Protein AF-0000000066057550 (afdb_homodimer)

Secondary structure (DSSP, 8-state):
----EEEEESSHHHHHHHHHHHHHTT--EEEEESPPPTT------SEEEEE---TTS-HHHHHHHHHHHHHHHHHTT-SEEEEE--TT---BTTBSHHHHHHHHHHHHT-S-EEEE--BGGGTEEEETTEEEETTEEGGGSGGGG-SSS-----BHHHHHHTT-SS-EEEE-HHHHHT-HHHHHHHHHHHHHTT-SEEEE-BSSHHHHHHHHHHHTTSSEEEE-HHHHHHHHHHHHHTT-S-TTHHHHHH-S---SEEEEEE----HHHHHHHHHHTTTS-EEE--HHHHHHT--HHHHHHHHHHTTTTTS-EEEE----HHHHHHHHHHH-HHHHHHHHHHHHHHHHHHHHHTTEEEEEEE-HHHHHHHHHHHT--EEEEEEEEETTEEEEEE-SSSS--EEEEE-TT-S-TTHHHHHHHHT-/----EEEEESSHHHHHHHHHHHHHTT--EEEEESPPPTT------SEEEEE---TTS-HHHHHHHHHHHHHHHHHTT-SEEEEE--TT---BTTBSHHHHHHHHHHHHT-S-EEEE--BGGGTEEEETTEEEETTEEGGGSGGGG-SSS-----BHHHHHHTT-SS-EEEE-HHHHHT-HHHHHHHHHHHHHTT-SEEEE-BSSHHHHHHHHHHHTTSSEEEE-HHHHHHHHHHHHHTT-S-TTHHHHHH-S---SEEEEEE----HHHHHHHHHHTTTS-EEE--HHHHHHT--HHHHHHHHHHTTTTTS-EEEE----HHHHHHHHHHH-HHHHHHHHHHHHHHHHHHHHHTTEEEEEEE-HHHHHHHHHHTT--EEEEEEEEETTEEEEEE-SSSS--EEEEE-TT-S-TTHHHHHHHHT-

Organism: Methylobacterium radiotolerans (strain ATCC 27329 / DSM 1819 / JCM 2831 / NBRC 15690 / NCIMB 10815 / 0-1) (NCBI:txid426355)

InterPro domains:
  IPR010737 Four-carbon acid sugar kinase, N-terminal domain [PF07005] (5-229)
  IPR031475 Four-carbon acid sugar kinase, nucleotide binding domain [PF17042] (260-416)
  IPR037051 Four-carbon acid sugar kinase, N-terminal domain superfamily [G3DSA:3.40.50.10840] (3-241)
  IPR042213 Four-carbon acid sugar kinase, nucleotide binding domain superfamily [G3DSA:3.40.980.20] (249-423)
  IPR050007 3-oxo-tetronate kinase [NF043035] (5-420)

Nearest PDB structures (foldseek):
  5dmh-assembly2_B  TM=9.565E-01  e=4.790E-46  Cupriavidus necator H16
  1yzy-assembly2_B  TM=9.586E-01  e=1.995E-43  Haemophilus influenzae
  3dqq-assembly2_B  TM=9.082E-01  e=6.643E-42  Salmonella enterica subsp. enterica serovar Typhimurium
  5dmh-assembly1_A  TM=7.499E-01  e=1.595E-44  Cupriavidus necator H16
  3dqq-assembly1_A-2  TM=9.057E-01  e=7.624E-40  Salmonella enterica subsp. enterica serovar Typhimurium

pLDDT: mean 92.04, std 8.26, range [53.25, 98.94]

Radius of gyration: 35.28 Å; Cα contacts (8 Å, |Δi|>4): 2030; chains: 2; bounding box: 56×117×67 Å

Structure (mmCIF, N/CA/C/O backbone):
data_AF-0000000066057550-model_v1
#
loop_
_entity.id
_entity.type
_entity.pdbx_description
1 polymer '3-oxo-tetronate kinase'
#
loop_
_atom_site.group_PDB
_atom_site.id
_atom_site.type_symbol
_atom_site.label_atom_id
_atom_site.label_alt_id
_atom_site.label_comp_id
_atom_site.label_asym_id
_atom_site.label_entity_id
_atom_site.label_seq_id
_atom_site.pdbx_PDB_ins_code
_atom_site.Cartn_x
_atom_site.Cartn_y
_atom_site.Cartn_z
_atom_site.occupancy
_atom_site.B_iso_or_equiv
_atom_site.auth_seq_id
_atom_site.auth_comp_id
_atom_site.auth_asym_id
_atom_site.auth_atom_id
_atom_site.pdbx_PDB_model_num
ATOM 1 N N . MET A 1 1 ? -13.422 21.844 31.516 1 53.25 1 MET A N 1
ATOM 2 C CA . MET A 1 1 ? -13.188 20.641 30.719 1 53.25 1 MET A CA 1
ATOM 3 C C . MET A 1 1 ? -11.703 20.438 30.469 1 53.25 1 MET A C 1
ATOM 5 O O . MET A 1 1 ? -10.938 21.391 30.375 1 53.25 1 MET A O 1
ATOM 9 N N . SER A 1 2 ? -11.172 19.203 30.812 1 73.44 2 SER A N 1
ATOM 10 C CA . SER A 1 2 ? -9.758 18.844 30.812 1 73.44 2 SER A CA 1
ATOM 11 C C . SER A 1 2 ? -9.219 18.719 29.391 1 73.44 2 SER A C 1
ATOM 13 O O . SER A 1 2 ? -9.977 18.438 28.453 1 73.44 2 SER A O 1
ATOM 15 N N . LEU A 1 3 ? -8.078 19.328 29.031 1 90.62 3 LEU A N 1
ATOM 16 C CA . LEU A 1 3 ? -7.332 19.219 27.781 1 90.62 3 LEU A CA 1
ATOM 17 C C . LEU A 1 3 ? -7.109 17.766 27.406 1 90.62 3 LEU A C 1
ATOM 19 O O . LEU A 1 3 ? -6.383 17.047 28.078 1 90.62 3 LEU A O 1
ATOM 23 N N . ALA A 1 4 ? -7.906 17.297 26.391 1 92.81 4 ALA A N 1
ATOM 24 C CA . ALA A 1 4 ? -7.859 15.898 26 1 92.81 4 ALA A CA 1
ATOM 25 C C . ALA A 1 4 ? -6.605 15.594 25.188 1 92.81 4 ALA A C 1
ATOM 27 O O . ALA A 1 4 ? -5.996 14.531 25.344 1 92.81 4 ALA A O 1
ATOM 28 N N . LEU A 1 5 ? -6.219 16.594 24.344 1 96.88 5 LEU A N 1
ATOM 29 C CA . LEU A 1 5 ? -5.133 16.359 23.391 1 96.88 5 LEU A CA 1
ATOM 30 C C . LEU A 1 5 ? -4.18 17.547 23.344 1 96.88 5 LEU A C 1
ATOM 32 O O . LEU A 1 5 ? -4.602 18.672 23.094 1 96.88 5 LEU A O 1
ATOM 36 N N . GLY A 1 6 ? -2.953 17.359 23.703 1 97.94 6 GLY A N 1
ATOM 37 C CA . GLY A 1 6 ? -1.883 18.312 23.469 1 97.94 6 GLY A CA 1
ATOM 38 C C . GLY A 1 6 ? -1 17.938 22.281 1 97.94 6 GLY A C 1
ATOM 39 O O . GLY A 1 6 ? -0.698 16.75 22.094 1 97.94 6 GLY A O 1
ATOM 40 N N . CYS A 1 7 ? -0.576 18.906 21.516 1 98.69 7 CYS A N 1
ATOM 41 C CA . CYS A 1 7 ? 0.288 18.641 20.375 1 98.69 7 CYS A CA 1
ATOM 42 C C . CYS A 1 7 ? 1.502 19.562 20.375 1 98.69 7 CYS A C 1
ATOM 44 O O . CYS A 1 7 ? 1.387 20.75 20.688 1 98.69 7 CYS A O 1
ATOM 46 N N . VAL A 1 8 ? 2.607 19.016 20.141 1 98.69 8 VAL A N 1
ATOM 47 C CA . VAL A 1 8 ? 3.854 19.734 19.922 1 98.69 8 VAL A CA 1
ATOM 48 C C . VAL A 1 8 ? 4.238 19.672 18.438 1 98.69 8 VAL A C 1
ATOM 50 O O . VAL A 1 8 ? 4.609 18.594 17.938 1 98.69 8 VAL A O 1
ATOM 53 N N . ALA A 1 9 ? 4.148 20.797 17.75 1 97.81 9 ALA A N 1
ATOM 54 C CA . ALA A 1 9 ? 4.434 20.812 16.312 1 97.81 9 ALA A CA 1
ATOM 55 C C . ALA A 1 9 ? 5.809 21.406 16.031 1 97.81 9 ALA A C 1
ATOM 57 O O . ALA A 1 9 ? 6.172 22.438 16.578 1 97.81 9 ALA A O 1
ATOM 58 N N . ASP A 1 10 ? 6.531 20.797 15.141 1 95.19 10 ASP A N 1
ATOM 59 C CA . ASP A 1 10 ? 7.918 21.203 14.945 1 95.19 10 ASP A CA 1
ATOM 60 C C . ASP A 1 10 ? 8.023 22.344 13.945 1 95.19 10 ASP A C 1
ATOM 62 O O . ASP A 1 10 ? 9.117 22.844 13.664 1 95.19 10 ASP A O 1
ATOM 66 N N . ASP A 1 11 ? 6.953 22.734 13.352 1 87.56 11 ASP A N 1
ATOM 67 C CA . ASP A 1 11 ? 6.941 23.906 12.484 1 87.56 11 ASP A CA 1
ATOM 68 C C . ASP A 1 11 ? 5.586 24.609 12.523 1 87.56 11 ASP A C 1
ATOM 70 O O . ASP A 1 11 ? 4.578 24 12.898 1 87.56 11 ASP A O 1
ATOM 74 N N . TYR A 1 12 ? 5.516 25.844 12.086 1 85.62 12 TYR A N 1
ATOM 75 C CA . TYR A 1 12 ? 4.324 26.672 12.203 1 85.62 12 TYR A CA 1
ATOM 76 C C . TYR A 1 12 ? 3.242 26.219 11.234 1 85.62 12 TYR A C 1
ATOM 78 O O . TYR A 1 12 ? 2.074 26.094 11.609 1 85.62 12 TYR A O 1
ATOM 86 N N . THR A 1 13 ? 3.635 25.984 9.992 1 82.25 13 THR A N 1
ATOM 87 C CA . THR A 1 13 ? 2.672 25.609 8.961 1 82.25 13 THR A CA 1
ATOM 88 C C . THR A 1 13 ? 1.995 24.281 9.312 1 82.25 13 THR A C 1
ATOM 90 O O . THR A 1 13 ? 0.776 24.156 9.18 1 82.25 13 THR A O 1
ATOM 93 N N . GLY A 1 14 ? 2.816 23.344 9.781 1 89.75 14 GLY A N 1
ATOM 94 C CA . GLY A 1 14 ? 2.264 22.078 10.227 1 89.75 14 GLY A CA 1
ATOM 95 C C . GLY A 1 14 ? 1.331 22.219 11.414 1 89.75 14 GLY A C 1
ATOM 96 O O . GLY A 1 14 ? 0.301 21.547 11.484 1 89.75 14 GLY A O 1
ATOM 97 N N . ALA A 1 15 ? 1.724 23.062 12.352 1 93.62 15 ALA A N 1
ATOM 98 C CA . ALA A 1 15 ? 0.875 23.312 13.508 1 93.62 15 ALA A CA 1
ATOM 99 C C . ALA A 1 15 ? -0.498 23.828 13.086 1 93.62 15 ALA A C 1
ATOM 101 O O . ALA A 1 15 ? -1.523 23.375 13.594 1 93.62 15 ALA A O 1
ATOM 102 N N . SER A 1 16 ? -0.507 24.75 12.172 1 90.06 16 SER A N 1
ATOM 103 C CA . SER A 1 16 ? -1.756 25.328 11.688 1 90.06 16 SER A CA 1
ATOM 104 C C . SER A 1 16 ? -2.604 24.281 10.961 1 90.06 16 SER A C 1
ATOM 106 O O . SER A 1 16 ? -3.826 24.25 11.133 1 90.06 16 SER A O 1
ATOM 108 N N . ASP A 1 17 ? -1.941 23.5 10.195 1 90.81 17 ASP A N 1
ATOM 109 C CA . ASP A 1 17 ? -2.635 22.422 9.5 1 90.81 17 ASP A CA 1
ATOM 110 C C . ASP A 1 17 ? -3.301 21.469 10.484 1 90.81 17 ASP A C 1
ATOM 112 O O . ASP A 1 17 ? -4.461 21.078 10.305 1 90.81 17 ASP A O 1
ATOM 116 N N . LEU A 1 18 ? -2.543 21.078 11.484 1 96.56 18 LEU A N 1
ATOM 117 C CA . LEU A 1 18 ? -3.078 20.172 12.5 1 96.56 18 LEU A CA 1
ATOM 118 C C . LEU A 1 18 ? -4.23 20.828 13.258 1 96.56 18 LEU A C 1
ATOM 120 O O . LEU A 1 18 ? -5.285 20.219 13.438 1 96.56 18 LEU A O 1
ATOM 124 N N . ALA A 1 19 ? -4.004 22.031 13.695 1 95.5 19 ALA A N 1
ATOM 125 C CA . ALA A 1 19 ? -5.043 22.734 14.445 1 95.5 19 ALA A CA 1
ATOM 126 C C . ALA A 1 19 ? -6.336 22.812 13.641 1 95.5 19 ALA A C 1
ATOM 128 O O . ALA A 1 19 ? -7.426 22.609 14.18 1 95.5 19 ALA A O 1
ATOM 129 N N . ASN A 1 20 ? -6.199 23.109 12.391 1 93.62 20 ASN A N 1
ATOM 130 C CA . ASN A 1 20 ? -7.352 23.172 11.5 1 93.62 20 ASN A CA 1
ATOM 131 C C . ASN A 1 20 ? -8.031 21.797 11.398 1 93.62 20 ASN A C 1
ATOM 133 O O . ASN A 1 20 ? -9.266 21.719 11.43 1 93.62 20 ASN A O 1
ATOM 137 N N . THR A 1 21 ? -7.277 20.781 11.273 1 94.5 21 THR A N 1
ATOM 138 C CA . THR A 1 21 ? -7.781 19.422 11.156 1 94.5 21 THR A CA 1
ATOM 139 C C . THR A 1 21 ? -8.555 19.031 12.414 1 94.5 21 THR A C 1
ATOM 141 O O . THR A 1 21 ? -9.648 18.453 12.32 1 94.5 21 THR A O 1
ATOM 144 N N . LEU A 1 22 ? -7.977 19.344 13.539 1 96.06 22 LEU A N 1
ATOM 145 C CA . LEU A 1 22 ? -8.617 19.016 14.812 1 96.06 22 LEU A CA 1
ATOM 146 C C . LEU A 1 22 ? -9.945 19.75 14.953 1 96.06 22 LEU A C 1
ATOM 148 O O . LEU A 1 22 ? -10.945 19.172 15.367 1 96.06 22 LEU A O 1
ATOM 152 N N . THR A 1 23 ? -9.945 20.969 14.578 1 93.06 23 THR A N 1
ATOM 153 C CA . THR A 1 23 ? -11.148 21.781 14.672 1 93.06 23 THR A CA 1
ATOM 154 C C . THR A 1 23 ? -12.242 21.25 13.75 1 93.06 23 THR A C 1
ATOM 156 O O . THR A 1 23 ? -13.391 21.109 14.164 1 93.06 23 THR A O 1
ATOM 159 N N . LYS A 1 24 ? -11.883 20.938 12.578 1 91 24 LYS A N 1
ATOM 160 C CA . LYS A 1 24 ? -12.836 20.391 11.617 1 91 24 LYS A CA 1
ATOM 161 C C . LYS A 1 24 ? -13.398 19.062 12.109 1 91 24 LYS A C 1
ATOM 163 O O . LYS A 1 24 ? -14.539 18.703 11.805 1 91 24 LYS A O 1
ATOM 168 N N . ALA A 1 25 ? -12.609 18.375 12.867 1 92.56 25 ALA A N 1
ATOM 169 C CA . ALA A 1 25 ? -13.023 17.078 13.367 1 92.56 25 ALA A CA 1
ATOM 170 C C . ALA A 1 25 ? -13.844 17.219 14.648 1 92.56 25 ALA A C 1
ATOM 172 O O . ALA A 1 25 ? -14.219 16.219 15.266 1 92.56 25 ALA A O 1
ATOM 173 N N . GLY A 1 26 ? -14.031 18.453 15.094 1 89.94 26 GLY A N 1
ATOM 174 C CA . GLY A 1 26 ? -14.992 18.672 16.156 1 89.94 26 GLY A CA 1
ATOM 175 C C . GLY A 1 26 ? -14.352 19 17.5 1 89.94 26 GLY A C 1
ATOM 176 O O . GLY A 1 26 ? -15 18.922 18.547 1 89.94 26 GLY A O 1
ATOM 177 N N . LEU A 1 27 ? -13.062 19.375 17.453 1 93.19 27 LEU A N 1
ATOM 178 C CA . LEU A 1 27 ? -12.398 19.75 18.703 1 93.19 27 LEU A CA 1
ATOM 179 C C . LEU A 1 27 ? -12.211 21.266 18.781 1 93.19 27 LEU A C 1
ATOM 181 O O . LEU A 1 27 ? -11.766 21.891 17.812 1 93.19 27 LEU A O 1
ATOM 185 N N . ARG A 1 28 ? -12.609 21.828 19.906 1 93.38 28 ARG A N 1
ATOM 186 C CA . ARG A 1 28 ? -12.195 23.203 20.188 1 93.38 28 ARG A CA 1
ATOM 187 C C . ARG A 1 28 ? -10.68 23.297 20.359 1 93.38 28 ARG A C 1
ATOM 189 O O . ARG A 1 28 ? -10.133 22.812 21.344 1 93.38 28 ARG A O 1
ATOM 196 N N . THR A 1 29 ? -10.023 23.969 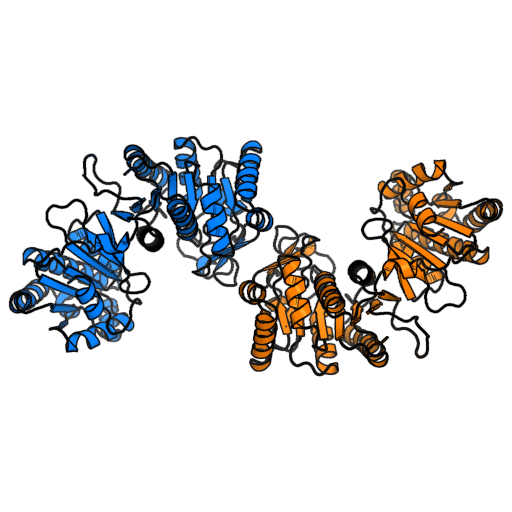19.359 1 94.25 29 THR A N 1
ATOM 197 C CA . THR A 1 29 ? -8.57 23.859 19.297 1 94.25 29 THR A CA 1
ATOM 198 C C . THR A 1 29 ? -7.922 25.234 19.391 1 94.25 29 THR A C 1
ATOM 200 O O . THR A 1 29 ? -8.352 26.172 18.719 1 94.25 29 THR A O 1
ATOM 203 N N . ILE A 1 30 ? -6.926 25.328 20.219 1 93.94 30 ILE A N 1
ATOM 204 C CA . ILE A 1 30 ? -6.094 26.516 20.328 1 93.94 30 ILE A CA 1
ATOM 205 C C . ILE A 1 30 ? -4.707 26.234 19.75 1 93.94 30 ILE A C 1
ATOM 207 O O . ILE A 1 30 ? -4.129 25.172 20.016 1 93.94 30 ILE A O 1
ATOM 211 N N . GLN A 1 31 ? -4.25 27.094 18.953 1 94.75 31 GLN A N 1
ATOM 212 C CA . GLN A 1 31 ? -2.861 27.062 18.5 1 94.75 31 GLN A CA 1
ATOM 213 C C . GLN A 1 31 ? -2.043 28.172 19.156 1 94.75 31 GLN A C 1
ATOM 215 O O . GLN A 1 31 ? -2.5 29.312 19.25 1 94.75 31 GLN A O 1
ATOM 220 N N . THR A 1 32 ? -0.901 27.828 19.672 1 95 32 THR A N 1
ATOM 221 C CA . THR A 1 32 ? -0.007 28.812 20.25 1 95 32 THR A CA 1
ATOM 222 C C . THR A 1 32 ? 1.276 28.938 19.438 1 95 32 THR A C 1
ATOM 224 O O . THR A 1 32 ? 1.68 27.969 18.766 1 95 32 THR A O 1
ATOM 227 N N . ILE A 1 33 ? 1.823 30.094 19.438 1 91.25 33 ILE A N 1
ATOM 228 C CA . ILE A 1 33 ? 3.154 30.328 18.891 1 91.25 33 ILE A CA 1
ATOM 229 C C . ILE A 1 33 ? 4.195 30.234 20 1 91.25 33 ILE A C 1
ATOM 231 O O . ILE A 1 33 ? 4.332 31.141 20.812 1 91.25 33 ILE A O 1
ATOM 235 N N . GLY A 1 34 ? 4.855 29.172 20.031 1 91.25 34 GLY A N 1
ATOM 236 C CA . GLY A 1 34 ? 5.75 28.891 21.141 1 91.25 34 GLY A CA 1
ATOM 237 C C . GLY A 1 34 ? 5.023 28.469 22.406 1 91.25 34 GLY A C 1
ATOM 238 O O . GLY A 1 34 ? 3.799 28.328 22.406 1 91.25 34 GLY A O 1
ATOM 239 N N . VAL A 1 35 ? 5.797 28.203 23.406 1 93.31 35 VAL A N 1
ATOM 240 C CA . VAL A 1 35 ? 5.246 27.828 24.703 1 93.31 35 VAL A CA 1
ATOM 241 C C . VAL A 1 35 ? 4.75 29.078 25.438 1 93.31 35 VAL A C 1
ATOM 243 O O . VAL A 1 35 ? 5.512 30.031 25.641 1 93.31 35 VAL A O 1
ATOM 246 N N . PRO A 1 36 ? 3.492 29.094 25.719 1 89.62 36 PRO A N 1
ATOM 247 C CA . PRO A 1 36 ? 2.99 30.266 26.453 1 89.62 36 PRO A CA 1
ATOM 248 C C . PRO A 1 36 ? 3.664 30.438 27.812 1 89.62 36 PRO A C 1
ATOM 250 O O . PRO A 1 36 ? 4.16 29.469 28.391 1 89.62 36 PRO A O 1
ATOM 253 N N . GLU A 1 37 ? 3.662 31.719 28.188 1 86.06 37 GLU A N 1
ATOM 254 C CA . GLU A 1 37 ? 4.164 32 29.531 1 86.06 37 GLU A CA 1
ATOM 255 C C . GLU A 1 37 ? 3.338 31.281 30.594 1 86.06 37 GLU A C 1
ATOM 257 O O . GLU A 1 37 ? 2.135 31.078 30.422 1 86.06 37 GLU A O 1
ATOM 262 N N . ALA A 1 38 ? 4.156 31.062 31.641 1 78.44 38 ALA A N 1
ATOM 263 C CA . ALA A 1 38 ? 3.482 30.406 32.75 1 78.44 38 ALA A CA 1
ATOM 264 C C . ALA A 1 38 ? 2.357 31.281 33.312 1 78.44 38 ALA A C 1
ATOM 266 O O . ALA A 1 38 ? 2.516 32.5 33.438 1 78.44 38 ALA A O 1
ATOM 267 N N . GLY A 1 39 ? 1.299 30.906 33.531 1 72.12 39 GLY A N 1
ATOM 268 C CA . GLY A 1 39 ? 0.215 31.656 34.156 1 72.12 39 GLY A CA 1
ATOM 269 C C . GLY A 1 39 ? -0.723 32.281 33.156 1 72.12 39 GLY A C 1
ATOM 270 O O . GLY A 1 39 ? -1.758 32.844 33.531 1 72.12 39 GLY A O 1
ATOM 271 N N . ARG A 1 40 ? -0.311 32.219 31.875 1 76.75 40 ARG A N 1
ATOM 272 C CA . ARG A 1 40 ? -1.199 32.781 30.875 1 76.75 40 ARG A CA 1
ATOM 273 C C . ARG A 1 40 ? -2.496 32 30.766 1 76.75 40 ARG A C 1
ATOM 275 O O . ARG A 1 40 ? -2.469 30.781 30.609 1 76.75 40 ARG A O 1
ATOM 282 N N . ALA A 1 41 ? -3.506 32.688 31 1 79.88 41 ALA A N 1
ATOM 283 C CA . ALA A 1 41 ? -4.812 32.062 30.922 1 79.88 41 ALA A CA 1
ATOM 284 C C . ALA A 1 41 ? -5.227 31.844 29.469 1 79.88 41 ALA A C 1
ATOM 286 O O . ALA A 1 41 ? -5.105 32.75 28.641 1 79.88 41 ALA A O 1
ATOM 287 N N . LEU A 1 42 ? -5.473 30.594 29.125 1 84 42 LEU A N 1
ATOM 288 C CA . LEU A 1 42 ? -6.082 30.266 27.844 1 84 42 LEU A CA 1
ATOM 289 C C . LEU A 1 42 ? -7.531 29.828 28.031 1 84 42 LEU A C 1
ATOM 291 O O . LEU A 1 42 ? -7.895 29.312 29.078 1 84 42 LEU A O 1
ATOM 295 N N . PRO A 1 43 ? -8.328 30.188 27.016 1 83.31 43 PRO A N 1
ATOM 296 C CA . PRO A 1 43 ? -9.688 29.656 27.109 1 83.31 43 PRO A CA 1
ATOM 297 C C . PRO A 1 43 ? -9.734 28.125 27.156 1 83.31 43 PRO A C 1
ATOM 299 O O . PRO A 1 43 ? -8.734 27.469 26.844 1 83.31 43 PRO A O 1
ATOM 302 N N . GLU A 1 44 ? -10.898 27.672 27.625 1 85.19 44 GLU A N 1
ATOM 303 C CA . GLU A 1 44 ? -11.094 26.234 27.625 1 85.19 44 GLU A CA 1
ATOM 304 C C . GLU A 1 44 ? -11.023 25.656 26.203 1 85.19 44 GLU A C 1
ATOM 306 O O . GLU A 1 44 ? -11.578 26.25 25.266 1 85.19 44 GLU A O 1
ATOM 311 N N . ALA A 1 45 ? -10.242 24.625 26.062 1 91.19 45 ALA A N 1
ATOM 312 C CA . ALA A 1 45 ? -10.094 23.969 24.766 1 91.19 45 ALA A CA 1
ATOM 313 C C . ALA A 1 45 ? -9.961 22.453 24.922 1 91.19 45 ALA A C 1
ATOM 315 O O . ALA A 1 45 ? -9.555 21.969 25.969 1 91.19 45 ALA A O 1
ATOM 316 N N . ASP A 1 46 ? -10.406 21.703 23.891 1 93.56 46 ASP A N 1
ATOM 317 C CA . ASP A 1 46 ? -10.25 20.25 23.844 1 93.56 46 ASP A CA 1
ATOM 318 C C . ASP A 1 46 ? -8.836 19.875 23.438 1 93.56 46 ASP A C 1
ATOM 320 O O . ASP A 1 46 ? -8.336 18.812 23.828 1 93.56 46 ASP A O 1
ATOM 324 N N . ALA A 1 47 ? -8.258 20.734 22.625 1 95.75 47 ALA A N 1
ATOM 325 C CA . ALA A 1 47 ? -6.918 20.484 22.109 1 95.75 47 ALA A CA 1
ATOM 326 C C . ALA A 1 47 ? -6.105 21.766 22.031 1 95.75 47 ALA A C 1
ATOM 328 O O . ALA A 1 47 ? -6.656 22.844 21.766 1 95.75 47 ALA A O 1
ATOM 329 N N . VAL A 1 48 ? -4.828 21.672 22.281 1 96.25 48 VAL A N 1
ATOM 330 C CA . VAL A 1 48 ? -3.891 22.781 22.109 1 96.25 48 VAL A CA 1
ATOM 331 C C . VAL A 1 48 ? -2.705 22.328 21.25 1 96.25 48 VAL A C 1
ATOM 333 O O . VAL A 1 48 ? -2.117 21.266 21.5 1 96.25 48 VAL A O 1
ATOM 336 N N . VAL A 1 49 ? -2.41 23.078 20.234 1 97.75 49 VAL A N 1
ATOM 337 C CA . VAL A 1 49 ? -1.257 22.828 19.375 1 97.75 49 VAL A CA 1
ATOM 338 C C . VAL A 1 49 ? -0.189 23.891 19.609 1 97.75 49 VAL A C 1
ATOM 340 O O . VAL A 1 49 ? -0.391 25.062 19.297 1 97.75 49 VAL A O 1
ATOM 343 N N . VAL A 1 50 ? 0.921 23.484 20.156 1 97.31 50 VAL A N 1
ATOM 344 C CA . VAL A 1 50 ? 2.049 24.391 20.375 1 97.31 50 VAL A CA 1
ATOM 345 C C . VAL A 1 50 ? 2.957 24.375 19.141 1 97.31 50 VAL A C 1
ATOM 347 O O . VAL A 1 50 ? 3.586 23.359 18.844 1 97.31 50 VAL A O 1
ATOM 350 N N . ALA A 1 51 ? 3.012 25.516 18.5 1 95.5 51 ALA A N 1
ATOM 351 C CA . ALA A 1 51 ? 3.834 25.625 17.297 1 95.5 51 ALA A CA 1
ATOM 352 C C . ALA A 1 51 ? 5.266 26.031 17.641 1 95.5 51 ALA A C 1
ATOM 354 O O . ALA A 1 51 ? 5.496 27.094 18.219 1 95.5 51 ALA A O 1
ATOM 355 N N . LEU A 1 52 ? 6.184 25.156 17.312 1 94.62 52 LEU A N 1
ATOM 356 C CA . LEU A 1 52 ? 7.602 25.438 17.5 1 94.62 52 LEU A CA 1
ATOM 357 C C . LEU A 1 52 ? 8.305 25.594 16.156 1 94.62 52 LEU A C 1
ATOM 359 O O . LEU A 1 52 ? 7.715 25.312 15.102 1 94.62 52 LEU A O 1
ATOM 363 N N . LYS A 1 53 ? 9.477 26.203 16.125 1 89.81 53 LYS A N 1
ATOM 364 C CA . LYS A 1 53 ? 10.398 26.188 14.992 1 89.81 53 LYS A CA 1
ATOM 365 C C . LYS A 1 53 ? 11.602 25.297 15.289 1 89.81 53 LYS A C 1
ATOM 367 O O . LYS A 1 53 ? 12.703 25.781 15.547 1 89.81 53 LYS A O 1
ATOM 372 N N . SER A 1 54 ? 11.312 24.016 15.258 1 94 54 SER A N 1
ATOM 373 C CA . SER A 1 54 ? 12.344 23.109 15.758 1 94 54 SER A CA 1
ATOM 374 C C . SER A 1 54 ? 12.688 22.031 14.734 1 94 54 SER A C 1
ATOM 376 O O . SER A 1 54 ? 13.531 21.172 14.992 1 94 54 SER A O 1
ATOM 378 N N . ARG A 1 55 ? 12.188 22.078 13.508 1 89.25 55 ARG A N 1
ATOM 379 C CA . ARG A 1 55 ? 12.344 21.016 12.508 1 89.25 55 ARG A CA 1
ATOM 380 C C . ARG A 1 55 ? 13.805 20.891 12.078 1 89.25 55 ARG A C 1
ATOM 382 O O . ARG A 1 55 ? 14.312 19.781 11.906 1 89.25 55 ARG A O 1
ATOM 389 N N . SER A 1 56 ? 14.5 21.969 11.906 1 86.12 56 SER A N 1
ATOM 390 C CA . SER A 1 56 ? 15.805 21.953 11.25 1 86.12 56 SER A CA 1
ATOM 391 C C . SER A 1 56 ? 16.875 22.562 12.141 1 86.12 56 SER A C 1
ATOM 393 O O . SER A 1 56 ? 17.859 23.125 11.656 1 86.12 56 SER A O 1
ATOM 395 N N . ILE A 1 57 ? 16.703 22.562 13.461 1 91.19 57 ILE A N 1
ATOM 396 C CA . ILE A 1 57 ? 17.703 23.031 14.398 1 91.19 57 ILE A CA 1
ATOM 397 C C . ILE A 1 57 ? 18.453 21.828 14.984 1 91.19 57 ILE A C 1
ATOM 399 O O . ILE A 1 57 ? 18.078 20.688 14.734 1 91.19 57 ILE A O 1
ATOM 403 N N . PRO A 1 58 ? 19.531 22.078 15.719 1 94.81 58 PRO A N 1
ATOM 404 C CA . PRO A 1 58 ? 20.234 20.938 16.312 1 94.81 58 PRO A CA 1
ATOM 405 C C . PRO A 1 58 ? 19.328 20.094 17.203 1 94.81 58 PRO A C 1
ATOM 407 O O . PRO A 1 58 ? 18.469 20.625 17.906 1 94.81 58 PRO A O 1
ATOM 410 N N . ALA A 1 59 ? 19.562 18.828 17.219 1 96.94 59 ALA A N 1
ATOM 411 C CA . ALA A 1 59 ? 18.688 17.844 17.844 1 96.94 59 ALA A CA 1
ATOM 412 C C . ALA A 1 59 ? 18.531 18.125 19.328 1 96.94 59 ALA A C 1
ATOM 414 O O . ALA A 1 59 ? 17.422 18 19.875 1 96.94 59 ALA A O 1
ATOM 415 N N . ASP A 1 60 ? 19.578 18.5 20 1 97.5 60 ASP A N 1
ATOM 416 C CA . ASP A 1 60 ? 19.516 18.75 21.438 1 97.5 60 ASP A CA 1
ATOM 417 C C . ASP A 1 60 ? 18.609 19.953 21.734 1 97.5 60 ASP A C 1
ATOM 419 O O . ASP A 1 60 ? 17.875 19.938 22.734 1 97.5 60 ASP A O 1
ATOM 423 N N . GLN A 1 61 ? 18.656 20.922 20.891 1 97.56 61 GLN A N 1
ATOM 424 C CA . GLN A 1 61 ? 17.797 22.094 21.047 1 97.56 61 GLN A CA 1
ATOM 425 C C . GLN A 1 61 ? 16.328 21.75 20.766 1 97.56 61 GLN A C 1
ATOM 427 O O . GLN A 1 61 ? 15.43 22.203 21.453 1 97.56 61 GLN A O 1
ATOM 432 N N . ALA A 1 62 ? 16.141 20.984 19.703 1 97.44 62 ALA A N 1
ATOM 433 C CA . ALA A 1 62 ? 14.797 20.531 19.359 1 97.44 62 ALA A CA 1
ATOM 434 C C . ALA A 1 62 ? 14.172 19.75 20.516 1 97.44 62 ALA A C 1
ATOM 436 O O . ALA A 1 62 ? 13 19.938 20.828 1 97.44 62 ALA A O 1
ATOM 437 N N . VAL A 1 63 ? 14.953 18.875 21.172 1 98.56 63 VAL A N 1
ATOM 438 C CA . VAL A 1 63 ? 14.5 18.078 22.312 1 98.56 63 VAL A CA 1
ATOM 439 C C . VAL A 1 63 ? 14.125 18.984 23.469 1 98.56 63 VAL A C 1
ATOM 441 O O . VAL A 1 63 ? 13.055 18.844 24.062 1 98.56 63 VAL A O 1
ATOM 444 N N . ALA A 1 64 ? 14.961 19.938 23.734 1 98.44 64 ALA A N 1
ATOM 445 C CA . ALA A 1 64 ? 14.727 20.844 24.859 1 98.44 64 ALA A CA 1
ATOM 446 C C . ALA A 1 64 ? 13.43 21.641 24.672 1 98.44 64 ALA A C 1
ATOM 448 O O . ALA A 1 64 ? 12.625 21.75 25.594 1 98.44 64 ALA A O 1
ATOM 449 N N . ARG A 1 65 ? 13.258 22.172 23.516 1 97.44 65 ARG A N 1
ATOM 450 C CA . ARG A 1 65 ? 12.062 22.953 23.219 1 97.44 65 ARG A CA 1
ATOM 451 C C . ARG A 1 65 ? 10.805 22.094 23.281 1 97.44 65 ARG A C 1
ATOM 453 O O . ARG A 1 65 ? 9.773 22.516 23.797 1 97.44 65 ARG A O 1
ATOM 460 N N . SER A 1 66 ? 10.891 20.922 22.75 1 98.62 66 SER A N 1
ATOM 461 C CA . SER A 1 66 ? 9.742 20.016 22.734 1 98.62 66 SER A CA 1
ATOM 462 C C . SER A 1 66 ? 9.375 19.562 24.141 1 98.62 66 SER A C 1
ATOM 464 O O . SER A 1 66 ? 8.188 19.438 24.469 1 98.62 66 SER A O 1
ATOM 466 N N . ARG A 1 67 ? 10.383 19.344 24.984 1 98.62 67 ARG A N 1
ATOM 467 C CA . ARG A 1 67 ? 10.133 18.953 26.375 1 98.62 67 ARG A CA 1
ATOM 468 C C . ARG A 1 67 ? 9.422 20.078 27.125 1 98.62 67 ARG A C 1
ATOM 470 O O . ARG A 1 67 ? 8.531 19.812 27.938 1 98.62 67 ARG A O 1
ATOM 477 N N . GLU A 1 68 ? 9.906 21.234 26.859 1 97.81 68 GLU A N 1
ATOM 478 C CA . GLU A 1 68 ? 9.258 22.375 27.5 1 97.81 68 GLU A CA 1
ATOM 479 C C . GLU A 1 68 ? 7.781 22.453 27.125 1 97.81 68 GLU A C 1
ATOM 481 O O . GLU A 1 68 ? 6.93 22.656 27.984 1 97.81 68 GLU A O 1
ATOM 486 N N . ALA A 1 69 ? 7.5 22.281 25.875 1 97.69 69 ALA A N 1
ATOM 487 C CA . ALA A 1 69 ? 6.121 22.312 25.391 1 97.69 69 ALA A CA 1
ATOM 488 C C . ALA A 1 69 ? 5.301 21.188 25.984 1 97.69 69 ALA A C 1
ATOM 490 O O . ALA A 1 69 ? 4.16 21.391 26.406 1 97.69 69 ALA A O 1
ATOM 491 N N . GLU A 1 70 ? 5.887 20 26.016 1 98 70 GLU A N 1
ATOM 492 C CA . GLU A 1 70 ? 5.18 18.859 26.578 1 98 70 GLU A CA 1
ATOM 493 C C . GLU A 1 70 ? 4.84 19.094 28.047 1 98 70 GLU A C 1
ATOM 495 O O . GLU A 1 70 ? 3.725 18.812 28.484 1 98 70 GLU A O 1
ATOM 500 N N . ARG A 1 71 ? 5.832 19.531 28.828 1 96.56 71 ARG A N 1
ATOM 501 C CA . ARG A 1 71 ? 5.598 19.812 30.234 1 96.56 71 ARG A CA 1
ATOM 502 C C . ARG A 1 71 ? 4.457 20.812 30.422 1 96.56 71 ARG A C 1
ATOM 504 O O . ARG A 1 71 ? 3.605 20.625 31.297 1 96.56 71 ARG A O 1
ATOM 511 N N . TRP A 1 72 ? 4.496 21.812 29.625 1 95.62 72 TRP A N 1
ATOM 512 C CA . TRP A 1 72 ? 3.451 22.828 29.672 1 95.62 72 TRP A CA 1
ATOM 513 C C . TRP A 1 72 ? 2.082 22.219 29.375 1 95.62 72 TRP A C 1
ATOM 515 O O . TRP A 1 72 ? 1.11 22.5 30.094 1 95.62 72 TRP A O 1
ATOM 525 N N . LEU A 1 73 ? 1.957 21.422 28.406 1 96.38 73 LEU A N 1
ATOM 526 C CA . LEU A 1 73 ? 0.71 20.766 28 1 96.38 73 LEU A CA 1
ATOM 527 C C . LEU A 1 73 ? 0.217 19.828 29.094 1 96.38 73 LEU A C 1
ATOM 529 O O . LEU A 1 73 ? -0.968 19.828 29.438 1 96.38 73 LEU A O 1
ATOM 533 N N . ARG A 1 74 ? 1.145 19.078 29.641 1 95.62 74 ARG A N 1
ATOM 534 C CA . ARG A 1 74 ? 0.78 18.141 30.688 1 95.62 74 ARG A CA 1
ATOM 535 C C . ARG A 1 74 ? 0.324 18.859 31.938 1 95.62 74 ARG A C 1
ATOM 537 O O . ARG A 1 74 ? -0.59 18.391 32.625 1 95.62 74 ARG A O 1
ATOM 544 N N . ALA A 1 75 ? 0.973 19.906 32.25 1 93.25 75 ALA A N 1
ATOM 545 C CA . ALA A 1 75 ? 0.578 20.719 33.406 1 93.25 75 ALA A CA 1
ATOM 546 C C . ALA A 1 75 ? -0.85 21.234 33.25 1 93.25 75 ALA A C 1
ATOM 548 O O . ALA A 1 75 ? -1.534 21.484 34.219 1 93.25 75 ALA A O 1
ATOM 549 N N . ARG A 1 76 ? -1.333 21.266 32.094 1 92 76 ARG A N 1
ATOM 550 C CA . ARG A 1 76 ? -2.678 21.75 31.812 1 92 76 ARG A CA 1
ATOM 551 C C . ARG A 1 76 ? -3.666 20.594 31.672 1 92 76 ARG A C 1
ATOM 553 O O . ARG A 1 76 ? -4.844 20.812 31.375 1 92 76 ARG A O 1
ATOM 560 N N . GLY A 1 77 ? -3.156 19.406 31.797 1 92.56 77 GLY A N 1
ATOM 561 C CA . GLY A 1 77 ? -4.047 18.266 31.906 1 92.56 77 GLY A CA 1
ATOM 562 C C . GLY A 1 77 ? -4.125 17.438 30.641 1 92.56 77 GLY A C 1
ATOM 563 O O . GLY A 1 77 ? -5 16.578 30.516 1 92.56 77 GLY A O 1
ATOM 564 N N . ALA A 1 78 ? -3.252 17.625 29.688 1 95.06 78 ALA A N 1
ATOM 565 C CA . ALA A 1 78 ? -3.279 16.828 28.453 1 95.06 78 ALA A CA 1
ATOM 566 C C . ALA A 1 78 ? -3.064 15.352 28.766 1 95.06 78 ALA A C 1
ATOM 568 O O . ALA A 1 78 ? -1.996 14.953 29.234 1 95.06 78 ALA A O 1
ATOM 569 N N . ALA A 1 79 ? -4.074 14.586 28.453 1 94.19 79 ALA A N 1
ATOM 570 C CA . ALA A 1 79 ? -3.99 13.148 28.688 1 94.19 79 ALA A CA 1
ATOM 571 C C . ALA A 1 79 ? -3.121 12.461 27.641 1 94.19 79 ALA A C 1
ATOM 573 O O . ALA A 1 79 ? -2.428 11.484 27.938 1 94.19 79 ALA A O 1
ATOM 574 N N . HIS A 1 80 ? -3.188 12.922 26.422 1 97.62 80 HIS A N 1
ATOM 575 C CA . HIS A 1 80 ? -2.391 12.461 25.281 1 97.62 80 HIS A CA 1
ATOM 576 C C . HIS A 1 80 ? -1.623 13.609 24.641 1 97.62 80 HIS A C 1
ATOM 578 O O . HIS A 1 80 ? -2.172 14.695 24.453 1 97.62 80 HIS A O 1
ATOM 584 N N . VAL A 1 81 ? -0.339 13.414 24.406 1 98.62 81 VAL A N 1
ATOM 585 C CA . VAL A 1 81 ? 0.461 14.414 23.703 1 98.62 81 VAL A CA 1
ATOM 586 C C . VAL A 1 81 ? 0.977 13.82 22.391 1 98.62 81 VAL A C 1
ATOM 588 O O . VAL A 1 81 ? 1.575 12.742 22.391 1 98.62 81 VAL A O 1
ATOM 591 N N . MET A 1 82 ? 0.689 14.492 21.328 1 98.81 82 MET A N 1
ATOM 592 C CA . MET A 1 82 ? 1.166 14.094 20.016 1 98.81 82 MET A CA 1
ATOM 593 C C . MET A 1 82 ? 2.295 15.008 19.547 1 98.81 82 MET A C 1
ATOM 595 O O . MET A 1 82 ? 2.18 16.234 19.609 1 98.81 82 MET A O 1
ATOM 599 N N . PHE A 1 83 ? 3.359 14.43 19.156 1 98.81 83 PHE A N 1
ATOM 600 C CA . PHE A 1 83 ? 4.402 15.164 18.438 1 98.81 83 PHE A CA 1
ATOM 601 C C . PHE A 1 83 ? 4.094 15.227 16.953 1 98.81 83 PHE A C 1
ATOM 603 O O . PHE A 1 83 ? 4.16 14.211 16.25 1 98.81 83 PHE A O 1
ATOM 610 N N . LYS A 1 84 ? 3.764 16.406 16.5 1 98.62 84 LYS A N 1
ATOM 611 C CA . LYS A 1 84 ? 3.348 16.641 15.117 1 98.62 84 LYS A CA 1
ATOM 612 C C . LYS A 1 84 ? 4.551 16.891 14.211 1 98.62 84 LYS A C 1
ATOM 614 O O . LYS A 1 84 ? 5.312 17.828 14.43 1 98.62 84 LYS A O 1
ATOM 619 N N . VAL A 1 85 ? 4.676 16.031 13.195 1 97.5 85 VAL A N 1
ATOM 620 C CA . VAL A 1 85 ? 5.738 16.156 12.211 1 97.5 85 VAL A CA 1
ATOM 621 C C . VAL A 1 85 ? 5.137 16.297 10.812 1 97.5 85 VAL A C 1
ATOM 623 O O . VAL A 1 85 ? 3.926 16.125 10.633 1 97.5 85 VAL A O 1
ATOM 626 N N . CYS A 1 86 ? 5.977 16.672 9.859 1 94.31 86 CYS A N 1
ATOM 627 C CA . CYS A 1 86 ? 5.531 16.828 8.484 1 94.31 86 CYS A CA 1
ATOM 628 C C . CYS A 1 86 ? 5.098 15.492 7.895 1 94.31 86 CYS A C 1
ATOM 630 O O . CYS A 1 86 ? 5.684 14.453 8.203 1 94.31 86 CYS A O 1
ATOM 632 N N . SER A 1 87 ? 4.102 15.523 7 1 96.31 87 SER A N 1
ATOM 633 C CA . SER A 1 87 ? 3.561 14.312 6.395 1 96.31 87 SER A CA 1
ATOM 634 C C . SER A 1 87 ? 4.566 13.68 5.434 1 96.31 87 SER A C 1
ATOM 636 O O . SER A 1 87 ? 4.395 12.531 5.016 1 96.31 87 SER A O 1
ATOM 638 N N . THR A 1 88 ? 5.641 14.359 5.059 1 94 88 THR A N 1
ATOM 639 C CA . THR A 1 88 ? 6.676 13.797 4.203 1 94 88 THR A CA 1
ATOM 640 C C . THR A 1 88 ? 7.91 13.414 5.023 1 94 88 THR A C 1
ATOM 642 O O . THR A 1 88 ? 8.977 13.156 4.465 1 94 88 THR A O 1
ATOM 645 N N . PHE A 1 89 ? 7.715 13.539 6.398 1 95.88 89 PHE A N 1
ATOM 646 C CA . PHE A 1 89 ? 8.727 13.055 7.328 1 95.88 89 PHE A CA 1
ATOM 647 C C . PHE A 1 89 ? 10.055 13.781 7.105 1 95.88 89 PHE A C 1
ATOM 649 O O . PHE A 1 89 ? 11.117 13.156 7.148 1 95.88 89 PHE A O 1
ATOM 656 N N . ASP A 1 90 ? 10.086 15.039 6.766 1 89.75 90 ASP A N 1
ATOM 657 C CA . ASP A 1 90 ? 11.227 15.906 6.488 1 89.75 90 ASP A CA 1
ATOM 658 C C . ASP A 1 90 ? 12.242 15.844 7.625 1 89.75 90 ASP A C 1
ATOM 660 O O . ASP A 1 90 ? 12.039 16.453 8.68 1 89.75 90 ASP A O 1
ATOM 664 N N . SER A 1 91 ? 13.258 15.203 7.422 1 92.06 91 SER A N 1
ATOM 665 C CA . SER A 1 91 ? 14.297 15.062 8.43 1 92.06 91 SER A CA 1
ATOM 666 C C . SER A 1 91 ? 15.594 14.531 7.824 1 92.06 91 SER A C 1
ATOM 668 O O . SER A 1 91 ? 15.633 14.195 6.641 1 92.06 91 SER A O 1
ATOM 670 N N . THR A 1 92 ? 16.656 14.602 8.539 1 92.5 92 THR A N 1
ATOM 671 C CA . THR A 1 92 ? 17.938 14.008 8.18 1 92.5 92 THR A CA 1
ATOM 672 C C . THR A 1 92 ? 18.297 12.867 9.125 1 92.5 92 THR A C 1
ATOM 674 O O . THR A 1 92 ? 17.594 12.633 10.117 1 92.5 92 THR A O 1
ATOM 677 N N . ASP A 1 93 ? 19.375 12.203 8.812 1 93.62 93 ASP A N 1
ATOM 678 C CA . ASP A 1 93 ? 19.828 11.094 9.664 1 93.62 93 ASP A CA 1
ATOM 679 C C . ASP A 1 93 ? 20.234 11.594 11.047 1 93.62 93 ASP A C 1
ATOM 681 O O . ASP A 1 93 ? 20.219 10.836 12.016 1 93.62 93 ASP A O 1
ATOM 685 N N . ALA A 1 94 ? 20.562 12.812 11.172 1 92.56 94 ALA A N 1
ATOM 686 C CA . ALA A 1 94 ? 20.938 13.398 12.453 1 92.56 94 ALA A CA 1
ATOM 687 C C . ALA A 1 94 ? 19.703 13.75 13.281 1 92.56 94 ALA A C 1
ATOM 689 O O . ALA A 1 94 ? 19.812 14 14.492 1 92.56 94 ALA A O 1
ATOM 690 N N . GLY A 1 95 ? 18.453 13.695 12.742 1 90.12 95 GLY A N 1
ATOM 691 C CA . GLY A 1 95 ? 17.188 14.055 13.383 1 90.12 95 GLY A CA 1
ATOM 692 C C . GLY A 1 95 ? 16.422 15.109 12.609 1 90.12 95 GLY A C 1
ATOM 693 O O . GLY A 1 95 ? 16.719 15.383 11.445 1 90.12 95 GLY A O 1
ATOM 694 N N . ASN A 1 96 ? 15.328 15.508 13.391 1 95.62 96 ASN A N 1
ATOM 695 C CA . ASN A 1 96 ? 15.094 15.641 14.828 1 95.62 96 ASN A CA 1
ATOM 696 C C . ASN A 1 96 ? 13.938 14.766 15.289 1 95.62 96 ASN A C 1
ATOM 698 O O . ASN A 1 96 ? 13.609 14.734 16.469 1 95.62 96 ASN A O 1
ATOM 702 N N . ILE A 1 97 ? 13.266 14.008 14.336 1 98.38 97 ILE A N 1
ATOM 703 C CA . ILE A 1 97 ? 12.062 13.266 14.688 1 98.38 97 ILE A CA 1
ATOM 704 C C . ILE A 1 97 ? 12.398 12.188 15.719 1 98.38 97 ILE A C 1
ATOM 706 O O . ILE A 1 97 ? 11.742 12.086 16.75 1 98.38 97 ILE A O 1
ATOM 710 N N . GLY A 1 98 ? 13.469 11.438 15.508 1 98.5 98 GLY A N 1
ATOM 711 C CA . GLY A 1 98 ? 13.891 10.367 16.406 1 98.5 98 GLY A CA 1
ATOM 712 C C . GLY A 1 98 ? 14.242 10.859 17.797 1 98.5 98 GLY A C 1
ATOM 713 O O . GLY A 1 98 ? 13.641 10.43 18.781 1 98.5 98 GLY A O 1
ATOM 714 N N . PRO A 1 99 ? 15.188 11.82 17.906 1 98.5 99 PRO A N 1
ATOM 715 C CA . PRO A 1 99 ? 15.594 12.32 19.219 1 98.5 99 PRO A CA 1
ATOM 716 C C . PRO A 1 99 ? 14.43 12.906 20.016 1 98.5 99 PRO A C 1
ATOM 718 O O . PRO A 1 99 ? 14.305 12.656 21.219 1 98.5 99 PRO A O 1
ATOM 721 N N . VAL A 1 100 ? 13.562 13.68 19.406 1 98.81 100 VAL A N 1
ATOM 722 C CA . VAL A 1 100 ? 12.43 14.289 20.094 1 98.81 100 VAL A CA 1
ATOM 723 C C . VAL A 1 100 ? 11.453 13.195 20.531 1 98.81 100 VAL A C 1
ATOM 725 O O . VAL A 1 100 ? 10.977 13.203 21.672 1 98.81 100 VAL A O 1
ATOM 728 N N . MET A 1 101 ? 11.156 12.25 19.625 1 98.75 101 MET A N 1
ATOM 729 C CA . MET A 1 101 ? 10.273 11.133 19.953 1 98.75 101 MET A CA 1
ATOM 730 C C . MET A 1 101 ? 10.797 10.367 21.156 1 98.75 101 MET A C 1
ATOM 732 O O . MET A 1 101 ? 10.039 10.078 22.094 1 98.75 101 MET A O 1
ATOM 736 N N . ASP A 1 102 ? 12.102 10.023 21.141 1 98.69 102 ASP A N 1
ATOM 737 C CA . ASP A 1 102 ? 12.695 9.273 22.25 1 98.69 102 ASP A CA 1
ATOM 738 C C . ASP A 1 102 ? 12.531 10.016 23.578 1 98.69 102 ASP A C 1
ATO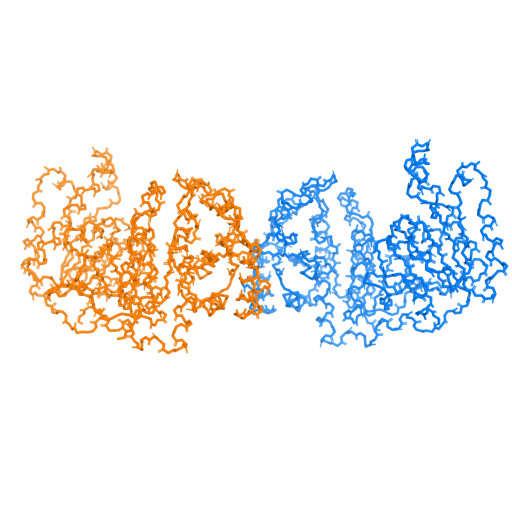M 740 O O . ASP A 1 102 ? 12.156 9.422 24.578 1 98.69 102 ASP A O 1
ATOM 744 N N . ALA A 1 103 ? 12.781 11.273 23.547 1 98.75 103 ALA A N 1
ATOM 745 C CA . ALA A 1 103 ? 12.742 12.086 24.766 1 98.75 103 ALA A CA 1
ATOM 746 C C . ALA A 1 103 ? 11.312 12.195 25.297 1 98.75 103 ALA A C 1
ATOM 748 O O . ALA A 1 103 ? 11.062 11.953 26.484 1 98.75 103 ALA A O 1
ATOM 749 N N . LEU A 1 104 ? 10.391 12.57 24.406 1 98.81 104 LEU A N 1
ATOM 750 C CA . LEU A 1 104 ? 9.016 12.781 24.844 1 98.81 104 LEU A CA 1
ATOM 751 C C . LEU A 1 104 ? 8.375 11.461 25.266 1 98.81 104 LEU A C 1
ATOM 753 O O . LEU A 1 104 ? 7.578 11.422 26.203 1 98.81 104 LEU A O 1
ATOM 757 N N . ARG A 1 105 ? 8.688 10.406 24.547 1 98.56 105 ARG A N 1
ATOM 758 C CA . ARG A 1 105 ? 8.188 9.086 24.922 1 98.56 105 ARG A CA 1
ATOM 759 C C . ARG A 1 105 ? 8.633 8.719 26.328 1 98.56 105 ARG A C 1
ATOM 761 O O . ARG A 1 105 ? 7.82 8.273 27.156 1 98.56 105 ARG A O 1
ATOM 768 N N . ALA A 1 106 ? 9.906 8.875 26.578 1 98.12 106 ALA A N 1
ATOM 769 C CA . ALA A 1 106 ? 10.461 8.57 27.906 1 98.12 106 ALA A CA 1
ATOM 770 C C . ALA A 1 106 ? 9.805 9.43 28.984 1 98.12 106 ALA A C 1
ATOM 772 O O . ALA A 1 106 ? 9.445 8.938 30.047 1 98.12 106 ALA A O 1
ATOM 773 N N . ASP A 1 107 ? 9.695 10.703 28.734 1 98.19 107 ASP A N 1
ATOM 774 C CA . ASP A 1 107 ? 9.102 11.633 29.688 1 98.19 107 ASP A CA 1
ATOM 775 C C . ASP A 1 107 ? 7.656 11.242 30 1 98.19 107 ASP A C 1
ATOM 777 O O . ASP A 1 107 ? 7.188 11.422 31.125 1 98.19 107 ASP A O 1
ATOM 781 N N . ALA A 1 108 ? 6.965 10.711 29.016 1 97.94 108 ALA A N 1
ATOM 782 C CA . ALA A 1 108 ? 5.566 10.32 29.172 1 97.94 108 ALA A CA 1
ATOM 783 C C . ALA A 1 108 ? 5.449 8.977 29.891 1 97.94 108 ALA A C 1
ATOM 785 O O . ALA A 1 108 ? 4.355 8.578 30.297 1 97.94 108 ALA A O 1
ATOM 786 N N . GLY A 1 109 ? 6.52 8.281 29.984 1 97.38 109 GLY A N 1
ATOM 787 C CA . GLY A 1 109 ? 6.512 6.969 30.609 1 97.38 109 GLY A CA 1
ATOM 788 C C . GLY A 1 109 ? 6.023 5.867 29.688 1 97.38 109 GLY A C 1
ATOM 789 O O . GLY A 1 109 ? 5.551 4.828 30.156 1 97.38 109 GLY A O 1
ATOM 790 N N . GLU A 1 110 ? 6.098 6.07 28.391 1 97.81 110 GLU A N 1
ATOM 791 C CA . GLU A 1 110 ? 5.691 5.059 27.422 1 97.81 110 GLU A CA 1
ATOM 792 C C . GLU A 1 110 ? 6.883 4.227 26.953 1 97.81 110 GLU A C 1
ATOM 794 O O . GLU A 1 110 ? 7.988 4.746 26.812 1 97.81 110 GLU A O 1
ATOM 799 N N . THR A 1 111 ? 6.617 2.969 26.703 1 97.62 111 THR A N 1
ATOM 800 C CA . THR A 1 111 ? 7.668 2.07 26.234 1 97.62 111 THR A CA 1
ATOM 801 C C . THR A 1 111 ? 7.789 2.115 24.719 1 97.62 111 THR A C 1
ATOM 803 O O . THR A 1 111 ? 8.875 1.897 24.172 1 97.62 111 THR A O 1
ATOM 806 N N . VAL A 1 112 ? 6.672 2.352 24.078 1 98.69 112 VAL A N 1
ATOM 807 C CA . VAL A 1 112 ? 6.648 2.357 22.625 1 98.69 112 VAL A CA 1
ATOM 808 C C . VAL A 1 112 ? 5.715 3.457 22.125 1 98.69 112 VAL A C 1
ATOM 810 O O . VAL A 1 112 ? 4.68 3.727 22.75 1 98.69 112 VAL A O 1
ATOM 813 N N . ALA A 1 113 ? 6.094 4.156 21.109 1 98.75 113 ALA A N 1
ATOM 814 C CA . ALA A 1 113 ? 5.27 5.195 20.5 1 98.75 113 ALA A CA 1
ATOM 815 C C . ALA A 1 113 ? 4.758 4.758 19.125 1 98.75 113 ALA A C 1
ATOM 817 O O . ALA A 1 113 ? 5.504 4.168 18.344 1 98.75 113 ALA A O 1
ATOM 818 N N . LEU A 1 114 ? 3.473 4.926 18.891 1 98.94 114 LEU A N 1
ATOM 819 C CA . LEU A 1 114 ? 2.969 4.777 17.531 1 98.94 114 LEU A CA 1
ATOM 820 C C . LEU A 1 114 ? 3.346 5.984 16.672 1 98.94 114 LEU A C 1
ATOM 822 O O . LEU A 1 114 ? 3.205 7.129 17.109 1 98.94 114 LEU A O 1
ATOM 826 N N . VAL A 1 115 ? 3.871 5.75 15.453 1 98.94 115 VAL A N 1
ATOM 827 C CA . VAL A 1 115 ? 4.34 6.801 14.555 1 98.94 115 VAL A CA 1
ATOM 828 C C . VAL A 1 115 ? 3.707 6.621 13.18 1 98.94 115 VAL A C 1
ATOM 830 O O . VAL A 1 115 ? 3.805 5.547 12.578 1 98.94 115 VAL A O 1
ATOM 833 N N . THR A 1 116 ? 3.041 7.652 12.68 1 98.88 116 THR A N 1
ATOM 834 C CA . THR A 1 116 ? 2.619 7.598 11.281 1 98.88 116 THR A CA 1
ATOM 835 C C . THR A 1 116 ? 2.496 9 10.703 1 98.88 116 THR A C 1
ATOM 837 O O . THR A 1 116 ? 1.751 9.836 11.219 1 98.88 116 THR A O 1
ATOM 840 N N . PRO A 1 117 ? 3.16 9.297 9.688 1 98.56 117 PRO A N 1
ATOM 841 C CA . PRO A 1 117 ? 2.994 10.578 8.992 1 98.56 117 PRO A CA 1
ATOM 842 C C . PRO A 1 117 ? 1.85 10.562 7.984 1 98.56 117 PRO A C 1
ATOM 844 O O . PRO A 1 117 ? 1.62 11.555 7.289 1 98.56 117 PRO A O 1
ATOM 847 N N . ALA A 1 118 ? 1.147 9.469 7.859 1 98.69 118 ALA A N 1
ATOM 848 C CA . ALA A 1 118 ? 0.152 9.289 6.809 1 98.69 118 ALA A CA 1
ATOM 849 C C . ALA A 1 118 ? -0.973 10.312 6.934 1 98.69 118 ALA A C 1
ATOM 851 O O . ALA A 1 118 ? -1.422 10.617 8.039 1 98.69 118 ALA A O 1
ATOM 852 N N . PHE A 1 119 ? -1.377 10.836 5.863 1 97.81 119 PHE A N 1
ATOM 853 C CA . PHE A 1 119 ? -2.551 11.68 5.668 1 97.81 119 PHE A CA 1
ATOM 854 C C . PHE A 1 119 ? -3.145 11.469 4.281 1 97.81 119 PHE A C 1
ATOM 856 O O . PHE A 1 119 ? -3.084 12.367 3.432 1 97.81 119 PHE A O 1
ATOM 863 N N . PRO A 1 120 ? -3.85 10.336 4.105 1 97.5 120 PRO A N 1
ATOM 864 C CA . PRO A 1 120 ? -4.293 9.883 2.783 1 97.5 120 PRO A CA 1
ATOM 865 C C . PRO A 1 120 ? -5.102 10.945 2.039 1 97.5 120 PRO A C 1
ATOM 867 O O . PRO A 1 120 ? -4.969 11.086 0.82 1 97.5 120 PRO A O 1
ATOM 870 N N . GLU A 1 121 ? -5.859 11.758 2.678 1 93.31 121 GLU A N 1
ATOM 871 C CA . GLU A 1 121 ? -6.676 12.797 2.049 1 93.31 121 GLU A CA 1
ATOM 872 C C . GLU A 1 121 ? -5.809 13.789 1.286 1 93.31 121 GLU A C 1
ATOM 874 O O . GLU A 1 121 ? -6.262 14.406 0.317 1 93.31 121 GLU A O 1
ATOM 879 N N . THR A 1 122 ? -4.609 13.922 1.727 1 92.88 122 THR A N 1
ATOM 880 C CA . THR A 1 122 ? -3.707 14.875 1.083 1 92.88 122 THR A CA 1
ATOM 881 C C . THR A 1 122 ? -2.684 14.141 0.215 1 92.88 122 THR A C 1
ATOM 883 O O . THR A 1 122 ? -1.677 14.727 -0.19 1 92.88 122 THR A O 1
ATOM 886 N N . GLY A 1 123 ? -2.865 12.875 0.027 1 96.06 123 GLY A N 1
ATOM 887 C CA . GLY A 1 123 ? -2.043 12.109 -0.897 1 96.06 123 GLY A CA 1
ATOM 888 C C . GLY A 1 123 ? -0.79 11.547 -0.254 1 96.06 123 GLY A C 1
ATOM 889 O O . GLY A 1 123 ? 0.189 11.25 -0.943 1 96.06 123 GLY A O 1
ATOM 890 N N . ARG A 1 124 ? -0.722 11.5 1.061 1 97.94 124 ARG A N 1
ATOM 891 C CA . ARG A 1 124 ? 0.381 10.867 1.776 1 97.94 124 ARG A CA 1
ATOM 892 C C . ARG A 1 124 ? -0.063 9.562 2.418 1 97.94 124 ARG A C 1
ATOM 894 O O . ARG A 1 124 ? -0.933 9.555 3.291 1 97.94 124 ARG A O 1
ATOM 901 N N . SER A 1 125 ? 0.468 8.461 1.964 1 98.69 125 SER A N 1
ATOM 902 C CA . SER A 1 125 ? 0.097 7.156 2.5 1 98.69 125 SER A CA 1
ATOM 903 C C . SER A 1 125 ? 1.329 6.355 2.902 1 98.69 125 SER A C 1
ATOM 905 O O . SER A 1 125 ? 2.434 6.621 2.424 1 98.69 125 SER A O 1
ATOM 907 N N . VAL A 1 126 ? 1.185 5.52 3.916 1 98.81 126 VAL A N 1
ATOM 908 C CA . VAL A 1 126 ? 2.232 4.594 4.336 1 98.81 126 VAL A CA 1
ATOM 909 C C . VAL A 1 126 ? 1.771 3.156 4.105 1 98.81 126 VAL A C 1
ATOM 911 O O . VAL A 1 126 ? 0.728 2.742 4.617 1 98.81 126 VAL A O 1
ATOM 914 N N . TYR A 1 127 ? 2.516 2.416 3.258 1 98.75 127 TYR A N 1
ATOM 915 C CA . TYR A 1 127 ? 2.254 1.009 2.979 1 98.75 127 TYR A CA 1
ATOM 916 C C . TYR A 1 127 ? 3.51 0.17 3.184 1 98.75 127 TYR A C 1
ATOM 918 O O . TYR A 1 127 ? 4.555 0.448 2.59 1 98.75 127 TYR A O 1
ATOM 926 N N . GLN A 1 128 ? 3.391 -0.915 4.062 1 98.56 128 GLN A N 1
ATOM 927 C CA . GLN A 1 128 ? 4.516 -1.764 4.441 1 98.56 128 GLN A CA 1
ATOM 928 C C . GLN A 1 128 ? 5.703 -0.928 4.91 1 98.56 128 GLN A C 1
ATOM 930 O O . GLN A 1 128 ? 6.848 -1.204 4.543 1 98.56 128 GLN A O 1
ATOM 935 N N . GLY A 1 129 ? 5.391 0.169 5.645 1 98.56 129 GLY A N 1
ATOM 936 C CA . GLY A 1 129 ? 6.41 1.013 6.246 1 98.56 129 GLY A CA 1
ATOM 937 C C . GLY A 1 129 ? 6.98 2.037 5.285 1 98.56 129 GLY A C 1
ATOM 938 O O . GLY A 1 129 ? 7.824 2.852 5.664 1 98.56 129 GLY A O 1
ATOM 939 N N . ASN A 1 130 ? 6.57 2.012 3.971 1 98.62 130 ASN A N 1
ATOM 940 C CA . ASN A 1 130 ? 7.086 2.939 2.969 1 98.62 130 ASN A CA 1
ATOM 941 C C . ASN A 1 130 ? 6.137 4.117 2.756 1 98.62 130 ASN A C 1
ATOM 943 O O . ASN A 1 130 ? 4.945 3.924 2.518 1 98.62 130 ASN A O 1
ATOM 947 N N . LEU A 1 131 ? 6.637 5.305 2.838 1 98.75 131 LEU A N 1
ATOM 948 C CA . LEU A 1 131 ? 5.852 6.52 2.641 1 98.75 131 LEU A CA 1
ATOM 949 C C . LEU A 1 131 ? 5.719 6.848 1.157 1 98.75 131 LEU A C 1
ATOM 951 O O . LEU A 1 131 ? 6.711 6.836 0.424 1 98.75 131 LEU A O 1
ATOM 955 N N . PHE A 1 132 ? 4.516 7.055 0.755 1 98.56 132 PHE A N 1
ATOM 956 C CA . PHE A 1 132 ? 4.203 7.449 -0.614 1 98.56 132 PHE A CA 1
ATOM 957 C C . PHE A 1 132 ? 3.703 8.891 -0.662 1 98.56 132 PHE A C 1
ATOM 959 O O . PHE A 1 132 ? 2.926 9.312 0.198 1 98.56 132 PHE A O 1
ATOM 966 N N . VAL A 1 133 ? 4.141 9.664 -1.579 1 96.5 133 VAL A N 1
ATOM 967 C CA . VAL A 1 133 ? 3.617 10.969 -1.957 1 96.5 133 VAL A CA 1
ATOM 968 C C . VAL A 1 133 ? 2.865 10.867 -3.281 1 96.5 133 VAL A C 1
ATOM 970 O O . VAL A 1 133 ? 3.479 10.742 -4.344 1 96.5 133 VAL A O 1
ATOM 973 N N . GLY A 1 134 ? 1.539 10.961 -3.145 1 94.38 134 GLY A N 1
ATOM 974 C CA . GLY A 1 134 ? 0.763 10.562 -4.309 1 94.38 134 GLY A CA 1
ATOM 975 C C . GLY A 1 134 ? 0.973 9.117 -4.703 1 94.38 134 GLY A C 1
ATOM 976 O O . GLY A 1 134 ? 0.813 8.211 -3.875 1 94.38 134 GLY A O 1
ATOM 977 N N . SER A 1 135 ? 1.447 8.93 -5.945 1 94.38 135 SER A N 1
ATOM 978 C CA . SER A 1 135 ? 1.579 7.566 -6.461 1 94.38 135 SER A CA 1
ATOM 979 C C . SER A 1 135 ? 3.033 7.109 -6.441 1 94.38 135 SER A C 1
ATOM 981 O O . SER A 1 135 ? 3.35 6.008 -6.902 1 94.38 135 SER A O 1
ATOM 983 N N . VAL A 1 136 ? 3.932 7.922 -5.871 1 95.69 136 VAL A N 1
ATOM 984 C CA . VAL A 1 136 ? 5.34 7.547 -5.945 1 95.69 136 VAL A CA 1
ATOM 985 C C . VAL A 1 136 ? 5.914 7.418 -4.539 1 95.69 136 VAL A C 1
ATOM 987 O O . VAL A 1 136 ? 5.523 8.156 -3.631 1 95.69 136 VAL A O 1
ATOM 990 N N . PRO A 1 137 ? 6.875 6.496 -4.367 1 97.56 137 PRO A N 1
ATOM 991 C CA . PRO A 1 137 ? 7.555 6.43 -3.072 1 97.56 137 PRO A CA 1
ATOM 992 C C . PRO A 1 137 ? 8.312 7.711 -2.738 1 97.56 137 PRO A C 1
ATOM 994 O O . PRO A 1 137 ? 8.734 8.438 -3.643 1 97.56 137 PRO A O 1
ATOM 997 N N . LEU A 1 138 ? 8.516 7.969 -1.436 1 97.06 138 LEU A N 1
ATOM 998 C CA . LEU A 1 138 ? 9.125 9.188 -0.911 1 97.06 138 LEU A CA 1
ATOM 999 C C . LEU A 1 138 ? 10.453 9.477 -1.609 1 97.06 138 LEU A C 1
ATOM 1001 O O . LEU A 1 138 ? 10.719 10.609 -1.999 1 97.06 138 LEU A O 1
ATOM 1005 N N . ASN A 1 139 ? 11.281 8.461 -1.821 1 96.25 139 ASN A N 1
ATOM 1006 C CA . ASN A 1 139 ? 12.617 8.633 -2.381 1 96.25 139 ASN A CA 1
ATOM 1007 C C . ASN A 1 139 ? 12.57 8.867 -3.889 1 96.25 139 ASN A C 1
ATOM 1009 O O . ASN A 1 139 ? 13.609 9.047 -4.527 1 96.25 139 ASN A O 1
ATOM 1013 N N . GLU A 1 140 ? 11.391 8.844 -4.496 1 95.88 140 GLU A N 1
ATOM 1014 C CA . GLU A 1 140 ? 11.195 9.203 -5.898 1 95.88 140 GLU A CA 1
ATOM 1015 C C . GLU A 1 140 ? 10.367 10.477 -6.027 1 95.88 140 GLU A C 1
ATOM 1017 O O . GLU A 1 140 ? 10.133 10.961 -7.137 1 95.88 140 GLU A O 1
ATOM 1022 N N . SER A 1 141 ? 9.906 10.992 -4.887 1 93.25 141 SER A N 1
ATOM 1023 C CA . SER A 1 141 ? 9.141 12.234 -4.859 1 93.25 141 SER A CA 1
ATOM 1024 C C . SER A 1 141 ? 10.055 13.453 -4.984 1 93.25 141 SER A C 1
ATOM 1026 O O . SER A 1 141 ? 11.281 13.32 -4.922 1 93.25 141 SER A O 1
ATOM 1028 N N . PRO A 1 142 ? 9.539 14.633 -5.164 1 87 142 PRO A N 1
ATOM 1029 C CA . PRO A 1 142 ? 10.359 15.852 -5.227 1 87 142 PRO A CA 1
ATOM 1030 C C . PRO A 1 142 ? 11.18 16.078 -3.957 1 87 142 PRO A C 1
ATOM 1032 O O . PRO A 1 142 ? 12.133 16.859 -3.963 1 87 142 PRO A O 1
ATOM 1035 N N . LEU A 1 143 ? 10.875 15.328 -2.885 1 87.69 143 LEU A N 1
ATOM 1036 C CA . LEU A 1 143 ? 11.57 15.508 -1.614 1 87.69 143 LEU A CA 1
ATOM 1037 C C . LEU A 1 143 ? 12.914 14.789 -1.624 1 87.69 143 LEU A C 1
ATOM 1039 O O . LEU A 1 143 ? 13.75 15.016 -0.748 1 87.69 143 LEU A O 1
ATOM 1043 N N . LYS A 1 144 ? 13.148 14.016 -2.615 1 91.69 144 LYS A N 1
ATOM 1044 C CA . LYS A 1 144 ? 14.383 13.242 -2.713 1 91.69 144 LYS A CA 1
ATOM 1045 C C . LYS A 1 144 ? 15.609 14.148 -2.629 1 91.69 144 LYS A C 1
ATOM 1047 O O . LYS A 1 144 ? 16.594 13.805 -1.983 1 91.69 144 LYS A O 1
ATOM 1052 N N . ASP A 1 145 ? 15.484 15.312 -3.258 1 88.25 145 ASP A N 1
ATOM 1053 C CA . ASP A 1 145 ? 16.609 16.234 -3.328 1 88.25 145 ASP A CA 1
ATOM 1054 C C . ASP A 1 145 ? 16.297 17.547 -2.604 1 88.25 145 ASP A C 1
ATOM 1056 O O . ASP A 1 145 ? 16.75 18.609 -3.006 1 88.25 145 ASP A O 1
ATOM 1060 N N . HIS A 1 146 ? 15.359 17.406 -1.623 1 81.44 146 HIS A N 1
ATOM 1061 C CA . HIS A 1 146 ? 15.078 18.594 -0.816 1 81.44 146 HIS A CA 1
ATOM 1062 C C . HIS A 1 146 ? 16.359 19.203 -0.279 1 81.44 146 HIS A C 1
ATOM 1064 O O . HIS A 1 146 ? 17.25 18.484 0.211 1 81.44 146 HIS A O 1
ATOM 1070 N N . PRO A 1 147 ? 16.562 20.453 -0.359 1 78.5 147 PRO A N 1
ATOM 1071 C CA . PRO A 1 147 ? 17.844 21.094 -0.043 1 78.5 147 PRO A CA 1
ATOM 1072 C C . PRO A 1 147 ? 18.234 20.922 1.421 1 78.5 147 PRO A C 1
ATOM 1074 O O . PRO A 1 147 ? 19.422 20.734 1.724 1 78.5 147 PRO A O 1
ATOM 1077 N N . LEU A 1 148 ? 17.312 20.938 2.33 1 76.56 148 LEU A N 1
ATOM 1078 C CA . LEU A 1 148 ? 17.609 20.875 3.756 1 76.56 148 LEU A CA 1
ATOM 1079 C C . LEU A 1 148 ? 17.484 19.453 4.277 1 76.56 148 LEU A C 1
ATOM 1081 O O . LEU A 1 148 ? 18.297 19 5.09 1 76.56 148 LEU A O 1
ATOM 1085 N N . ASN A 1 149 ? 16.391 18.75 3.816 1 86.69 149 ASN A N 1
ATOM 1086 C CA . ASN A 1 149 ? 16.078 17.406 4.305 1 86.69 149 ASN A CA 1
ATOM 1087 C C . ASN A 1 149 ? 15.852 16.438 3.156 1 86.69 149 ASN A C 1
ATOM 1089 O O . ASN A 1 149 ? 14.742 15.93 2.975 1 86.69 149 ASN A O 1
ATOM 1093 N N . PRO A 1 150 ? 16.938 16.188 2.412 1 90.75 150 PRO A N 1
ATOM 1094 C CA . PRO A 1 150 ? 16.734 15.219 1.323 1 90.75 150 PRO A CA 1
ATOM 1095 C C . PRO A 1 150 ? 16.234 13.867 1.813 1 90.75 150 PRO A C 1
ATOM 1097 O O . PRO A 1 150 ? 16.797 13.305 2.76 1 90.75 150 PRO A O 1
ATOM 1100 N N . MET A 1 151 ? 15.188 13.383 1.246 1 94.94 151 MET A N 1
ATOM 1101 C CA . MET A 1 151 ? 14.57 12.117 1.641 1 94.94 151 MET A CA 1
ATOM 1102 C C . MET A 1 151 ? 14.859 11.023 0.615 1 94.94 151 MET A C 1
ATOM 1104 O O . MET A 1 151 ? 14.141 10.891 -0.372 1 94.94 151 MET A O 1
ATOM 1108 N N . ARG A 1 152 ? 15.797 10.148 0.867 1 95.19 152 ARG A N 1
ATOM 1109 C CA . ARG A 1 152 ? 16.297 9.203 -0.125 1 95.19 152 ARG A CA 1
ATOM 1110 C C . ARG A 1 152 ? 15.898 7.773 0.228 1 95.19 152 ARG A C 1
ATOM 1112 O O . ARG A 1 152 ? 16.344 6.82 -0.421 1 95.19 152 ARG A O 1
ATOM 1119 N N . ASP A 1 153 ? 15.195 7.617 1.262 1 97 153 ASP A N 1
ATOM 1120 C CA . ASP A 1 153 ? 14.711 6.316 1.712 1 97 153 ASP A CA 1
ATOM 1121 C C . ASP A 1 153 ? 13.227 6.371 2.059 1 97 153 ASP A C 1
ATOM 1123 O O . ASP A 1 153 ? 12.828 7.098 2.971 1 97 153 ASP A O 1
ATOM 1127 N N . ALA A 1 154 ? 12.367 5.625 1.368 1 97.94 154 ALA A N 1
ATOM 1128 C CA . ALA A 1 154 ? 10.93 5.664 1.598 1 97.94 154 ALA A CA 1
ATOM 1129 C C . ALA A 1 154 ? 10.539 4.809 2.799 1 97.94 154 ALA A C 1
ATOM 1131 O O . ALA A 1 154 ? 9.422 4.918 3.312 1 97.94 154 ALA A O 1
ATOM 1132 N N . ASN A 1 155 ? 11.398 3.812 3.199 1 98.25 155 ASN A N 1
ATOM 1133 C CA . ASN A 1 155 ? 11.133 2.945 4.344 1 98.25 155 ASN A CA 1
ATOM 1134 C C . ASN A 1 155 ? 11.344 3.682 5.664 1 98.25 155 ASN A C 1
ATOM 1136 O O . ASN A 1 155 ? 12.477 3.863 6.105 1 98.25 155 ASN A O 1
ATOM 1140 N N . LEU A 1 156 ? 10.25 4.004 6.363 1 98.56 156 LEU A N 1
ATOM 1141 C CA . LEU A 1 156 ? 10.297 4.863 7.543 1 98.56 156 LEU A CA 1
ATOM 1142 C C . LEU A 1 156 ? 10.82 4.098 8.75 1 98.56 156 LEU A C 1
ATOM 1144 O O . LEU A 1 156 ? 11.266 4.703 9.734 1 98.56 156 LEU A O 1
ATOM 1148 N N . VAL A 1 157 ? 10.727 2.734 8.734 1 98.56 157 VAL A N 1
ATOM 1149 C CA . VAL A 1 157 ? 11.336 1.946 9.797 1 98.56 157 VAL A CA 1
ATOM 1150 C C . VAL A 1 157 ? 12.844 2.178 9.812 1 98.56 157 VAL A C 1
ATOM 1152 O O . VAL A 1 157 ? 13.438 2.395 10.875 1 98.56 157 VAL A O 1
ATOM 1155 N N . ARG A 1 158 ? 13.43 2.234 8.641 1 97.88 158 ARG A N 1
ATOM 1156 C CA . ARG A 1 158 ? 14.867 2.475 8.516 1 97.88 158 ARG A CA 1
ATOM 1157 C C . ARG A 1 158 ? 15.203 3.93 8.82 1 97.88 158 ARG A C 1
ATOM 1159 O O . ARG A 1 158 ? 16.172 4.211 9.539 1 97.88 158 ARG A O 1
ATOM 1166 N N . VAL A 1 159 ? 14.414 4.848 8.273 1 97.81 159 VAL A N 1
ATOM 1167 C CA . VAL A 1 159 ? 14.672 6.273 8.43 1 97.81 159 VAL A CA 1
ATOM 1168 C C . VAL A 1 159 ? 14.656 6.648 9.906 1 97.81 159 VAL A C 1
ATOM 1170 O O . VAL A 1 159 ? 15.617 7.238 10.414 1 97.81 159 VAL A O 1
ATOM 1173 N N . LEU A 1 160 ? 13.562 6.285 10.609 1 98.56 160 LEU A N 1
ATOM 1174 C CA . LEU A 1 160 ? 13.438 6.602 12.023 1 98.56 160 LEU A CA 1
ATOM 1175 C C . LEU A 1 160 ? 14.461 5.824 12.852 1 98.56 160 LEU A C 1
ATOM 1177 O O . LEU A 1 160 ? 14.969 6.332 13.852 1 98.56 160 LEU A O 1
ATOM 1181 N N . GLY A 1 161 ? 14.789 4.613 12.438 1 98.19 161 GLY A N 1
ATOM 1182 C CA . GLY A 1 161 ? 15.766 3.785 13.125 1 98.19 161 GLY A CA 1
ATOM 1183 C C . GLY A 1 161 ? 17.156 4.41 13.156 1 98.19 161 GLY A C 1
ATOM 1184 O O . GLY A 1 161 ? 17.906 4.188 14.102 1 98.19 161 GLY A O 1
ATOM 1185 N N . ARG A 1 162 ? 17.5 5.199 12.148 1 97.44 162 ARG A N 1
ATOM 1186 C CA . ARG A 1 162 ? 18.797 5.855 12.086 1 97.44 162 ARG A CA 1
ATOM 1187 C C . ARG A 1 162 ? 18.859 7.043 13.039 1 97.44 162 ARG A C 1
ATOM 1189 O O . ARG A 1 162 ? 19.953 7.523 13.367 1 97.44 162 ARG A O 1
ATOM 1196 N N . GLN A 1 163 ? 17.656 7.551 13.461 1 97 163 GLN A N 1
ATOM 1197 C CA . GLN A 1 163 ? 17.594 8.727 14.32 1 97 163 GLN A CA 1
ATOM 1198 C C . GLN A 1 163 ? 17.406 8.336 15.781 1 97 163 GLN A C 1
ATOM 1200 O O . GLN A 1 163 ? 17.844 9.047 16.688 1 97 163 GLN A O 1
ATOM 1205 N N . SER A 1 164 ? 16.703 7.219 16 1 97.5 164 SER A N 1
ATOM 1206 C CA . SER A 1 164 ? 16.25 6.832 17.328 1 97.5 164 SER A CA 1
ATOM 1207 C C . SER A 1 164 ? 17.297 6.02 18.062 1 97.5 164 SER A C 1
ATOM 1209 O O . SER A 1 164 ? 18.125 5.348 17.438 1 97.5 164 SER A O 1
ATOM 1211 N N . ARG A 1 165 ? 17.25 6.055 19.359 1 96.62 165 ARG A N 1
ATOM 1212 C CA . ARG A 1 165 ? 18.109 5.234 20.203 1 96.62 165 ARG A CA 1
ATOM 1213 C C . ARG A 1 165 ? 17.547 3.824 20.359 1 96.62 165 ARG A C 1
ATOM 1215 O O . ARG A 1 165 ? 18.25 2.914 20.797 1 96.62 165 ARG A O 1
ATOM 1222 N N . SER A 1 166 ? 16.375 3.631 20 1 97 166 SER A N 1
ATOM 1223 C CA . SER A 1 166 ? 15.703 2.336 20.109 1 97 166 SER A CA 1
ATOM 1224 C C . SER A 1 166 ? 15.328 1.786 18.734 1 97 166 SER A C 1
ATOM 1226 O O . SER A 1 166 ? 15.102 2.553 17.797 1 97 166 SER A O 1
ATOM 1228 N N . PRO A 1 167 ? 15.273 0.386 18.656 1 98.31 167 PRO A N 1
ATOM 1229 C CA . PRO A 1 167 ? 14.797 -0.183 17.391 1 98.31 167 PRO A CA 1
ATOM 1230 C C . PRO A 1 167 ? 13.352 0.2 17.078 1 98.31 167 PRO A C 1
ATOM 1232 O O . PRO A 1 167 ? 12.586 0.526 18 1 98.31 167 PRO A O 1
ATOM 1235 N N . VAL A 1 168 ? 13.055 0.206 15.82 1 98.81 168 VAL A N 1
ATOM 1236 C CA . VAL A 1 168 ? 11.742 0.618 15.344 1 98.81 168 VAL A CA 1
ATOM 1237 C C . VAL A 1 168 ? 11.031 -0.573 14.703 1 98.81 168 VAL A C 1
ATOM 1239 O O . VAL A 1 168 ? 11.641 -1.352 13.969 1 98.81 168 VAL A O 1
ATOM 1242 N N . GLY A 1 169 ? 9.781 -0.843 15.062 1 98.69 169 GLY A N 1
ATOM 1243 C CA . GLY A 1 169 ? 8.977 -1.91 14.477 1 98.69 169 GLY A CA 1
ATOM 1244 C C . GLY A 1 169 ? 7.949 -1.409 13.477 1 98.69 169 GLY A C 1
ATOM 1245 O O . GLY A 1 169 ? 7.961 -0.234 13.109 1 98.69 169 GLY A O 1
ATOM 1246 N N . LEU A 1 170 ? 7.113 -2.361 12.977 1 98.69 170 LEU A N 1
ATOM 1247 C CA . LEU A 1 170 ? 6.105 -2.064 11.961 1 98.69 170 LEU A CA 1
ATOM 1248 C C . LEU A 1 170 ? 4.746 -2.617 12.375 1 98.69 170 LEU A C 1
ATOM 1250 O O . LEU A 1 170 ? 4.652 -3.74 12.875 1 98.69 170 LEU A O 1
ATOM 1254 N N . ILE A 1 171 ? 3.76 -1.812 12.336 1 98.81 171 ILE A N 1
ATOM 1255 C CA . ILE A 1 171 ? 2.363 -2.234 12.312 1 98.81 171 ILE A CA 1
ATOM 1256 C C . ILE A 1 171 ? 1.824 -2.15 10.883 1 98.81 171 ILE A C 1
ATOM 1258 O O . ILE A 1 171 ? 1.479 -1.065 10.406 1 98.81 171 ILE A O 1
ATOM 1262 N N . ASP A 1 172 ? 1.749 -3.238 10.227 1 98.5 172 ASP A N 1
ATOM 1263 C CA . ASP A 1 172 ? 1.51 -3.27 8.781 1 98.5 172 ASP A CA 1
ATOM 1264 C C . ASP A 1 172 ? 0.022 -3.121 8.469 1 98.5 172 ASP A C 1
ATOM 1266 O O . ASP A 1 172 ? -0.812 -3.137 9.375 1 98.5 172 ASP A O 1
ATOM 1270 N N . THR A 1 173 ? -0.278 -2.936 7.207 1 98.5 173 THR A N 1
ATOM 1271 C CA . THR A 1 173 ? -1.623 -2.68 6.703 1 98.5 173 THR A CA 1
ATOM 1272 C C . THR A 1 173 ? -2.57 -3.811 7.098 1 98.5 173 THR A C 1
ATOM 1274 O O . THR A 1 173 ? -3.727 -3.562 7.449 1 98.5 173 THR A O 1
ATOM 1277 N N . ALA A 1 174 ? -2.148 -5.086 7.043 1 97.69 174 ALA A N 1
ATOM 1278 C CA . ALA A 1 174 ? -2.994 -6.219 7.414 1 97.69 174 ALA A CA 1
ATOM 1279 C C . ALA A 1 174 ? -3.428 -6.125 8.875 1 97.69 174 ALA A C 1
ATOM 1281 O O . ALA A 1 174 ? -4.578 -6.418 9.203 1 97.69 174 ALA A O 1
ATOM 1282 N N . THR A 1 175 ? -2.51 -5.742 9.789 1 98.5 175 THR A N 1
ATOM 1283 C CA . THR A 1 175 ? -2.814 -5.566 11.203 1 98.5 175 THR A CA 1
ATOM 1284 C C . THR A 1 175 ? -3.822 -4.438 11.406 1 98.5 175 THR A C 1
ATOM 1286 O O . THR A 1 175 ? -4.793 -4.59 12.148 1 98.5 175 THR A O 1
ATOM 1289 N N . VAL A 1 176 ? -3.639 -3.281 10.742 1 98.81 176 VAL A N 1
ATOM 1290 C CA . VAL A 1 176 ? -4.535 -2.135 10.859 1 98.81 176 VAL A CA 1
ATOM 1291 C C . VAL A 1 176 ? -5.934 -2.521 10.391 1 98.81 176 VAL A C 1
ATOM 1293 O O . VAL A 1 176 ? -6.93 -2.154 11.016 1 98.81 176 VAL A O 1
ATOM 1296 N N . ALA A 1 177 ? -5.969 -3.338 9.328 1 97.94 177 ALA A N 1
ATOM 1297 C CA . ALA A 1 177 ? -7.246 -3.758 8.758 1 97.94 177 ALA A CA 1
ATOM 1298 C C . ALA A 1 177 ? -8.039 -4.609 9.75 1 97.94 177 ALA A C 1
ATOM 1300 O O . ALA A 1 177 ? -9.266 -4.691 9.664 1 97.94 177 ALA A O 1
ATOM 1301 N N . ARG A 1 178 ? -7.371 -5.215 10.711 1 98.19 178 ARG A N 1
ATOM 1302 C CA . ARG A 1 178 ? -8.023 -6.066 11.703 1 98.19 178 ARG A CA 1
ATOM 1303 C C . ARG A 1 178 ? -8.617 -5.238 12.836 1 98.19 178 ARG A C 1
ATOM 1305 O O . ARG A 1 178 ? -9.312 -5.773 13.703 1 98.19 178 ARG A O 1
ATOM 1312 N N . GLY A 1 179 ? -8.305 -3.941 12.922 1 98.38 179 GLY A N 1
ATOM 1313 C CA . GLY A 1 179 ? -9 -3.061 13.852 1 98.38 179 GLY A CA 1
ATOM 1314 C C . GLY A 1 179 ? -8.117 -2.572 14.984 1 98.38 179 GLY A C 1
ATOM 1315 O O . GLY A 1 179 ? -6.945 -2.957 15.078 1 98.38 179 GLY A O 1
ATOM 1316 N N . ALA A 1 180 ? -8.711 -1.721 15.82 1 98.69 180 ALA A N 1
ATOM 1317 C CA . ALA A 1 180 ? -7.996 -1.002 16.875 1 98.69 180 ALA A CA 1
ATOM 1318 C C . ALA A 1 180 ? -7.398 -1.971 17.891 1 98.69 180 ALA A C 1
ATOM 1320 O O . ALA A 1 180 ? -6.277 -1.771 18.359 1 98.69 180 ALA A O 1
ATOM 1321 N N . GLU A 1 181 ? -8.094 -3.018 18.219 1 98.62 181 GLU A N 1
ATOM 1322 C CA . GLU A 1 181 ? -7.602 -3.982 19.188 1 98.62 181 GLU A CA 1
ATOM 1323 C C . GLU A 1 181 ? -6.359 -4.707 18.672 1 98.62 181 GLU A C 1
ATOM 1325 O O . GLU A 1 181 ? -5.41 -4.938 19.422 1 98.62 181 GLU A O 1
ATOM 1330 N N . ALA A 1 182 ? -6.402 -5.066 17.391 1 98.81 182 ALA A N 1
ATOM 1331 C CA . ALA A 1 182 ? -5.25 -5.723 16.781 1 98.81 182 ALA A CA 1
ATOM 1332 C C . ALA A 1 182 ? -4.035 -4.797 16.781 1 98.81 182 ALA A C 1
ATOM 1334 O O . ALA A 1 182 ? -2.91 -5.238 17.016 1 98.81 182 ALA A O 1
ATOM 1335 N N . VAL A 1 183 ? -4.262 -3.529 16.484 1 98.88 183 VAL A N 1
ATOM 1336 C CA . VAL A 1 183 ? -3.191 -2.539 16.469 1 98.88 183 VAL A CA 1
ATOM 1337 C C . VAL A 1 183 ? -2.6 -2.395 17.859 1 98.88 183 VAL A C 1
ATOM 1339 O O . VAL A 1 183 ? -1.378 -2.42 18.031 1 98.88 183 VAL A O 1
ATOM 1342 N N . ALA A 1 184 ? -3.475 -2.258 18.875 1 98.75 184 ALA A N 1
ATOM 1343 C CA . ALA A 1 184 ? -3.02 -2.123 20.25 1 98.75 184 ALA A CA 1
ATOM 1344 C C . ALA A 1 184 ? -2.207 -3.34 20.688 1 98.75 184 ALA A C 1
ATOM 1346 O O . ALA A 1 184 ? -1.155 -3.201 21.312 1 98.75 184 ALA A O 1
ATOM 1347 N N . ALA A 1 185 ? -2.67 -4.516 20.328 1 98.75 185 ALA A N 1
ATOM 1348 C CA . ALA A 1 185 ? -1.972 -5.75 20.672 1 98.75 185 ALA A CA 1
ATOM 1349 C C . ALA A 1 185 ? -0.601 -5.812 20 1 98.75 185 ALA A C 1
ATOM 1351 O O . ALA A 1 185 ? 0.378 -6.238 20.609 1 98.75 185 ALA A O 1
ATOM 1352 N N . ARG A 1 186 ? -0.577 -5.445 18.766 1 98.75 186 ARG A N 1
ATOM 1353 C CA . ARG A 1 186 ? 0.692 -5.449 18.047 1 98.75 186 ARG A CA 1
ATOM 1354 C C . ARG A 1 186 ? 1.667 -4.445 18.641 1 98.75 186 ARG A C 1
ATOM 1356 O O . ARG A 1 186 ? 2.865 -4.715 18.734 1 98.75 186 ARG A O 1
ATOM 1363 N N . LEU A 1 187 ? 1.163 -3.26 18.969 1 98.62 187 LEU A N 1
ATOM 1364 C CA . LEU A 1 187 ? 1.98 -2.242 19.625 1 98.62 187 LEU A CA 1
ATOM 1365 C C . LEU A 1 187 ? 2.578 -2.775 20.922 1 98.62 187 LEU A C 1
ATOM 1367 O O . LEU A 1 187 ? 3.77 -2.6 21.172 1 98.62 187 LEU A O 1
ATOM 1371 N N . ASP A 1 188 ? 1.821 -3.449 21.734 1 98.5 188 ASP A N 1
ATOM 1372 C CA . ASP A 1 188 ? 2.289 -4.047 22.984 1 98.5 188 ASP A CA 1
ATOM 1373 C C . ASP A 1 188 ? 3.34 -5.125 22.719 1 98.5 188 ASP A C 1
ATOM 1375 O O . ASP A 1 188 ? 4.34 -5.215 23.422 1 98.5 188 ASP A O 1
ATOM 1379 N N . ALA A 1 189 ? 3.086 -5.938 21.734 1 98.75 189 ALA A N 1
ATOM 1380 C CA . ALA A 1 189 ? 4.035 -6.988 21.391 1 98.75 189 ALA A CA 1
ATOM 1381 C C . ALA A 1 189 ? 5.383 -6.398 20.984 1 98.75 189 ALA A C 1
ATOM 1383 O O . ALA A 1 189 ? 6.434 -6.926 21.359 1 98.75 189 ALA A O 1
ATOM 1384 N N . LEU A 1 190 ? 5.332 -5.359 20.234 1 98.69 190 LEU A N 1
ATOM 1385 C CA . LEU A 1 190 ? 6.559 -4.699 19.797 1 98.69 190 LEU A CA 1
ATOM 1386 C C . LEU A 1 190 ? 7.312 -4.117 20.984 1 98.69 190 LEU A C 1
ATOM 1388 O O . LEU A 1 190 ? 8.547 -4.172 21.031 1 98.69 190 LEU A O 1
ATOM 1392 N N . ALA A 1 191 ? 6.57 -3.553 21.906 1 98.19 191 ALA A N 1
ATOM 1393 C CA . ALA A 1 191 ? 7.195 -3.062 23.141 1 98.19 191 ALA A CA 1
ATOM 1394 C C . ALA A 1 191 ? 7.93 -4.184 23.859 1 98.19 191 ALA A C 1
ATOM 1396 O O . ALA A 1 191 ? 9.055 -3.994 24.344 1 98.19 191 ALA A O 1
ATOM 1397 N N . GLN A 1 192 ? 7.316 -5.285 23.938 1 98.19 192 GLN A N 1
ATOM 1398 C CA . GLN A 1 192 ? 7.914 -6.441 24.609 1 98.19 192 GLN A CA 1
ATOM 1399 C C . GLN A 1 192 ? 9.164 -6.914 23.859 1 98.19 192 GLN A C 1
ATOM 1401 O O . GLN A 1 192 ? 10.094 -7.438 24.484 1 98.19 192 GLN A O 1
ATOM 1406 N N . GLU A 1 193 ? 9.188 -6.73 22.578 1 97.88 193 GLU A N 1
ATOM 1407 C CA . GLU A 1 193 ? 10.336 -7.105 21.75 1 97.88 193 GLU A CA 1
ATOM 1408 C C . GLU A 1 193 ? 11.461 -6.078 21.875 1 97.88 193 GLU A C 1
ATOM 1410 O O . GLU A 1 193 ? 12.5 -6.219 21.234 1 97.88 193 GLU A O 1
ATOM 1415 N N . GLY A 1 194 ? 11.242 -4.996 22.594 1 97.94 194 GLY A N 1
ATOM 1416 C CA . GLY A 1 194 ? 12.273 -4.004 22.859 1 97.94 194 GLY A CA 1
ATOM 1417 C C . GLY A 1 194 ? 12.227 -2.83 21.891 1 97.94 194 GLY A C 1
ATOM 1418 O O . GLY A 1 194 ? 13.164 -2.027 21.844 1 97.94 194 GLY A O 1
ATOM 1419 N N . LYS A 1 195 ? 11.117 -2.738 21.125 1 98.69 195 LYS A N 1
ATOM 1420 C CA . LYS A 1 195 ? 10.977 -1.606 20.203 1 98.69 195 LYS A CA 1
ATOM 1421 C C . LYS A 1 195 ? 10.578 -0.341 20.953 1 98.69 195 LYS A C 1
ATOM 1423 O O . LYS A 1 195 ? 9.781 -0.398 21.906 1 98.69 195 LYS A O 1
ATOM 1428 N N . GLY A 1 196 ? 11.141 0.811 20.547 1 98.69 196 GLY A N 1
ATOM 1429 C CA . GLY A 1 196 ? 10.773 2.086 21.156 1 98.69 196 GLY A CA 1
ATOM 1430 C C . GLY A 1 196 ? 9.727 2.84 20.359 1 98.69 196 GLY A C 1
ATOM 1431 O O . GLY A 1 196 ? 9.133 3.793 20.859 1 98.69 196 GLY A O 1
ATOM 1432 N N . ALA A 1 197 ? 9.547 2.443 19.078 1 98.81 197 ALA A N 1
ATOM 1433 C CA . ALA A 1 197 ? 8.555 3.045 18.203 1 98.81 197 ALA A CA 1
ATOM 1434 C C . ALA A 1 197 ? 8.031 2.023 17.188 1 98.81 197 ALA A C 1
ATOM 1436 O O . ALA A 1 197 ? 8.648 0.982 16.969 1 98.81 197 ALA A O 1
ATOM 1437 N N . ALA A 1 198 ? 6.895 2.252 16.703 1 98.88 198 ALA A N 1
ATOM 1438 C CA . ALA A 1 198 ? 6.305 1.434 15.641 1 98.88 198 ALA A CA 1
ATOM 1439 C C . ALA A 1 198 ? 5.73 2.305 14.531 1 98.88 198 ALA A C 1
ATOM 1441 O O . ALA A 1 198 ? 4.805 3.088 14.758 1 98.88 198 ALA A O 1
ATOM 1442 N N . ILE A 1 199 ? 6.324 2.232 13.336 1 98.88 199 ILE A N 1
ATOM 1443 C CA . ILE A 1 199 ? 5.711 2.846 12.164 1 98.88 199 ILE A CA 1
ATOM 1444 C C . ILE A 1 199 ? 4.402 2.131 11.836 1 98.88 199 ILE A C 1
ATOM 1446 O O . ILE A 1 199 ? 4.367 0.903 11.711 1 98.88 199 ILE A O 1
ATOM 1450 N N . ALA A 1 200 ? 3.311 2.855 11.766 1 98.94 200 ALA A N 1
ATOM 1451 C CA . ALA A 1 200 ? 2.014 2.262 11.445 1 98.94 200 ALA A CA 1
ATOM 1452 C C . ALA A 1 200 ? 1.573 2.623 10.031 1 98.94 200 ALA A C 1
ATOM 1454 O O . ALA A 1 200 ? 1.61 3.793 9.641 1 98.94 200 ALA A O 1
ATOM 1455 N N . ASP A 1 201 ? 1.146 1.619 9.297 1 98.88 201 ASP A N 1
ATOM 1456 C CA . ASP A 1 201 ? 0.586 1.819 7.969 1 98.88 201 ASP A CA 1
ATOM 1457 C C . ASP A 1 201 ? -0.762 2.533 8.039 1 98.88 201 ASP A C 1
ATOM 1459 O O . ASP A 1 201 ? -1.547 2.297 8.961 1 98.88 201 ASP A O 1
ATOM 1463 N N . ALA A 1 202 ? -1.036 3.414 7.078 1 98.81 202 ALA A N 1
ATOM 1464 C CA . ALA A 1 202 ? -2.342 4.02 6.832 1 98.81 202 ALA A CA 1
ATOM 1465 C C . ALA A 1 202 ? -2.488 4.43 5.367 1 98.81 202 ALA A C 1
ATOM 1467 O O . ALA A 1 202 ? -1.732 5.27 4.875 1 98.81 202 ALA A O 1
ATOM 1468 N N . ILE A 1 203 ? -3.451 3.844 4.672 1 98.12 203 ILE A N 1
ATOM 1469 C CA . ILE A 1 203 ? -3.59 4.102 3.244 1 98.12 203 ILE A CA 1
ATOM 1470 C C . ILE A 1 203 ? -4.977 4.672 2.957 1 98.12 203 ILE A C 1
ATOM 1472 O O . ILE A 1 203 ? -5.227 5.191 1.866 1 98.12 203 ILE A O 1
ATOM 1476 N N . PHE A 1 204 ? -5.914 4.613 3.889 1 97.38 204 PHE A N 1
ATOM 1477 C CA . PHE A 1 204 ? -7.234 5.23 3.852 1 97.38 204 PHE A CA 1
ATOM 1478 C C . PHE A 1 204 ? -7.492 6.039 5.117 1 97.38 204 PHE A C 1
ATOM 1480 O O . PHE A 1 204 ? -6.855 5.805 6.148 1 97.38 204 PHE A O 1
ATOM 1487 N N . ASP A 1 205 ? -8.43 6.945 5.059 1 96.06 205 ASP A N 1
ATOM 1488 C CA . ASP A 1 205 ? -8.797 7.738 6.23 1 96.06 205 ASP A CA 1
ATOM 1489 C C . ASP A 1 205 ? -9.32 6.848 7.352 1 96.06 205 ASP A C 1
ATOM 1491 O O . ASP A 1 205 ? -9.102 7.137 8.531 1 96.06 205 ASP A O 1
ATOM 1495 N N . SER A 1 206 ? -9.984 5.82 6.973 1 97.38 206 SER A N 1
ATOM 1496 C CA . SER A 1 206 ? -10.531 4.906 7.969 1 97.38 206 SER A CA 1
ATOM 1497 C C . SER A 1 206 ? -9.422 4.25 8.781 1 97.38 206 SER A C 1
ATOM 1499 O O . SER A 1 206 ? -9.625 3.902 9.953 1 97.38 206 SER A O 1
ATOM 1501 N N . ASP A 1 207 ? -8.258 4.031 8.156 1 98.62 207 ASP A N 1
ATOM 1502 C CA . ASP A 1 207 ? -7.121 3.479 8.883 1 98.62 207 ASP A CA 1
ATOM 1503 C C . ASP A 1 207 ? -6.707 4.395 10.031 1 98.62 207 ASP A C 1
ATOM 1505 O O . ASP A 1 207 ? -6.309 3.92 11.094 1 98.62 207 ASP A O 1
ATOM 1509 N N . LEU A 1 208 ? -6.777 5.715 9.789 1 98.69 208 LEU A N 1
ATOM 1510 C CA . LEU A 1 208 ? -6.395 6.691 10.805 1 98.69 208 LEU A CA 1
ATOM 1511 C C . LEU A 1 208 ? -7.344 6.633 12 1 98.69 208 LEU A C 1
ATOM 1513 O O . LEU A 1 208 ? -6.918 6.812 13.141 1 98.69 208 LEU A O 1
ATOM 1517 N N . GLU A 1 209 ? -8.617 6.402 11.727 1 98.06 209 GLU A N 1
ATOM 1518 C CA . GLU A 1 209 ? -9.578 6.234 12.812 1 98.06 209 GLU A CA 1
ATOM 1519 C C . GLU A 1 209 ? -9.234 5.02 13.672 1 98.06 209 GLU A C 1
ATOM 1521 O O . GLU A 1 209 ? -9.312 5.078 14.898 1 98.06 209 GLU A O 1
ATOM 1526 N N . VAL A 1 210 ? -8.852 3.939 13.008 1 98.75 210 VAL A N 1
ATOM 1527 C CA . VAL A 1 210 ? -8.438 2.727 13.711 1 98.75 210 VAL A CA 1
ATOM 1528 C C . VAL A 1 210 ? -7.23 3.025 14.586 1 98.75 210 VAL A C 1
ATOM 1530 O O . VAL A 1 210 ? -7.199 2.643 15.758 1 98.75 210 VAL A O 1
ATOM 1533 N N . LEU A 1 211 ? -6.262 3.736 14.039 1 98.88 211 LEU A N 1
ATOM 1534 C CA . LEU A 1 211 ? -5.043 4.055 14.781 1 98.88 211 LEU A CA 1
ATOM 1535 C C . LEU A 1 211 ? -5.344 4.973 15.961 1 98.88 211 LEU A C 1
ATOM 1537 O O . LEU A 1 211 ? -4.832 4.762 17.062 1 98.88 211 LEU A O 1
ATOM 1541 N N . GLY A 1 212 ? -6.145 6.031 15.68 1 98.62 212 GLY A N 1
ATOM 1542 C CA . GLY A 1 212 ? -6.535 6.93 16.75 1 98.62 212 GLY A CA 1
ATOM 1543 C C . GLY A 1 212 ? -7.184 6.215 17.922 1 98.62 212 GLY A C 1
ATOM 1544 O O . GLY A 1 212 ? -6.82 6.445 19.078 1 98.62 212 GLY A O 1
ATOM 1545 N N . ARG A 1 213 ? -8.117 5.309 17.641 1 98.31 213 ARG A N 1
ATOM 1546 C CA . ARG A 1 213 ? -8.812 4.547 18.672 1 98.31 213 ARG A CA 1
ATOM 1547 C C . ARG A 1 213 ? -7.84 3.645 19.422 1 98.31 213 ARG A C 1
ATOM 1549 O O . ARG A 1 213 ? -7.969 3.469 20.641 1 98.31 213 ARG A O 1
ATOM 1556 N N . ALA A 1 214 ? -6.883 3.094 18.719 1 98.75 214 ALA A N 1
ATOM 1557 C CA . ALA A 1 214 ? -5.938 2.146 19.312 1 98.75 214 ALA A CA 1
ATOM 1558 C C . ALA A 1 214 ? -5.059 2.824 20.359 1 98.75 214 ALA A C 1
ATOM 1560 O O . ALA A 1 214 ? -4.582 2.176 21.281 1 98.75 214 ALA A O 1
ATOM 1561 N N . ILE A 1 215 ? -4.871 4.172 20.203 1 98.38 215 ILE A N 1
ATOM 1562 C CA . ILE A 1 215 ? -3.855 4.785 21.047 1 98.38 215 ILE A CA 1
ATOM 1563 C C . ILE A 1 215 ? -4.484 5.895 21.891 1 98.38 215 ILE A C 1
ATOM 1565 O O . ILE A 1 215 ? -3.773 6.684 22.516 1 98.38 215 ILE A O 1
ATOM 1569 N N . LEU A 1 216 ? -5.73 5.992 21.859 1 94.5 216 LEU A N 1
ATOM 1570 C CA . LEU A 1 216 ? -6.441 7.07 22.531 1 94.5 216 LEU A CA 1
ATOM 1571 C C . LEU A 1 216 ? -6.062 7.129 24.016 1 94.5 216 LEU A C 1
ATOM 1573 O O . LEU A 1 216 ? -5.93 8.219 24.578 1 94.5 216 LEU A O 1
ATOM 1577 N N . ASP A 1 217 ? -5.855 5.988 24.594 1 94.94 217 ASP A N 1
ATOM 1578 C CA . ASP A 1 217 ? -5.586 5.926 26.031 1 94.94 217 ASP A CA 1
ATOM 1579 C C . ASP A 1 217 ? -4.082 5.891 26.297 1 94.94 217 ASP A C 1
ATOM 1581 O O . ASP A 1 217 ? -3.66 5.781 27.453 1 94.94 217 ASP A O 1
ATOM 1585 N N . ARG A 1 218 ? -3.281 5.961 25.297 1 97.75 218 ARG A N 1
ATOM 1586 C CA . ARG A 1 218 ? -1.838 6.098 25.469 1 97.75 218 ARG A CA 1
ATOM 1587 C C . ARG A 1 218 ? -1.453 7.547 25.734 1 97.75 218 ARG A C 1
ATOM 1589 O O . ARG A 1 218 ? -2.271 8.453 25.578 1 97.75 218 ARG A O 1
ATOM 1596 N N . LYS A 1 219 ? -0.245 7.738 26.141 1 98.38 219 LYS A N 1
ATOM 1597 C CA . LYS A 1 219 ? 0.133 9.07 26.609 1 98.38 219 LYS A CA 1
ATOM 1598 C C . LYS A 1 219 ? 0.881 9.836 25.516 1 98.38 219 LYS A C 1
ATOM 1600 O O . LYS A 1 219 ? 1.035 11.055 25.609 1 98.38 219 LYS A O 1
ATOM 1605 N N . PHE A 1 220 ? 1.346 9.07 24.484 1 98.69 220 PHE A N 1
ATOM 1606 C CA . PHE A 1 220 ? 2.238 9.75 23.547 1 98.69 220 PHE A CA 1
ATOM 1607 C C . PHE A 1 220 ? 2.17 9.109 22.172 1 98.69 220 PHE A C 1
ATOM 1609 O O . PHE A 1 220 ? 2.02 7.887 22.047 1 98.69 220 PHE A O 1
ATOM 1616 N N . SER A 1 221 ? 2.244 9.883 21.141 1 98.88 221 SER A N 1
ATOM 1617 C CA . SER A 1 221 ? 2.328 9.422 19.766 1 98.88 221 SER A CA 1
ATOM 1618 C C . SER A 1 221 ? 3.051 10.43 18.891 1 98.88 221 SER A C 1
ATOM 1620 O O . SER A 1 221 ? 3.314 11.555 19.312 1 98.88 221 SER A O 1
ATOM 1622 N N . VAL A 1 222 ? 3.471 10.031 17.688 1 98.88 222 VAL A N 1
ATOM 1623 C CA . VAL A 1 222 ? 4.082 10.883 16.672 1 98.88 222 VAL A CA 1
ATOM 1624 C C . VAL A 1 222 ? 3.322 10.758 15.359 1 98.88 222 VAL A C 1
ATOM 1626 O O . VAL A 1 222 ? 3.029 9.641 14.906 1 98.88 222 VAL A O 1
ATOM 1629 N N . GLY A 1 223 ? 3.008 11.82 14.797 1 98.75 223 GLY A N 1
ATOM 1630 C CA . GLY A 1 223 ? 2.342 11.695 13.508 1 98.75 223 GLY A CA 1
ATOM 1631 C C . GLY A 1 223 ? 2.102 13.023 12.828 1 98.75 223 GLY A C 1
ATOM 1632 O O . GLY A 1 223 ? 2.496 14.078 13.344 1 98.75 223 GLY A O 1
ATOM 1633 N N . ALA A 1 224 ? 1.616 12.992 11.609 1 98.06 224 ALA A N 1
ATOM 1634 C CA . ALA A 1 224 ? 1.147 14.172 10.891 1 98.06 224 ALA A CA 1
ATOM 1635 C C . ALA A 1 224 ? -0.316 14.461 11.211 1 98.06 224 ALA A C 1
ATOM 1637 O O . ALA A 1 224 ? -0.871 13.914 12.164 1 98.06 224 ALA A O 1
ATOM 1638 N N . SER A 1 225 ? -0.907 15.414 10.484 1 97.56 225 SER A N 1
ATOM 1639 C CA . SER A 1 225 ? -2.285 15.828 10.727 1 97.56 225 SER A CA 1
ATOM 1640 C C . SER A 1 225 ? -3.252 14.664 10.562 1 97.56 225 SER A C 1
ATOM 1642 O O . SER A 1 225 ? -4.301 14.625 11.203 1 97.56 225 SER A O 1
ATOM 1644 N N . GLY A 1 226 ? -2.822 13.672 9.766 1 98.12 226 GLY A N 1
ATOM 1645 C CA . GLY A 1 226 ? -3.66 12.5 9.617 1 98.12 226 GLY A CA 1
ATOM 1646 C C . GLY A 1 226 ? -3.904 11.766 10.93 1 98.12 226 GLY A C 1
ATOM 1647 O O . GLY A 1 226 ? -5.043 11.422 11.25 1 98.12 226 GLY A O 1
ATOM 1648 N N . LEU A 1 227 ? -2.861 11.508 11.664 1 98.69 227 LEU A N 1
ATOM 1649 C CA . LEU A 1 227 ? -3.033 10.867 12.961 1 98.69 227 LEU A CA 1
ATOM 1650 C C . LEU A 1 227 ? -3.869 11.734 13.891 1 98.69 227 LEU A C 1
ATOM 1652 O O . LEU A 1 227 ? -4.684 11.227 14.664 1 98.69 227 LEU A O 1
ATOM 1656 N N . GLY A 1 228 ? -3.627 13.07 13.812 1 98.25 228 GLY A N 1
ATOM 1657 C CA . GLY A 1 228 ? -4.465 13.992 14.562 1 98.25 228 GLY A CA 1
ATOM 1658 C C . GLY A 1 228 ? -5.945 13.82 14.266 1 98.25 228 GLY A C 1
ATOM 1659 O O . GLY A 1 228 ? -6.77 13.812 15.188 1 98.25 228 GLY A O 1
ATOM 1660 N N . LEU A 1 229 ? -6.273 13.719 13.016 1 97.19 229 LEU A N 1
ATOM 1661 C CA . LEU A 1 229 ? -7.652 13.477 12.602 1 97.19 229 LEU A CA 1
ATOM 1662 C C . LEU A 1 229 ? -8.211 12.227 13.273 1 97.19 229 LEU A C 1
ATOM 1664 O O . LEU A 1 229 ? -9.32 12.25 13.805 1 97.19 229 LEU A O 1
ATOM 1668 N N . GLY A 1 230 ? -7.41 11.125 13.219 1 98.12 230 GLY A N 1
ATOM 1669 C CA . GLY A 1 230 ? -7.824 9.891 13.867 1 98.12 230 GLY A CA 1
ATOM 1670 C C . GLY A 1 230 ? -8.094 10.055 15.344 1 98.12 230 GLY A C 1
ATOM 1671 O O . GLY A 1 230 ? -9.117 9.594 15.852 1 98.12 230 GLY A O 1
ATOM 1672 N N . LEU A 1 231 ? -7.188 10.727 16.047 1 98.06 231 LEU A N 1
ATOM 1673 C CA . LEU A 1 231 ? -7.34 10.977 17.484 1 98.06 231 LEU A CA 1
ATOM 1674 C C . LEU A 1 231 ? -8.562 11.836 17.75 1 98.06 231 LEU A C 1
ATOM 1676 O O . LEU A 1 231 ? -9.336 11.555 18.672 1 98.06 231 LEU A O 1
ATOM 1680 N N . ALA A 1 232 ? -8.742 12.875 16.938 1 96.56 232 ALA A N 1
ATOM 1681 C CA . ALA A 1 232 ? -9.867 13.789 17.125 1 96.56 232 ALA A CA 1
ATOM 1682 C C . ALA A 1 232 ? -11.195 13.055 16.953 1 96.56 232 ALA A C 1
ATOM 1684 O O . ALA A 1 232 ? -12.117 13.234 17.766 1 96.56 232 ALA A O 1
ATOM 1685 N N . ARG A 1 233 ? -11.281 12.234 15.984 1 95.81 233 ARG A N 1
ATOM 1686 C CA . ARG A 1 233 ? -12.516 11.492 15.734 1 95.81 233 ARG A CA 1
ATOM 1687 C C . ARG A 1 233 ? -12.773 10.484 16.844 1 95.81 233 ARG A C 1
ATOM 1689 O O . ARG A 1 233 ? -13.922 10.266 17.234 1 95.81 233 ARG A O 1
ATOM 1696 N N . ALA A 1 234 ? -11.719 9.867 17.281 1 95.5 234 ALA A N 1
ATOM 1697 C CA . ALA A 1 234 ? -11.859 8.938 18.406 1 95.5 234 ALA A CA 1
ATOM 1698 C C . ALA A 1 234 ? -12.359 9.664 19.656 1 95.5 234 ALA A C 1
ATOM 1700 O O . ALA A 1 234 ? -13.234 9.164 20.359 1 95.5 234 ALA A O 1
ATOM 1701 N N . LEU A 1 235 ? -11.812 10.852 19.922 1 94.25 235 LEU A N 1
ATOM 1702 C CA . LEU A 1 235 ? -12.227 11.656 21.062 1 94.25 235 LEU A CA 1
ATOM 1703 C C . LEU A 1 235 ? -13.68 12.094 20.938 1 94.25 235 LEU A C 1
ATOM 1705 O O . LEU A 1 235 ? -14.445 12.016 21.891 1 94.25 235 LEU A O 1
ATOM 1709 N N . ALA A 1 236 ? -13.992 12.508 19.734 1 90.19 236 ALA A N 1
ATOM 1710 C CA . ALA A 1 236 ? -15.375 12.922 19.484 1 90.19 236 ALA A CA 1
ATOM 1711 C C . ALA A 1 236 ? -16.344 11.758 19.688 1 90.19 236 ALA A C 1
ATOM 1713 O O . ALA A 1 236 ? -17.406 11.93 20.281 1 90.19 236 ALA A O 1
ATOM 1714 N N . ALA A 1 237 ? -15.969 10.609 19.25 1 89.62 237 ALA A N 1
ATOM 1715 C CA . ALA A 1 237 ? -16.812 9.422 19.375 1 89.62 237 ALA A CA 1
ATOM 1716 C C . ALA A 1 237 ? -16.984 9.023 20.844 1 89.62 237 ALA A C 1
ATOM 1718 O O . ALA A 1 237 ? -18.031 8.477 21.219 1 89.62 237 ALA A O 1
ATOM 1719 N N . ASP A 1 238 ? -16.016 9.367 21.578 1 88.81 238 ASP A N 1
ATOM 1720 C CA . ASP A 1 238 ? -16.062 9.039 23 1 88.81 238 ASP A CA 1
ATOM 1721 C C . ASP A 1 238 ? -16.719 10.156 23.812 1 88.81 238 ASP A C 1
ATOM 1723 O O . ASP A 1 238 ? -16.719 10.133 25.047 1 88.81 238 ASP A O 1
ATOM 1727 N N . GLY A 1 239 ? -17.109 11.188 23.156 1 85.06 239 GLY A N 1
ATOM 1728 C CA . GLY A 1 239 ? -17.844 12.266 23.797 1 85.06 239 GLY A CA 1
ATOM 1729 C C . GLY A 1 239 ? -16.953 13.352 24.359 1 85.06 239 GLY A C 1
ATOM 1730 O O . GLY A 1 239 ? -17.406 14.188 25.141 1 85.06 239 GLY A O 1
ATOM 1731 N N . ARG A 1 240 ? -15.719 13.367 24.062 1 77.88 240 ARG A N 1
ATOM 1732 C CA . ARG A 1 240 ? -14.781 14.352 24.594 1 77.88 240 ARG A CA 1
ATOM 1733 C C . ARG A 1 240 ? -14.578 15.5 23.609 1 77.88 240 ARG A C 1
ATOM 1735 O O . ARG A 1 240 ? -13.711 16.359 23.812 1 77.88 240 ARG A O 1
ATOM 1742 N N . GLY A 1 241 ? -15.336 15.492 22.672 1 79.88 241 GLY A N 1
ATOM 1743 C CA . GLY A 1 241 ? -15.352 16.609 21.75 1 79.88 241 GLY A CA 1
ATOM 1744 C C . GLY A 1 241 ? -16.422 17.641 22.062 1 79.88 241 GLY A C 1
ATOM 1745 O O . GLY A 1 241 ? -17.234 17.438 22.969 1 79.88 241 GLY A O 1
ATOM 1746 N N . THR A 1 242 ? -16.234 18.844 21.406 1 77.69 242 THR A N 1
ATOM 1747 C CA . THR A 1 242 ? -17.203 19.906 21.609 1 77.69 242 THR A CA 1
ATOM 1748 C C . THR A 1 242 ? -18.078 20.078 20.359 1 77.69 242 THR A C 1
ATOM 1750 O O . THR A 1 242 ? -17.578 20.141 19.25 1 77.69 242 THR A O 1
ATOM 1753 N N . ARG A 1 243 ? -19.406 19.953 20.703 1 68.81 243 ARG A N 1
ATOM 1754 C CA . ARG A 1 243 ? -20.375 20.188 19.641 1 68.81 243 ARG A CA 1
ATOM 1755 C C . ARG A 1 243 ? -20.234 21.609 19.094 1 68.81 243 ARG A C 1
ATOM 1757 O O . ARG A 1 243 ? -20.156 22.578 19.844 1 68.81 243 ARG A O 1
ATOM 1764 N N . ASP A 1 244 ? -19.906 21.891 17.828 1 69.06 244 ASP A N 1
ATOM 1765 C CA . ASP A 1 244 ? -19.75 23.125 17.078 1 69.06 244 ASP A CA 1
ATOM 1766 C C . ASP A 1 244 ? -18.484 23.875 17.531 1 69.06 244 ASP A C 1
ATOM 1768 O O . ASP A 1 244 ? -18.547 25.062 17.844 1 69.06 244 ASP A O 1
ATOM 1772 N N . ALA A 1 245 ? -17.453 23.266 17.641 1 70.88 245 ALA A N 1
ATOM 1773 C CA . ALA A 1 245 ? -16.172 23.797 18.094 1 70.88 245 ALA A CA 1
ATOM 1774 C C . ALA A 1 245 ? -15.727 24.969 17.234 1 70.88 245 ALA A C 1
ATOM 1776 O O . ALA A 1 245 ? -15.305 26.016 17.766 1 70.88 245 ALA A O 1
ATOM 1777 N N . ALA A 1 246 ? -15.898 24.875 15.977 1 73.5 246 ALA A N 1
ATOM 1778 C CA . ALA A 1 246 ? -15.477 25.922 15.055 1 73.5 246 ALA A CA 1
ATOM 1779 C C . ALA A 1 246 ? -16.344 27.172 15.203 1 73.5 246 ALA A C 1
ATOM 1781 O O . ALA A 1 246 ? -15.836 28.297 15.125 1 73.5 246 ALA A O 1
ATOM 1782 N N . GLY A 1 247 ? -17.516 26.922 15.367 1 72.81 247 GLY A N 1
ATOM 1783 C CA . GLY A 1 247 ? -18.438 28.031 15.484 1 72.81 247 GLY A CA 1
ATOM 1784 C C . GLY A 1 247 ? -18.188 28.875 16.719 1 72.81 247 GLY A C 1
ATOM 1785 O O . GLY A 1 247 ? -18.375 30.109 16.688 1 72.81 247 GLY A O 1
ATOM 1786 N N . ALA A 1 248 ? -17.703 28.25 17.672 1 66.06 248 ALA A N 1
ATOM 1787 C CA . ALA A 1 248 ? -17.469 28.953 18.938 1 66.06 248 ALA A CA 1
ATOM 1788 C C . ALA A 1 248 ? -16.344 29.984 18.797 1 66.06 248 ALA A C 1
ATOM 1790 O O . ALA A 1 248 ? -16.328 30.984 19.516 1 66.06 248 ALA A O 1
ATOM 1791 N N . ALA A 1 249 ? -15.523 29.672 17.891 1 69.31 249 ALA A N 1
ATOM 1792 C CA . ALA A 1 249 ? -14.391 30.578 17.703 1 69.31 249 ALA A CA 1
ATOM 1793 C C . ALA A 1 249 ? -14.852 31.922 17.141 1 69.31 249 ALA A C 1
ATOM 1795 O O . ALA A 1 249 ? -14.242 32.969 17.422 1 69.31 249 ALA A O 1
ATOM 1796 N N . VAL A 1 250 ? -15.789 31.781 16.219 1 68.12 250 VAL A N 1
ATOM 1797 C CA . VAL A 1 250 ? -16.297 33.031 15.633 1 68.12 250 VAL A CA 1
ATOM 1798 C C . VAL A 1 250 ? -17.203 33.719 16.641 1 68.12 250 VAL A C 1
ATOM 1800 O O . VAL A 1 250 ? -17.219 34.969 16.719 1 68.12 250 VAL A O 1
ATOM 1803 N N . GLY A 1 251 ? -17.766 32.938 17.578 1 64.56 251 GLY A N 1
ATOM 1804 C CA . GLY A 1 251 ? -18.469 33.312 18.797 1 64.56 251 GLY A CA 1
ATOM 1805 C C . GLY A 1 251 ? -19.109 34.688 18.719 1 64.56 251 GLY A C 1
ATOM 1806 O O . GLY A 1 251 ? -19.734 35.031 17.703 1 64.56 251 GLY A O 1
ATOM 1807 N N . GLU A 1 252 ? -18.828 35.5 19.734 1 70.62 252 GLU A N 1
ATOM 1808 C CA . GLU A 1 252 ? -19.281 36.844 20.016 1 70.62 252 GLU A CA 1
ATOM 1809 C C . GLU A 1 252 ? -18.547 37.875 19.141 1 70.62 252 GLU A C 1
ATOM 1811 O O . GLU A 1 252 ? -17.328 37.781 18.969 1 70.62 252 GLU A O 1
ATOM 1816 N N . PRO A 1 253 ? -19.266 38.719 18.5 1 81.88 253 PRO A N 1
ATOM 1817 C CA . PRO A 1 253 ? -18.625 39.781 17.719 1 81.88 253 PRO A CA 1
ATOM 1818 C C . PRO A 1 253 ? -17.547 40.5 18.484 1 81.88 253 PRO A C 1
ATOM 1820 O O . PRO A 1 253 ? -17.688 40.75 19.688 1 81.88 253 PRO A O 1
ATOM 1823 N N . VAL A 1 254 ? -16.375 40.688 17.859 1 89 254 VAL A N 1
ATOM 1824 C CA . VAL A 1 254 ? -15.289 41.406 18.516 1 89 254 VAL A CA 1
ATOM 1825 C C . VAL A 1 254 ? -15.461 42.906 18.297 1 89 254 VAL A C 1
ATOM 1827 O O . VAL A 1 254 ? -14.797 43.719 18.953 1 89 254 VAL A O 1
ATOM 1830 N N . GLY A 1 255 ? -16.359 43.25 17.438 1 86 255 GLY A N 1
ATOM 1831 C CA . GLY A 1 255 ? -16.547 44.656 17.094 1 86 255 GLY A CA 1
ATOM 1832 C C . GLY A 1 255 ? -15.359 45.25 16.375 1 86 255 GLY A C 1
ATOM 1833 O O . GLY A 1 255 ? -14.641 44.531 15.664 1 86 255 GLY A O 1
ATOM 1834 N N . GLY A 1 256 ? -15.312 46.562 16.344 1 91.06 256 GLY A N 1
ATOM 1835 C CA . GLY A 1 256 ? -14.203 47.281 15.742 1 91.06 256 GLY A CA 1
ATOM 1836 C C . GLY A 1 256 ? -14.266 47.312 14.227 1 91.06 256 GLY A C 1
ATOM 1837 O O . GLY A 1 256 ? -15.219 46.812 13.625 1 91.06 256 GLY A O 1
ATOM 1838 N N . ALA A 1 257 ? -13.266 47.938 13.641 1 95.94 257 ALA A N 1
ATOM 1839 C CA . ALA A 1 257 ? -13.18 48.062 12.188 1 95.94 257 ALA A CA 1
ATOM 1840 C C . ALA A 1 257 ? -12.539 46.844 11.555 1 95.94 257 ALA A C 1
ATOM 1842 O O . ALA A 1 257 ? -12.062 45.938 12.266 1 95.94 257 ALA A O 1
ATOM 1843 N N . SER A 1 258 ? -12.688 46.75 10.234 1 97.19 258 SER A N 1
ATOM 1844 C CA . SER A 1 258 ? -12.109 45.656 9.492 1 97.19 258 SER A CA 1
ATOM 1845 C C . SER A 1 258 ? -11.18 46.125 8.391 1 97.19 258 SER A C 1
ATOM 1847 O O . SER A 1 258 ? -11.414 47.188 7.805 1 97.19 258 SER A O 1
ATOM 1849 N N . ALA A 1 259 ? -10.141 45.375 8.156 1 98 259 ALA A N 1
ATOM 1850 C CA . ALA A 1 259 ? -9.188 45.719 7.105 1 98 259 ALA A CA 1
ATOM 1851 C C . ALA A 1 259 ? -8.555 44.469 6.516 1 98 259 ALA A C 1
ATOM 1853 O O . ALA A 1 259 ? -8.609 43.375 7.125 1 98 259 ALA A O 1
ATOM 1854 N N . CYS A 1 260 ? -8.07 44.594 5.293 1 97.81 260 CYS A N 1
ATOM 1855 C CA . CYS A 1 260 ? -7.336 43.531 4.613 1 97.81 260 CYS A CA 1
ATOM 1856 C C . CYS A 1 260 ? -5.953 44 4.184 1 97.81 260 CYS A C 1
ATOM 1858 O O . CYS A 1 260 ? -5.793 45.156 3.787 1 97.81 260 CYS A O 1
ATOM 1860 N N . LEU A 1 261 ? -5.012 43.125 4.367 1 96.56 261 LEU A N 1
ATOM 1861 C CA . LEU A 1 261 ? -3.65 43.344 3.902 1 96.56 261 LEU A CA 1
ATOM 1862 C C . LEU A 1 261 ? -3.219 42.281 2.922 1 96.56 261 LEU A C 1
ATOM 1864 O O . LEU A 1 261 ? -3.43 41.094 3.172 1 96.56 261 LEU A O 1
ATOM 1868 N N . ALA A 1 262 ? -2.686 42.656 1.74 1 94.19 262 ALA A N 1
ATOM 1869 C CA . ALA A 1 262 ? -2.217 41.688 0.752 1 94.19 262 ALA A CA 1
ATOM 1870 C C . ALA A 1 262 ? -0.764 41.969 0.367 1 94.19 262 ALA A C 1
ATOM 1872 O O . ALA A 1 262 ? -0.469 42.938 -0.319 1 94.19 262 ALA A O 1
ATOM 1873 N N . GLY A 1 263 ? 0.094 41.062 0.848 1 88.56 263 GLY A N 1
ATOM 1874 C CA . GLY A 1 263 ? 1.503 41.188 0.508 1 88.56 263 GLY A CA 1
ATOM 1875 C C . GLY A 1 263 ? 1.935 40.219 -0.585 1 88.56 263 GLY A C 1
ATOM 1876 O O . GLY A 1 263 ? 3.021 40.375 -1.149 1 88.56 263 GLY A O 1
ATOM 1877 N N . SER A 1 264 ? 1.126 39.219 -0.952 1 81.31 264 SER A N 1
ATOM 1878 C CA . SER A 1 264 ? 1.431 38.188 -1.939 1 81.31 264 SER A CA 1
ATOM 1879 C C . SER A 1 264 ? 1.176 38.688 -3.357 1 81.31 264 SER A C 1
ATOM 1881 O O . SER A 1 264 ? 0.208 39.438 -3.602 1 81.31 264 SER A O 1
ATOM 1883 N N . CYS A 1 265 ? 2.076 38.312 -4.258 1 77.12 265 CYS A N 1
ATOM 1884 C CA . CYS A 1 265 ? 1.909 38.688 -5.66 1 77.12 265 CYS A CA 1
ATOM 1885 C C . CYS A 1 265 ? 1.497 37.469 -6.496 1 77.12 265 CYS A C 1
ATOM 1887 O O . CYS A 1 265 ? 1.737 37.438 -7.703 1 77.12 265 CYS A O 1
ATOM 1889 N N . SER A 1 266 ? 1.003 36.469 -5.734 1 81.25 266 SER A N 1
ATOM 1890 C CA . SER A 1 266 ? 0.509 35.312 -6.473 1 81.25 266 SER A CA 1
ATOM 1891 C C . SER A 1 266 ? -0.646 35.688 -7.391 1 81.25 266 SER A C 1
ATOM 1893 O O . SER A 1 266 ? -1.339 36.688 -7.148 1 81.25 266 SER A O 1
ATOM 1895 N N . GLN A 1 267 ? -0.826 34.906 -8.484 1 84.19 267 GLN A N 1
ATOM 1896 C CA . GLN A 1 267 ? -1.931 35.156 -9.398 1 84.19 267 GLN A CA 1
ATOM 1897 C C . GLN A 1 267 ? -3.27 35.125 -8.672 1 84.19 267 GLN A C 1
ATOM 1899 O O . GLN A 1 267 ? -4.137 35.969 -8.93 1 84.19 267 GLN A O 1
ATOM 1904 N N . ALA A 1 268 ? -3.445 34.219 -7.793 1 88.88 268 ALA A N 1
ATOM 1905 C CA . ALA A 1 268 ? -4.688 34.125 -7.035 1 88.88 268 ALA A CA 1
ATOM 1906 C C . ALA A 1 268 ? -4.934 35.375 -6.199 1 88.88 268 ALA A C 1
ATOM 1908 O O . ALA A 1 268 ? -6.043 35.906 -6.191 1 88.88 268 ALA A O 1
ATOM 1909 N N . THR A 1 269 ? -3.928 35.844 -5.527 1 89.56 269 THR A N 1
ATOM 1910 C CA . THR A 1 269 ? -4.07 37 -4.672 1 89.56 269 THR A CA 1
ATOM 1911 C C . THR A 1 269 ? -4.367 38.25 -5.504 1 89.56 269 THR A C 1
ATOM 1913 O O . THR A 1 269 ? -5.199 39.062 -5.117 1 89.56 269 THR A O 1
ATOM 1916 N N . LEU A 1 270 ? -3.723 38.312 -6.621 1 88.75 270 LEU A N 1
ATOM 1917 C CA . LEU A 1 270 ? -3.955 39.438 -7.5 1 88.75 270 LEU A CA 1
ATOM 1918 C C . LEU A 1 270 ? -5.398 39.469 -7.992 1 88.75 270 LEU A C 1
ATOM 1920 O O . LEU A 1 270 ? -6.031 40.531 -8.031 1 88.75 270 LEU A O 1
ATOM 1924 N N . GLN A 1 271 ? -5.852 38.344 -8.336 1 92.69 271 GLN A N 1
ATOM 1925 C CA . GLN A 1 271 ? -7.242 38.25 -8.75 1 92.69 271 GLN A CA 1
ATOM 1926 C C . GLN A 1 271 ? -8.195 38.594 -7.609 1 92.69 271 GLN A C 1
ATOM 1928 O O . GLN A 1 271 ? -9.219 39.25 -7.828 1 92.69 271 GLN A O 1
ATOM 1933 N N . GLN A 1 272 ? -7.855 38.188 -6.484 1 95.12 272 GLN A N 1
ATOM 1934 C CA . GLN A 1 272 ? -8.68 38.438 -5.305 1 95.12 272 GLN A CA 1
ATOM 1935 C C . GLN A 1 272 ? -8.695 39.938 -4.961 1 95.12 272 GLN A C 1
ATOM 1937 O O . GLN A 1 272 ? -9.734 40.469 -4.59 1 95.12 272 GLN A O 1
ATOM 1942 N N . VAL A 1 273 ? -7.57 40.594 -5.078 1 94.12 273 VAL A N 1
ATOM 1943 C CA . VAL A 1 273 ? -7.477 42.031 -4.836 1 94.12 273 VAL A CA 1
ATOM 1944 C C . VAL A 1 273 ? -8.32 42.781 -5.859 1 94.12 273 VAL A C 1
ATOM 1946 O O . VAL A 1 273 ? -9.031 43.719 -5.516 1 94.12 273 VAL A O 1
ATOM 1949 N N . ALA A 1 274 ? -8.227 42.312 -7.066 1 93.69 274 ALA A N 1
ATOM 1950 C CA . ALA A 1 274 ? -9.023 42.906 -8.117 1 93.69 274 ALA A CA 1
ATOM 1951 C C . ALA A 1 274 ? -10.516 42.781 -7.832 1 93.69 274 ALA A C 1
ATOM 1953 O O . ALA A 1 274 ? -11.273 43.75 -8.008 1 93.69 274 ALA A O 1
ATOM 1954 N N . ALA A 1 275 ? -10.875 41.688 -7.422 1 95.88 275 ALA A N 1
ATOM 1955 C CA . ALA A 1 275 ? -12.273 41.438 -7.102 1 95.88 275 ALA A CA 1
ATOM 1956 C C . ALA A 1 275 ? -12.727 42.312 -5.918 1 95.88 275 ALA A C 1
ATOM 1958 O O . ALA A 1 275 ? -13.875 42.75 -5.863 1 95.88 275 ALA A O 1
ATOM 1959 N N . ALA A 1 276 ? -11.852 42.531 -4.961 1 96.12 276 ALA A N 1
ATOM 1960 C CA . ALA A 1 276 ? -12.172 43.281 -3.746 1 96.12 276 ALA A CA 1
ATOM 1961 C C . ALA A 1 276 ? -12.461 44.75 -4.062 1 96.12 276 ALA A C 1
ATOM 1963 O O . ALA A 1 276 ? -13.18 45.406 -3.318 1 96.12 276 ALA A O 1
ATOM 1964 N N . GLU A 1 277 ? -11.961 45.188 -5.172 1 95.44 277 GLU A N 1
ATOM 1965 C CA . GLU A 1 277 ? -12.164 46.594 -5.57 1 95.44 277 GLU A CA 1
ATOM 1966 C C . GLU A 1 277 ? -13.648 46.875 -5.762 1 95.44 277 GLU A C 1
ATOM 1968 O O . GLU A 1 277 ? -14.078 48.031 -5.633 1 95.44 277 GLU A O 1
ATOM 1973 N N . ALA A 1 278 ? -14.328 45.906 -6.035 1 95.69 278 ALA A N 1
ATOM 1974 C CA . ALA A 1 278 ? -15.75 46.062 -6.285 1 95.69 278 ALA A CA 1
ATOM 1975 C C . ALA A 1 278 ? -16.516 46.25 -4.977 1 95.69 278 ALA A C 1
ATOM 1977 O O . ALA A 1 278 ? -17.656 46.719 -4.977 1 95.69 278 ALA A O 1
ATOM 1978 N N . ILE A 1 279 ? -15.891 45.969 -3.883 1 95.44 279 ILE A N 1
ATOM 1979 C CA . ILE A 1 279 ? -16.719 45.906 -2.688 1 95.44 279 ILE A CA 1
ATOM 1980 C C . ILE A 1 279 ? -16.094 46.75 -1.574 1 95.44 279 ILE A C 1
ATOM 1982 O O . ILE A 1 279 ? -16.703 46.969 -0.525 1 95.44 279 ILE A O 1
ATOM 1986 N N . MET A 1 280 ? -14.859 47.188 -1.757 1 96.88 280 MET A N 1
ATOM 1987 C CA . MET A 1 280 ? -14.219 48.031 -0.747 1 96.88 280 MET A CA 1
ATOM 1988 C C . MET A 1 280 ? -13.102 48.875 -1.36 1 96.88 280 MET A C 1
ATOM 1990 O O . MET A 1 280 ? -12.562 48.531 -2.414 1 96.88 280 MET A O 1
ATOM 1994 N N . PRO A 1 281 ? -12.766 50.031 -0.681 1 97.38 281 PRO A N 1
ATOM 1995 C CA . PRO A 1 281 ? -11.609 50.781 -1.151 1 97.38 281 PRO A CA 1
ATOM 1996 C C . PRO A 1 281 ? -10.305 50 -1.067 1 97.38 281 PRO A C 1
ATOM 1998 O O . PRO A 1 281 ? -10.062 49.281 -0.083 1 97.38 281 PRO A O 1
ATOM 2001 N N . VAL A 1 282 ? -9.5 50.094 -2.174 1 96.81 282 VAL A N 1
ATOM 2002 C CA . VAL A 1 282 ? -8.234 49.375 -2.24 1 96.81 282 VAL A CA 1
ATOM 2003 C C . VAL A 1 282 ? -7.094 50.375 -2.486 1 96.81 282 VAL A C 1
ATOM 2005 O O . VAL A 1 282 ? -7.184 51.219 -3.373 1 96.81 282 VAL A O 1
ATOM 2008 N N . LEU A 1 283 ? -6.09 50.312 -1.608 1 95.88 283 LEU A N 1
ATOM 2009 C CA . LEU A 1 283 ? -4.859 51.062 -1.821 1 95.88 283 LEU A CA 1
ATOM 2010 C C . LEU A 1 283 ? -3.727 50.125 -2.258 1 95.88 283 LEU A C 1
ATOM 2012 O O . LEU A 1 283 ? -3.426 49.156 -1.577 1 95.88 283 LEU A O 1
ATOM 2016 N N . ARG A 1 284 ? -3.119 50.406 -3.367 1 92.81 284 ARG A N 1
ATOM 2017 C CA . ARG A 1 284 ? -1.96 49.656 -3.834 1 92.81 284 ARG A CA 1
ATOM 2018 C C . ARG A 1 284 ? -0.666 50.406 -3.557 1 92.81 284 ARG A C 1
ATOM 2020 O O . ARG A 1 284 ? -0.461 51.531 -4.074 1 92.81 284 ARG A O 1
ATOM 2027 N N . LEU A 1 285 ? 0.088 49.75 -2.783 1 90.62 285 LEU A N 1
ATOM 2028 C CA . LEU A 1 285 ? 1.373 50.344 -2.439 1 90.62 285 LEU A CA 1
ATOM 2029 C C . LEU A 1 285 ? 2.42 50.031 -3.504 1 90.62 285 LEU A C 1
ATOM 2031 O O . LEU A 1 285 ? 2.453 48.906 -4.043 1 90.62 285 LEU A O 1
ATOM 2035 N N . ASP A 1 286 ? 3.201 51 -3.811 1 84.81 286 ASP A N 1
ATOM 2036 C CA . ASP A 1 286 ? 4.301 50.844 -4.758 1 84.81 286 ASP A CA 1
ATOM 2037 C C . ASP A 1 286 ? 5.57 50.375 -4.047 1 84.81 286 ASP A C 1
ATOM 2039 O O . ASP A 1 286 ? 6.195 51.125 -3.314 1 84.81 286 ASP A O 1
ATOM 2043 N N . PRO A 1 287 ? 5.941 49.219 -4.316 1 83.69 287 PRO A N 1
ATOM 2044 C CA . PRO A 1 287 ? 7.129 48.719 -3.633 1 83.69 287 PRO A CA 1
ATOM 2045 C C . PRO A 1 287 ? 8.383 49.531 -3.914 1 83.69 287 PRO A C 1
ATOM 2047 O O . PRO A 1 287 ? 9.273 49.625 -3.068 1 83.69 287 PRO A O 1
ATOM 2050 N N . ALA A 1 288 ? 8.414 50.156 -5.074 1 83.12 288 ALA A N 1
ATOM 2051 C CA . ALA A 1 288 ? 9.57 51 -5.41 1 83.12 288 ALA A CA 1
ATOM 2052 C C . ALA A 1 288 ? 9.672 52.188 -4.477 1 83.12 288 ALA A C 1
ATOM 2054 O O . ALA A 1 288 ? 10.773 52.562 -4.078 1 83.12 288 ALA A O 1
ATOM 2055 N N . ARG A 1 289 ? 8.539 52.719 -4.207 1 87.44 289 ARG A N 1
ATOM 2056 C CA . ARG A 1 289 ? 8.516 53.844 -3.283 1 87.44 289 ARG A CA 1
ATOM 2057 C C . ARG A 1 289 ? 8.906 53.406 -1.874 1 87.44 289 ARG A C 1
ATOM 2059 O O . ARG A 1 289 ? 9.586 54.156 -1.156 1 87.44 289 ARG A O 1
ATOM 2066 N N . LEU A 1 290 ? 8.43 52.312 -1.502 1 84.56 290 LEU A N 1
ATOM 2067 C CA . LEU A 1 290 ? 8.781 51.719 -0.209 1 84.56 290 LEU A CA 1
ATOM 2068 C C . LEU A 1 290 ? 10.289 51.562 -0.08 1 84.56 290 LEU A C 1
ATOM 2070 O O . LEU A 1 290 ? 10.875 51.906 0.95 1 84.56 290 LEU A O 1
ATOM 2074 N N . LEU A 1 291 ? 10.93 51.125 -1.085 1 84 291 LEU A N 1
ATOM 2075 C CA . LEU A 1 291 ? 12.359 50.844 -1.069 1 84 291 LEU A CA 1
ATOM 2076 C C . LEU A 1 291 ? 13.164 52.156 -1.166 1 84 291 LEU A C 1
ATOM 2078 O O . LEU A 1 291 ? 14.312 52.188 -0.728 1 84 291 LEU A O 1
ATOM 2082 N N . ALA A 1 292 ? 12.516 53.125 -1.811 1 84.44 292 ALA A N 1
ATOM 2083 C CA . ALA A 1 292 ? 13.172 54.406 -1.95 1 84.44 292 ALA A CA 1
ATOM 2084 C C . ALA A 1 292 ? 13.141 55.188 -0.635 1 84.44 292 ALA A C 1
ATOM 2086 O O . ALA A 1 292 ? 13.773 56.219 -0.511 1 84.44 292 ALA A O 1
ATOM 2087 N N . GLY A 1 293 ? 12.453 54.719 0.344 1 83.88 293 GLY A N 1
ATOM 2088 C CA . GLY A 1 293 ? 12.461 55.344 1.657 1 83.88 293 GLY A CA 1
ATOM 2089 C C . GLY A 1 293 ? 11.258 56.25 1.901 1 83.88 293 GLY A C 1
ATOM 2090 O O . GLY A 1 293 ? 11.172 56.906 2.928 1 83.88 293 GLY A O 1
ATOM 2091 N N . ASP A 1 294 ? 10.32 56.25 0.97 1 88.31 294 ASP A N 1
ATOM 2092 C CA . ASP A 1 294 ? 9.086 57 1.176 1 88.31 294 ASP A CA 1
ATOM 2093 C C . ASP A 1 294 ? 8.281 56.438 2.342 1 88.31 294 ASP A C 1
ATOM 2095 O O . ASP A 1 294 ? 8.398 55.25 2.66 1 88.31 294 ASP A O 1
ATOM 2099 N N . ASP A 1 295 ? 7.582 57.344 3.049 1 92.31 295 ASP A N 1
ATOM 2100 C CA . ASP A 1 295 ? 6.766 56.906 4.172 1 92.31 295 ASP A CA 1
ATOM 2101 C C . ASP A 1 295 ? 5.434 56.312 3.691 1 92.31 295 ASP A C 1
ATOM 2103 O O . ASP A 1 295 ? 4.375 56.875 3.988 1 92.31 295 ASP A O 1
ATOM 2107 N N . VAL A 1 296 ? 5.539 55.219 3.053 1 91.69 296 VAL A N 1
ATOM 2108 C CA . VAL A 1 296 ? 4.359 54.594 2.488 1 91.69 296 VAL A CA 1
ATOM 2109 C C . VAL A 1 296 ? 3.443 54.094 3.613 1 91.69 296 VAL A C 1
ATOM 2111 O O . VAL A 1 296 ? 2.232 53.969 3.422 1 91.69 296 VAL A O 1
ATOM 2114 N N . VAL A 1 297 ? 3.957 53.844 4.785 1 95.5 297 VAL A N 1
ATOM 2115 C CA . VAL A 1 297 ? 3.176 53.406 5.934 1 95.5 297 VAL A CA 1
ATOM 2116 C C . VAL A 1 297 ? 2.217 54.5 6.371 1 95.5 297 VAL A C 1
ATOM 2118 O O . VAL A 1 297 ? 1.024 54.25 6.57 1 95.5 297 VAL A O 1
ATOM 2121 N N . ALA A 1 298 ? 2.752 55.656 6.492 1 95.69 298 ALA A N 1
ATOM 2122 C CA . ALA A 1 298 ? 1.922 56.781 6.883 1 95.69 298 ALA A CA 1
ATOM 2123 C C . ALA A 1 298 ? 0.819 57.031 5.859 1 95.69 298 ALA A C 1
ATOM 2125 O O . ALA A 1 298 ? -0.31 57.375 6.223 1 95.69 298 ALA A O 1
ATOM 2126 N N . GLU A 1 299 ? 1.193 56.906 4.66 1 95.19 299 GLU A N 1
ATOM 2127 C CA . GLU A 1 299 ? 0.219 57.062 3.588 1 95.19 299 GLU A CA 1
ATOM 2128 C C . GLU A 1 299 ? -0.908 56.062 3.693 1 95.19 299 GLU A C 1
ATOM 2130 O O . GLU A 1 299 ? -2.084 56.406 3.57 1 95.19 299 GLU A O 1
ATOM 2135 N N . ALA A 1 300 ? -0.552 54.875 3.869 1 96.69 300 ALA A N 1
ATOM 2136 C CA . ALA A 1 300 ? -1.525 53.781 3.982 1 96.69 300 ALA A CA 1
ATOM 2137 C C . ALA A 1 300 ? -2.447 54 5.18 1 96.69 300 ALA A C 1
ATOM 2139 O O . ALA A 1 300 ? -3.658 53.781 5.082 1 96.69 300 ALA A O 1
ATOM 2140 N N . LEU A 1 301 ? -1.877 54.406 6.301 1 97.44 301 LEU A N 1
ATOM 2141 C CA . LEU A 1 301 ? -2.662 54.594 7.516 1 97.44 301 LEU A CA 1
ATOM 2142 C C . LEU A 1 301 ? -3.598 55.812 7.363 1 97.44 301 LEU A C 1
ATOM 2144 O O . LEU A 1 301 ? -4.719 55.781 7.879 1 97.44 301 LEU A O 1
ATOM 2148 N N . ALA A 1 302 ? -3.156 56.781 6.68 1 96.88 302 ALA A N 1
ATOM 2149 C CA . ALA A 1 302 ? -4.027 57.938 6.391 1 96.88 302 ALA A CA 1
ATOM 2150 C C . ALA A 1 302 ? -5.211 57.5 5.523 1 96.88 302 ALA A C 1
ATOM 2152 O O . ALA A 1 302 ? -6.348 57.906 5.773 1 96.88 302 ALA A O 1
ATOM 2153 N N . PHE A 1 303 ? -4.922 56.812 4.57 1 96.31 303 PHE A N 1
ATOM 2154 C CA . PHE A 1 303 ? -5.945 56.25 3.699 1 96.31 303 PHE A CA 1
ATOM 2155 C C . PHE A 1 303 ? -6.992 55.5 4.512 1 96.31 303 PHE A C 1
ATOM 2157 O O . PHE A 1 303 ? -8.195 55.688 4.32 1 96.31 303 PHE A O 1
ATOM 2164 N N . ALA A 1 304 ? -6.527 54.625 5.391 1 97.06 304 ALA A N 1
ATOM 2165 C CA . ALA A 1 304 ? -7.414 53.812 6.211 1 97.06 304 ALA A CA 1
ATOM 2166 C C . ALA A 1 304 ? -8.219 54.656 7.18 1 97.06 304 ALA A C 1
ATOM 2168 O O . ALA A 1 304 ? -9.422 54.438 7.355 1 97.06 304 ALA A O 1
ATOM 2169 N N . GLU A 1 305 ? -7.555 55.594 7.797 1 95.12 305 GLU A N 1
ATOM 2170 C CA . GLU A 1 305 ? -8.188 56.438 8.805 1 95.12 305 GLU A CA 1
ATOM 2171 C C . GLU A 1 305 ? -9.414 57.156 8.25 1 95.12 305 GLU A C 1
ATOM 2173 O O . GLU A 1 305 ? -10.43 57.281 8.938 1 95.12 305 GLU A O 1
ATOM 2178 N N . GLU A 1 306 ? -9.344 57.5 7.074 1 95.81 306 GLU A N 1
ATOM 2179 C CA . GLU A 1 306 ? -10.422 58.219 6.418 1 95.81 306 GLU A CA 1
ATOM 2180 C C . GLU A 1 306 ? -11.594 57.312 6.09 1 95.81 306 GLU A C 1
ATOM 2182 O O . GLU A 1 306 ? -12.719 57.781 5.879 1 95.81 306 GLU A O 1
ATOM 2187 N N . ARG A 1 307 ? -11.32 56.062 6.152 1 96.94 307 ARG A N 1
ATOM 2188 C CA . ARG A 1 307 ? -12.297 55.219 5.492 1 96.94 307 ARG A CA 1
ATOM 2189 C C . ARG A 1 307 ? -12.805 54.125 6.441 1 96.94 307 ARG A C 1
ATOM 2191 O O . ARG A 1 307 ? -13.859 53.531 6.203 1 96.94 307 ARG A O 1
ATOM 2198 N N . LEU A 1 308 ? -12.172 53.844 7.547 1 95.81 308 LEU A N 1
ATOM 2199 C CA . LEU A 1 308 ? -12.453 52.719 8.422 1 95.81 308 LEU A CA 1
ATOM 2200 C C . LEU A 1 308 ? -13.859 52.812 9.008 1 95.81 308 LEU A C 1
ATOM 2202 O O . LEU A 1 308 ? -14.492 51.781 9.281 1 95.81 308 LEU A O 1
ATOM 2206 N N . ALA A 1 309 ? -14.281 54.031 9.203 1 93.31 309 ALA A N 1
ATOM 2207 C CA . ALA A 1 309 ? -15.602 54.25 9.789 1 93.31 309 ALA A CA 1
ATOM 2208 C C . ALA A 1 309 ? -16.703 53.812 8.836 1 93.31 309 ALA A C 1
ATOM 2210 O O . ALA A 1 309 ? -17.797 53.406 9.266 1 93.31 309 ALA A O 1
ATOM 2211 N N . SER A 1 310 ? -16.422 53.844 7.613 1 94.44 310 SER A N 1
ATOM 2212 C CA . SER A 1 310 ? -17.438 53.562 6.598 1 94.44 310 SER A CA 1
ATOM 2213 C C . SER A 1 310 ? -17.422 52.094 6.199 1 94.44 310 SER A C 1
ATOM 2215 O O . SER A 1 310 ? -18.375 51.594 5.605 1 94.44 310 SER A O 1
ATOM 2217 N N . GLY A 1 311 ? -16.391 51.469 6.496 1 94.75 311 GLY A N 1
ATOM 2218 C CA . GLY A 1 311 ? -16.297 50.062 6.125 1 94.75 311 GLY A CA 1
ATOM 2219 C C . GLY A 1 311 ? -14.859 49.562 6.008 1 94.75 311 GLY A C 1
ATOM 2220 O O . GLY A 1 311 ? -13.922 50.281 6.355 1 94.75 311 GLY A O 1
ATOM 2221 N N . PRO A 1 312 ? -14.75 48.344 5.449 1 96.81 312 PRO A N 1
ATOM 2222 C CA . PRO A 1 312 ? -13.414 47.75 5.355 1 96.81 312 PRO A CA 1
ATOM 2223 C C . PRO A 1 312 ? -12.562 48.375 4.258 1 96.81 312 PRO A C 1
ATOM 2225 O O . PRO A 1 312 ? -13.102 48.969 3.305 1 96.81 312 PRO A O 1
ATOM 2228 N N . VAL A 1 313 ? -11.281 48.281 4.406 1 97.75 313 VAL A N 1
ATOM 2229 C CA . VAL A 1 313 ? -10.336 48.719 3.391 1 97.75 313 VAL A CA 1
ATOM 2230 C C . VAL A 1 313 ? -9.336 47.594 3.1 1 97.75 313 VAL A C 1
ATOM 2232 O O . VAL A 1 313 ? -9.141 46.688 3.926 1 97.75 313 VAL A O 1
ATOM 2235 N N . LEU A 1 314 ? -8.781 47.594 1.871 1 97.81 314 LEU A N 1
ATOM 2236 C CA . LEU A 1 314 ? -7.727 46.656 1.492 1 97.81 314 LEU A CA 1
ATOM 2237 C C . LEU A 1 314 ? -6.469 47.406 1.058 1 97.81 314 LEU A C 1
ATOM 2239 O O . LEU A 1 314 ? -6.539 48.344 0.244 1 97.81 314 LEU A O 1
ATOM 2243 N N . ILE A 1 315 ? -5.391 47.094 1.72 1 96.75 315 ILE A N 1
ATOM 2244 C CA . ILE A 1 315 ? -4.09 47.656 1.36 1 96.75 315 ILE A CA 1
ATOM 2245 C C . ILE A 1 315 ? -3.199 46.562 0.791 1 96.75 315 ILE A C 1
ATOM 2247 O O . ILE A 1 315 ? -2.955 45.531 1.45 1 96.75 315 ILE A O 1
ATOM 2251 N N . ALA A 1 316 ? -2.738 46.75 -0.436 1 94.31 316 ALA A N 1
ATOM 2252 C CA . ALA A 1 316 ? -1.999 45.688 -1.145 1 94.31 316 ALA A CA 1
ATOM 2253 C C . ALA A 1 316 ? -0.665 46.219 -1.662 1 94.31 316 AL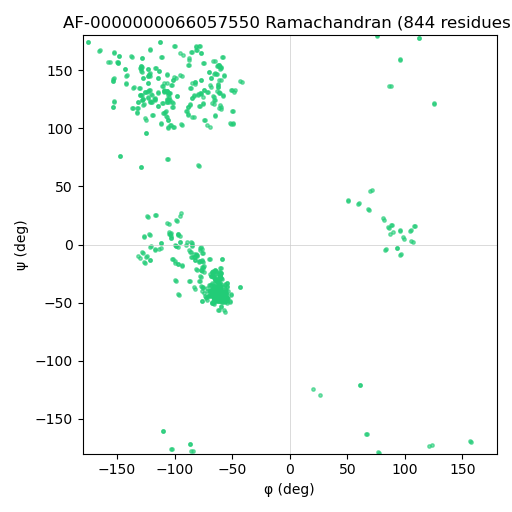A A C 1
ATOM 2255 O O . ALA A 1 316 ? -0.521 47.438 -1.916 1 94.31 316 ALA A O 1
ATOM 2256 N N . THR A 1 317 ? 0.385 45.344 -1.619 1 84.5 317 THR A N 1
ATOM 2257 C CA . THR A 1 317 ? 1.625 45.656 -2.314 1 84.5 317 THR A CA 1
ATOM 2258 C C . THR A 1 317 ? 1.652 45.031 -3.699 1 84.5 317 THR A C 1
ATOM 2260 O O . THR A 1 317 ? 2.705 44.969 -4.34 1 84.5 317 THR A O 1
ATOM 2263 N N . SER A 1 318 ? 0.572 44.781 -4.344 1 66.81 318 SER A N 1
ATOM 2264 C CA . SER A 1 318 ? 0.467 44 -5.57 1 66.81 318 SER A CA 1
ATOM 2265 C C . SER A 1 318 ? 1.051 44.781 -6.758 1 66.81 318 SER A C 1
ATOM 2267 O O . SER A 1 318 ? 0.78 45.969 -6.938 1 66.81 318 SER A O 1
ATOM 2269 N N . ALA A 1 319 ? 2.234 44.375 -7.102 1 66.25 319 ALA A N 1
ATOM 2270 C CA . ALA A 1 319 ? 2.809 44.812 -8.375 1 66.25 319 ALA A CA 1
ATOM 2271 C C . ALA A 1 319 ? 2.867 43.688 -9.375 1 66.25 319 ALA A C 1
ATOM 2273 O O . ALA A 1 319 ? 2.955 42.5 -8.984 1 66.25 319 ALA A O 1
ATOM 2274 N N . PRO A 1 320 ? 2.545 44 -10.609 1 66.19 320 PRO A N 1
ATOM 2275 C CA . PRO A 1 320 ? 2.734 42.938 -11.578 1 66.19 320 PRO A CA 1
ATOM 2276 C C . PRO A 1 320 ? 4.043 42.156 -11.367 1 66.19 320 PRO A C 1
ATOM 2278 O O . PRO A 1 320 ? 5.023 42.75 -10.891 1 66.19 320 PRO A O 1
ATOM 2281 N N . PRO A 1 321 ? 3.916 40.906 -11.539 1 66.12 321 PRO A N 1
ATOM 2282 C CA . PRO A 1 321 ? 5.098 40.062 -11.336 1 66.12 321 PRO A CA 1
ATOM 2283 C C . PRO A 1 321 ? 6.359 40.656 -11.953 1 66.12 321 PRO A C 1
ATOM 2285 O O . PRO A 1 321 ? 7.441 40.562 -11.359 1 66.12 321 PRO A O 1
ATOM 2288 N N . GLU A 1 322 ? 6.18 41.281 -13.094 1 69.5 322 GLU A N 1
ATOM 2289 C CA . GLU A 1 322 ? 7.332 41.844 -13.781 1 69.5 322 GLU A CA 1
ATOM 2290 C C . GLU A 1 322 ? 7.953 43 -12.977 1 69.5 322 GLU A C 1
ATOM 2292 O O . GLU A 1 322 ? 9.18 43.125 -12.938 1 69.5 322 GLU A O 1
ATOM 2297 N N . ALA A 1 323 ? 7.117 43.719 -12.352 1 69.94 323 ALA A N 1
ATOM 2298 C CA . ALA A 1 323 ? 7.605 44.844 -11.547 1 69.94 323 ALA A CA 1
ATOM 2299 C C . ALA A 1 323 ? 8.312 44.344 -10.289 1 69.94 323 ALA A C 1
ATOM 2301 O O . ALA A 1 323 ? 9.344 44.875 -9.891 1 69.94 323 ALA A O 1
ATOM 2302 N N . VAL A 1 324 ? 7.797 43.312 -9.734 1 68.81 324 VAL A N 1
ATOM 2303 C CA . VAL A 1 324 ? 8.406 42.719 -8.547 1 68.81 324 VAL A CA 1
ATOM 2304 C C . VAL A 1 324 ? 9.773 42.156 -8.891 1 68.81 324 VAL A C 1
ATOM 2306 O O . VAL A 1 324 ? 10.734 42.344 -8.148 1 68.81 324 VAL A O 1
ATOM 2309 N N . ARG A 1 325 ? 9.859 41.5 -10.023 1 67.12 325 ARG A N 1
ATOM 2310 C CA . ARG A 1 325 ? 11.117 40.938 -10.477 1 67.12 325 ARG A CA 1
ATOM 2311 C C . ARG A 1 325 ? 12.18 42 -10.695 1 67.12 325 ARG A C 1
ATOM 2313 O O . ARG A 1 325 ? 13.344 41.812 -10.344 1 67.12 325 ARG A O 1
ATOM 2320 N N . ALA A 1 326 ? 11.695 43.062 -11.211 1 73.06 326 ALA A N 1
ATOM 2321 C CA . ALA A 1 326 ? 12.617 44.156 -11.453 1 73.06 326 ALA A CA 1
ATOM 2322 C C . ALA A 1 326 ? 13.148 44.719 -10.148 1 73.06 326 ALA A C 1
ATOM 2324 O O . ALA A 1 326 ? 14.336 45.062 -10.039 1 73.06 326 ALA A O 1
ATOM 2325 N N . LEU A 1 327 ? 12.297 44.812 -9.234 1 74.31 327 LEU A N 1
ATOM 2326 C CA . LEU A 1 327 ? 12.688 45.344 -7.922 1 74.31 327 LEU A CA 1
ATOM 2327 C C . LEU A 1 327 ? 13.625 44.375 -7.219 1 74.31 327 LEU A C 1
ATOM 2329 O O . LEU A 1 327 ? 14.609 44.781 -6.598 1 74.31 327 LEU A O 1
ATOM 2333 N N . GLN A 1 328 ? 13.266 43.156 -7.312 1 72.94 328 GLN A N 1
ATOM 2334 C CA . GLN A 1 328 ? 14.102 42.094 -6.719 1 72.94 328 GLN A CA 1
ATOM 2335 C C . GLN A 1 328 ? 15.477 42.062 -7.367 1 72.94 328 GLN A C 1
ATOM 2337 O O . GLN A 1 328 ? 16.484 41.844 -6.691 1 72.94 328 GLN A O 1
ATOM 2342 N N . ALA A 1 329 ? 15.5 42.188 -8.68 1 69.31 329 ALA A N 1
ATOM 2343 C CA . ALA A 1 329 ? 16.781 42.25 -9.398 1 69.31 329 ALA A CA 1
ATOM 2344 C C . ALA A 1 329 ? 17.609 43.438 -8.914 1 69.31 329 ALA A C 1
ATOM 2346 O O . ALA A 1 329 ? 18.844 43.344 -8.805 1 69.31 329 ALA A O 1
ATOM 2347 N N . ALA A 1 330 ? 17.016 44.5 -8.594 1 72.69 330 ALA A N 1
ATOM 2348 C CA . ALA A 1 330 ? 17.719 45.719 -8.211 1 72.69 330 ALA A CA 1
ATOM 2349 C C . ALA A 1 330 ? 18.125 45.688 -6.742 1 72.69 330 ALA A C 1
ATOM 2351 O O . ALA A 1 330 ? 19.188 46.188 -6.375 1 72.69 330 ALA A O 1
ATOM 2352 N N . HIS A 1 331 ? 17.359 45.156 -5.902 1 73.88 331 HIS A N 1
ATOM 2353 C CA . HIS A 1 331 ? 17.562 45.281 -4.465 1 73.88 331 HIS A CA 1
ATOM 2354 C C . HIS A 1 331 ? 17.828 43.938 -3.822 1 73.88 331 HIS A C 1
ATOM 2356 O O . HIS A 1 331 ? 18.219 43.844 -2.656 1 73.88 331 HIS A O 1
ATOM 2362 N N . GLY A 1 332 ? 17.75 42.906 -4.578 1 72.5 332 GLY A N 1
ATOM 2363 C CA . GLY A 1 332 ? 17.828 41.562 -4.051 1 72.5 332 GLY A CA 1
ATOM 2364 C C . GLY A 1 332 ? 16.469 41 -3.619 1 72.5 332 GLY A C 1
ATOM 2365 O O . GLY A 1 332 ? 15.633 41.75 -3.102 1 72.5 332 GLY A O 1
ATOM 2366 N N . VAL A 1 333 ? 16.219 39.75 -3.963 1 64.81 333 VAL A N 1
ATOM 2367 C CA . VAL A 1 333 ? 14.938 39.094 -3.689 1 64.81 333 VAL A CA 1
ATOM 2368 C C . VAL A 1 333 ? 14.633 39.188 -2.197 1 64.81 333 VAL A C 1
ATOM 2370 O O . VAL A 1 333 ? 13.523 39.562 -1.804 1 64.81 333 VAL A O 1
ATOM 2373 N N . ASP A 1 334 ? 15.648 39 -1.372 1 74.06 334 ASP A N 1
ATOM 2374 C CA . ASP A 1 334 ? 15.453 38.906 0.07 1 74.06 334 ASP A CA 1
ATOM 2375 C C . ASP A 1 334 ? 15.172 40.281 0.679 1 74.06 334 ASP A C 1
ATOM 2377 O O . ASP A 1 334 ? 14.273 40.438 1.509 1 74.06 334 ASP A O 1
ATOM 2381 N N . ALA A 1 335 ? 15.859 41.25 0.25 1 76.06 335 ALA A N 1
ATOM 2382 C CA . ALA A 1 335 ? 15.734 42.594 0.831 1 76.06 335 ALA A CA 1
ATOM 2383 C C . ALA A 1 335 ? 14.391 43.219 0.481 1 76.06 335 ALA A C 1
ATOM 2385 O O . ALA A 1 335 ? 13.758 43.844 1.329 1 76.06 335 ALA A O 1
ATOM 2386 N N . ALA A 1 336 ? 14.016 43.094 -0.71 1 77.56 336 ALA A N 1
ATOM 2387 C CA . ALA A 1 336 ? 12.727 43.656 -1.144 1 77.56 336 ALA A CA 1
ATOM 2388 C C . ALA A 1 336 ? 11.57 42.969 -0.404 1 77.56 336 ALA A C 1
ATOM 2390 O O . ALA A 1 336 ? 10.641 43.656 0.05 1 77.56 336 ALA A O 1
ATOM 2391 N N . GLY A 1 337 ? 11.617 41.688 -0.29 1 79.69 337 GLY A N 1
ATOM 2392 C CA . GLY A 1 337 ? 10.602 40.938 0.438 1 79.69 337 GLY A CA 1
ATOM 2393 C C . GLY A 1 337 ? 10.484 41.375 1.893 1 79.69 337 GLY A C 1
ATOM 2394 O O . GLY A 1 337 ? 9.383 41.594 2.395 1 79.69 337 GLY A O 1
ATOM 2395 N N . HIS A 1 338 ? 11.609 41.562 2.518 1 84.38 338 HIS A N 1
ATOM 2396 C CA . HIS A 1 338 ? 11.641 41.938 3.924 1 84.38 338 HIS A CA 1
ATOM 2397 C C . HIS A 1 338 ? 11.07 43.344 4.125 1 84.38 338 HIS A C 1
ATOM 2399 O O . HIS A 1 338 ? 10.375 43.594 5.113 1 84.38 338 HIS A O 1
ATOM 2405 N N . ALA A 1 339 ? 11.43 44.156 3.246 1 85 339 ALA A N 1
ATOM 2406 C CA . ALA A 1 339 ? 10.945 45.531 3.35 1 85 339 ALA A CA 1
ATOM 2407 C C . ALA A 1 339 ? 9.43 45.594 3.223 1 85 339 ALA A C 1
ATOM 2409 O O . ALA A 1 339 ? 8.766 46.312 3.959 1 85 339 ALA A O 1
ATOM 2410 N N . ILE A 1 340 ? 8.945 44.875 2.322 1 86.62 340 ILE A N 1
ATOM 2411 C CA . ILE A 1 340 ? 7.504 44.844 2.096 1 86.62 340 ILE A CA 1
ATOM 2412 C C . ILE A 1 340 ? 6.812 44.25 3.326 1 86.62 340 ILE A C 1
ATOM 2414 O O . ILE A 1 340 ? 5.816 44.781 3.805 1 86.62 340 ILE A O 1
ATOM 2418 N N . GLU A 1 341 ? 7.332 43.188 3.852 1 89.62 341 GLU A N 1
ATOM 2419 C CA . GLU A 1 341 ? 6.77 42.531 5.035 1 89.62 341 GLU A CA 1
ATOM 2420 C C . GLU A 1 341 ? 6.789 43.469 6.238 1 89.62 341 GLU A C 1
ATOM 2422 O O . GLU A 1 341 ? 5.809 43.531 6.98 1 89.62 341 GLU A O 1
ATOM 2427 N N . ALA A 1 342 ? 7.859 44.156 6.363 1 91.5 342 ALA A N 1
ATOM 2428 C CA . ALA A 1 342 ? 7.988 45.094 7.477 1 91.5 342 ALA A CA 1
ATOM 2429 C C . ALA A 1 342 ? 6.984 46.219 7.359 1 91.5 342 ALA A C 1
ATOM 2431 O O . ALA A 1 342 ? 6.406 46.656 8.359 1 91.5 342 ALA A O 1
ATOM 2432 N N . ALA A 1 343 ? 6.867 46.688 6.195 1 93.12 343 ALA A N 1
ATOM 2433 C CA . ALA A 1 343 ? 5.922 47.781 5.957 1 93.12 343 ALA A CA 1
ATOM 2434 C C . ALA A 1 343 ? 4.492 47.344 6.258 1 93.12 343 ALA A C 1
ATOM 2436 O O . ALA A 1 343 ? 3.752 48.031 6.941 1 93.12 343 ALA A O 1
ATOM 2437 N N . LEU A 1 344 ? 4.141 46.219 5.773 1 94.62 344 LEU A N 1
ATOM 2438 C CA . LEU A 1 344 ? 2.783 45.75 5.984 1 94.62 344 LEU A CA 1
ATOM 2439 C C . LEU A 1 344 ? 2.547 45.406 7.457 1 94.62 344 LEU A C 1
ATOM 2441 O O . LEU A 1 344 ? 1.439 45.594 7.969 1 94.62 344 LEU A O 1
ATOM 2445 N N . ALA A 1 345 ? 3.529 44.906 8.133 1 96.12 345 ALA A N 1
ATOM 2446 C CA . ALA A 1 345 ? 3.422 44.656 9.57 1 96.12 345 ALA A CA 1
ATOM 2447 C C . ALA A 1 345 ? 3.207 45.969 10.328 1 96.12 345 ALA A C 1
ATOM 2449 O O . ALA A 1 345 ? 2.406 46.031 11.266 1 96.12 345 ALA A O 1
ATOM 2450 N N . ALA A 1 346 ? 3.93 46.938 9.922 1 96.75 346 ALA A N 1
ATOM 2451 C CA . ALA A 1 346 ? 3.762 48.25 10.531 1 96.75 346 ALA A CA 1
ATOM 2452 C C . ALA A 1 346 ? 2.365 48.812 10.258 1 96.75 346 ALA A C 1
ATOM 2454 O O . ALA A 1 346 ? 1.758 49.438 11.133 1 96.75 346 ALA A O 1
ATOM 2455 N N . ILE A 1 347 ? 1.91 48.625 9.094 1 97.12 347 ILE A N 1
ATOM 2456 C CA . ILE A 1 347 ? 0.565 49.062 8.734 1 97.12 347 ILE A CA 1
ATOM 2457 C C . ILE A 1 347 ? -0.462 48.344 9.594 1 97.12 347 ILE A C 1
ATOM 2459 O O . ILE A 1 347 ? -1.401 48.938 10.109 1 97.12 347 ILE A O 1
ATOM 2463 N N . ALA A 1 348 ? -0.302 47.062 9.75 1 97.69 348 ALA A N 1
ATOM 2464 C CA . ALA A 1 348 ? -1.198 46.25 10.594 1 97.69 348 ALA A CA 1
ATOM 2465 C C . ALA A 1 348 ? -1.26 46.844 12.008 1 97.69 348 ALA A C 1
ATOM 2467 O O . ALA A 1 348 ? -2.344 46.969 12.578 1 97.69 348 ALA A O 1
ATOM 2468 N N . GLU A 1 349 ? -0.13 47.094 12.562 1 97.81 349 GLU A N 1
ATOM 2469 C CA . GLU A 1 349 ? -0.065 47.688 13.898 1 97.81 349 GLU A CA 1
ATOM 2470 C C . GLU A 1 349 ? -0.828 49 13.953 1 97.81 349 GLU A C 1
ATOM 2472 O O . GLU A 1 349 ? -1.571 49.25 14.906 1 97.81 349 GLU A O 1
ATOM 2477 N N . GLY A 1 350 ? -0.571 49.844 12.992 1 97.69 350 GLY A N 1
ATOM 2478 C CA . GLY A 1 350 ? -1.274 51.125 12.914 1 97.69 350 GLY A CA 1
ATOM 2479 C C . GLY A 1 350 ? -2.777 50.969 12.773 1 97.69 350 GLY A C 1
ATOM 2480 O O . GLY A 1 350 ? -3.545 51.719 13.352 1 97.69 350 GLY A O 1
ATOM 2481 N N . LEU A 1 351 ? -3.195 50 11.953 1 97.69 351 LEU A N 1
ATOM 2482 C CA . LEU A 1 351 ? -4.617 49.719 11.773 1 97.69 351 LEU A CA 1
ATOM 2483 C C . LEU A 1 351 ? -5.262 49.281 13.086 1 97.69 351 LEU A C 1
ATOM 2485 O O . LEU A 1 351 ? -6.34 49.75 13.438 1 97.69 351 LEU A O 1
ATOM 2489 N N . VAL A 1 352 ? -4.617 48.406 13.828 1 96.75 352 VAL A N 1
ATOM 2490 C CA . VAL A 1 352 ? -5.133 47.906 15.102 1 96.75 352 VAL A CA 1
ATOM 2491 C C . VAL A 1 352 ? -5.223 49.062 16.094 1 96.75 352 VAL A C 1
ATOM 2493 O O . VAL A 1 352 ? -6.195 49.156 16.844 1 96.75 352 VAL A O 1
ATOM 2496 N N . ALA A 1 353 ? -4.211 49.906 16.062 1 96.12 353 ALA A N 1
ATOM 2497 C CA . ALA A 1 353 ? -4.219 51.094 16.938 1 96.12 353 ALA A CA 1
ATOM 2498 C C . ALA A 1 353 ? -5.406 52 16.625 1 96.12 353 ALA A C 1
ATOM 2500 O O . ALA A 1 353 ? -5.867 52.75 17.484 1 96.12 353 ALA A O 1
ATOM 2501 N N . ARG A 1 354 ? -5.91 51.906 15.438 1 96.25 354 ARG A N 1
ATOM 2502 C CA . ARG A 1 354 ? -7.02 52.719 14.992 1 96.25 354 ARG A CA 1
ATOM 2503 C C . ARG A 1 354 ? -8.352 52 15.125 1 96.25 354 ARG A C 1
ATOM 2505 O O . ARG A 1 354 ? -9.359 52.438 14.57 1 96.25 354 ARG A O 1
ATOM 2512 N N . GLY A 1 355 ? -8.297 50.875 15.766 1 95.38 355 GLY A N 1
ATOM 2513 C CA . GLY A 1 355 ? -9.539 50.219 16.156 1 95.38 355 GLY A CA 1
ATOM 2514 C C . GLY A 1 355 ? -9.875 49 15.305 1 95.38 355 GLY A C 1
ATOM 2515 O O . GLY A 1 355 ? -10.922 48.375 15.484 1 95.38 355 GLY A O 1
ATOM 2516 N N . VAL A 1 356 ? -9.023 48.656 14.406 1 96.75 356 VAL A N 1
ATOM 2517 C CA . VAL A 1 356 ? -9.266 47.438 13.625 1 96.75 356 VAL A CA 1
ATOM 2518 C C . VAL A 1 356 ? -9.18 46.219 14.531 1 96.75 356 VAL A C 1
ATOM 2520 O O . VAL A 1 356 ? -8.211 46.062 15.281 1 96.75 356 VAL A O 1
ATOM 2523 N N . ARG A 1 357 ? -10.234 45.375 14.477 1 96.12 357 ARG A N 1
ATOM 2524 C CA . ARG A 1 357 ? -10.273 44.156 15.266 1 96.12 357 ARG A CA 1
ATOM 2525 C C . ARG A 1 357 ? -10.508 42.938 14.375 1 96.12 357 ARG A C 1
ATOM 2527 O O . ARG A 1 357 ? -10.406 41.812 14.828 1 96.12 357 ARG A O 1
ATOM 2534 N N . ARG A 1 358 ? -10.844 43.125 13.125 1 96.38 358 ARG A N 1
ATOM 2535 C CA . ARG A 1 358 ? -10.977 42.094 12.102 1 96.38 358 ARG A CA 1
ATOM 2536 C C . ARG A 1 358 ? -10 42.344 10.953 1 96.38 358 ARG A C 1
ATOM 2538 O O . ARG A 1 358 ? -10.125 43.312 10.219 1 96.38 358 ARG A O 1
ATOM 2545 N N . LEU A 1 359 ? -9.008 41.438 10.867 1 97.12 359 LEU A N 1
ATOM 2546 C CA . LEU A 1 359 ? -7.895 41.688 9.961 1 97.12 359 LEU A CA 1
ATOM 2547 C C . LEU A 1 359 ? -7.617 40.438 9.094 1 97.12 359 LEU A C 1
ATOM 2549 O O . LEU A 1 359 ? -7.41 39.344 9.609 1 97.12 359 LEU A O 1
ATOM 2553 N N . VAL A 1 360 ? -7.68 40.625 7.734 1 97.06 360 VAL A N 1
ATOM 2554 C CA . VAL A 1 360 ? -7.336 39.562 6.777 1 97.06 360 VAL A CA 1
ATOM 2555 C C . VAL A 1 360 ? -5.965 39.844 6.168 1 97.06 360 VAL A C 1
ATOM 2557 O O . VAL A 1 360 ? -5.723 40.938 5.652 1 97.06 360 VAL A O 1
ATOM 2560 N N . VAL A 1 361 ? -5.07 38.875 6.273 1 95.25 361 VAL A N 1
ATOM 2561 C CA . VAL A 1 361 ? -3.721 39.062 5.75 1 95.25 361 VAL A CA 1
ATOM 2562 C C . VAL A 1 361 ? -3.434 38 4.691 1 95.25 361 VAL A C 1
ATOM 2564 O O . VAL A 1 361 ? -3.539 36.781 4.957 1 95.25 361 VAL A O 1
ATOM 2567 N N . ALA A 1 362 ? -3.094 38.406 3.494 1 93 362 ALA A N 1
ATOM 2568 C CA . ALA A 1 362 ? -2.744 37.5 2.41 1 93 362 ALA A CA 1
ATOM 2569 C C . ALA A 1 362 ? -1.242 37.531 2.143 1 93 362 ALA A C 1
ATOM 2571 O O . ALA A 1 362 ? -0.672 38.562 1.829 1 93 362 ALA A O 1
ATOM 2572 N N . GLY A 1 363 ? -0.646 36.375 2.236 1 85.81 363 GLY A N 1
ATOM 2573 C CA . GLY A 1 363 ? 0.792 36.188 2.117 1 85.81 363 GLY A CA 1
ATOM 2574 C C . GLY A 1 363 ? 1.402 35.469 3.311 1 85.81 363 GLY A C 1
ATOM 2575 O O . GLY A 1 363 ? 1.255 35.938 4.449 1 85.81 363 GLY A O 1
ATOM 2576 N N . GLY A 1 364 ? 2.014 34.406 3.055 1 82.25 364 GLY A N 1
ATOM 2577 C CA . GLY A 1 364 ? 2.604 33.625 4.129 1 82.25 364 GLY A CA 1
ATOM 2578 C C . GLY A 1 364 ? 3.592 34.406 4.969 1 82.25 364 GLY A C 1
ATOM 2579 O O . GLY A 1 364 ? 3.434 34.531 6.184 1 82.25 364 GLY A O 1
ATOM 2580 N N . GLU A 1 365 ? 4.668 35 4.32 1 80.19 365 GLU A N 1
ATOM 2581 C CA . GLU A 1 365 ? 5.68 35.781 5.004 1 80.19 365 GLU A CA 1
ATOM 2582 C C . GLU A 1 365 ? 5.059 37.031 5.641 1 80.19 365 GLU A C 1
ATOM 2584 O O . GLU A 1 365 ? 5.422 37.406 6.758 1 80.19 365 GLU A O 1
ATOM 2589 N N . THR A 1 366 ? 4.137 37.531 4.961 1 88.31 366 THR A N 1
ATOM 2590 C CA . THR A 1 366 ? 3.443 38.719 5.484 1 88.31 366 THR A CA 1
ATOM 2591 C C . THR A 1 366 ? 2.658 38.344 6.742 1 88.31 366 THR A C 1
ATOM 2593 O O . THR A 1 366 ? 2.676 39.094 7.723 1 88.31 366 THR A O 1
ATOM 2596 N N . SER A 1 367 ? 1.958 37.25 6.695 1 91.5 367 SER A N 1
ATOM 2597 C CA . SER A 1 367 ? 1.204 36.781 7.855 1 91.5 367 SER A CA 1
ATOM 2598 C C . SER A 1 367 ? 2.107 36.625 9.07 1 91.5 367 SER A C 1
ATOM 2600 O O . SER A 1 367 ? 1.764 37.062 10.172 1 91.5 367 SER A O 1
ATOM 2602 N N . GLY A 1 368 ? 3.225 36.031 8.852 1 88.12 368 GLY A N 1
ATOM 2603 C CA . GLY A 1 368 ? 4.176 35.875 9.938 1 88.12 368 GLY A CA 1
ATOM 2604 C C . GLY A 1 368 ? 4.633 37.188 10.531 1 88.12 368 GLY A C 1
ATOM 2605 O O . GLY A 1 368 ? 4.656 37.375 11.75 1 88.12 368 GLY A O 1
ATOM 2606 N N . ALA A 1 369 ? 5.023 38.156 9.672 1 89.94 369 ALA A N 1
ATOM 2607 C CA . ALA A 1 369 ? 5.496 39.469 10.109 1 89.94 369 ALA A CA 1
ATOM 2608 C C . ALA A 1 369 ? 4.418 40.188 10.898 1 89.94 369 ALA A C 1
ATOM 2610 O O . ALA A 1 369 ? 4.715 40.844 11.898 1 89.94 369 ALA A O 1
ATOM 2611 N N . VAL A 1 370 ? 3.197 40.094 10.453 1 94.06 370 VAL A N 1
ATOM 2612 C CA . VAL A 1 370 ? 2.076 40.75 11.109 1 94.06 370 VAL A CA 1
ATOM 2613 C C . VAL A 1 370 ? 1.846 40.156 12.492 1 94.06 370 VAL A C 1
ATOM 2615 O O . VAL A 1 370 ? 1.695 40.875 13.477 1 94.06 370 VAL A O 1
ATOM 2618 N N . VAL A 1 371 ? 1.782 38.875 12.562 1 92.69 371 VAL A N 1
ATOM 2619 C CA . VAL A 1 371 ? 1.573 38.156 13.82 1 92.69 371 VAL A CA 1
ATOM 2620 C C . VAL A 1 371 ? 2.66 38.531 14.82 1 92.69 371 VAL A C 1
ATOM 2622 O O . VAL A 1 371 ? 2.369 38.812 15.984 1 92.69 371 VAL A O 1
ATOM 2625 N N . ASP A 1 372 ? 3.883 38.625 14.352 1 91.25 372 ASP A N 1
ATOM 2626 C CA . ASP A 1 372 ? 5.008 39 15.203 1 91.25 372 ASP A CA 1
ATOM 2627 C C . ASP A 1 372 ? 4.863 40.438 15.695 1 91.25 372 ASP A C 1
ATOM 2629 O O . ASP A 1 372 ? 5.02 40.719 16.891 1 91.25 372 ASP A O 1
ATOM 2633 N N . ARG A 1 373 ? 4.629 41.312 14.773 1 94.25 373 ARG A N 1
ATOM 2634 C CA . ARG A 1 373 ? 4.543 42.719 15.07 1 94.25 373 ARG A CA 1
ATOM 2635 C C . ARG A 1 373 ? 3.436 43 16.078 1 94.25 373 ARG A C 1
ATOM 2637 O O . ARG A 1 373 ? 3.592 43.844 16.953 1 94.25 373 ARG A O 1
ATOM 2644 N N . LEU A 1 374 ? 2.348 42.281 15.953 1 95 374 LEU A N 1
ATOM 2645 C CA . LEU A 1 374 ? 1.192 42.5 16.828 1 95 374 LEU A CA 1
ATOM 2646 C C . LEU A 1 374 ? 1.334 41.719 18.125 1 95 374 LEU A C 1
ATOM 2648 O O . LEU A 1 374 ? 0.496 41.844 19.016 1 95 374 LEU A O 1
ATOM 2652 N N . GLY A 1 375 ? 2.322 40.906 18.234 1 92 375 GLY A N 1
ATOM 2653 C CA . GLY A 1 375 ? 2.566 40.125 19.438 1 92 375 GLY A CA 1
ATOM 2654 C C . GLY A 1 375 ? 1.506 39.062 19.688 1 92 375 GLY A C 1
ATOM 2655 O O . GLY A 1 375 ? 1.124 38.812 20.828 1 92 375 GLY A O 1
ATOM 2656 N N . LEU A 1 376 ? 0.939 38.562 18.656 1 91.25 376 LEU A N 1
ATOM 2657 C CA . LEU A 1 376 ? -0.075 37.531 18.797 1 91.25 376 LEU A CA 1
ATOM 2658 C C . LEU A 1 376 ? 0.57 36.156 19.031 1 91.25 376 LEU A C 1
ATOM 2660 O O . LEU A 1 376 ? 1.457 35.75 18.281 1 91.25 376 LEU A O 1
ATOM 2664 N N . THR A 1 377 ? 0.08 35.438 20.109 1 90.88 377 THR A N 1
ATOM 2665 C CA . THR A 1 377 ? 0.801 34.25 20.484 1 90.88 377 THR A CA 1
ATOM 2666 C C . THR A 1 377 ? -0.152 33.062 20.594 1 90.88 377 THR A C 1
ATOM 2668 O O . THR A 1 377 ? 0.285 31.906 20.75 1 90.88 377 THR A O 1
ATOM 2671 N N . ALA A 1 378 ? -1.44 33.281 20.484 1 92.81 378 ALA A N 1
ATOM 2672 C CA . ALA A 1 378 ? -2.398 32.188 20.594 1 92.81 378 ALA A CA 1
ATOM 2673 C C . ALA A 1 378 ? -3.682 32.5 19.828 1 92.81 378 ALA A C 1
ATOM 2675 O O . ALA A 1 378 ? -4.164 33.625 19.844 1 92.81 378 ALA A O 1
ATOM 2676 N N . PHE A 1 379 ? -4.199 31.438 19.172 1 92.38 379 PHE A N 1
ATOM 2677 C CA . PHE A 1 379 ? -5.414 31.594 18.391 1 92.38 379 PHE A CA 1
ATOM 2678 C C . PHE A 1 379 ? -6.375 30.438 18.641 1 92.38 379 PHE A C 1
ATOM 2680 O O . PHE A 1 379 ? -5.953 29.281 18.719 1 92.38 379 PHE A O 1
ATOM 2687 N N . LEU A 1 380 ? -7.625 30.734 18.828 1 92.5 380 LEU A N 1
ATOM 2688 C CA . LEU A 1 380 ? -8.703 29.766 18.688 1 92.5 380 LEU A CA 1
ATOM 2689 C C . LEU A 1 380 ? -9.148 29.641 17.234 1 92.5 380 LEU A C 1
ATOM 2691 O O . LEU A 1 380 ? -9.453 30.656 16.594 1 92.5 380 LEU A O 1
ATOM 2695 N N . LEU A 1 381 ? -9.148 28.438 16.75 1 92.81 381 LEU A N 1
ATOM 2696 C CA . LEU A 1 381 ? -9.477 28.234 15.344 1 92.81 381 LEU A CA 1
ATOM 2697 C C . LEU A 1 381 ? -10.984 28.125 15.148 1 92.81 381 LEU A C 1
ATOM 2699 O O . LEU A 1 381 ? -11.664 27.453 15.93 1 92.81 381 LEU A O 1
ATOM 2703 N N . GLY A 1 382 ? -11.438 28.844 14.125 1 92.44 382 GLY A N 1
ATOM 2704 C CA . GLY A 1 382 ? -12.836 28.812 13.742 1 92.44 382 GLY A CA 1
ATOM 2705 C C . GLY A 1 382 ? -13.07 28.109 12.414 1 92.44 382 GLY A C 1
ATOM 2706 O O . GLY A 1 382 ? -12.273 27.266 12 1 92.44 382 GLY A O 1
ATOM 2707 N N . PRO A 1 383 ? -14.211 28.375 11.82 1 91.5 383 PRO A N 1
ATOM 2708 C CA . PRO A 1 383 ? -14.531 27.719 10.555 1 91.5 383 PRO A CA 1
ATOM 2709 C C . PRO A 1 383 ? -13.609 28.141 9.414 1 91.5 383 PRO A C 1
ATOM 2711 O O . PRO A 1 383 ? -13.055 29.25 9.445 1 91.5 383 PRO A O 1
ATOM 2714 N N . GLU A 1 384 ? -13.539 27.297 8.406 1 91.69 384 GLU A N 1
ATOM 2715 C CA . GLU A 1 384 ? -12.711 27.609 7.242 1 91.69 384 GLU A CA 1
ATOM 2716 C C . GLU A 1 384 ? -13.398 28.625 6.332 1 91.69 384 GLU A C 1
ATOM 2718 O O . GLU A 1 384 ? -14.578 28.484 6.004 1 91.69 384 GLU A O 1
ATOM 2723 N N . ILE A 1 385 ? -12.609 29.625 6.012 1 92.75 385 ILE A N 1
ATOM 2724 C CA . ILE A 1 385 ? -13.023 30.562 4.977 1 92.75 385 ILE A CA 1
ATOM 2725 C C . ILE A 1 385 ? -12.844 29.922 3.598 1 92.75 385 ILE A C 1
ATOM 2727 O O . ILE A 1 385 ? -13.719 30.031 2.736 1 92.75 385 ILE A O 1
ATOM 2731 N N . ALA A 1 386 ? -11.758 29.375 3.385 1 91.06 386 ALA A N 1
ATOM 2732 C CA . ALA A 1 386 ? -11.344 28.531 2.266 1 91.06 386 ALA A CA 1
ATOM 2733 C C . ALA A 1 386 ? -10.531 27.344 2.75 1 91.06 386 ALA A C 1
ATOM 2735 O O . ALA A 1 386 ? -10.102 27.297 3.906 1 91.06 386 ALA A O 1
ATOM 2736 N N . ALA A 1 387 ? -10.469 26.406 1.857 1 85.44 387 ALA A N 1
ATOM 2737 C CA . ALA A 1 387 ? -9.719 25.219 2.244 1 85.44 387 ALA A CA 1
ATOM 2738 C C . ALA A 1 387 ? -8.344 25.594 2.795 1 85.44 387 ALA A C 1
ATOM 2740 O O . ALA A 1 387 ? -7.555 26.25 2.115 1 85.44 387 ALA A O 1
ATOM 2741 N N . GLY A 1 388 ? -8.148 25.297 4.105 1 86.12 388 GLY A N 1
ATOM 2742 C CA . GLY A 1 388 ? -6.844 25.531 4.715 1 86.12 388 GLY A CA 1
ATOM 2743 C C . GLY A 1 388 ? -6.727 26.891 5.383 1 86.12 388 GLY A C 1
ATOM 2744 O O . GLY A 1 388 ? -5.695 27.203 5.98 1 86.12 388 GLY A O 1
ATOM 2745 N N . VAL A 1 389 ? -7.77 27.703 5.285 1 92 389 VAL A N 1
ATOM 2746 C CA . VAL A 1 389 ? -7.691 29.047 5.863 1 92 389 VAL A CA 1
ATOM 2747 C C . VAL A 1 389 ? -8.852 29.266 6.836 1 92 389 VAL A C 1
ATOM 2749 O O . VAL A 1 389 ? -9.914 29.75 6.449 1 92 389 VAL A O 1
ATOM 2752 N N . PRO A 1 390 ? -8.57 29.047 8.086 1 93.06 390 PRO A N 1
ATOM 2753 C CA . PRO A 1 390 ? -9.625 29.25 9.078 1 93.06 390 PRO A CA 1
ATOM 2754 C C . PRO A 1 390 ? -9.695 30.703 9.578 1 93.06 390 PRO A C 1
ATOM 2756 O O . PRO A 1 390 ? -8.742 31.453 9.406 1 93.06 390 PRO A O 1
ATOM 2759 N N . VAL A 1 391 ? -10.891 31 10.117 1 93.44 391 VAL A N 1
ATOM 2760 C CA . VAL A 1 391 ? -10.977 32.156 10.977 1 93.44 391 VAL A CA 1
ATOM 2761 C C . VAL A 1 391 ? -10.211 31.922 12.266 1 93.44 391 VAL A C 1
ATOM 2763 O O . VAL A 1 391 ? -10.297 30.844 12.852 1 93.44 391 VAL A O 1
ATOM 2766 N N . LEU A 1 392 ? -9.445 32.906 12.68 1 93.19 392 LEU A N 1
ATOM 2767 C CA . LEU A 1 392 ? -8.68 32.812 13.914 1 93.19 392 LEU A CA 1
ATOM 2768 C C . LEU A 1 392 ? -9.141 33.875 14.93 1 93.19 392 LEU A C 1
ATOM 2770 O O . LEU A 1 392 ? -9.258 35.062 14.594 1 93.19 392 LEU A O 1
ATOM 2774 N N . ARG A 1 393 ? -9.469 33.469 16.062 1 93.06 393 ARG A N 1
ATOM 2775 C CA . ARG A 1 393 ? -9.734 34.375 17.172 1 93.06 393 ARG A CA 1
ATOM 2776 C C . ARG A 1 393 ? -8.547 34.406 18.125 1 93.06 393 ARG A C 1
ATOM 2778 O O . ARG A 1 393 ? -8.109 33.375 18.625 1 93.06 393 ARG A O 1
ATOM 2785 N N . THR A 1 394 ? -8.055 35.594 18.297 1 91.69 394 THR A N 1
ATOM 2786 C CA . THR A 1 394 ? -6.926 35.719 19.219 1 91.69 394 THR A CA 1
ATOM 2787 C C . THR A 1 394 ? -7.332 35.25 20.609 1 91.69 394 THR A C 1
ATOM 2789 O O . THR A 1 394 ? -8.461 35.5 21.047 1 91.69 394 THR A O 1
ATOM 2792 N N . ALA A 1 395 ? -6.465 34.594 21.266 1 88.44 395 ALA A N 1
ATOM 2793 C CA . ALA A 1 395 ? -6.688 34.125 22.625 1 88.44 395 ALA A CA 1
ATOM 2794 C C . ALA A 1 395 ? -5.637 34.688 23.578 1 88.44 395 ALA A C 1
ATOM 2796 O O . ALA A 1 395 ? -4.484 34.875 23.203 1 88.44 395 ALA A O 1
ATOM 2797 N N . GLY A 1 396 ? -6.074 34.969 24.828 1 79.44 396 GLY A N 1
ATOM 2798 C CA . GLY A 1 396 ? -5.137 35.344 25.875 1 79.44 396 GLY A CA 1
ATOM 2799 C C . GLY A 1 396 ? -4.824 36.812 25.891 1 79.44 396 GLY A C 1
ATOM 2800 O O . GLY A 1 396 ? -3.764 37.219 26.359 1 79.44 396 GLY A O 1
ATOM 2801 N N . ARG A 1 397 ? -5.578 37.562 25.219 1 81.25 397 ARG A N 1
ATOM 2802 C CA . ARG A 1 397 ? -5.379 39 25.266 1 81.25 397 ARG A CA 1
ATOM 2803 C C . ARG A 1 397 ? -6.684 39.719 25.578 1 81.25 397 ARG A C 1
ATOM 2805 O O . ARG A 1 397 ? -7.77 39.188 25.359 1 81.25 397 ARG A O 1
ATOM 2812 N N . PRO A 1 398 ? -6.551 40.875 26.188 1 81 398 PRO A N 1
ATOM 2813 C CA . PRO A 1 398 ? -7.742 41.594 26.641 1 81 398 PRO A CA 1
ATOM 2814 C C . PRO A 1 398 ? -8.695 41.938 25.5 1 81 398 PRO A C 1
ATOM 2816 O O . PRO A 1 398 ? -9.914 41.781 25.656 1 81 398 PRO A O 1
ATOM 2819 N N . GLU A 1 399 ? -8.227 42.469 24.406 1 86.38 399 GLU A N 1
ATOM 2820 C CA . GLU A 1 399 ? -9.062 42.812 23.266 1 86.38 399 GLU A CA 1
ATOM 2821 C C . GLU A 1 399 ? -8.914 41.781 22.156 1 86.38 399 GLU A C 1
ATOM 2823 O O . GLU A 1 399 ? -7.977 41.844 21.344 1 86.38 399 GLU A O 1
ATOM 2828 N N . PRO A 1 400 ? -9.969 40.906 22.078 1 90.62 400 PRO A N 1
ATOM 2829 C CA . PRO A 1 400 ? -9.852 39.844 21.078 1 90.62 400 PRO A CA 1
ATOM 2830 C C . PRO A 1 400 ? -9.953 40.406 19.656 1 90.62 400 PRO A C 1
ATOM 2832 O O . PRO A 1 400 ? -10.586 41.438 19.422 1 90.62 400 PRO A O 1
ATOM 2835 N N . MET A 1 401 ? -9.25 39.719 18.781 1 94.25 401 MET A N 1
ATOM 2836 C CA . MET A 1 401 ? -9.289 40 17.344 1 94.25 401 MET A CA 1
ATOM 2837 C C . MET A 1 401 ? -9.695 38.75 16.562 1 94.25 401 MET A C 1
ATOM 2839 O O . MET A 1 401 ? -9.555 37.625 17.047 1 94.25 401 MET A O 1
ATOM 2843 N N . LEU A 1 402 ? -10.328 39 15.422 1 94.94 402 LEU A N 1
ATOM 2844 C CA . LEU A 1 402 ? -10.5 37.969 14.422 1 94.94 402 LEU A CA 1
ATOM 2845 C C . LEU A 1 402 ? -9.547 38.156 13.25 1 94.94 402 LEU A C 1
ATOM 2847 O O . LEU A 1 402 ? -9.398 39.25 12.742 1 94.94 402 LEU A O 1
ATOM 2851 N N . LEU A 1 403 ? -8.867 37.062 12.906 1 94.94 403 LEU A N 1
ATOM 2852 C CA . LEU A 1 403 ? -7.875 37.125 11.836 1 94.94 403 LEU A CA 1
ATOM 2853 C C . LEU A 1 403 ? -8.109 36.031 10.805 1 94.94 403 LEU A C 1
ATOM 2855 O O . LEU A 1 403 ? -8.727 35.031 11.102 1 94.94 403 LEU A O 1
ATOM 2859 N N . ALA A 1 404 ? -7.723 36.312 9.594 1 94.75 404 ALA A N 1
ATOM 2860 C CA . ALA A 1 404 ? -7.492 35.281 8.555 1 94.75 404 ALA A CA 1
ATOM 2861 C C . ALA A 1 404 ? -6.098 35.438 7.953 1 94.75 404 ALA A C 1
ATOM 2863 O O . ALA A 1 404 ? -5.719 36.531 7.508 1 94.75 404 ALA A O 1
ATOM 2864 N N . LEU A 1 405 ? -5.309 34.375 8.078 1 93 405 LEU A N 1
ATOM 2865 C CA . LEU A 1 405 ? -3.949 34.344 7.555 1 93 405 LEU A CA 1
ATOM 2866 C C . LEU A 1 405 ? -3.83 33.375 6.391 1 93 405 LEU A C 1
ATOM 2868 O O . LEU A 1 405 ? -3.877 32.156 6.59 1 93 405 LEU A O 1
ATOM 2872 N N . LYS A 1 406 ? -3.764 33.875 5.145 1 89.38 406 LYS A N 1
ATOM 2873 C CA . LYS A 1 406 ? -3.762 32.969 4 1 89.38 406 LYS A CA 1
ATOM 2874 C C . LYS A 1 406 ? -2.43 33.031 3.26 1 89.38 406 LYS A C 1
ATOM 2876 O O . LYS A 1 406 ? -1.807 34.062 3.166 1 89.38 406 LYS A O 1
ATOM 2881 N N . SER A 1 407 ? -2.047 31.828 2.789 1 81.44 407 SER A N 1
ATOM 2882 C CA . SER A 1 407 ? -0.945 31.766 1.835 1 81.44 407 SER A CA 1
ATOM 2883 C C . SER A 1 407 ? -1.401 32.188 0.438 1 81.44 407 SER A C 1
ATOM 2885 O O . SER A 1 407 ? -2.598 32.344 0.197 1 81.44 407 SER A O 1
ATOM 2887 N N . GLY A 1 408 ? -0.533 32.469 -0.425 1 73.38 408 GLY A N 1
ATOM 2888 C CA . GLY A 1 408 ? -0.79 33.125 -1.69 1 73.38 408 GLY A CA 1
ATOM 2889 C C . GLY A 1 408 ? -1.764 32.375 -2.578 1 73.38 408 GLY A C 1
ATOM 2890 O O . GLY A 1 408 ? -2.555 33 -3.297 1 73.38 408 GLY A O 1
ATOM 2891 N N . ASN A 1 409 ? -1.879 31.062 -2.551 1 78.19 409 ASN A N 1
ATOM 2892 C CA . ASN A 1 409 ? -2.619 30.312 -3.562 1 78.19 409 ASN A CA 1
ATOM 2893 C C . ASN A 1 409 ? -3.977 29.859 -3.037 1 78.19 409 ASN A C 1
ATOM 2895 O O . ASN A 1 409 ? -4.75 29.234 -3.768 1 78.19 409 ASN A O 1
ATOM 2899 N N . PHE A 1 410 ? -4.359 30.328 -1.928 1 85.5 410 PHE A N 1
ATOM 2900 C CA . PHE A 1 410 ? -5.57 29.797 -1.318 1 85.5 410 PHE A CA 1
ATOM 2901 C C . PHE A 1 410 ? -6.758 30.703 -1.585 1 85.5 410 PHE A C 1
ATOM 2903 O O . PHE A 1 410 ? -6.617 31.938 -1.579 1 85.5 410 PHE A O 1
ATOM 2910 N N . GLY A 1 411 ? -7.965 30.062 -1.796 1 88.81 411 GLY A N 1
ATOM 2911 C CA . GLY A 1 411 ? -9.227 30.781 -1.839 1 88.81 411 GLY A CA 1
ATOM 2912 C C . GLY A 1 411 ? -9.664 31.141 -3.246 1 88.81 411 GLY A C 1
ATOM 2913 O O . GLY A 1 411 ? -8.836 31.203 -4.16 1 88.81 411 GLY A O 1
ATOM 2914 N N . GLY A 1 412 ? -10.914 31.391 -3.336 1 91.44 412 GLY A N 1
ATOM 2915 C CA . GLY A 1 412 ? -11.492 31.844 -4.59 1 91.44 412 GLY A CA 1
ATOM 2916 C C . GLY A 1 412 ? -11.406 33.344 -4.777 1 91.44 412 GLY A C 1
ATOM 2917 O O . GLY A 1 412 ? -10.867 34.062 -3.924 1 91.44 412 GLY A O 1
ATOM 2918 N N . ALA A 1 413 ? -11.945 33.844 -5.848 1 93.06 413 ALA A N 1
ATOM 2919 C CA . ALA A 1 413 ? -11.875 35.25 -6.227 1 93.06 413 ALA A CA 1
ATOM 2920 C C . ALA A 1 413 ? -12.523 36.125 -5.164 1 93.06 413 ALA A C 1
ATOM 2922 O O . ALA A 1 413 ? -12.109 37.281 -4.961 1 93.06 413 ALA A O 1
ATOM 2923 N N . ASP A 1 414 ? -13.414 35.625 -4.461 1 95.69 414 ASP A N 1
ATOM 2924 C CA . ASP A 1 414 ? -14.18 36.438 -3.506 1 95.69 414 ASP A CA 1
ATOM 2925 C C . ASP A 1 414 ? -13.617 36.281 -2.094 1 95.69 414 ASP A C 1
ATOM 2927 O O . ASP A 1 414 ? -14.297 36.562 -1.112 1 95.69 414 ASP A O 1
ATOM 2931 N N . PHE A 1 415 ? -12.438 35.875 -1.921 1 95.88 415 PHE A N 1
ATOM 2932 C CA . PHE A 1 415 ? -11.867 35.469 -0.642 1 95.88 415 PHE A CA 1
ATOM 2933 C C . PHE A 1 415 ? -11.984 36.594 0.387 1 95.88 415 PHE A C 1
ATOM 2935 O O . PHE A 1 415 ? -12.453 36.375 1.506 1 95.88 415 PHE A O 1
ATOM 2942 N N . PHE A 1 416 ? -11.594 37.812 0.049 1 96.88 416 PHE A N 1
ATOM 2943 C CA . PHE A 1 416 ? -11.562 38.906 1.015 1 96.88 416 PHE A CA 1
ATOM 2944 C C . PHE A 1 416 ? -12.969 39.25 1.502 1 96.88 416 PHE A C 1
ATOM 2946 O O . PHE A 1 416 ? -13.195 39.406 2.703 1 96.88 416 PHE A O 1
ATOM 2953 N N . GLY A 1 417 ? -13.875 39.312 0.58 1 96.12 417 GLY A N 1
ATOM 2954 C CA . GLY A 1 417 ? -15.258 39.562 0.964 1 96.12 417 GLY A CA 1
ATOM 2955 C C . GLY A 1 417 ? -15.836 38.469 1.846 1 96.12 417 GLY A C 1
ATOM 2956 O O . GLY A 1 417 ? -16.484 38.75 2.857 1 96.12 417 GLY A O 1
ATOM 2957 N N . ARG A 1 418 ? -15.586 37.25 1.485 1 95 418 ARG A N 1
ATOM 2958 C CA . ARG A 1 418 ? -16.078 36.125 2.238 1 95 418 ARG A CA 1
ATOM 2959 C C . ARG A 1 418 ? -15.5 36.094 3.648 1 95 418 ARG A C 1
ATOM 2961 O O . ARG A 1 418 ? -16.203 35.812 4.613 1 95 418 ARG A O 1
ATOM 2968 N N . ALA A 1 419 ? -14.203 36.375 3.734 1 95.56 419 ALA A N 1
ATOM 2969 C CA . ALA A 1 419 ? -13.523 36.375 5.031 1 95.56 419 ALA A CA 1
ATOM 2970 C C . ALA A 1 419 ? -14.148 37.438 5.949 1 95.56 419 ALA A C 1
ATOM 2972 O O . ALA A 1 419 ? -14.461 37.156 7.105 1 95.56 419 ALA A O 1
ATOM 2973 N N . LEU A 1 420 ? -14.359 38.594 5.457 1 95.19 420 LEU A N 1
ATOM 2974 C CA . LEU A 1 420 ? -14.922 39.688 6.246 1 95.19 420 LEU A CA 1
ATOM 2975 C C . LEU A 1 420 ? -16.359 39.375 6.652 1 95.19 420 LEU A C 1
ATOM 2977 O O . LEU A 1 420 ? -16.781 39.719 7.766 1 95.19 420 LEU A O 1
ATOM 2981 N N . ASP A 1 421 ? -17.078 38.75 5.781 1 93.94 421 ASP A N 1
ATOM 2982 C CA . ASP A 1 421 ? -18.453 38.344 6.086 1 93.94 421 ASP A CA 1
ATOM 2983 C C . ASP A 1 421 ? -18.5 37.344 7.25 1 93.94 421 ASP A C 1
ATOM 2985 O O . ASP A 1 421 ? -19.375 37.438 8.117 1 93.94 421 ASP A O 1
ATOM 2989 N N . MET A 1 422 ? -17.578 36.5 7.277 1 92.88 422 MET A N 1
ATOM 2990 C CA . MET A 1 422 ? -17.547 35.438 8.297 1 92.88 422 MET A CA 1
ATOM 2991 C C . MET A 1 422 ? -17.109 36.031 9.641 1 92.88 422 MET A C 1
ATOM 2993 O O . MET A 1 422 ? -17.312 35.406 10.688 1 92.88 422 MET A O 1
ATOM 2997 N N . MET A 1 423 ? -16.484 37.156 9.586 1 92.62 423 MET A N 1
ATOM 2998 C CA . MET A 1 423 ? -15.969 37.781 10.805 1 92.62 423 MET A CA 1
ATOM 2999 C C . MET A 1 423 ? -16.938 38.844 11.336 1 92.62 423 MET A C 1
ATOM 3001 O O . MET A 1 423 ? -16.656 39.5 12.344 1 92.62 423 MET A O 1
ATOM 3005 N N . ALA A 1 424 ? -18.062 39.094 10.633 1 86.25 424 ALA A N 1
ATOM 3006 C CA . ALA A 1 424 ? -18.969 40.188 10.977 1 86.25 424 ALA A CA 1
ATOM 3007 C C . ALA A 1 424 ? -19.781 39.844 12.227 1 86.25 424 ALA A C 1
ATOM 3009 O O . ALA A 1 424 ? -20.062 38.656 12.492 1 86.25 424 ALA A O 1
ATOM 3010 N N . MET B 1 1 ? -20.422 -28.438 -21.266 1 53.53 1 MET B N 1
ATOM 3011 C CA . MET B 1 1 ? -20.219 -27.125 -20.641 1 53.53 1 MET B CA 1
ATOM 3012 C C . MET B 1 1 ? -19 -26.422 -21.234 1 53.53 1 MET B C 1
ATOM 3014 O O . MET B 1 1 ? -18.047 -27.078 -21.672 1 53.53 1 MET B O 1
ATOM 3018 N N . SER B 1 2 ? -19.172 -25.141 -21.703 1 73.12 2 SER B N 1
ATOM 3019 C CA . SER B 1 2 ? -18.203 -24.344 -22.453 1 73.12 2 SER B CA 1
ATOM 3020 C C . SER B 1 2 ? -17.047 -23.906 -21.562 1 73.12 2 SER B C 1
ATOM 3022 O O . SER B 1 2 ? -17.203 -23.781 -20.344 1 73.12 2 SER B O 1
ATOM 3024 N N . LEU B 1 3 ? -15.789 -24.062 -21.938 1 90.69 3 LEU B N 1
ATOM 3025 C CA . LEU B 1 3 ? -14.555 -23.594 -21.312 1 90.69 3 LEU B CA 1
ATOM 3026 C C . LEU B 1 3 ? -14.656 -22.109 -20.969 1 90.69 3 LEU B C 1
ATOM 3028 O O . LEU B 1 3 ? -14.711 -21.266 -21.875 1 90.69 3 LEU B O 1
ATOM 3032 N N . ALA B 1 4 ? -14.867 -21.812 -19.656 1 92.81 4 ALA B N 1
ATOM 3033 C CA . ALA B 1 4 ? -15.086 -20.438 -19.234 1 92.81 4 ALA B CA 1
ATOM 3034 C C . ALA B 1 4 ? -13.773 -19.656 -19.203 1 92.81 4 ALA B C 1
ATOM 3036 O O . ALA B 1 4 ? -13.734 -18.484 -19.562 1 92.81 4 ALA B O 1
ATOM 3037 N N . LEU B 1 5 ? -12.695 -20.391 -18.812 1 96.88 5 LEU B N 1
ATOM 3038 C CA . LEU B 1 5 ? -11.422 -19.703 -18.594 1 96.88 5 LEU B CA 1
ATOM 3039 C C . LEU B 1 5 ? -10.273 -20.5 -19.203 1 96.88 5 LEU B C 1
ATOM 3041 O O . LEU B 1 5 ? -10.078 -21.672 -18.859 1 96.88 5 LEU B O 1
ATOM 3045 N N . GLY B 1 6 ? -9.578 -19.969 -20.156 1 97.94 6 GLY B N 1
ATOM 3046 C CA . GLY B 1 6 ? -8.312 -20.484 -20.625 1 97.94 6 GLY B CA 1
ATOM 3047 C C . GLY B 1 6 ? -7.113 -19.719 -20.109 1 97.94 6 GLY B C 1
ATOM 3048 O O . GLY B 1 6 ? -7.16 -18.484 -19.984 1 97.94 6 GLY B O 1
ATOM 3049 N N . CYS B 1 7 ? -6.043 -20.422 -19.797 1 98.69 7 CYS B N 1
ATOM 3050 C CA . CYS B 1 7 ? -4.84 -19.766 -19.281 1 98.69 7 CYS B CA 1
ATOM 3051 C C . CYS B 1 7 ? -3.605 -20.234 -20.047 1 98.69 7 CYS B C 1
ATOM 3053 O O . CYS B 1 7 ? -3.477 -21.422 -20.375 1 98.69 7 CYS B O 1
ATOM 3055 N N . VAL B 1 8 ? -2.811 -19.328 -20.406 1 98.62 8 VAL B N 1
ATOM 3056 C CA . VAL B 1 8 ? -1.491 -19.578 -20.984 1 98.62 8 VAL B CA 1
ATOM 3057 C C . VAL B 1 8 ? -0.41 -19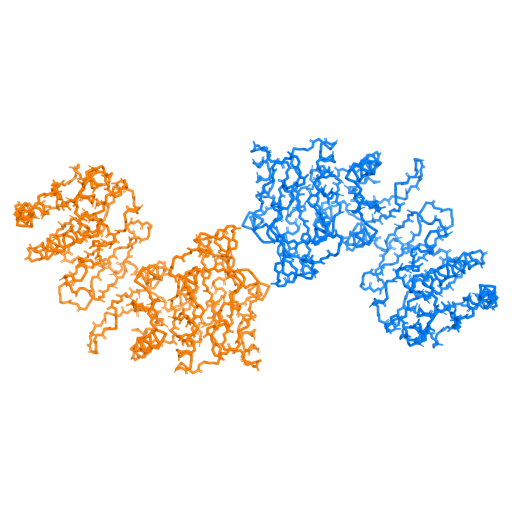.219 -19.969 1 98.62 8 VAL B C 1
ATOM 3059 O O . VAL B 1 8 ? -0.199 -18.047 -19.641 1 98.62 8 VAL B O 1
ATOM 3062 N N . ALA B 1 9 ? 0.281 -20.25 -19.453 1 97.75 9 ALA B N 1
ATOM 3063 C CA . ALA B 1 9 ? 1.284 -20.031 -18.422 1 97.75 9 ALA B CA 1
ATOM 3064 C C . ALA B 1 9 ? 2.695 -20.094 -19 1 97.75 9 ALA B C 1
ATOM 3066 O O . ALA B 1 9 ? 3.018 -21.016 -19.766 1 97.75 9 ALA B O 1
ATOM 3067 N N . ASP B 1 10 ? 3.535 -19.203 -18.594 1 95.19 10 ASP B N 1
ATOM 3068 C CA . ASP B 1 10 ? 4.844 -19.094 -19.219 1 95.19 10 ASP B CA 1
ATOM 3069 C C . ASP B 1 10 ? 5.848 -20.047 -18.562 1 95.19 10 ASP B C 1
ATOM 3071 O O . ASP B 1 10 ? 7.008 -20.109 -18.984 1 95.19 10 ASP B O 1
ATOM 3075 N N . ASP B 1 11 ? 5.477 -20.688 -17.531 1 87.75 11 ASP B N 1
ATOM 3076 C CA . ASP B 1 11 ? 6.328 -21.703 -16.922 1 87.75 11 ASP B CA 1
ATOM 3077 C C . ASP B 1 11 ? 5.492 -22.812 -16.281 1 87.75 11 ASP B C 1
ATOM 3079 O O . ASP B 1 11 ? 4.316 -22.609 -15.984 1 87.75 11 ASP B O 1
ATOM 3083 N N . TYR B 1 12 ? 6.09 -23.969 -16 1 85.75 12 TYR B N 1
ATOM 3084 C CA . TYR B 1 12 ? 5.387 -25.156 -15.523 1 85.75 12 TYR B CA 1
ATOM 3085 C C . TYR B 1 12 ? 4.934 -24.969 -14.078 1 85.75 12 TYR B C 1
ATOM 3087 O O . TYR B 1 12 ? 3.787 -25.281 -13.734 1 85.75 12 TYR B O 1
ATOM 3095 N N . THR B 1 13 ? 5.836 -24.5 -13.242 1 82.31 13 THR B N 1
ATOM 3096 C CA . THR B 1 13 ? 5.539 -24.359 -11.82 1 82.31 13 THR B CA 1
ATOM 3097 C C . THR B 1 13 ? 4.391 -23.375 -11.602 1 82.31 13 THR B C 1
ATOM 3099 O O . THR B 1 13 ? 3.484 -23.641 -10.812 1 82.31 13 THR B O 1
ATOM 3102 N N . GLY B 1 14 ? 4.461 -22.266 -12.344 1 89.75 14 GLY B N 1
ATOM 3103 C CA . GLY B 1 14 ? 3.375 -21.312 -12.281 1 89.75 14 GLY B CA 1
ATOM 3104 C C . GLY B 1 14 ? 2.053 -21.859 -12.773 1 89.75 14 GLY B C 1
ATOM 3105 O O . GLY B 1 14 ? 1 -21.578 -12.195 1 89.75 14 GLY B O 1
ATOM 3106 N N . ALA B 1 15 ? 2.115 -22.625 -13.852 1 93.62 15 ALA B N 1
ATOM 3107 C CA . ALA B 1 15 ? 0.911 -23.266 -14.375 1 93.62 15 ALA B CA 1
ATOM 3108 C C . ALA B 1 15 ? 0.258 -24.156 -13.32 1 93.62 15 ALA B C 1
ATOM 3110 O O . ALA B 1 15 ? -0.96 -24.109 -13.133 1 93.62 15 ALA B O 1
ATOM 3111 N N . SER B 1 16 ? 1.053 -24.922 -12.664 1 90.06 16 SER B N 1
ATOM 3112 C CA . SER B 1 16 ? 0.546 -25.828 -11.633 1 90.06 16 SER B CA 1
ATOM 3113 C C . SER B 1 16 ? -0.054 -25.062 -10.461 1 90.06 16 SER B C 1
ATOM 3115 O O . SER B 1 16 ? -1.1 -25.438 -9.93 1 90.06 16 SER B O 1
ATOM 3117 N N . ASP B 1 17 ? 0.619 -24.016 -10.102 1 90.94 17 ASP B N 1
ATOM 3118 C CA . ASP B 1 17 ? 0.113 -23.172 -9.031 1 90.94 17 ASP B CA 1
ATOM 3119 C C . ASP B 1 17 ? -1.254 -22.594 -9.391 1 90.94 17 ASP B C 1
ATOM 3121 O O . ASP B 1 17 ? -2.174 -22.594 -8.562 1 90.94 17 ASP B O 1
ATOM 3125 N N . LEU B 1 18 ? -1.345 -22.078 -10.594 1 96.56 18 LEU B N 1
ATOM 3126 C CA . LEU B 1 18 ? -2.607 -21.5 -11.055 1 96.56 18 LEU B CA 1
ATOM 3127 C C . LEU B 1 18 ? -3.691 -22.578 -11.125 1 96.56 18 LEU B C 1
ATOM 3129 O O . LEU B 1 18 ? -4.805 -22.375 -10.633 1 96.56 18 LEU B O 1
ATOM 3133 N N . ALA B 1 19 ? -3.367 -23.672 -11.727 1 95.44 19 ALA B N 1
ATOM 3134 C CA . ALA B 1 19 ? -4.348 -24.75 -11.859 1 95.44 19 ALA B CA 1
ATOM 3135 C C . ALA B 1 19 ? -4.875 -25.172 -10.492 1 95.44 19 ALA B C 1
ATOM 3137 O O . ALA B 1 19 ? -6.074 -25.391 -10.32 1 95.44 19 ALA B O 1
ATOM 3138 N N . ASN B 1 20 ? -3.982 -25.281 -9.562 1 93.62 20 ASN B N 1
ATOM 3139 C CA . ASN B 1 20 ? -4.367 -25.625 -8.195 1 93.62 20 ASN B CA 1
ATOM 3140 C C . ASN B 1 20 ? -5.281 -24.562 -7.598 1 93.62 20 ASN B C 1
ATOM 3142 O O . ASN B 1 20 ? -6.277 -24.891 -6.949 1 93.62 20 ASN B O 1
ATOM 3146 N N . THR B 1 21 ? -4.965 -23.344 -7.801 1 94.44 21 THR B N 1
ATOM 3147 C CA . THR B 1 21 ? -5.738 -22.219 -7.293 1 94.44 21 THR B CA 1
ATOM 3148 C C . THR B 1 21 ? -7.152 -22.219 -7.875 1 94.44 21 THR B C 1
ATOM 3150 O O . THR B 1 21 ? -8.125 -22.047 -7.145 1 94.44 21 THR B O 1
ATOM 3153 N N . LEU B 1 22 ? -7.219 -22.438 -9.164 1 96.06 22 LEU B N 1
ATOM 3154 C CA . LEU B 1 22 ? -8.516 -22.484 -9.828 1 96.06 22 LEU B CA 1
ATOM 3155 C C . LEU B 1 22 ? -9.367 -23.625 -9.297 1 96.06 22 LEU B C 1
ATOM 3157 O O . LEU B 1 22 ? -10.562 -23.438 -9.039 1 96.06 22 LEU B O 1
ATOM 3161 N N . THR B 1 23 ? -8.766 -24.719 -9.109 1 93.06 23 THR B N 1
ATOM 3162 C CA . THR B 1 23 ? -9.477 -25.891 -8.609 1 93.06 23 THR B CA 1
ATOM 3163 C C . THR B 1 23 ? -9.992 -25.656 -7.191 1 93.06 23 THR B C 1
ATOM 3165 O O . THR B 1 23 ? -11.148 -25.953 -6.891 1 93.06 23 THR B O 1
ATOM 3168 N N . LYS B 1 24 ? -9.172 -25.125 -6.383 1 91 24 LYS B N 1
ATOM 3169 C CA . LYS B 1 24 ? -9.562 -24.828 -5.008 1 91 24 LYS B CA 1
ATOM 3170 C C . LYS B 1 24 ? -10.703 -23.812 -4.973 1 91 24 LYS B C 1
ATOM 3172 O O . LYS B 1 24 ? -11.523 -23.828 -4.055 1 91 24 LYS B O 1
ATOM 3177 N N . ALA B 1 25 ? -10.734 -22.984 -5.949 1 92.44 25 ALA B N 1
ATOM 3178 C CA . ALA B 1 25 ? -11.75 -21.953 -6.008 1 92.44 25 ALA B CA 1
ATOM 3179 C C . ALA B 1 25 ? -13.039 -22.484 -6.637 1 92.44 25 ALA B C 1
ATOM 3181 O O . ALA B 1 25 ? -14 -21.719 -6.832 1 92.44 25 ALA B O 1
ATOM 3182 N N . GLY B 1 26 ? -13.023 -23.75 -7.039 1 89.94 26 GLY B N 1
ATOM 3183 C CA . GLY B 1 26 ? -14.281 -24.375 -7.414 1 89.94 26 GLY B CA 1
ATOM 3184 C C . GLY B 1 26 ? -14.406 -24.609 -8.906 1 89.94 26 GLY B C 1
ATOM 3185 O O . GLY B 1 26 ? -15.508 -24.859 -9.414 1 89.94 26 GLY B O 1
ATOM 3186 N N . LEU B 1 27 ? -13.273 -24.531 -9.625 1 93.12 27 LEU B N 1
ATOM 3187 C CA . LEU B 1 27 ? -13.32 -24.797 -11.055 1 93.12 27 LEU B CA 1
ATOM 3188 C C . LEU B 1 27 ? -12.727 -26.172 -11.375 1 93.12 27 LEU B C 1
ATOM 3190 O O . LEU B 1 27 ? -11.656 -26.516 -10.875 1 93.12 27 LEU B O 1
ATOM 3194 N N . ARG B 1 28 ? -13.461 -26.953 -12.156 1 93.44 28 ARG B N 1
ATOM 3195 C CA . ARG B 1 28 ? -12.844 -28.125 -12.75 1 93.44 28 ARG B CA 1
ATOM 3196 C C . ARG B 1 28 ? -11.742 -27.734 -13.727 1 93.44 28 ARG B C 1
ATOM 3198 O O . ARG B 1 28 ? -12.023 -27.188 -14.797 1 93.44 28 ARG B O 1
ATOM 3205 N N . THR B 1 29 ? -10.484 -28.047 -13.344 1 94.25 29 THR B N 1
ATOM 3206 C CA . THR B 1 29 ? -9.367 -27.453 -14.062 1 94.25 29 THR B CA 1
ATOM 3207 C C . THR B 1 29 ? -8.461 -28.547 -14.641 1 94.25 29 THR B C 1
ATOM 3209 O O . THR B 1 29 ? -8.117 -29.516 -13.945 1 94.25 29 THR B O 1
ATOM 3212 N N . ILE B 1 30 ? -8.117 -28.391 -15.891 1 93.81 30 ILE B N 1
ATOM 3213 C CA . ILE B 1 30 ? -7.141 -29.25 -16.547 1 93.81 30 ILE B CA 1
ATOM 3214 C C . ILE B 1 30 ? -5.855 -28.469 -16.812 1 93.81 30 ILE B C 1
ATOM 3216 O O . ILE B 1 30 ? -5.898 -27.312 -17.234 1 93.81 30 ILE B O 1
ATOM 3220 N N . GLN B 1 31 ? -4.777 -29.047 -16.484 1 94.75 31 GLN B N 1
ATOM 3221 C CA . GLN B 1 31 ? -3.475 -28.516 -16.859 1 94.75 31 GLN B CA 1
ATOM 3222 C C . GLN B 1 31 ? -2.84 -29.359 -17.969 1 94.75 31 GLN B C 1
ATOM 3224 O O . GLN B 1 31 ? -2.861 -30.594 -17.906 1 94.75 31 GLN B O 1
ATOM 3229 N N . THR B 1 32 ? -2.361 -28.703 -19 1 94.94 32 THR B N 1
ATOM 3230 C CA . THR B 1 32 ? -1.66 -29.406 -20.062 1 94.94 32 THR B CA 1
ATOM 3231 C C . THR B 1 32 ? -0.189 -29 -20.109 1 94.94 32 THR B C 1
ATOM 3233 O O . THR B 1 32 ? 0.171 -27.906 -19.672 1 94.94 32 THR B O 1
ATOM 3236 N N . ILE B 1 33 ? 0.618 -29.922 -20.531 1 91.25 33 ILE B N 1
ATOM 3237 C CA . ILE B 1 33 ? 2.018 -29.641 -20.828 1 91.25 33 ILE B CA 1
ATOM 3238 C C . ILE B 1 33 ? 2.178 -29.328 -22.312 1 91.25 33 ILE B C 1
ATOM 3240 O O . ILE B 1 33 ? 2.129 -30.219 -23.156 1 91.25 33 ILE B O 1
ATOM 3244 N N . GLY B 1 34 ? 2.324 -28.109 -22.594 1 91.31 34 GLY B N 1
ATOM 3245 C CA . GLY B 1 34 ? 2.311 -27.672 -23.969 1 91.31 34 GLY B CA 1
ATOM 3246 C C . GLY B 1 34 ? 0.918 -27.641 -24.578 1 91.31 34 GLY B C 1
ATOM 3247 O O . GLY B 1 34 ? -0.069 -27.906 -23.891 1 91.31 34 GLY B O 1
ATOM 3248 N N . VAL B 1 35 ? 0.877 -27.25 -25.812 1 93.25 35 VAL B N 1
ATOM 3249 C CA . VAL B 1 35 ? -0.381 -27.219 -26.547 1 93.25 35 VAL B CA 1
ATOM 3250 C C . VAL B 1 35 ? -0.749 -28.625 -27 1 93.25 35 VAL B C 1
ATOM 3252 O O . VAL B 1 35 ? 0.032 -29.281 -27.688 1 93.25 35 VAL B O 1
ATOM 3255 N N . PRO B 1 36 ? -1.864 -29.094 -26.547 1 89.5 36 PRO B N 1
ATOM 3256 C CA . PRO B 1 36 ? -2.27 -30.422 -27 1 89.5 36 PRO B CA 1
ATOM 3257 C C . PRO B 1 36 ? -2.438 -30.516 -28.516 1 89.5 36 PRO B C 1
ATOM 3259 O O . PRO B 1 36 ? -2.691 -29.5 -29.172 1 89.5 36 PRO B O 1
ATOM 3262 N N . GLU B 1 37 ? -2.227 -31.734 -28.953 1 86 37 GLU B N 1
ATOM 3263 C CA . GLU B 1 37 ? -2.48 -31.969 -30.375 1 86 37 GLU B CA 1
ATOM 3264 C C . GLU B 1 37 ? -3.936 -31.688 -30.734 1 86 37 GLU B C 1
ATOM 3266 O O . GLU B 1 37 ? -4.832 -31.875 -29.906 1 86 37 GLU B O 1
ATOM 3271 N N . ALA B 1 38 ? -3.975 -31.281 -32.062 1 78.38 38 ALA B N 1
ATOM 3272 C CA . ALA B 1 38 ? -5.32 -31 -32.562 1 78.38 38 ALA B CA 1
ATOM 3273 C C . ALA B 1 38 ? -6.195 -32.25 -32.5 1 78.38 38 ALA B C 1
ATOM 3275 O O . ALA B 1 38 ? -5.746 -33.344 -32.812 1 78.38 38 ALA B O 1
ATOM 3276 N N . GLY B 1 39 ? -7.254 -32.25 -32.031 1 71.88 39 GLY B N 1
ATOM 3277 C CA . GLY B 1 39 ? -8.18 -33.375 -32.031 1 71.88 39 GLY B CA 1
ATOM 3278 C C . GLY B 1 39 ? -8.133 -34.188 -30.734 1 71.88 39 GLY B C 1
ATOM 3279 O O . GLY B 1 39 ? -8.953 -35.094 -30.531 1 71.88 39 GLY B O 1
ATOM 3280 N N . ARG B 1 40 ? -7.152 -33.875 -29.875 1 76.88 40 ARG B N 1
ATOM 3281 C CA . ARG B 1 40 ? -7.094 -34.625 -28.609 1 76.88 40 ARG B CA 1
ATOM 3282 C C . ARG B 1 40 ? -8.297 -34.281 -27.734 1 76.88 40 ARG B C 1
ATOM 3284 O O . ARG B 1 40 ? -8.594 -33.125 -27.484 1 76.88 40 ARG B O 1
ATOM 3291 N N . ALA B 1 41 ? -8.961 -35.312 -27.453 1 79.88 41 ALA B N 1
ATOM 3292 C CA . ALA B 1 41 ? -10.133 -35.125 -26.594 1 79.88 41 ALA B CA 1
ATOM 3293 C C . ALA B 1 41 ? -9.719 -34.906 -25.141 1 79.88 41 ALA B C 1
ATOM 3295 O O . ALA B 1 41 ? -8.875 -35.656 -24.625 1 79.88 41 ALA B O 1
ATOM 3296 N N . LEU B 1 42 ? -10.133 -33.781 -24.609 1 84 42 LEU B N 1
ATOM 3297 C CA . LEU B 1 42 ? -10.008 -33.531 -23.172 1 84 42 LEU B CA 1
ATOM 3298 C C . LEU B 1 42 ? -11.367 -33.625 -22.484 1 84 42 LEU B C 1
ATOM 3300 O O . LEU B 1 42 ? -12.398 -33.375 -23.109 1 84 42 LEU B O 1
ATOM 3304 N N . PRO B 1 43 ? -11.312 -34.125 -21.25 1 83.25 43 PRO B N 1
ATOM 3305 C CA . PRO B 1 43 ? -12.578 -34.094 -20.516 1 83.25 43 PRO B CA 1
ATOM 3306 C C . PRO B 1 43 ? -13.141 -32.656 -20.391 1 83.25 43 PRO B C 1
ATOM 3308 O O . PRO B 1 43 ? -12.422 -31.688 -20.609 1 83.25 43 PRO B O 1
ATOM 3311 N N . GLU B 1 44 ? -14.438 -32.688 -20.094 1 85.06 44 GLU B N 1
ATOM 3312 C CA . GLU B 1 44 ? -15.07 -31.391 -19.844 1 85.06 44 GLU B CA 1
ATOM 3313 C C . GLU B 1 44 ? -14.43 -30.688 -18.656 1 85.06 44 GLU B C 1
ATOM 3315 O O . GLU B 1 44 ? -14.156 -31.312 -17.625 1 85.06 44 GLU B O 1
ATOM 3320 N N . ALA B 1 45 ? -14.086 -29.438 -18.844 1 91.12 45 ALA B N 1
ATOM 3321 C CA . ALA B 1 45 ? -13.477 -28.641 -17.781 1 91.12 45 ALA B CA 1
ATOM 3322 C C . ALA B 1 45 ? -13.953 -27.188 -17.828 1 91.12 45 ALA B C 1
ATOM 3324 O O . ALA B 1 45 ? -14.375 -26.703 -18.891 1 91.12 45 ALA B O 1
ATOM 3325 N N . ASP B 1 46 ? -13.984 -26.516 -16.656 1 93.56 46 ASP B N 1
ATOM 3326 C CA . ASP B 1 46 ? -14.32 -25.109 -16.562 1 93.56 46 ASP B CA 1
ATOM 3327 C C . ASP B 1 46 ? -13.133 -24.234 -16.969 1 93.56 46 ASP B C 1
ATOM 3329 O O . ASP B 1 46 ? -13.312 -23.109 -17.453 1 93.56 46 ASP B O 1
ATOM 3333 N N . ALA B 1 47 ? -11.969 -24.766 -16.688 1 95.75 47 ALA B N 1
ATOM 3334 C CA . ALA B 1 47 ? -10.734 -24.031 -16.969 1 95.75 47 ALA B CA 1
ATOM 3335 C C . ALA B 1 47 ? -9.648 -24.969 -17.484 1 95.75 47 ALA B C 1
ATOM 3337 O O . ALA B 1 47 ? -9.57 -26.125 -17.062 1 95.75 47 ALA B O 1
ATOM 3338 N N . VAL B 1 48 ? -8.82 -24.484 -18.375 1 96.25 48 VAL B N 1
ATOM 3339 C CA . VAL B 1 48 ? -7.641 -25.203 -18.859 1 96.25 48 VAL B CA 1
ATOM 3340 C C . VAL B 1 48 ? -6.41 -24.297 -18.75 1 96.25 48 VAL B C 1
ATOM 3342 O O . VAL B 1 48 ? -6.441 -23.141 -19.188 1 96.25 48 VAL B O 1
ATOM 3345 N N . VAL B 1 49 ? -5.375 -24.812 -18.141 1 97.75 49 VAL B N 1
ATOM 3346 C CA . VAL B 1 49 ? -4.102 -24.094 -18.031 1 97.75 49 VAL B CA 1
ATOM 3347 C C . VAL B 1 49 ? -3.064 -24.781 -18.922 1 97.75 49 VAL B C 1
ATOM 3349 O O . VAL B 1 49 ? -2.658 -25.906 -18.672 1 97.75 49 VAL B O 1
ATOM 3352 N N . VAL B 1 50 ? -2.648 -24.078 -19.953 1 97.25 50 VAL B N 1
ATOM 3353 C CA . VAL B 1 50 ? -1.6 -24.578 -20.844 1 97.25 50 VAL B CA 1
ATOM 3354 C C . VAL B 1 50 ? -0.232 -24.141 -20.312 1 97.25 50 VAL B C 1
ATOM 3356 O O . VAL B 1 50 ? 0.086 -22.953 -20.297 1 97.25 50 VAL B O 1
ATOM 3359 N N . ALA B 1 51 ? 0.547 -25.141 -19.922 1 95.44 51 ALA B N 1
ATOM 3360 C CA . ALA B 1 51 ? 1.875 -24.844 -19.391 1 95.44 51 ALA B CA 1
ATOM 3361 C C . ALA B 1 51 ? 2.916 -24.781 -20.5 1 95.44 51 ALA B C 1
ATOM 3363 O O . ALA B 1 51 ? 3.127 -25.766 -21.219 1 95.44 51 ALA B O 1
ATOM 3364 N N . LEU B 1 52 ? 3.52 -23.625 -20.641 1 94.62 52 LEU B N 1
ATOM 3365 C CA . LEU B 1 52 ? 4.602 -23.438 -21.594 1 94.62 52 LEU B CA 1
ATOM 3366 C C . LEU B 1 52 ? 5.93 -23.219 -20.891 1 94.62 52 LEU B C 1
ATOM 3368 O O . LEU B 1 52 ? 5.961 -23.047 -19.672 1 94.62 52 LEU B O 1
ATOM 3372 N N . LYS B 1 53 ? 7.059 -23.406 -21.562 1 89.88 53 LYS B N 1
ATOM 3373 C CA . LYS B 1 53 ? 8.383 -22.969 -21.141 1 89.88 53 LYS B CA 1
ATOM 3374 C C . LYS B 1 53 ? 8.844 -21.766 -21.953 1 89.88 53 LYS B C 1
ATOM 3376 O O . LYS B 1 53 ? 9.703 -21.891 -22.828 1 89.88 53 LYS B O 1
ATOM 3381 N N . SER B 1 54 ? 8.219 -20.641 -21.625 1 94.06 54 SER B N 1
ATOM 3382 C CA . SER B 1 54 ? 8.43 -19.516 -22.516 1 94.06 54 SER B CA 1
ATOM 3383 C C . SER B 1 54 ? 8.906 -18.281 -21.75 1 94.06 54 SER B C 1
ATOM 3385 O O . SER B 1 54 ? 9.133 -17.219 -22.344 1 94.06 54 SER B O 1
ATOM 3387 N N . ARG B 1 55 ? 9.203 -18.359 -20.453 1 89.38 55 ARG B N 1
ATOM 3388 C CA . ARG B 1 55 ? 9.523 -17.219 -19.609 1 89.38 55 ARG B CA 1
ATOM 3389 C C . ARG B 1 55 ? 10.844 -16.578 -20.031 1 89.38 55 ARG B C 1
ATOM 3391 O O . ARG B 1 55 ? 10.961 -15.352 -20.062 1 89.38 55 ARG B O 1
ATOM 3398 N N . SER B 1 56 ? 11.828 -17.359 -20.375 1 86.12 56 SER B N 1
ATOM 3399 C CA . SER B 1 56 ? 13.188 -16.859 -20.547 1 86.12 56 SER B CA 1
ATOM 3400 C C . SER B 1 56 ? 13.727 -17.156 -21.938 1 86.12 56 SER B C 1
ATOM 3402 O O . SER B 1 56 ? 14.93 -17.297 -22.125 1 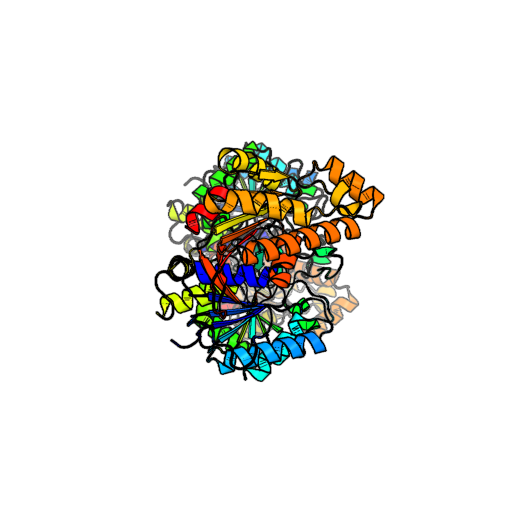86.12 56 SER B O 1
ATOM 3404 N N . ILE B 1 57 ? 12.859 -17.344 -22.938 1 91.06 57 ILE B N 1
ATOM 3405 C CA . ILE B 1 57 ? 13.273 -17.547 -24.312 1 91.06 57 ILE B CA 1
ATOM 3406 C C . ILE B 1 57 ? 13.125 -16.234 -25.094 1 91.06 57 ILE B C 1
ATOM 3408 O O . ILE B 1 57 ? 12.609 -15.242 -24.562 1 91.06 57 ILE B O 1
ATOM 3412 N N . PRO B 1 58 ? 13.633 -16.188 -26.312 1 94.75 58 PRO B N 1
ATOM 3413 C CA . PRO B 1 58 ? 13.477 -14.953 -27.078 1 94.75 58 PRO B CA 1
ATOM 3414 C C . PRO B 1 58 ? 12.016 -14.539 -27.234 1 94.75 58 PRO B C 1
ATOM 3416 O O . PRO B 1 58 ? 11.141 -15.391 -27.406 1 94.75 58 PRO B O 1
ATOM 3419 N N . ALA B 1 59 ? 11.766 -13.273 -27.234 1 96.88 59 ALA B N 1
ATOM 3420 C CA . ALA B 1 59 ? 10.422 -12.703 -27.188 1 96.88 59 ALA B CA 1
ATOM 3421 C C . ALA B 1 59 ? 9.578 -13.18 -28.359 1 96.88 59 ALA B C 1
ATOM 3423 O O . ALA B 1 59 ? 8.391 -13.484 -28.203 1 96.88 59 ALA B O 1
ATOM 3424 N N . ASP B 1 60 ? 10.148 -13.25 -29.516 1 97.5 60 ASP B N 1
ATOM 3425 C CA . ASP B 1 60 ? 9.391 -13.656 -30.703 1 97.5 60 ASP B CA 1
ATOM 3426 C C . ASP B 1 60 ? 8.922 -15.109 -30.578 1 97.5 60 ASP B C 1
ATOM 3428 O O . ASP B 1 60 ? 7.812 -15.445 -31 1 97.5 60 ASP B O 1
ATOM 3432 N N . GLN B 1 61 ? 9.734 -15.922 -30.016 1 97.5 61 GLN B N 1
ATOM 3433 C CA . GLN B 1 61 ? 9.367 -17.312 -29.781 1 97.5 61 GLN B CA 1
ATOM 3434 C C . GLN B 1 61 ? 8.297 -17.438 -28.719 1 97.5 61 GLN B C 1
ATOM 3436 O O . GLN B 1 61 ? 7.367 -18.234 -28.844 1 97.5 61 GLN B O 1
ATOM 3441 N N . ALA B 1 62 ? 8.484 -16.688 -27.656 1 97.44 62 ALA B N 1
ATOM 3442 C CA . ALA B 1 62 ? 7.488 -16.672 -26.578 1 97.44 62 ALA B CA 1
ATOM 3443 C C . ALA B 1 62 ? 6.121 -16.25 -27.109 1 97.44 62 ALA B C 1
ATOM 3445 O O . ALA B 1 62 ? 5.098 -16.844 -26.766 1 97.44 62 ALA B O 1
ATOM 3446 N N . VAL B 1 63 ? 6.074 -15.25 -28 1 98.56 63 VAL B N 1
ATOM 3447 C CA . VAL B 1 63 ? 4.844 -14.758 -28.625 1 98.56 63 VAL B CA 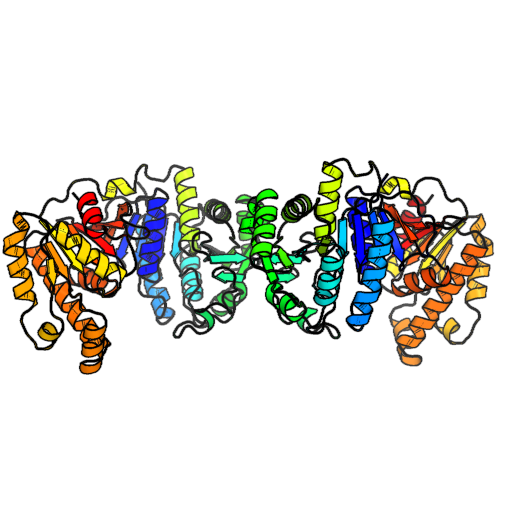1
ATOM 3448 C C . VAL B 1 63 ? 4.215 -15.852 -29.469 1 98.56 63 VAL B C 1
ATOM 3450 O O . VAL B 1 63 ? 3.016 -16.125 -29.359 1 98.56 63 VAL B O 1
ATOM 3453 N N . ALA B 1 64 ? 5.02 -16.5 -30.234 1 98.44 64 ALA B N 1
ATOM 3454 C CA . ALA B 1 64 ? 4.516 -17.531 -31.141 1 98.44 64 ALA B CA 1
ATOM 3455 C C . ALA B 1 64 ? 3.887 -18.688 -30.359 1 98.44 64 ALA B C 1
ATOM 3457 O O . ALA B 1 64 ? 2.791 -19.141 -30.688 1 98.44 64 ALA B O 1
ATOM 3458 N N . ARG B 1 65 ? 4.562 -19.125 -29.359 1 97.44 65 ARG B N 1
ATOM 3459 C CA . ARG B 1 65 ? 4.062 -20.234 -28.547 1 97.44 65 ARG B CA 1
ATOM 3460 C C . ARG B 1 65 ? 2.779 -19.844 -27.812 1 97.44 65 ARG B C 1
ATOM 3462 O O . ARG B 1 65 ? 1.843 -20.625 -27.719 1 97.44 65 ARG B O 1
ATOM 3469 N N . SER B 1 66 ? 2.758 -18.656 -27.297 1 98.62 66 SER B N 1
ATOM 3470 C CA . SER B 1 66 ? 1.591 -18.172 -26.562 1 98.62 66 SER B CA 1
ATOM 3471 C C . SER B 1 66 ? 0.385 -18.016 -27.484 1 98.62 66 SER B C 1
ATOM 3473 O O . SER B 1 66 ? -0.744 -18.328 -27.094 1 98.62 66 SER B O 1
ATOM 3475 N N . ARG B 1 67 ? 0.625 -17.562 -28.703 1 98.62 67 ARG B N 1
ATOM 3476 C CA . ARG B 1 67 ? -0.452 -17.422 -29.688 1 98.62 67 ARG B CA 1
ATOM 3477 C C . ARG B 1 67 ? -1.046 -18.781 -30.031 1 98.62 67 ARG B C 1
ATOM 3479 O O . ARG B 1 67 ? -2.262 -18.906 -30.203 1 98.62 67 ARG B O 1
ATOM 3486 N N . GLU B 1 68 ? -0.154 -19.688 -30.203 1 97.88 68 GLU B N 1
ATOM 3487 C CA . GLU B 1 68 ? -0.617 -21.031 -30.484 1 97.88 68 GLU B CA 1
ATOM 3488 C C . GLU B 1 68 ? -1.521 -21.562 -29.375 1 97.88 68 GLU B C 1
ATOM 3490 O O . GLU B 1 68 ? -2.588 -22.109 -29.656 1 97.88 68 GLU B O 1
ATOM 3495 N N . ALA B 1 69 ? -1.107 -21.359 -28.172 1 97.62 69 ALA B N 1
ATOM 3496 C CA . ALA B 1 69 ? -1.892 -21.797 -27.016 1 97.62 69 ALA B CA 1
ATOM 3497 C C . ALA B 1 69 ? -3.227 -21.062 -26.953 1 97.62 69 ALA B C 1
ATOM 3499 O O . ALA B 1 69 ? -4.27 -21.672 -26.703 1 97.62 69 ALA B O 1
ATOM 3500 N N . GLU B 1 70 ? -3.18 -19.766 -27.172 1 98 70 GLU B N 1
ATOM 3501 C CA . GLU B 1 70 ? -4.41 -18.984 -27.141 1 98 70 GLU B CA 1
ATOM 3502 C C . GLU B 1 70 ? -5.402 -19.469 -28.203 1 98 70 GLU B C 1
ATOM 3504 O O . GLU B 1 70 ? -6.594 -19.609 -27.922 1 98 70 GLU B O 1
ATOM 3509 N N . ARG B 1 71 ? -4.922 -19.641 -29.422 1 96.56 71 ARG B N 1
ATOM 3510 C CA . ARG B 1 71 ? -5.785 -20.109 -30.5 1 96.56 71 ARG B CA 1
ATOM 3511 C C . ARG B 1 71 ? -6.434 -21.438 -30.125 1 96.56 71 ARG B C 1
ATOM 3513 O O . ARG B 1 71 ? -7.625 -21.641 -30.375 1 96.56 71 ARG B O 1
ATOM 3520 N N . TRP B 1 72 ? -5.629 -22.281 -29.578 1 95.62 72 TRP B N 1
ATOM 3521 C CA . TRP B 1 72 ? -6.125 -23.594 -29.156 1 95.62 72 TRP B CA 1
ATOM 3522 C C . TRP B 1 72 ? -7.219 -23.438 -28.109 1 95.62 72 TRP B C 1
ATOM 3524 O O . TRP B 1 72 ? -8.258 -24.094 -28.188 1 95.62 72 TRP B O 1
ATOM 3534 N N . LEU B 1 73 ? -7.039 -22.641 -27.141 1 96.38 73 LEU B N 1
ATOM 3535 C CA . LEU B 1 73 ? -7.992 -22.406 -26.062 1 96.38 73 LEU B CA 1
ATOM 3536 C C . LEU B 1 73 ? -9.281 -21.781 -26.609 1 96.38 73 LEU B C 1
ATOM 3538 O O . LEU B 1 73 ? -10.375 -22.219 -26.234 1 96.38 73 LEU B O 1
ATOM 3542 N N . ARG B 1 74 ? -9.117 -20.828 -27.484 1 95.56 74 ARG B N 1
ATOM 3543 C CA . ARG B 1 74 ? -10.281 -20.172 -28.062 1 95.56 74 ARG B CA 1
ATOM 3544 C C . ARG B 1 74 ? -11.086 -21.125 -28.938 1 95.56 74 ARG B C 1
ATOM 3546 O O . ARG B 1 74 ? -12.312 -21.062 -28.953 1 95.56 74 ARG B O 1
ATOM 3553 N N . ALA B 1 75 ? -10.398 -21.938 -29.641 1 93.19 75 ALA B N 1
ATOM 3554 C CA . ALA B 1 75 ? -11.07 -22.938 -30.453 1 93.19 75 ALA B CA 1
ATOM 3555 C C . ALA B 1 75 ? -11.914 -23.875 -29.609 1 93.19 75 ALA B C 1
ATOM 3557 O O . ALA B 1 75 ? -12.891 -24.453 -30.078 1 93.19 75 ALA B O 1
ATOM 3558 N N . ARG B 1 76 ? -11.633 -23.938 -28.391 1 91.88 76 ARG B N 1
ATOM 3559 C CA . ARG B 1 76 ? -12.359 -24.812 -27.484 1 91.88 76 ARG B CA 1
ATOM 3560 C C . ARG B 1 76 ? -13.414 -24.047 -26.703 1 91.88 76 ARG B C 1
ATOM 3562 O O . ARG B 1 76 ? -14.086 -24.609 -25.828 1 91.88 76 ARG B O 1
ATOM 3569 N N . GLY B 1 77 ? -13.492 -22.766 -26.969 1 9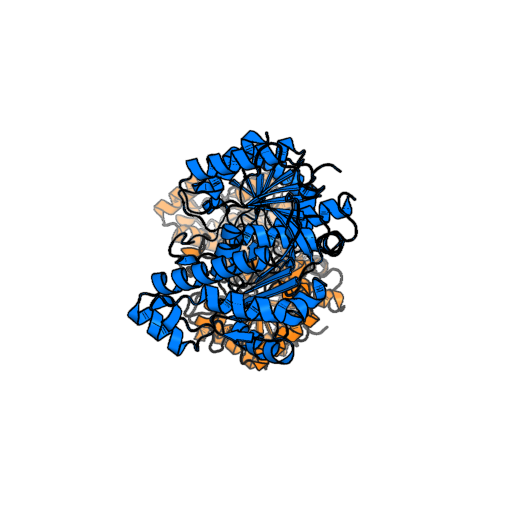2.5 77 GLY B N 1
ATOM 3570 C CA . GLY B 1 77 ? -14.617 -22 -26.453 1 92.5 77 GLY B CA 1
ATOM 3571 C C . GLY B 1 77 ? -14.258 -21.125 -25.281 1 92.5 77 GLY B C 1
ATOM 3572 O O . GLY B 1 77 ? -15.141 -20.594 -24.594 1 92.5 77 GLY B O 1
ATOM 3573 N N . ALA B 1 78 ? -13 -20.938 -24.969 1 95 78 ALA B N 1
ATOM 3574 C CA . ALA B 1 78 ? -12.609 -20.062 -23.859 1 95 78 ALA B CA 1
ATOM 3575 C C . ALA B 1 78 ? -13.102 -18.641 -24.078 1 95 78 ALA B C 1
ATOM 3577 O O . ALA B 1 78 ? -12.672 -17.969 -25.031 1 95 78 ALA B O 1
ATOM 3578 N N . ALA B 1 79 ? -13.961 -18.219 -23.188 1 94.19 79 ALA B N 1
ATOM 3579 C CA . ALA B 1 79 ? -14.5 -16.859 -23.281 1 94.19 79 ALA B CA 1
ATOM 3580 C C . ALA B 1 79 ? -13.484 -15.828 -22.828 1 94.19 79 ALA B C 1
ATOM 3582 O O . ALA B 1 79 ? -13.438 -14.719 -23.359 1 94.19 79 ALA B O 1
ATOM 3583 N N . HIS B 1 80 ? -12.711 -16.156 -21.812 1 97.62 80 HIS B N 1
ATOM 3584 C CA . HIS B 1 80 ? -11.625 -15.336 -21.266 1 97.62 80 HIS B CA 1
ATOM 3585 C C . HIS B 1 80 ? -10.305 -16.109 -21.281 1 97.62 80 HIS B C 1
ATOM 3587 O O . HIS B 1 80 ? -10.266 -17.281 -20.922 1 97.62 80 HIS B O 1
ATOM 3593 N N . VAL B 1 81 ? -9.25 -15.484 -21.766 1 98.69 81 VAL B N 1
ATOM 3594 C CA . VAL B 1 81 ? -7.922 -16.078 -21.719 1 98.69 81 VAL B CA 1
ATOM 3595 C C . VAL B 1 81 ? -7.004 -15.219 -20.859 1 98.69 81 VAL B C 1
ATOM 3597 O O . VAL B 1 81 ? -6.895 -14.008 -21.062 1 98.69 81 VAL B O 1
ATOM 3600 N N . MET B 1 82 ? -6.418 -15.836 -19.875 1 98.81 82 MET B N 1
ATOM 3601 C CA . MET B 1 82 ? -5.457 -15.172 -19 1 98.81 82 MET B CA 1
ATOM 3602 C C . MET B 1 82 ? -4.031 -15.609 -19.328 1 98.81 82 MET B C 1
ATOM 3604 O O . MET B 1 82 ? -3.758 -16.812 -19.438 1 98.81 82 MET B O 1
ATOM 3608 N N . PHE B 1 83 ? -3.193 -14.68 -19.547 1 98.88 83 PHE B N 1
ATOM 3609 C CA . PHE B 1 83 ? -1.761 -14.945 -19.594 1 98.88 83 PHE B CA 1
ATOM 3610 C C . PHE B 1 83 ? -1.161 -14.961 -18.188 1 98.88 83 PHE B C 1
ATOM 3612 O O . PHE B 1 83 ? -1.069 -13.914 -17.547 1 98.88 83 PHE B O 1
ATOM 3619 N N . LYS B 1 84 ? -0.775 -16.125 -17.75 1 98.62 84 LYS B N 1
ATOM 3620 C CA . LYS B 1 84 ? -0.262 -16.359 -16.406 1 98.62 84 LYS B CA 1
ATOM 3621 C C . LYS B 1 84 ? 1.24 -16.094 -16.344 1 98.62 84 LYS B C 1
ATOM 3623 O O . LYS B 1 84 ? 2.02 -16.75 -17.031 1 98.62 84 LYS B O 1
ATOM 3628 N N . VAL B 1 85 ? 1.612 -15.133 -15.469 1 97.5 85 VAL B N 1
ATOM 3629 C CA . VAL B 1 85 ? 3.018 -14.805 -15.25 1 97.5 85 VAL B CA 1
ATOM 3630 C C . VAL B 1 85 ? 3.361 -15 -13.773 1 97.5 85 VAL B C 1
ATOM 3632 O O . VAL B 1 85 ? 2.475 -15.211 -12.945 1 97.5 85 VAL B O 1
ATOM 3635 N N . CYS B 1 86 ? 4.645 -14.969 -13.477 1 94.25 86 CYS B N 1
ATOM 3636 C CA . CYS B 1 86 ? 5.113 -15.125 -12.102 1 94.25 86 CYS B CA 1
ATOM 3637 C C . CYS B 1 86 ? 4.664 -13.953 -11.234 1 94.25 86 CYS B C 1
ATOM 3639 O O . CYS B 1 86 ? 4.609 -12.812 -11.711 1 94.25 86 CYS B O 1
ATOM 3641 N N . SER B 1 87 ? 4.391 -14.227 -9.953 1 96.38 87 SER B N 1
ATOM 3642 C CA . SER B 1 87 ? 3.912 -13.203 -9.023 1 96.38 87 SER B CA 1
ATOM 3643 C C . SER B 1 87 ? 5.004 -12.188 -8.711 1 96.38 87 SER B C 1
ATOM 3645 O O . SER B 1 87 ? 4.723 -11.125 -8.148 1 96.38 87 SER B O 1
ATOM 3647 N N . THR B 1 88 ? 6.266 -12.438 -9.062 1 94.06 88 THR B N 1
ATOM 3648 C CA . THR B 1 88 ? 7.344 -11.477 -8.859 1 94.06 88 THR B CA 1
ATOM 3649 C C . THR B 1 88 ? 7.723 -10.805 -10.18 1 94.06 88 THR B C 1
ATOM 3651 O O . THR B 1 88 ? 8.773 -10.164 -10.273 1 94.06 88 THR B O 1
ATOM 3654 N N . PHE B 1 89 ? 6.848 -11.094 -11.227 1 95.88 89 PHE B N 1
ATOM 3655 C CA . PHE B 1 89 ? 6.961 -10.406 -12.5 1 95.88 89 PHE B CA 1
ATOM 3656 C C . PHE B 1 89 ? 8.336 -10.633 -13.125 1 95.88 89 PHE B C 1
ATOM 3658 O O . PHE B 1 89 ? 8.938 -9.703 -13.672 1 95.88 89 PHE B O 1
ATOM 3665 N N . ASP B 1 90 ? 8.969 -11.773 -12.984 1 89.62 90 ASP B N 1
ATOM 3666 C CA . ASP B 1 90 ? 10.281 -12.188 -13.469 1 89.62 90 ASP B CA 1
ATOM 3667 C C . ASP B 1 90 ? 10.43 -11.914 -14.961 1 89.62 90 ASP B C 1
ATOM 3669 O O . ASP B 1 90 ? 9.891 -12.656 -15.789 1 89.62 90 ASP B O 1
ATOM 3673 N N . SER B 1 91 ? 11.102 -10.945 -15.281 1 92.06 91 SER B N 1
ATOM 3674 C CA . SER B 1 91 ? 11.305 -10.57 -16.672 1 92.06 91 SER B CA 1
ATOM 3675 C C . SER B 1 91 ? 12.453 -9.586 -16.828 1 92.06 91 SER B C 1
ATOM 3677 O O . SER B 1 91 ? 13.031 -9.141 -15.836 1 92.06 91 SER B O 1
ATOM 3679 N N . THR B 1 92 ? 12.906 -9.359 -18.016 1 92.31 92 THR B N 1
ATOM 3680 C CA . THR B 1 92 ? 13.898 -8.352 -18.359 1 92.31 92 THR B CA 1
ATOM 3681 C C . THR B 1 92 ? 13.273 -7.258 -19.219 1 92.31 92 THR B C 1
ATOM 3683 O O . THR B 1 92 ? 12.125 -7.375 -19.641 1 92.31 92 THR B O 1
ATOM 3686 N N . ASP B 1 93 ? 14.062 -6.246 -19.484 1 93.38 93 ASP B N 1
ATOM 3687 C CA . ASP B 1 93 ? 13.57 -5.152 -20.328 1 93.38 93 ASP B CA 1
ATOM 3688 C C . ASP B 1 93 ? 13.297 -5.629 -21.75 1 93.38 93 ASP B C 1
ATOM 3690 O O . ASP B 1 93 ? 12.508 -5.023 -22.469 1 93.38 93 ASP B O 1
ATOM 3694 N N . ALA B 1 94 ? 13.883 -6.684 -22.141 1 92.25 94 ALA B N 1
ATOM 3695 C CA . ALA B 1 94 ? 13.672 -7.246 -23.484 1 92.25 94 ALA B CA 1
ATOM 3696 C C . ALA B 1 94 ? 12.391 -8.07 -23.516 1 92.25 94 ALA B C 1
ATOM 3698 O O . ALA B 1 94 ? 11.891 -8.398 -24.609 1 92.25 94 ALA B O 1
ATOM 3699 N N . GLY B 1 95 ? 11.695 -8.352 -22.406 1 90.12 95 GLY B N 1
ATOM 3700 C CA . GLY B 1 95 ? 10.5 -9.172 -22.281 1 90.12 95 GLY B CA 1
ATOM 3701 C C . GLY B 1 95 ? 10.68 -10.344 -21.344 1 90.12 95 GLY B C 1
ATOM 3702 O O . GLY B 1 95 ? 11.641 -10.391 -20.578 1 90.12 95 GLY B O 1
ATOM 3703 N N . ASN B 1 96 ? 9.539 -11.156 -21.406 1 95.69 96 ASN B N 1
ATOM 3704 C CA . ASN B 1 96 ? 8.609 -11.516 -22.484 1 95.69 96 ASN B CA 1
ATOM 3705 C C . ASN B 1 96 ? 7.18 -11.117 -22.141 1 95.69 96 ASN B C 1
ATOM 3707 O O . ASN B 1 96 ? 6.266 -11.312 -22.938 1 95.69 96 ASN B O 1
ATOM 3711 N N . ILE B 1 97 ? 6.93 -10.531 -20.906 1 98.31 97 ILE B N 1
ATOM 3712 C CA . ILE B 1 97 ? 5.566 -10.266 -20.469 1 98.31 97 ILE B CA 1
ATOM 3713 C C . ILE B 1 97 ? 4.91 -9.25 -21.406 1 98.31 97 ILE B C 1
ATOM 3715 O O . ILE B 1 97 ? 3.799 -9.477 -21.891 1 98.31 97 ILE B O 1
ATOM 3719 N N . GLY B 1 98 ? 5.594 -8.172 -21.734 1 98.5 98 GLY B N 1
ATOM 3720 C CA . GLY B 1 98 ? 5.078 -7.121 -22.594 1 98.5 98 GLY B CA 1
ATOM 3721 C C . GLY B 1 98 ? 4.746 -7.609 -24 1 98.5 98 GLY B C 1
ATOM 3722 O O . GLY B 1 98 ? 3.6 -7.504 -24.438 1 98.5 98 GLY B O 1
ATOM 3723 N N . PRO B 1 99 ? 5.719 -8.211 -24.703 1 98.5 99 PRO B N 1
ATOM 3724 C CA . PRO B 1 99 ? 5.477 -8.68 -26.078 1 98.5 99 PRO B CA 1
ATOM 3725 C C . PRO B 1 99 ? 4.34 -9.695 -26.156 1 98.5 99 PRO B C 1
ATOM 3727 O O . PRO B 1 99 ? 3.504 -9.625 -27.062 1 98.5 99 PRO B O 1
ATOM 3730 N N . VAL B 1 100 ? 4.277 -10.641 -25.25 1 98.75 100 VAL B N 1
ATOM 3731 C CA . VAL B 1 100 ? 3.227 -11.656 -25.25 1 98.75 100 VAL B CA 1
ATOM 3732 C C . VAL B 1 100 ? 1.875 -11 -24.969 1 98.75 100 VAL B C 1
ATOM 3734 O O . VAL B 1 100 ? 0.888 -11.281 -25.656 1 98.75 100 VAL B O 1
ATOM 3737 N N . MET B 1 101 ? 1.83 -10.109 -23.969 1 98.75 101 MET B N 1
ATOM 3738 C CA . MET B 1 101 ? 0.604 -9.383 -23.641 1 98.75 101 MET B CA 1
ATOM 3739 C C . MET B 1 101 ? 0.088 -8.617 -24.859 1 98.75 101 MET B C 1
ATOM 3741 O O . MET B 1 101 ? -1.096 -8.695 -25.188 1 98.75 101 MET B O 1
ATOM 3745 N N . ASP B 1 102 ? 0.985 -7.867 -25.516 1 98.69 102 ASP B N 1
ATOM 3746 C CA . ASP B 1 102 ? 0.597 -7.078 -26.672 1 98.69 102 ASP B CA 1
ATOM 3747 C C . ASP B 1 102 ? -0.012 -7.965 -27.766 1 98.69 102 ASP B C 1
ATOM 3749 O O . ASP B 1 102 ? -1.053 -7.629 -28.328 1 98.69 102 ASP B O 1
ATOM 3753 N N . ALA B 1 103 ? 0.607 -9.062 -28.016 1 98.75 103 ALA B N 1
ATOM 3754 C CA . ALA B 1 103 ? 0.175 -9.961 -29.078 1 98.75 103 ALA B CA 1
ATOM 3755 C C . ALA B 1 103 ? -1.175 -10.594 -28.75 1 98.75 103 ALA B C 1
ATOM 3757 O O . ALA B 1 103 ? -2.096 -10.57 -29.578 1 98.75 103 ALA B O 1
ATOM 3758 N N . LEU B 1 104 ? -1.275 -11.148 -27.547 1 98.81 104 LEU B N 1
ATOM 3759 C CA . LEU B 1 104 ? -2.502 -11.844 -27.188 1 98.81 104 LEU B CA 1
ATOM 3760 C C . LEU B 1 104 ? -3.662 -10.867 -27.047 1 98.81 104 LEU B C 1
ATOM 3762 O O . LEU B 1 104 ? -4.801 -11.188 -27.391 1 98.81 104 LEU B O 1
ATOM 3766 N N . ARG B 1 105 ? -3.375 -9.695 -26.5 1 98.56 105 ARG B N 1
ATOM 3767 C CA . ARG B 1 105 ? -4.402 -8.664 -26.406 1 98.56 105 ARG B CA 1
ATOM 3768 C C . ARG B 1 105 ? -4.949 -8.312 -27.781 1 98.56 105 ARG B C 1
ATOM 3770 O O . ARG B 1 105 ? -6.168 -8.25 -27.969 1 98.56 105 ARG B O 1
ATOM 3777 N N . ALA B 1 106 ? -4.059 -8.062 -28.703 1 98.12 106 ALA B N 1
ATOM 3778 C CA . ALA B 1 106 ? -4.453 -7.727 -30.062 1 98.12 106 ALA B CA 1
ATOM 3779 C C . ALA B 1 106 ? -5.262 -8.859 -30.703 1 98.12 106 ALA B C 1
ATOM 3781 O O . ALA B 1 106 ? -6.285 -8.617 -31.344 1 98.12 106 ALA B O 1
ATOM 3782 N N . ASP B 1 107 ? -4.797 -10.078 -30.562 1 98.19 107 ASP B N 1
ATOM 3783 C CA . ASP B 1 107 ? -5.48 -11.234 -31.125 1 98.19 107 ASP B CA 1
ATOM 3784 C C . ASP B 1 107 ? -6.887 -11.383 -30.562 1 98.19 107 ASP B C 1
ATOM 3786 O O . ASP B 1 107 ? -7.805 -11.828 -31.25 1 98.19 107 ASP B O 1
ATOM 3790 N N . ALA B 1 108 ? -7.051 -11.008 -29.312 1 97.94 108 ALA B N 1
ATOM 3791 C CA . ALA B 1 108 ? -8.336 -11.117 -28.625 1 97.94 108 ALA B CA 1
ATOM 3792 C C . ALA B 1 108 ? -9.266 -9.961 -29.031 1 97.94 108 ALA B C 1
ATOM 3794 O O . ALA B 1 108 ? -10.461 -9.984 -28.719 1 97.94 108 ALA B O 1
ATOM 3795 N N . GLY B 1 109 ? -8.719 -8.969 -29.625 1 97.44 109 GLY B N 1
ATOM 3796 C CA . GLY B 1 109 ? -9.508 -7.809 -30.016 1 97.44 109 GLY B CA 1
ATOM 3797 C C . GLY B 1 109 ? -9.734 -6.836 -28.875 1 97.44 109 GLY B C 1
ATOM 3798 O O . GLY B 1 109 ? -10.695 -6.062 -28.891 1 97.44 109 GLY B O 1
ATOM 3799 N N . GLU B 1 110 ? -8.906 -6.879 -27.844 1 97.81 110 GLU B N 1
ATOM 3800 C CA . GLU B 1 110 ? -9.016 -5.965 -26.703 1 97.81 110 GLU B CA 1
ATOM 3801 C C . GLU B 1 110 ? -8.117 -4.742 -26.891 1 97.81 110 GLU B C 1
ATOM 3803 O O . GLU B 1 110 ? -7.016 -4.852 -27.422 1 97.81 110 GLU B O 1
ATOM 3808 N N . THR B 1 111 ? -8.594 -3.615 -26.422 1 97.69 111 THR B N 1
ATOM 3809 C CA . THR B 1 111 ? -7.832 -2.379 -26.516 1 97.69 111 THR B CA 1
ATOM 3810 C C . THR B 1 111 ? -6.891 -2.223 -25.328 1 97.69 111 THR B C 1
ATOM 3812 O O . THR B 1 111 ? -5.828 -1.605 -25.453 1 97.69 111 THR B O 1
ATOM 3815 N N . VAL B 1 112 ? -7.312 -2.748 -24.219 1 98.69 112 VAL B N 1
ATOM 3816 C CA . VAL B 1 112 ? -6.531 -2.611 -22.984 1 98.69 112 VAL B CA 1
ATOM 3817 C C . VAL B 1 112 ? -6.613 -3.9 -22.172 1 98.69 112 VAL B C 1
ATOM 3819 O O . VAL B 1 112 ? -7.66 -4.555 -22.141 1 98.69 112 VAL B O 1
ATOM 3822 N N . ALA B 1 113 ? -5.539 -4.332 -21.609 1 98.75 113 ALA B N 1
ATOM 3823 C CA . ALA B 1 113 ? -5.496 -5.52 -20.766 1 98.75 113 ALA B CA 1
ATOM 3824 C C . ALA B 1 113 ? -5.285 -5.137 -19.297 1 98.75 113 ALA B C 1
ATOM 3826 O O . ALA B 1 113 ? -4.48 -4.254 -18.984 1 98.75 113 ALA B O 1
ATOM 3827 N N . LEU B 1 114 ? -6.082 -5.691 -18.406 1 98.94 114 LEU B N 1
ATOM 3828 C CA . LEU B 1 114 ? -5.777 -5.582 -16.984 1 98.94 114 LEU B CA 1
ATOM 3829 C C . LEU B 1 114 ? -4.625 -6.504 -16.609 1 98.94 114 LEU B C 1
ATOM 3831 O O . LEU B 1 114 ? -4.598 -7.668 -17.016 1 98.94 114 LEU B O 1
ATOM 3835 N N . VAL B 1 115 ? -3.631 -5.984 -15.859 1 98.94 115 VAL B N 1
ATOM 3836 C CA . VAL B 1 115 ? -2.432 -6.723 -15.477 1 98.94 115 VAL B CA 1
ATOM 3837 C C . VAL B 1 115 ? -2.225 -6.621 -13.969 1 98.94 115 VAL B C 1
ATOM 3839 O O . VAL B 1 115 ? -2.168 -5.52 -13.414 1 98.94 115 VAL B O 1
ATOM 3842 N N . THR B 1 116 ? -2.123 -7.754 -13.289 1 98.88 116 THR B N 1
ATOM 3843 C CA . THR B 1 116 ? -1.699 -7.699 -11.891 1 98.88 116 THR B CA 1
ATOM 3844 C C . THR B 1 116 ? -1.013 -9 -11.484 1 98.88 116 THR B C 1
ATOM 3846 O O . THR B 1 116 ? -1.598 -10.078 -11.594 1 98.88 116 THR B O 1
ATOM 3849 N N . PRO B 1 117 ? 0.151 -8.953 -11.031 1 98.5 117 PRO B N 1
ATOM 3850 C CA . PRO B 1 117 ? 0.821 -10.148 -10.5 1 98.5 117 PRO B CA 1
ATOM 3851 C C . PRO B 1 117 ? 0.489 -10.398 -9.031 1 98.5 117 PRO B C 1
ATOM 3853 O O . PRO B 1 117 ? 1.021 -11.336 -8.43 1 98.5 117 PRO B O 1
ATOM 3856 N N . ALA B 1 118 ? -0.339 -9.602 -8.438 1 98.69 118 ALA B N 1
ATOM 3857 C CA . ALA B 1 118 ? -0.586 -9.648 -6.996 1 98.69 118 ALA B CA 1
ATOM 3858 C C . ALA B 1 118 ? -1.188 -10.992 -6.586 1 98.69 118 ALA B C 1
ATOM 3860 O O . ALA B 1 118 ? -2.041 -11.539 -7.293 1 98.69 118 ALA B O 1
ATOM 3861 N N . PHE B 1 119 ? -0.733 -11.516 -5.531 1 97.81 119 PHE B N 1
ATOM 3862 C CA . PHE B 1 119 ? -1.255 -12.672 -4.812 1 97.81 119 PHE B CA 1
ATOM 3863 C C . PHE B 1 119 ? -1.02 -12.531 -3.314 1 97.81 119 PHE B C 1
ATOM 3865 O O . PHE B 1 119 ? -0.21 -13.258 -2.736 1 97.81 119 PHE B O 1
ATOM 3872 N N . PRO B 1 120 ? -1.839 -11.68 -2.668 1 97.5 120 PRO B N 1
ATOM 3873 C CA . PRO B 1 120 ? -1.604 -11.266 -1.283 1 97.5 120 PRO B CA 1
ATOM 3874 C C . PRO B 1 120 ? -1.47 -12.453 -0.329 1 97.5 120 PRO B C 1
ATOM 3876 O O . PRO B 1 120 ? -0.652 -12.414 0.595 1 97.5 120 PRO B O 1
ATOM 3879 N N . GLU B 1 121 ? -2.131 -13.531 -0.532 1 93.25 121 GLU B N 1
ATOM 3880 C CA . GLU B 1 121 ? -2.07 -14.711 0.329 1 93.25 121 GLU B CA 1
ATOM 3881 C C . GLU B 1 121 ? -0.655 -15.281 0.386 1 93.25 121 GLU B C 1
ATOM 3883 O O . GLU B 1 121 ? -0.271 -15.906 1.378 1 93.25 121 GLU B O 1
ATOM 3888 N N . THR B 1 122 ? 0.067 -15.055 -0.646 1 92.88 122 THR B N 1
ATOM 3889 C CA . THR B 1 122 ? 1.427 -15.578 -0.702 1 92.88 122 THR B CA 1
ATOM 3890 C C . THR B 1 122 ? 2.445 -14.469 -0.462 1 92.88 122 THR B C 1
ATOM 3892 O O . THR B 1 122 ? 3.635 -14.641 -0.736 1 92.88 122 THR B O 1
ATOM 3895 N N . GLY B 1 123 ? 1.989 -13.32 -0.071 1 96.06 123 GLY B N 1
ATOM 3896 C CA . GLY B 1 123 ? 2.873 -12.234 0.325 1 96.06 123 GLY B CA 1
ATOM 3897 C C . GLY B 1 123 ? 3.299 -11.359 -0.837 1 96.06 123 GLY B C 1
ATOM 3898 O O . GLY B 1 123 ? 4.336 -10.695 -0.773 1 96.06 123 GLY B O 1
ATOM 3899 N N . ARG B 1 124 ? 2.613 -11.43 -1.967 1 97.94 124 ARG B N 1
ATOM 3900 C CA . ARG B 1 124 ? 2.861 -10.539 -3.1 1 97.94 124 ARG B CA 1
ATOM 3901 C C . ARG B 1 124 ? 1.737 -9.523 -3.256 1 97.94 124 ARG B C 1
ATOM 3903 O O . ARG B 1 124 ? 0.586 -9.891 -3.498 1 97.94 124 ARG B O 1
ATOM 3910 N N . SER B 1 125 ? 2.037 -8.273 -3.068 1 98.69 125 SER B N 1
ATOM 3911 C CA . SER B 1 125 ? 1.026 -7.223 -3.176 1 98.69 125 SER B CA 1
ATOM 3912 C C . SER B 1 125 ? 1.488 -6.102 -4.102 1 98.69 125 SER B C 1
ATOM 3914 O O . SER B 1 125 ? 2.688 -5.938 -4.336 1 98.69 125 SER B O 1
ATOM 3916 N N . VAL B 1 126 ? 0.547 -5.465 -4.777 1 98.81 126 VAL B N 1
ATOM 3917 C CA . VAL B 1 126 ? 0.817 -4.293 -5.602 1 98.81 126 VAL B CA 1
ATOM 3918 C C . VAL B 1 126 ? 0.114 -3.074 -5.012 1 98.81 126 VAL B C 1
ATOM 3920 O O . VAL B 1 126 ? -1.104 -3.084 -4.824 1 98.81 126 VAL B O 1
ATOM 3923 N N . TYR B 1 127 ? 0.905 -2.051 -4.633 1 98.75 127 TYR B N 1
ATOM 3924 C CA . TYR B 1 127 ? 0.391 -0.787 -4.117 1 98.75 127 TYR B CA 1
ATOM 3925 C C . TYR B 1 127 ? 0.967 0.392 -4.891 1 98.75 127 TYR B C 1
ATOM 3927 O O . TYR B 1 127 ? 2.188 0.538 -4.996 1 98.75 127 TYR B O 1
ATOM 3935 N N . GLN B 1 128 ? 0.034 1.28 -5.449 1 98.56 128 GLN B N 1
ATOM 3936 C CA . GLN B 1 128 ? 0.412 2.412 -6.289 1 98.56 128 GLN B CA 1
ATOM 3937 C C . GLN B 1 128 ? 1.346 1.973 -7.414 1 98.56 128 GLN B C 1
ATOM 3939 O O . GLN B 1 128 ? 2.332 2.652 -7.707 1 98.56 128 GLN B O 1
ATOM 3944 N N . GLY B 1 129 ? 1.07 0.765 -7.965 1 98.56 129 GLY B N 1
ATOM 3945 C CA . GLY B 1 129 ? 1.804 0.248 -9.109 1 98.56 129 GLY B CA 1
ATOM 3946 C C . GLY B 1 129 ? 3.107 -0.427 -8.727 1 98.56 129 GLY B C 1
ATOM 3947 O O . GLY B 1 129 ? 3.818 -0.947 -9.586 1 98.56 129 GLY B O 1
ATOM 3948 N N . ASN B 1 130 ? 3.502 -0.409 -7.41 1 98.62 130 ASN B N 1
ATOM 3949 C CA . ASN B 1 130 ? 4.75 -1.008 -6.953 1 98.62 130 ASN B CA 1
ATOM 3950 C C . ASN B 1 130 ? 4.527 -2.402 -6.379 1 98.62 130 ASN B C 1
ATOM 3952 O O . ASN B 1 130 ? 3.678 -2.59 -5.504 1 98.62 130 ASN B O 1
ATOM 3956 N N . LEU B 1 131 ? 5.254 -3.369 -6.84 1 98.75 131 LEU B N 1
ATOM 3957 C CA . LEU B 1 131 ? 5.16 -4.746 -6.371 1 98.75 131 LEU B CA 1
ATOM 3958 C C . LEU B 1 131 ? 5.977 -4.949 -5.098 1 98.75 131 LEU B C 1
ATOM 3960 O O . LEU B 1 131 ? 7.137 -4.535 -5.031 1 98.75 131 LEU B O 1
ATOM 3964 N N . PHE B 1 132 ? 5.332 -5.488 -4.125 1 98.56 132 PHE B N 1
ATOM 3965 C CA . PHE B 1 132 ? 5.977 -5.824 -2.861 1 98.56 132 PHE B CA 1
ATOM 3966 C C . PHE B 1 132 ? 6.09 -7.336 -2.695 1 98.56 132 PHE B C 1
ATOM 3968 O O . PHE B 1 132 ? 5.164 -8.078 -3.027 1 98.56 132 PHE B O 1
ATOM 3975 N N . VAL B 1 133 ? 7.191 -7.832 -2.258 1 96.56 133 VAL B N 1
ATOM 3976 C CA . VAL B 1 133 ? 7.43 -9.195 -1.793 1 96.56 133 VAL B CA 1
ATOM 3977 C C . VAL B 1 133 ? 7.539 -9.211 -0.27 1 96.56 133 VAL B C 1
ATOM 3979 O O . VAL B 1 133 ? 8.555 -8.789 0.291 1 96.56 133 VAL B O 1
ATOM 3982 N N . GLY B 1 134 ? 6.469 -9.75 0.327 1 94.56 134 GLY B N 1
ATOM 3983 C CA . GLY B 1 134 ? 6.379 -9.523 1.76 1 94.56 134 GLY B CA 1
ATOM 3984 C C . GLY B 1 134 ? 6.281 -8.055 2.123 1 94.56 134 GLY B C 1
ATOM 3985 O O . GLY B 1 134 ? 5.41 -7.34 1.618 1 94.56 134 GLY B O 1
ATOM 3986 N N . SER B 1 135 ? 7.266 -7.598 2.93 1 94.5 135 SER B N 1
ATOM 3987 C CA . SER B 1 135 ? 7.207 -6.227 3.43 1 94.5 135 SER B CA 1
ATOM 3988 C C . SER B 1 135 ? 8.164 -5.32 2.666 1 94.5 135 SER B C 1
ATOM 3990 O O . SER B 1 135 ? 8.297 -4.137 2.992 1 94.5 135 SER B O 1
ATOM 3992 N N . VAL B 1 136 ? 8.805 -5.84 1.608 1 95.88 136 VAL B N 1
ATOM 3993 C CA . VAL B 1 136 ? 9.812 -5.02 0.941 1 95.88 136 VAL B CA 1
ATOM 3994 C C . VAL B 1 136 ? 9.445 -4.844 -0.53 1 95.88 136 VAL B C 1
ATOM 3996 O O . VAL B 1 136 ? 8.891 -5.758 -1.151 1 95.88 136 VAL B O 1
ATOM 3999 N N . PRO B 1 137 ? 9.773 -3.682 -1.1 1 97.56 137 PRO B N 1
ATOM 4000 C CA . PRO B 1 137 ? 9.57 -3.523 -2.541 1 97.56 137 PRO B CA 1
ATOM 4001 C C . PRO B 1 137 ? 10.391 -4.512 -3.365 1 97.56 137 PRO B C 1
ATOM 4003 O O . PRO B 1 137 ? 11.453 -4.961 -2.92 1 97.56 137 PRO B O 1
ATOM 4006 N N . LEU B 1 138 ? 9.922 -4.82 -4.586 1 97 138 LEU B N 1
ATOM 4007 C CA . LEU B 1 138 ? 10.508 -5.812 -5.48 1 97 138 LEU B CA 1
ATOM 4008 C C . LEU B 1 138 ? 12.008 -5.57 -5.656 1 97 138 LEU B C 1
ATOM 4010 O O . LEU B 1 138 ? 12.797 -6.512 -5.594 1 97 138 LEU B O 1
ATOM 4014 N N . ASN B 1 139 ? 12.414 -4.32 -5.836 1 96.19 139 ASN B N 1
ATOM 4015 C CA . ASN B 1 139 ? 13.805 -3.982 -6.121 1 96.19 139 ASN B CA 1
ATOM 4016 C C . ASN B 1 139 ? 14.672 -4.07 -4.867 1 96.19 139 ASN B C 1
ATOM 4018 O O . ASN B 1 139 ? 15.883 -3.842 -4.93 1 96.19 139 ASN B O 1
ATOM 4022 N N . GLU B 1 140 ? 14.086 -4.355 -3.709 1 95.88 140 GLU B N 1
ATOM 4023 C CA . GLU B 1 140 ? 14.828 -4.613 -2.477 1 95.88 140 GLU B CA 1
ATOM 4024 C C . GLU B 1 140 ? 14.688 -6.07 -2.043 1 95.88 140 GLU B C 1
ATOM 4026 O O . GLU B 1 140 ? 15.281 -6.484 -1.044 1 95.88 140 GLU B O 1
ATOM 4031 N N . SER B 1 141 ? 13.883 -6.832 -2.799 1 93.31 141 SER B N 1
ATOM 4032 C CA . SER B 1 141 ? 13.688 -8.25 -2.527 1 93.31 141 SER B CA 1
ATOM 4033 C C . SER B 1 141 ? 14.859 -9.078 -3.051 1 93.31 141 SER B C 1
ATOM 4035 O O . SER B 1 141 ? 15.727 -8.562 -3.76 1 93.31 141 SER B O 1
ATOM 4037 N N . PRO B 1 142 ? 14.953 -10.344 -2.738 1 87.19 142 PRO B N 1
ATOM 4038 C CA . PRO B 1 142 ? 16.016 -11.211 -3.262 1 87.19 142 PRO B CA 1
ATOM 4039 C C . PRO B 1 142 ? 16.031 -11.281 -4.785 1 87.19 142 PRO B C 1
ATOM 4041 O O . PRO B 1 142 ? 17.016 -11.703 -5.383 1 87.19 142 PRO B O 1
ATOM 4044 N N . LEU B 1 143 ? 14.961 -10.789 -5.43 1 87.81 143 LEU B N 1
ATOM 4045 C CA . LEU B 1 143 ? 14.859 -10.859 -6.883 1 87.81 143 LEU B CA 1
ATOM 4046 C C . LEU B 1 143 ? 15.656 -9.734 -7.543 1 87.81 143 LEU B C 1
ATOM 4048 O O . LEU B 1 143 ? 15.898 -9.766 -8.75 1 87.81 143 LEU B O 1
ATOM 4052 N N . LYS B 1 144 ? 16.125 -8.828 -6.766 1 91.56 144 LYS B N 1
ATOM 4053 C CA . LYS B 1 144 ? 16.875 -7.684 -7.285 1 91.56 144 LYS B CA 1
ATOM 4054 C C . LYS B 1 144 ? 18.062 -8.141 -8.117 1 91.56 144 LYS B C 1
ATOM 4056 O O . LYS B 1 144 ? 18.359 -7.559 -9.164 1 91.56 144 LYS B O 1
ATOM 4061 N N . ASP B 1 145 ? 18.703 -9.203 -7.641 1 88.31 145 ASP B N 1
ATOM 4062 C CA . ASP B 1 145 ? 19.922 -9.695 -8.289 1 88.31 145 ASP B CA 1
ATOM 4063 C C . ASP B 1 145 ? 19.703 -11.102 -8.852 1 88.31 145 ASP B C 1
ATOM 4065 O O . ASP B 1 145 ? 20.641 -11.914 -8.875 1 88.31 145 ASP B O 1
ATOM 4069 N N . HIS B 1 146 ? 18.406 -11.391 -9.141 1 81.19 146 HIS B N 1
ATOM 4070 C CA . HIS B 1 146 ? 18.141 -12.672 -9.781 1 81.19 146 HIS B CA 1
ATOM 4071 C C . HIS B 1 146 ? 19.031 -12.891 -10.992 1 81.19 146 HIS B C 1
ATOM 4073 O O . HIS B 1 146 ? 19.203 -11.984 -11.805 1 81.19 146 HIS B O 1
ATOM 4079 N N . PRO B 1 147 ? 19.625 -13.984 -11.148 1 78.12 147 PRO B N 1
ATOM 4080 C CA . PRO B 1 147 ? 20.656 -14.203 -12.172 1 78.12 147 PRO B CA 1
ATOM 4081 C C . PRO B 1 147 ? 20.094 -14.07 -13.594 1 78.12 147 PRO B C 1
ATOM 4083 O O . PRO B 1 147 ? 20.781 -13.539 -14.469 1 78.12 147 PRO B O 1
ATOM 4086 N N . LEU B 1 148 ? 18.891 -14.492 -13.836 1 76.25 148 LEU B N 1
ATOM 4087 C CA . LEU B 1 148 ? 18.312 -14.477 -15.18 1 76.25 148 LEU B CA 1
ATOM 4088 C C . LEU B 1 148 ? 17.469 -13.234 -15.398 1 76.25 148 LEU B C 1
ATOM 4090 O O . LEU B 1 148 ? 17.5 -12.633 -16.469 1 76.25 148 LEU B O 1
ATOM 4094 N N . ASN B 1 149 ? 16.641 -12.883 -14.359 1 86.62 149 ASN B N 1
ATOM 4095 C CA . ASN B 1 149 ? 15.703 -11.773 -14.461 1 86.62 149 ASN B CA 1
ATOM 4096 C C . ASN B 1 149 ? 15.836 -10.82 -13.281 1 86.62 149 ASN B C 1
ATOM 4098 O O . ASN B 1 149 ? 14.922 -10.688 -12.469 1 86.62 149 ASN B O 1
ATOM 4102 N N . PRO B 1 150 ? 17 -10.141 -13.227 1 90.62 150 PRO B N 1
ATOM 4103 C CA . PRO B 1 150 ? 17.125 -9.195 -12.117 1 90.62 150 PRO B CA 1
ATOM 4104 C C . PRO B 1 150 ? 16.031 -8.133 -12.109 1 90.62 150 PRO B C 1
ATOM 4106 O O . PRO B 1 150 ? 15.75 -7.52 -13.141 1 90.62 150 PRO B O 1
ATOM 4109 N N . MET B 1 151 ? 15.367 -7.969 -11.023 1 94.88 151 MET B N 1
ATOM 4110 C CA . MET B 1 151 ? 14.258 -7.027 -10.883 1 94.88 151 MET B CA 1
ATOM 4111 C C . MET B 1 151 ? 14.68 -5.805 -10.078 1 94.88 151 MET B C 1
ATOM 4113 O O . MET B 1 151 ? 14.602 -5.801 -8.844 1 94.88 151 MET B O 1
ATOM 4117 N N . ARG B 1 152 ? 14.984 -4.695 -10.703 1 95.12 152 ARG B N 1
ATOM 4118 C CA . ARG B 1 152 ? 15.602 -3.539 -10.055 1 95.12 152 ARG B CA 1
ATOM 4119 C C . ARG B 1 152 ? 14.633 -2.365 -9.992 1 95.12 152 ARG B C 1
ATOM 4121 O O . ARG B 1 152 ? 15.016 -1.26 -9.602 1 95.12 152 ARG B O 1
ATOM 4128 N N . ASP B 1 153 ? 13.477 -2.547 -10.453 1 96.94 153 ASP B N 1
ATOM 4129 C CA . ASP B 1 153 ? 12.43 -1.531 -10.438 1 96.94 153 ASP B CA 1
ATOM 4130 C C . ASP B 1 153 ? 11.117 -2.109 -9.914 1 96.94 153 ASP B C 1
ATOM 4132 O O . ASP B 1 153 ? 10.539 -3.012 -10.531 1 96.94 153 ASP B O 1
ATOM 4136 N N . ALA B 1 154 ? 10.578 -1.625 -8.797 1 97.88 154 ALA B N 1
ATOM 4137 C CA . ALA B 1 154 ? 9.359 -2.164 -8.203 1 97.88 154 ALA B CA 1
ATOM 4138 C C . ALA B 1 154 ? 8.117 -1.609 -8.898 1 97.88 154 ALA B C 1
ATOM 4140 O O . ALA B 1 154 ? 7.016 -2.131 -8.727 1 97.88 154 ALA B O 1
ATOM 4141 N N . ASN B 1 155 ? 8.234 -0.428 -9.602 1 98.25 155 ASN B N 1
ATOM 4142 C CA . ASN B 1 155 ? 7.121 0.181 -10.32 1 98.25 155 ASN B CA 1
ATOM 4143 C C . ASN B 1 155 ? 6.801 -0.579 -11.602 1 98.25 155 ASN B C 1
ATOM 4145 O O . ASN B 1 155 ? 7.492 -0.425 -12.609 1 98.25 155 ASN B O 1
ATOM 4149 N N . LEU B 1 156 ? 5.684 -1.316 -11.617 1 98.5 156 LEU B N 1
ATOM 4150 C CA . LEU B 1 156 ? 5.355 -2.229 -12.711 1 98.5 156 LEU B CA 1
ATOM 4151 C C . LEU B 1 156 ? 4.844 -1.462 -13.922 1 98.5 156 LEU B C 1
ATOM 4153 O O . LEU B 1 156 ? 4.84 -1.987 -15.039 1 98.5 156 LEU B O 1
ATOM 4157 N N . VAL B 1 157 ? 4.324 -0.204 -13.719 1 98.56 157 VAL B N 1
ATOM 4158 C CA . VAL B 1 157 ? 3.953 0.625 -14.859 1 98.56 157 VAL B CA 1
ATOM 4159 C C . VAL B 1 157 ? 5.18 0.899 -15.727 1 98.56 157 VAL B C 1
ATOM 4161 O O . VAL B 1 157 ? 5.125 0.774 -16.953 1 98.56 157 VAL B O 1
ATOM 4164 N N . ARG B 1 158 ? 6.293 1.159 -15.078 1 97.88 158 ARG B N 1
ATOM 4165 C CA . ARG B 1 158 ? 7.547 1.418 -15.781 1 97.88 158 ARG B CA 1
ATOM 4166 C C . ARG B 1 158 ? 8.117 0.133 -16.375 1 97.88 158 ARG B C 1
ATOM 4168 O O . ARG B 1 158 ? 8.555 0.111 -17.516 1 97.88 158 ARG B O 1
ATOM 4175 N N . VAL B 1 159 ? 8.117 -0.937 -15.578 1 97.81 159 VAL B N 1
ATOM 4176 C CA . VAL B 1 159 ? 8.703 -2.205 -15.992 1 97.81 159 VAL B CA 1
ATOM 4177 C C . VAL B 1 159 ? 8 -2.715 -17.25 1 97.81 159 VAL B C 1
ATOM 4179 O O . VAL B 1 159 ? 8.648 -3.004 -18.25 1 97.81 159 VAL B O 1
ATOM 4182 N N . LEU B 1 160 ? 6.656 -2.814 -17.188 1 98.56 160 LEU B N 1
ATOM 4183 C CA . LEU B 1 160 ? 5.887 -3.299 -18.328 1 98.56 160 LEU B CA 1
ATOM 4184 C C . LEU B 1 160 ? 5.965 -2.318 -19.5 1 98.56 160 LEU B C 1
ATOM 4186 O O . LEU B 1 160 ? 5.977 -2.73 -20.656 1 98.56 160 LEU B O 1
ATOM 4190 N N . GLY B 1 161 ? 6.043 -1.017 -19.203 1 98.19 161 GLY B N 1
ATOM 4191 C CA . GLY B 1 161 ? 6.156 0.011 -20.234 1 98.19 161 GLY B CA 1
ATOM 4192 C C . GLY B 1 161 ? 7.402 -0.128 -21.078 1 98.19 161 GLY B C 1
ATOM 4193 O O . GLY B 1 161 ? 7.398 0.227 -22.266 1 98.19 161 GLY B O 1
ATOM 4194 N N . ARG B 1 162 ? 8.484 -0.644 -20.516 1 97.44 162 ARG B N 1
ATOM 4195 C CA . ARG B 1 162 ? 9.734 -0.824 -21.234 1 97.44 162 ARG B CA 1
ATOM 4196 C C . ARG B 1 162 ? 9.656 -2.016 -22.188 1 97.44 162 ARG B C 1
ATOM 4198 O O . ARG B 1 162 ? 10.477 -2.146 -23.109 1 97.44 162 ARG B O 1
ATOM 4205 N N . GLN B 1 163 ? 8.656 -2.941 -21.938 1 97 163 GLN B N 1
ATOM 4206 C CA . GLN B 1 163 ? 8.531 -4.156 -22.734 1 97 163 GLN B CA 1
ATOM 4207 C C . GLN B 1 163 ? 7.453 -4.004 -23.797 1 97 163 GLN B C 1
ATOM 4209 O O . GLN B 1 163 ? 7.527 -4.629 -24.859 1 97 163 GLN B O 1
ATOM 4214 N N . SER B 1 164 ? 6.43 -3.197 -23.5 1 97.44 164 SER B N 1
ATOM 4215 C CA . SER B 1 164 ? 5.219 -3.121 -24.297 1 97.44 164 SER B CA 1
ATOM 4216 C C . SER B 1 164 ? 5.359 -2.09 -25.406 1 97.44 164 SER B C 1
ATOM 4218 O O . SER B 1 164 ? 6.117 -1.127 -25.281 1 97.44 164 SER B O 1
ATOM 4220 N N . ARG B 1 165 ? 4.617 -2.27 -26.453 1 96.56 165 ARG B N 1
ATOM 4221 C CA . ARG B 1 165 ? 4.551 -1.305 -27.547 1 96.56 165 ARG B CA 1
ATOM 4222 C C . ARG B 1 165 ? 3.58 -0.176 -27.219 1 96.56 165 ARG B C 1
ATOM 4224 O O . ARG B 1 165 ? 3.584 0.864 -27.891 1 96.56 165 ARG B O 1
ATOM 4231 N N . SER B 1 166 ? 2.803 -0.335 -26.25 1 96.88 166 SER B N 1
ATOM 4232 C CA . SER B 1 166 ? 1.807 0.652 -25.844 1 96.88 166 SER B CA 1
ATOM 4233 C C . SER B 1 166 ? 2.088 1.183 -24.453 1 96.88 166 SER B C 1
ATOM 4235 O O . SER B 1 166 ? 2.682 0.484 -23.625 1 96.88 166 SER B O 1
ATOM 4237 N N . PRO B 1 167 ? 1.635 2.492 -24.203 1 98.31 167 PRO B N 1
ATOM 4238 C CA . PRO B 1 167 ? 1.77 2.996 -22.844 1 98.31 167 PRO B CA 1
ATOM 4239 C C . PRO B 1 167 ? 0.953 2.189 -21.828 1 98.31 167 PRO B C 1
ATOM 4241 O O . PRO B 1 167 ? -0.026 1.538 -22.203 1 98.31 167 PRO B O 1
ATOM 4244 N N . VAL B 1 168 ? 1.416 2.209 -20.625 1 98.81 168 VAL B N 1
ATOM 4245 C CA . VAL B 1 168 ? 0.804 1.438 -19.547 1 98.81 168 VAL B CA 1
ATOM 4246 C C . VAL B 1 168 ? 0.214 2.383 -18.5 1 98.81 168 VAL B C 1
ATOM 4248 O O . VAL B 1 168 ? 0.833 3.389 -18.141 1 98.81 168 VAL B O 1
ATOM 4251 N N . GLY B 1 169 ? -1.036 2.197 -18.094 1 98.69 169 GLY B N 1
ATOM 4252 C CA . GLY B 1 169 ? -1.685 2.994 -17.062 1 98.69 169 GLY B CA 1
ATOM 4253 C C . GLY B 1 169 ? -1.763 2.287 -15.719 1 98.69 169 GLY B C 1
ATOM 4254 O O . GLY B 1 169 ? -1.165 1.224 -15.539 1 98.69 169 GLY B O 1
ATOM 4255 N N . LEU B 1 170 ? -2.439 2.951 -14.742 1 98.69 170 LEU B N 1
ATOM 4256 C CA . LEU B 1 170 ? -2.566 2.443 -13.383 1 98.69 170 LEU B CA 1
ATOM 4257 C C . LEU B 1 170 ? -4.02 2.475 -12.922 1 98.69 170 LEU B C 1
ATOM 4259 O O . LEU B 1 170 ? -4.734 3.447 -13.172 1 98.69 170 LEU B O 1
ATOM 4263 N N . ILE B 1 171 ? -4.496 1.394 -12.43 1 98.81 171 ILE B N 1
ATOM 4264 C CA . ILE B 1 171 ? -5.695 1.333 -11.609 1 98.81 171 ILE B CA 1
ATOM 4265 C C . ILE B 1 171 ? -5.305 1.221 -10.133 1 98.81 171 ILE B C 1
ATOM 4267 O O . ILE B 1 171 ? -4.953 0.138 -9.656 1 98.81 171 ILE B O 1
ATOM 4271 N N . ASP B 1 172 ? -5.359 2.289 -9.43 1 98.5 172 ASP B N 1
ATOM 4272 C CA . ASP B 1 172 ? -4.766 2.387 -8.102 1 98.5 172 ASP B CA 1
ATOM 4273 C C . ASP B 1 172 ? -5.691 1.792 -7.043 1 98.5 172 ASP B C 1
ATOM 4275 O O . ASP B 1 172 ? -6.836 1.439 -7.336 1 98.5 172 ASP B O 1
ATOM 4279 N N . THR B 1 173 ? -5.172 1.652 -5.844 1 98.5 173 THR B N 1
ATOM 4280 C CA . THR B 1 173 ? -5.848 1.025 -4.715 1 98.5 173 THR B CA 1
ATOM 4281 C C . THR B 1 173 ? -7.168 1.732 -4.414 1 98.5 173 THR B C 1
ATOM 4283 O O . THR B 1 173 ? -8.164 1.085 -4.094 1 98.5 173 THR B O 1
ATOM 4286 N N . ALA B 1 174 ? -7.23 3.076 -4.465 1 97.69 174 ALA B N 1
ATOM 4287 C CA . ALA B 1 174 ? -8.453 3.824 -4.195 1 97.69 174 ALA B CA 1
ATOM 4288 C C . ALA B 1 174 ? -9.555 3.441 -5.18 1 97.69 174 ALA B C 1
ATOM 4290 O O . ALA B 1 174 ? -10.719 3.303 -4.797 1 97.69 174 ALA B O 1
ATOM 4291 N N . THR B 1 175 ? -9.234 3.285 -6.488 1 98.5 175 THR B N 1
ATOM 4292 C CA . THR B 1 175 ? -10.18 2.873 -7.516 1 98.5 175 THR B CA 1
ATOM 4293 C C . THR B 1 175 ? -10.695 1.461 -7.242 1 98.5 175 THR B C 1
ATOM 4295 O O . THR B 1 175 ? -11.898 1.206 -7.312 1 98.5 175 THR B O 1
ATOM 4298 N N . VAL B 1 176 ? -9.805 0.505 -6.91 1 98.81 176 VAL B N 1
ATOM 4299 C CA . VAL B 1 176 ? -10.18 -0.878 -6.633 1 98.81 176 VAL B CA 1
ATOM 4300 C C . VAL B 1 176 ? -11.133 -0.927 -5.434 1 98.81 176 VAL B C 1
ATOM 4302 O O . VAL B 1 176 ? -12.117 -1.665 -5.449 1 98.81 176 VAL B O 1
ATOM 4305 N N . ALA B 1 177 ? -10.844 -0.068 -4.445 1 97.94 177 ALA B N 1
ATOM 4306 C CA . ALA B 1 177 ? -11.656 -0.036 -3.232 1 97.94 177 ALA B CA 1
ATOM 4307 C C . ALA B 1 177 ? -13.086 0.4 -3.537 1 97.94 177 ALA B C 1
ATOM 4309 O O . ALA B 1 177 ? -14.008 0.08 -2.789 1 97.94 177 ALA B O 1
ATOM 4310 N N . ARG B 1 178 ? -13.289 1.097 -4.645 1 98.19 178 ARG B N 1
ATOM 4311 C CA . ARG B 1 178 ? -14.609 1.58 -5.016 1 98.19 178 ARG B CA 1
ATOM 4312 C C . ARG B 1 178 ? -15.414 0.491 -5.723 1 98.19 178 ARG B C 1
ATOM 4314 O O . ARG B 1 178 ? -16.594 0.672 -6.008 1 98.19 178 ARG B O 1
ATOM 4321 N N . GLY B 1 179 ? -14.805 -0.625 -6.102 1 98.38 179 GLY B N 1
ATOM 4322 C CA . GLY B 1 179 ? -15.555 -1.775 -6.582 1 98.38 179 GLY B CA 1
ATOM 4323 C C . GLY B 1 179 ? -15.336 -2.057 -8.055 1 98.38 179 GLY B C 1
ATOM 4324 O O . GLY B 1 179 ? -14.617 -1.317 -8.734 1 98.38 179 GLY B O 1
ATOM 4325 N N . ALA B 1 180 ? -15.969 -3.146 -8.516 1 98.69 180 ALA B N 1
ATOM 4326 C CA . ALA B 1 180 ? -15.758 -3.689 -9.859 1 98.69 180 ALA B CA 1
ATOM 4327 C C . ALA B 1 180 ? -16.172 -2.688 -10.93 1 98.69 180 ALA B C 1
ATOM 4329 O O . ALA B 1 180 ? -15.508 -2.555 -11.961 1 98.69 180 ALA B O 1
ATOM 4330 N N . GLU B 1 181 ? -17.234 -1.97 -10.711 1 98.62 181 GLU B N 1
ATOM 4331 C CA . GLU B 1 181 ? -17.703 -1 -11.695 1 98.62 181 GLU B CA 1
ATOM 4332 C C . GLU B 1 181 ? -16.703 0.141 -11.867 1 98.62 181 GLU B C 1
ATOM 4334 O O . GLU B 1 181 ? -16.453 0.59 -12.992 1 98.62 181 GLU B O 1
ATOM 4339 N N . ALA B 1 182 ? -16.156 0.598 -10.742 1 98.81 182 ALA B N 1
ATOM 4340 C CA . ALA B 1 182 ? -15.148 1.654 -10.797 1 98.81 182 ALA B CA 1
ATOM 4341 C C . ALA B 1 182 ? -13.906 1.188 -11.547 1 98.81 182 ALA B C 1
ATOM 4343 O O . ALA B 1 182 ? -13.32 1.947 -12.32 1 98.81 182 ALA B O 1
ATOM 4344 N N . VAL B 1 183 ? -13.508 -0.046 -11.312 1 98.88 183 VAL B N 1
ATOM 4345 C CA . VAL B 1 183 ? -12.344 -0.623 -11.984 1 98.88 183 VAL B CA 1
ATOM 4346 C C . VAL B 1 183 ? -12.609 -0.707 -13.484 1 98.88 183 VAL B C 1
ATOM 4348 O O . VAL B 1 183 ? -11.766 -0.299 -14.297 1 98.88 183 VAL B O 1
ATOM 4351 N N . ALA B 1 184 ? -13.781 -1.229 -13.859 1 98.75 184 ALA B N 1
ATOM 4352 C CA . ALA B 1 184 ? -14.148 -1.349 -15.273 1 98.75 184 ALA B CA 1
ATOM 4353 C C . ALA B 1 184 ? -14.156 0.017 -15.953 1 98.75 184 ALA B C 1
ATOM 4355 O O . ALA B 1 184 ? -13.641 0.167 -17.062 1 98.75 184 ALA B O 1
ATOM 4356 N N . ALA B 1 185 ? -14.703 1.006 -15.273 1 98.75 185 ALA B N 1
ATOM 4357 C CA . ALA B 1 185 ? -14.766 2.359 -15.82 1 98.75 185 ALA B CA 1
ATOM 4358 C C . ALA B 1 185 ? -13.367 2.936 -16 1 98.75 185 ALA B C 1
ATOM 4360 O O . ALA B 1 185 ? -13.086 3.596 -17.016 1 98.75 185 ALA B O 1
ATOM 4361 N N . ARG B 1 186 ? -12.547 2.729 -15.031 1 98.75 186 ARG B N 1
ATOM 4362 C CA . ARG B 1 186 ? -11.18 3.225 -15.125 1 98.75 186 ARG B CA 1
ATOM 4363 C C . ARG B 1 186 ? -10.43 2.541 -16.266 1 98.75 186 ARG B C 1
ATOM 4365 O O . ARG B 1 186 ? -9.641 3.18 -16.969 1 98.75 186 ARG B O 1
ATOM 4372 N N . LEU B 1 187 ? -10.594 1.231 -16.375 1 98.62 187 LEU B N 1
ATOM 4373 C CA . LEU B 1 187 ? -9.984 0.478 -17.469 1 98.62 187 LEU B CA 1
ATOM 4374 C C . LEU B 1 187 ? -10.414 1.041 -18.812 1 98.62 187 LEU B C 1
ATOM 4376 O O . LEU B 1 187 ? -9.578 1.243 -19.703 1 98.62 187 LEU B O 1
ATOM 4380 N N . ASP B 1 188 ? -11.656 1.335 -19.016 1 98.5 188 ASP B N 1
ATOM 4381 C CA . ASP B 1 188 ? -12.172 1.924 -20.25 1 98.5 188 ASP B CA 1
ATOM 4382 C C . ASP B 1 188 ? -11.578 3.307 -20.5 1 98.5 188 ASP B C 1
ATOM 4384 O O . ASP B 1 188 ? -11.227 3.646 -21.625 1 98.5 188 ASP B O 1
ATOM 4388 N N . ALA B 1 189 ? -11.523 4.094 -19.453 1 98.75 189 ALA B N 1
ATOM 4389 C CA . ALA B 1 189 ? -10.945 5.434 -19.578 1 98.75 189 ALA B CA 1
ATOM 4390 C C . ALA B 1 189 ? -9.492 5.363 -20.031 1 98.75 189 ALA B C 1
ATOM 4392 O O . ALA B 1 189 ? -9.055 6.168 -20.859 1 98.75 189 ALA B O 1
ATOM 4393 N N . LEU B 1 190 ? -8.773 4.445 -19.484 1 98.69 190 LEU B N 1
ATOM 4394 C CA . LEU B 1 190 ? -7.371 4.277 -19.859 1 98.69 190 LEU B CA 1
ATOM 4395 C C . LEU B 1 190 ? -7.246 3.857 -21.328 1 98.69 190 LEU B C 1
ATOM 4397 O O . LEU B 1 190 ? -6.34 4.309 -22.031 1 98.69 190 LEU B O 1
ATOM 4401 N N . ALA B 1 191 ? -8.133 2.982 -21.75 1 98.25 191 ALA B N 1
ATOM 4402 C CA . ALA B 1 191 ? -8.164 2.604 -23.156 1 98.25 191 ALA B CA 1
ATOM 4403 C C . ALA B 1 191 ? -8.359 3.824 -24.047 1 98.25 191 ALA B C 1
ATOM 4405 O O . ALA B 1 191 ? -7.691 3.969 -25.078 1 98.25 191 ALA B O 1
ATOM 4406 N N . GLN B 1 192 ? -9.242 4.652 -23.672 1 98.19 192 GLN B N 1
ATOM 4407 C CA . GLN B 1 192 ? -9.531 5.867 -24.438 1 98.19 192 GLN B CA 1
ATOM 4408 C C . GLN B 1 192 ? -8.32 6.801 -24.453 1 98.19 192 GLN B C 1
ATOM 4410 O O . GLN B 1 192 ? -8.109 7.535 -25.406 1 98.19 192 GLN B O 1
ATOM 4415 N N . GLU B 1 193 ? -7.535 6.766 -23.406 1 97.88 193 GLU B N 1
ATOM 4416 C CA . GLU B 1 193 ? -6.328 7.578 -23.312 1 97.88 193 GLU B CA 1
ATOM 4417 C C . GLU B 1 193 ? -5.191 6.977 -24.125 1 97.88 193 GLU B C 1
ATOM 4419 O O . GLU B 1 193 ? -4.082 7.52 -24.156 1 97.88 193 GLU B O 1
ATOM 4424 N N . GLY B 1 194 ? -5.395 5.812 -24.734 1 97.94 194 GLY B N 1
ATOM 4425 C CA . GLY B 1 194 ? -4.41 5.195 -25.609 1 97.94 194 GLY B CA 1
ATOM 4426 C C . GLY B 1 194 ? -3.537 4.176 -24.906 1 97.94 194 GLY B C 1
ATOM 4427 O O . GLY B 1 194 ? -2.523 3.736 -25.453 1 97.94 194 GLY B O 1
ATOM 4428 N N . LYS B 1 195 ? -3.947 3.797 -23.656 1 98.69 195 LYS B N 1
ATOM 4429 C CA . LYS B 1 195 ? -3.186 2.781 -22.938 1 98.69 195 LYS B CA 1
ATOM 4430 C C . LYS B 1 195 ? -3.49 1.385 -23.484 1 98.69 195 LYS B C 1
ATOM 4432 O O . LYS B 1 195 ? -4.633 1.081 -23.812 1 98.69 195 LYS B O 1
ATOM 4437 N N . GLY B 1 196 ? -2.447 0.527 -23.562 1 98.69 196 GLY B N 1
ATOM 4438 C CA . GLY B 1 196 ? -2.637 -0.85 -23.984 1 98.69 196 GLY B CA 1
ATOM 4439 C C . GLY B 1 196 ? -2.758 -1.822 -22.828 1 98.69 196 GLY B C 1
ATOM 4440 O O . GLY B 1 196 ? -3.18 -2.967 -23.016 1 98.69 196 GLY B O 1
ATOM 4441 N N . ALA B 1 197 ? -2.34 -1.383 -21.641 1 98.81 197 ALA B N 1
ATOM 4442 C CA . ALA B 1 197 ? -2.422 -2.184 -20.406 1 98.81 197 ALA B CA 1
ATOM 4443 C C . ALA B 1 197 ? -2.609 -1.296 -19.188 1 98.81 197 ALA B C 1
ATOM 4445 O O . ALA B 1 197 ? -2.354 -0.09 -19.234 1 98.81 197 ALA B O 1
ATOM 4446 N N . ALA B 1 198 ? -3.139 -1.82 -18.188 1 98.88 198 ALA B N 1
ATOM 4447 C CA . ALA B 1 198 ? -3.283 -1.138 -16.906 1 98.88 198 ALA B CA 1
ATOM 4448 C C . ALA B 1 198 ? -2.83 -2.033 -15.75 1 98.88 198 ALA B C 1
ATOM 4450 O O . ALA B 1 198 ? -3.41 -3.096 -15.523 1 98.88 198 ALA B O 1
ATOM 4451 N N . ILE B 1 199 ? -1.741 -1.653 -15.078 1 98.88 199 ILE B N 1
ATOM 4452 C CA . ILE B 1 199 ? -1.371 -2.314 -13.828 1 98.88 199 ILE B CA 1
ATOM 4453 C C . ILE B 1 199 ? -2.434 -2.041 -12.766 1 98.88 199 ILE B C 1
ATOM 4455 O O . ILE B 1 199 ? -2.801 -0.889 -12.531 1 98.88 199 ILE B O 1
ATOM 4459 N N . ALA B 1 200 ? -2.994 -3.074 -12.188 1 98.94 200 ALA B N 1
ATOM 4460 C CA . ALA B 1 200 ? -4.016 -2.912 -11.148 1 98.94 200 ALA B CA 1
ATOM 4461 C C . ALA B 1 200 ? -3.461 -3.254 -9.773 1 98.94 200 ALA B C 1
ATOM 4463 O O . ALA B 1 200 ? -2.836 -4.301 -9.586 1 98.94 200 ALA B O 1
ATOM 4464 N N . ASP B 1 201 ? -3.711 -2.375 -8.828 1 98.88 201 ASP B N 1
ATOM 4465 C CA . ASP B 1 201 ? -3.344 -2.609 -7.438 1 98.88 201 ASP B CA 1
ATOM 4466 C C . ASP B 1 201 ? -4.188 -3.729 -6.832 1 98.88 201 ASP B C 1
ATOM 4468 O O . ASP B 1 201 ? -5.371 -3.857 -7.141 1 98.88 201 ASP B O 1
ATOM 4472 N N . ALA B 1 202 ? -3.586 -4.551 -5.965 1 98.81 202 ALA B N 1
ATOM 4473 C CA . ALA B 1 202 ? -4.258 -5.523 -5.109 1 98.81 202 ALA B CA 1
ATOM 4474 C C . ALA B 1 202 ? -3.436 -5.812 -3.855 1 98.81 202 ALA B C 1
ATOM 4476 O O . ALA B 1 202 ? -2.307 -6.301 -3.943 1 98.81 202 ALA B O 1
ATOM 4477 N N . ILE B 1 203 ? -3.988 -5.504 -2.689 1 98.12 203 ILE B N 1
ATOM 4478 C CA . ILE B 1 203 ? -3.229 -5.648 -1.452 1 98.12 203 ILE B CA 1
ATOM 4479 C C . ILE B 1 203 ? -3.951 -6.613 -0.513 1 98.12 203 ILE B C 1
ATOM 4481 O O . ILE B 1 203 ? -3.377 -7.07 0.479 1 98.12 203 ILE B O 1
ATOM 4485 N N . PHE B 1 204 ? -5.203 -6.965 -0.763 1 97.38 204 PHE B N 1
ATOM 4486 C CA . PHE B 1 204 ? -5.996 -7.98 -0.074 1 97.38 204 PHE B CA 1
ATOM 4487 C C . PHE B 1 204 ? -6.617 -8.953 -1.071 1 97.38 204 PHE B C 1
ATOM 4489 O O . PHE B 1 204 ? -6.77 -8.625 -2.25 1 97.38 204 PHE B O 1
ATOM 4496 N N . ASP B 1 205 ? -7.008 -10.102 -0.605 1 96.06 205 ASP B N 1
ATOM 4497 C CA . ASP B 1 205 ? -7.672 -11.086 -1.457 1 96.06 205 ASP B CA 1
ATOM 4498 C C . ASP B 1 205 ? -8.984 -10.539 -2.012 1 96.06 205 ASP B C 1
ATOM 4500 O O . ASP B 1 205 ? -9.367 -10.852 -3.141 1 96.06 205 ASP B O 1
ATOM 4504 N N . SER B 1 206 ? -9.617 -9.75 -1.224 1 97.38 206 SER B N 1
ATOM 4505 C CA . SER B 1 206 ? -10.883 -9.172 -1.66 1 97.38 206 SER B CA 1
ATOM 4506 C C . SER B 1 206 ? -10.695 -8.273 -2.875 1 97.38 206 SER B C 1
ATOM 4508 O O . SER B 1 206 ? -11.602 -8.125 -3.695 1 97.38 206 SER B O 1
ATOM 4510 N N . ASP B 1 207 ? -9.531 -7.617 -2.967 1 98.62 207 ASP B N 1
ATOM 4511 C CA . ASP B 1 207 ? -9.234 -6.797 -4.137 1 98.62 207 ASP B CA 1
ATOM 4512 C C . ASP B 1 207 ? -9.242 -7.637 -5.414 1 98.62 207 ASP B C 1
ATOM 4514 O O . ASP B 1 207 ? -9.68 -7.172 -6.465 1 98.62 207 ASP B O 1
ATOM 4518 N N . LEU B 1 208 ? -8.727 -8.875 -5.312 1 98.69 208 LEU B N 1
ATOM 4519 C CA . LEU B 1 208 ? -8.672 -9.766 -6.461 1 98.69 208 LEU B CA 1
ATOM 4520 C C . LEU B 1 208 ? -10.07 -10.148 -6.93 1 98.69 208 LEU B C 1
ATOM 4522 O O . LEU B 1 208 ? -10.312 -10.289 -8.133 1 98.69 208 LEU B O 1
ATOM 4526 N N . GLU B 1 209 ? -10.977 -10.328 -5.984 1 98.12 209 GLU B N 1
ATOM 4527 C CA . GLU B 1 209 ? -12.367 -10.594 -6.34 1 98.12 209 GLU B CA 1
ATOM 4528 C C . GLU B 1 209 ? -12.977 -9.438 -7.117 1 98.12 209 GLU B C 1
ATOM 4530 O O . GLU B 1 209 ? -13.688 -9.641 -8.102 1 98.12 209 GLU B O 1
ATOM 4535 N N . VAL B 1 210 ? -12.68 -8.219 -6.664 1 98.75 210 VAL B N 1
ATOM 4536 C CA . VAL B 1 210 ? -13.141 -7.02 -7.352 1 98.75 210 VAL B CA 1
ATOM 4537 C C . VAL B 1 210 ? -12.594 -6.992 -8.773 1 98.75 2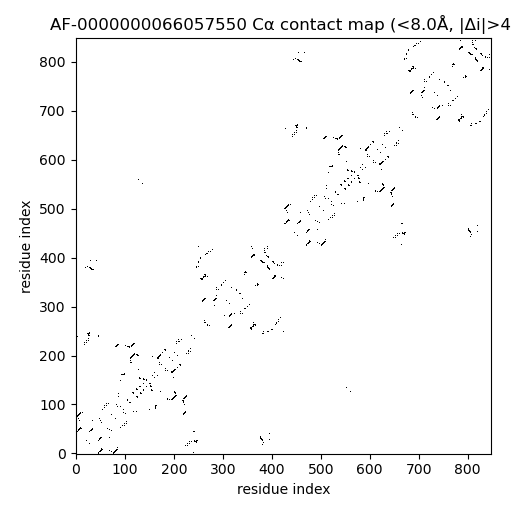10 VAL B C 1
ATOM 4539 O O . VAL B 1 210 ? -13.336 -6.75 -9.727 1 98.75 210 VAL B O 1
ATOM 4542 N N . LEU B 1 211 ? -11.312 -7.281 -8.922 1 98.88 211 LEU B N 1
ATOM 4543 C CA . LEU B 1 211 ? -10.672 -7.254 -10.227 1 98.88 211 LEU B CA 1
ATOM 4544 C C . LEU B 1 211 ? -11.25 -8.336 -11.133 1 98.88 211 LEU B C 1
ATOM 4546 O O . LEU B 1 211 ? -11.523 -8.086 -12.312 1 98.88 211 LEU B O 1
ATOM 4550 N N . GLY B 1 212 ? -11.359 -9.562 -10.578 1 98.62 212 GLY B N 1
ATOM 4551 C CA . GLY B 1 212 ? -11.953 -10.648 -11.344 1 98.62 212 GLY B CA 1
ATOM 4552 C C . GLY B 1 212 ? -13.328 -10.312 -11.891 1 98.62 212 GLY B C 1
ATOM 4553 O O . GLY B 1 212 ? -13.602 -10.531 -13.07 1 98.62 212 GLY B O 1
ATOM 4554 N N . ARG B 1 213 ? -14.188 -9.734 -11.055 1 98.31 213 ARG B N 1
ATOM 4555 C CA . ARG B 1 213 ? -15.539 -9.352 -11.461 1 98.31 213 ARG B CA 1
ATOM 4556 C C . ARG B 1 213 ? -15.5 -8.266 -12.531 1 98.31 213 ARG B C 1
ATOM 4558 O O . ARG B 1 213 ? -16.312 -8.273 -13.453 1 98.31 213 ARG B O 1
ATOM 4565 N N . ALA B 1 214 ? -14.562 -7.352 -12.406 1 98.75 214 ALA B N 1
ATOM 4566 C CA . ALA B 1 214 ? -14.469 -6.211 -13.312 1 98.75 214 ALA B CA 1
ATOM 4567 C C . ALA B 1 214 ? -14.141 -6.664 -14.727 1 98.75 214 ALA B C 1
ATOM 4569 O O . ALA B 1 214 ? -14.5 -5.996 -15.703 1 98.75 214 ALA B O 1
ATOM 4570 N N . ILE B 1 215 ? -13.477 -7.852 -14.844 1 98.38 215 ILE B N 1
ATOM 4571 C CA . ILE B 1 215 ? -12.961 -8.18 -16.172 1 98.38 215 ILE B CA 1
ATOM 4572 C C . ILE B 1 215 ? -13.539 -9.516 -16.641 1 98.38 215 ILE B C 1
ATOM 4574 O O . ILE B 1 215 ? -13.078 -10.086 -17.625 1 98.38 215 ILE B O 1
ATOM 4578 N N . LEU B 1 216 ? -14.445 -10.008 -15.938 1 94.56 216 LEU B N 1
ATOM 4579 C CA . LEU B 1 216 ? -15.016 -11.328 -16.219 1 94.56 216 LEU B CA 1
ATOM 4580 C C . LEU B 1 216 ? -15.508 -11.406 -17.656 1 94.56 216 LEU B C 1
ATOM 4582 O O . LEU B 1 216 ? -15.367 -12.445 -18.312 1 94.56 216 LEU B O 1
ATOM 4586 N N . ASP B 1 217 ? -16.047 -10.336 -18.141 1 94.94 217 ASP B N 1
ATOM 4587 C CA . ASP B 1 217 ? -16.641 -10.336 -19.469 1 94.94 217 ASP B CA 1
ATOM 4588 C C . ASP B 1 217 ? -15.648 -9.836 -20.516 1 94.94 217 ASP B C 1
ATOM 4590 O O . ASP B 1 217 ? -15.992 -9.711 -21.703 1 94.94 217 ASP B O 1
ATOM 4594 N N . ARG B 1 218 ? -14.453 -9.531 -20.125 1 97.81 218 ARG B N 1
ATOM 4595 C CA . ARG B 1 218 ? -13.391 -9.203 -21.062 1 97.81 218 ARG B CA 1
ATOM 4596 C C . ARG B 1 218 ? -12.766 -10.469 -21.656 1 97.81 218 ARG B C 1
ATOM 4598 O O . ARG B 1 218 ? -13.008 -11.57 -21.156 1 97.81 218 ARG B O 1
ATOM 4605 N N . LYS B 1 219 ? -12 -10.297 -22.672 1 98.38 219 LYS B N 1
ATOM 4606 C CA . LYS B 1 219 ? -11.523 -11.477 -23.391 1 98.38 219 LYS B CA 1
ATOM 4607 C C . LYS B 1 219 ? -10.102 -11.836 -22.984 1 98.38 219 LYS B C 1
ATOM 4609 O O . LYS B 1 219 ? -9.625 -12.938 -23.25 1 98.38 219 LYS B O 1
ATOM 4614 N N . PHE B 1 220 ? -9.422 -10.852 -22.281 1 98.69 220 PHE B N 1
ATOM 4615 C CA . PHE B 1 220 ? -8 -11.102 -22.078 1 98.69 220 PHE B CA 1
ATOM 4616 C C . PHE B 1 220 ? -7.512 -10.375 -20.828 1 98.69 220 PHE B C 1
ATOM 4618 O O . PHE B 1 220 ? -7.965 -9.273 -20.516 1 98.69 220 PHE B O 1
ATOM 4625 N N . SER B 1 221 ? -6.641 -10.984 -20.109 1 98.88 221 SER B N 1
ATOM 4626 C CA . SER B 1 221 ? -5.973 -10.383 -18.953 1 98.88 221 SER B CA 1
ATOM 4627 C C . SER B 1 221 ? -4.598 -11.008 -18.734 1 98.88 221 SER B C 1
ATOM 4629 O O . SER B 1 221 ? -4.262 -12.023 -19.344 1 98.88 221 SER B O 1
ATOM 4631 N N . VAL B 1 222 ? -3.75 -10.359 -17.922 1 98.88 222 VAL B N 1
ATOM 4632 C CA . VAL B 1 222 ? -2.443 -10.859 -17.5 1 98.88 222 VAL B CA 1
ATOM 4633 C C . VAL B 1 222 ? -2.352 -10.852 -15.984 1 98.88 222 VAL B C 1
ATOM 4635 O O . VAL B 1 222 ? -2.699 -9.859 -15.336 1 98.88 222 VAL B O 1
ATOM 4638 N N . GLY B 1 223 ? -1.933 -11.898 -15.445 1 98.75 223 GLY B N 1
ATOM 4639 C CA . GLY B 1 223 ? -1.783 -11.867 -14 1 98.75 223 GLY B CA 1
ATOM 4640 C C . GLY B 1 223 ? -1.156 -13.125 -13.438 1 98.75 223 GLY B C 1
ATOM 4641 O O . GLY B 1 223 ? -0.8 -14.039 -14.188 1 98.75 223 GLY B O 1
ATOM 4642 N N . ALA B 1 224 ? -0.869 -13.133 -12.156 1 98.06 224 ALA B N 1
ATOM 4643 C CA . ALA B 1 224 ? -0.448 -14.32 -11.422 1 98.06 224 ALA B CA 1
ATOM 4644 C C . ALA B 1 224 ? -1.653 -15.109 -10.922 1 98.06 224 ALA B C 1
ATOM 4646 O O . ALA B 1 224 ? -2.783 -14.883 -11.359 1 98.06 224 ALA B O 1
ATOM 4647 N N . SER B 1 225 ? -1.396 -16.125 -10.086 1 97.56 225 SER B N 1
ATOM 4648 C CA . SER B 1 225 ? -2.451 -16.984 -9.578 1 97.56 225 SER B CA 1
ATOM 4649 C C . SER B 1 225 ? -3.49 -16.203 -8.797 1 97.56 225 SER B C 1
ATOM 4651 O O . SER B 1 225 ? -4.664 -16.578 -8.75 1 97.56 225 SER B O 1
ATOM 4653 N N . GLY B 1 226 ? -3.057 -15.047 -8.273 1 98.12 226 GLY B N 1
ATOM 4654 C CA . GLY B 1 226 ? -4.008 -14.203 -7.566 1 98.12 226 GLY B CA 1
ATOM 4655 C C . GLY B 1 226 ? -5.148 -13.727 -8.445 1 98.12 226 GLY B C 1
ATOM 4656 O O . GLY B 1 226 ? -6.316 -13.812 -8.055 1 98.12 226 GLY B O 1
ATOM 4657 N N . LEU B 1 227 ? -4.828 -13.211 -9.602 1 98.69 227 LEU B N 1
ATOM 4658 C CA . LEU B 1 227 ? -5.883 -12.797 -10.516 1 98.69 227 LEU B CA 1
ATOM 4659 C C . LEU B 1 227 ? -6.75 -13.992 -10.922 1 98.69 227 LEU B C 1
ATOM 4661 O O . LEU B 1 227 ? -7.965 -13.859 -11.07 1 98.69 227 LEU B O 1
ATOM 4665 N N . GLY B 1 228 ? -6.078 -15.156 -11.125 1 98.25 228 GLY B N 1
ATOM 4666 C CA . GLY B 1 228 ? -6.832 -16.375 -11.375 1 98.25 228 GLY B CA 1
ATOM 4667 C C . GLY B 1 228 ? -7.863 -16.672 -10.305 1 98.25 228 GLY B C 1
ATOM 4668 O O . GLY B 1 228 ? -9 -17.031 -10.617 1 98.25 228 GLY B O 1
ATOM 4669 N N . LEU B 1 229 ? -7.461 -16.562 -9.078 1 97.12 229 LEU B N 1
ATOM 4670 C CA . LEU B 1 229 ? -8.383 -16.734 -7.957 1 97.12 229 LEU B CA 1
ATOM 4671 C C . LEU B 1 229 ? -9.586 -15.82 -8.086 1 97.12 229 LEU B C 1
ATOM 4673 O O . LEU B 1 229 ? -10.727 -16.25 -7.922 1 97.12 229 LEU B O 1
ATOM 4677 N N . GLY B 1 230 ? -9.312 -14.516 -8.359 1 98.12 230 GLY B N 1
ATOM 4678 C CA . GLY B 1 230 ? -10.391 -13.555 -8.547 1 98.12 230 GLY B CA 1
ATOM 4679 C C . GLY B 1 230 ? -11.352 -13.953 -9.648 1 98.12 230 GLY B C 1
ATOM 4680 O O . GLY B 1 230 ? -12.57 -13.906 -9.461 1 98.12 230 GLY B O 1
ATOM 4681 N N . LEU B 1 231 ? -10.82 -14.359 -10.797 1 98.06 231 LEU B N 1
ATOM 4682 C CA . LEU B 1 231 ? -11.633 -14.789 -11.922 1 98.06 231 LEU B CA 1
ATOM 4683 C C . LEU B 1 231 ? -12.445 -16.031 -11.57 1 98.06 231 LEU B C 1
ATOM 4685 O O . LEU B 1 231 ? -13.633 -16.109 -11.883 1 98.06 231 LEU B O 1
ATOM 4689 N N . ALA B 1 232 ? -11.789 -16.969 -10.898 1 96.5 232 ALA B N 1
ATOM 4690 C CA . ALA B 1 232 ? -12.461 -18.219 -10.523 1 96.5 232 ALA B CA 1
ATOM 4691 C C . ALA B 1 232 ? -13.633 -17.953 -9.594 1 96.5 232 ALA B C 1
ATOM 4693 O O . ALA B 1 232 ? -14.719 -18.5 -9.773 1 96.5 232 ALA B O 1
ATOM 4694 N N . ARG B 1 233 ? -13.438 -17.109 -8.648 1 95.75 233 ARG B N 1
ATOM 4695 C CA . ARG B 1 233 ? -14.492 -16.797 -7.691 1 95.75 233 ARG B CA 1
ATOM 4696 C C . ARG B 1 233 ? -15.633 -16.047 -8.367 1 95.75 233 ARG B C 1
ATOM 4698 O O . ARG B 1 233 ? -16.812 -16.266 -8.047 1 95.75 233 ARG B O 1
ATOM 4705 N N . ALA B 1 234 ? -15.266 -15.156 -9.25 1 95.5 234 ALA B N 1
ATOM 4706 C CA . ALA B 1 234 ? -16.297 -14.453 -10.008 1 95.5 234 ALA B CA 1
ATOM 4707 C C . ALA B 1 234 ? -17.125 -15.422 -10.844 1 95.5 234 ALA B C 1
ATOM 4709 O O . ALA B 1 234 ? -18.344 -15.312 -10.898 1 95.5 234 ALA B O 1
ATOM 4710 N N . LEU B 1 235 ? -16.453 -16.391 -11.484 1 94.25 235 LEU B N 1
ATOM 4711 C CA . LEU B 1 235 ? -17.125 -17.406 -12.289 1 94.25 235 LEU B CA 1
ATOM 4712 C C . LEU B 1 235 ? -18.031 -18.281 -11.422 1 94.25 235 LEU B C 1
ATOM 4714 O O . LEU B 1 235 ? -19.172 -18.562 -11.797 1 94.25 235 LEU B O 1
ATOM 4718 N N . ALA B 1 236 ? -17.484 -18.641 -10.305 1 90.25 236 ALA B N 1
ATOM 4719 C CA . ALA B 1 236 ? -18.281 -19.453 -9.383 1 90.25 236 ALA B CA 1
ATOM 4720 C C . ALA B 1 236 ? -19.516 -18.703 -8.914 1 90.25 236 ALA B C 1
ATOM 4722 O O . ALA B 1 236 ? -20.609 -19.281 -8.836 1 90.25 236 ALA B O 1
ATOM 4723 N N . ALA B 1 237 ? -19.375 -17.469 -8.633 1 89.69 237 ALA B N 1
ATOM 4724 C CA . ALA B 1 237 ? -20.469 -16.641 -8.156 1 89.69 237 ALA B CA 1
ATOM 4725 C C . ALA B 1 237 ? -21.547 -16.469 -9.234 1 89.69 237 ALA B C 1
ATOM 4727 O O . ALA B 1 237 ? -22.734 -16.328 -8.922 1 89.69 237 ALA B O 1
ATOM 4728 N N . ASP B 1 238 ? -21.078 -16.547 -10.43 1 88.75 238 ASP B N 1
ATOM 4729 C CA . ASP B 1 238 ? -22 -16.391 -11.555 1 88.75 238 ASP B CA 1
ATOM 4730 C C . ASP B 1 238 ? -22.594 -17.734 -11.969 1 88.75 238 ASP B C 1
ATOM 4732 O O . ASP B 1 238 ? -23.281 -17.844 -12.984 1 88.75 238 ASP B O 1
ATOM 4736 N N . GLY B 1 239 ? -22.266 -18.781 -11.297 1 85 239 GLY B N 1
ATOM 4737 C CA . GLY B 1 239 ? -22.828 -20.094 -11.531 1 85 239 GLY B CA 1
ATOM 4738 C C . GLY B 1 239 ? -22.094 -20.875 -12.594 1 85 239 GLY B C 1
ATOM 4739 O O . GLY B 1 239 ? -22.578 -21.922 -13.047 1 85 239 GLY B O 1
ATOM 4740 N N . ARG B 1 240 ? -21.031 -20.453 -13.039 1 79.81 240 ARG B N 1
ATOM 4741 C CA . ARG B 1 240 ? -20.281 -21.125 -14.094 1 79.81 240 ARG B CA 1
ATOM 4742 C C . ARG B 1 240 ? -19.203 -22.031 -13.5 1 79.81 240 ARG B C 1
ATOM 4744 O O . ARG B 1 240 ? -18.375 -22.578 -14.227 1 79.81 240 ARG B O 1
ATOM 4751 N N . GLY B 1 241 ? -19.172 -22.203 -12.305 1 80.56 241 GLY B N 1
ATOM 4752 C CA . GLY B 1 241 ? -18.297 -23.141 -11.641 1 80.56 241 GLY B CA 1
ATOM 4753 C C . GLY B 1 241 ? -18.938 -24.5 -11.422 1 80.56 241 GLY B C 1
ATOM 4754 O O . GLY B 1 241 ? -20.125 -24.672 -11.688 1 80.56 241 GLY B O 1
ATOM 4755 N N . THR B 1 242 ? -18.016 -25.5 -11.133 1 77.94 242 THR B N 1
ATOM 4756 C CA . THR B 1 242 ? -18.516 -26.844 -10.875 1 77.94 242 THR B CA 1
ATOM 4757 C C . THR B 1 242 ? -18.453 -27.156 -9.383 1 77.94 242 THR B C 1
ATOM 4759 O O . THR B 1 242 ? -17.422 -26.938 -8.734 1 77.94 242 THR B O 1
ATOM 4762 N N . ARG B 1 243 ? -19.719 -27.484 -8.969 1 67.06 243 ARG B N 1
ATOM 4763 C CA . ARG B 1 243 ? -19.781 -27.906 -7.578 1 67.06 243 ARG B CA 1
ATOM 4764 C C . ARG B 1 243 ? -18.922 -29.141 -7.344 1 67.06 243 ARG B C 1
ATOM 4766 O O . ARG B 1 243 ? -18.969 -30.109 -8.117 1 67.06 243 ARG B O 1
ATOM 4773 N N . ASP B 1 244 ? -17.906 -29.188 -6.496 1 68.69 244 ASP B N 1
ATOM 4774 C CA . ASP B 1 244 ? -16.969 -30.234 -6.09 1 68.69 244 ASP B CA 1
ATOM 4775 C C . ASP B 1 244 ? -16 -30.578 -7.219 1 68.69 244 ASP B C 1
ATOM 4777 O O . ASP B 1 244 ? -15.836 -31.75 -7.566 1 68.69 244 ASP B O 1
ATOM 4781 N N . ALA B 1 245 ? -15.484 -29.672 -7.816 1 70.44 245 ALA B N 1
ATOM 4782 C CA . ALA B 1 245 ? -14.555 -29.797 -8.938 1 70.44 245 ALA B CA 1
ATOM 4783 C C . ALA B 1 245 ? -13.359 -30.672 -8.578 1 70.44 245 ALA B C 1
ATOM 4785 O O . ALA B 1 245 ? -12.984 -31.578 -9.336 1 70.44 245 ALA B O 1
ATOM 4786 N N . ALA B 1 246 ? -12.852 -30.484 -7.422 1 73.19 246 ALA B N 1
ATOM 4787 C CA . ALA B 1 246 ? -11.672 -31.234 -6.984 1 73.19 246 ALA B CA 1
ATOM 4788 C C . ALA B 1 246 ? -12.008 -32.719 -6.75 1 73.19 246 ALA B C 1
ATOM 4790 O O . ALA B 1 246 ? -11.203 -33.594 -7.055 1 73.19 246 ALA B O 1
ATOM 4791 N N . GLY B 1 247 ? -13.086 -32.875 -6.223 1 72.81 247 GLY B N 1
ATOM 4792 C CA . GLY B 1 247 ? -13.492 -34.25 -5.926 1 72.81 247 GLY B CA 1
ATOM 4793 C C . GLY B 1 247 ? -13.695 -35.094 -7.168 1 72.81 247 GLY B C 1
ATOM 4794 O O . GLY B 1 247 ? -13.422 -36.312 -7.156 1 72.81 247 GLY B O 1
ATOM 4795 N N . ALA B 1 248 ? -14.055 -34.438 -8.18 1 66.12 248 ALA B N 1
ATOM 4796 C CA . ALA B 1 248 ? -14.328 -35.156 -9.422 1 66.12 248 ALA B CA 1
ATOM 4797 C C . ALA B 1 248 ? -13.055 -35.75 -10.016 1 66.12 248 ALA B C 1
ATOM 4799 O O . ALA B 1 248 ? -13.086 -36.75 -10.719 1 66.12 248 ALA B O 1
ATOM 4800 N N . ALA B 1 249 ? -12.039 -35.094 -9.68 1 69.44 249 ALA B N 1
ATOM 4801 C CA . ALA B 1 249 ? -10.766 -35.531 -10.227 1 69.44 249 ALA B CA 1
ATOM 4802 C C . ALA B 1 249 ? -10.352 -36.875 -9.633 1 69.44 249 ALA B C 1
ATOM 4804 O O . ALA B 1 249 ? -9.695 -37.688 -10.297 1 69.44 249 ALA B O 1
ATOM 4805 N N . VAL B 1 250 ? -10.617 -36.969 -8.328 1 68.12 250 VAL B N 1
ATOM 4806 C CA . VAL B 1 250 ? -10.266 -38.219 -7.691 1 68.12 250 VAL B CA 1
ATOM 4807 C C . VAL B 1 250 ? -11.289 -39.281 -8.062 1 68.12 250 VAL B C 1
ATOM 4809 O O . VAL B 1 250 ? -10.945 -40.469 -8.219 1 68.12 250 VAL B O 1
ATOM 4812 N N . GLY B 1 251 ? -12.5 -38.875 -8.445 1 64.38 251 GLY B N 1
ATOM 4813 C CA . GLY B 1 251 ? -13.625 -39.562 -9.039 1 64.38 251 GLY B CA 1
ATOM 4814 C C . GLY B 1 251 ? -13.57 -41.062 -8.82 1 64.38 251 GLY B C 1
ATOM 4815 O O . GLY B 1 251 ? -13.328 -41.531 -7.699 1 64.38 251 GLY B O 1
ATOM 4816 N N . GLU B 1 252 ? -13.625 -41.781 -9.93 1 70.06 252 GLU B N 1
ATOM 4817 C CA . GLU B 1 252 ? -13.664 -43.25 -10.117 1 70.06 252 GLU B CA 1
ATOM 4818 C C . GLU B 1 252 ? -12.297 -43.875 -9.883 1 70.06 252 GLU B C 1
ATOM 4820 O O . GLU B 1 252 ? -11.289 -43.375 -10.375 1 70.06 252 GLU B O 1
ATOM 4825 N N . PRO B 1 253 ? -12.242 -44.812 -9.062 1 81.44 253 PRO B N 1
ATOM 4826 C CA . PRO B 1 253 ? -10.984 -45.531 -8.859 1 81.44 253 PRO B CA 1
ATOM 4827 C C . PRO B 1 253 ? -10.32 -45.969 -10.164 1 81.44 253 PRO B C 1
ATOM 4829 O O . PRO B 1 253 ? -11.008 -46.344 -11.117 1 81.44 253 PRO B O 1
ATOM 4832 N N . VAL B 1 254 ? -9.023 -45.688 -10.312 1 88.75 254 VAL B N 1
ATOM 4833 C CA . VAL B 1 254 ? -8.289 -46.062 -11.516 1 88.75 254 VAL B CA 1
ATOM 4834 C C . VAL B 1 254 ? -7.809 -47.5 -11.391 1 88.75 254 VAL B C 1
ATOM 4836 O O . VAL B 1 254 ? -7.379 -48.125 -12.375 1 88.75 254 VAL B O 1
ATOM 4839 N N . GLY B 1 255 ? -7.926 -48.031 -10.219 1 85.75 255 GLY B N 1
ATOM 4840 C CA . GLY B 1 255 ? -7.426 -49.375 -9.977 1 85.75 255 GLY B CA 1
ATOM 4841 C C . GLY B 1 255 ? -5.914 -49.469 -10.07 1 85.75 255 GLY B C 1
ATOM 4842 O O . GLY B 1 255 ? -5.207 -48.5 -9.797 1 85.75 255 GLY B O 1
ATOM 4843 N N . GLY B 1 256 ? -5.426 -50.688 -10.211 1 91.19 256 GLY B N 1
ATOM 4844 C CA . GLY B 1 256 ? -4 -50.938 -10.383 1 91.19 256 GLY B CA 1
ATOM 4845 C C . GLY B 1 256 ? -3.215 -50.812 -9.094 1 91.19 256 GLY B C 1
ATOM 4846 O O . GLY B 1 256 ? -3.791 -50.594 -8.023 1 91.19 256 GLY B O 1
ATOM 4847 N N . ALA B 1 257 ? -1.908 -51 -9.211 1 95.94 257 ALA B N 1
ATOM 4848 C CA . ALA B 1 257 ? -1.003 -50.969 -8.062 1 95.94 257 ALA B CA 1
ATOM 4849 C C . ALA B 1 257 ? -0.573 -49.531 -7.773 1 95.94 257 ALA B C 1
ATOM 4851 O O . ALA B 1 257 ? -0.885 -48.594 -8.539 1 95.94 257 ALA B O 1
ATOM 4852 N N . SER B 1 258 ? -0.01 -49.375 -6.586 1 97.12 258 SER B N 1
ATOM 4853 C CA . SER B 1 258 ? 0.478 -48.062 -6.176 1 97.12 258 SER B CA 1
ATOM 4854 C C . SER B 1 258 ? 1.961 -48.094 -5.82 1 97.12 258 SER B C 1
ATOM 4856 O O . SER B 1 258 ? 2.453 -49.125 -5.32 1 97.12 258 SER B O 1
ATOM 4858 N N . ALA B 1 259 ? 2.641 -47.031 -6.117 1 98.06 259 ALA B N 1
ATOM 4859 C CA . ALA B 1 259 ? 4.062 -46.906 -5.797 1 98.06 259 ALA B CA 1
ATOM 4860 C C . ALA B 1 259 ? 4.457 -45.469 -5.535 1 98.06 259 ALA B C 1
ATOM 4862 O O . ALA B 1 259 ? 3.729 -44.531 -5.898 1 98.06 259 ALA B O 1
ATOM 4863 N N . CYS B 1 260 ? 5.543 -45.281 -4.793 1 97.81 260 CYS B N 1
ATOM 4864 C CA . CYS B 1 260 ? 6.133 -43.969 -4.523 1 97.81 260 CYS B CA 1
ATOM 4865 C C . CYS B 1 260 ? 7.59 -43.938 -4.969 1 97.81 260 CYS B C 1
ATOM 4867 O O . CYS B 1 260 ? 8.312 -44.938 -4.836 1 97.81 260 CYS B O 1
ATOM 4869 N N . LEU B 1 261 ? 7.918 -42.812 -5.555 1 96.56 261 LEU B N 1
ATOM 4870 C CA . LEU B 1 261 ? 9.297 -42.531 -5.934 1 96.56 261 LEU B CA 1
ATOM 4871 C C . LEU B 1 261 ? 9.812 -41.281 -5.25 1 96.56 261 LEU B C 1
ATOM 4873 O O . LEU B 1 261 ? 9.117 -40.25 -5.219 1 96.56 261 LEU B O 1
ATOM 4877 N N . ALA B 1 262 ? 11 -41.344 -4.598 1 94.19 262 ALA B N 1
ATOM 4878 C CA . ALA B 1 262 ? 11.578 -40.188 -3.936 1 94.19 262 ALA B CA 1
ATOM 4879 C C . ALA B 1 262 ? 13 -39.906 -4.438 1 94.19 262 ALA B C 1
ATOM 4881 O O . ALA B 1 262 ? 13.922 -40.656 -4.125 1 94.19 262 ALA B O 1
ATOM 4882 N N . GLY B 1 263 ? 13.102 -38.844 -5.223 1 88.62 263 GLY B N 1
ATOM 4883 C CA . GLY B 1 263 ? 14.406 -38.469 -5.723 1 88.62 263 GLY B CA 1
ATOM 4884 C C . GLY B 1 263 ? 15.023 -37.312 -4.957 1 88.62 263 GLY B C 1
ATOM 4885 O O . GLY B 1 263 ? 16.219 -37.031 -5.105 1 88.62 263 GLY B O 1
ATOM 4886 N N . SER B 1 264 ? 14.273 -36.594 -4.105 1 81.44 264 SER B N 1
ATOM 4887 C CA . SER B 1 264 ? 14.711 -35.406 -3.352 1 81.44 264 SER B CA 1
ATOM 4888 C C . SER B 1 264 ? 15.461 -35.812 -2.086 1 81.44 264 SER B C 1
ATOM 4890 O O . SER B 1 264 ? 15.086 -36.781 -1.421 1 81.44 264 SER B O 1
ATOM 4892 N N . CYS B 1 265 ? 16.516 -35.094 -1.786 1 77.25 265 CYS B N 1
ATOM 4893 C CA . CYS B 1 265 ? 17.281 -35.312 -0.567 1 77.25 265 CYS B CA 1
ATOM 4894 C C . CYS B 1 265 ? 17.016 -34.25 0.47 1 77.25 265 CYS B C 1
ATOM 4896 O O . CYS B 1 265 ? 17.859 -34 1.346 1 77.25 265 CYS B O 1
ATOM 4898 N N . SER B 1 266 ? 15.891 -33.562 0.215 1 81.19 266 SER B N 1
ATOM 4899 C CA . SER B 1 266 ? 15.531 -32.562 1.214 1 81.19 266 SER B CA 1
ATOM 4900 C C . SER B 1 266 ? 15.273 -33.188 2.57 1 81.19 266 SER B C 1
ATOM 4902 O O . SER B 1 266 ? 14.93 -34.375 2.648 1 81.19 266 SER B O 1
ATOM 4904 N N . GLN B 1 267 ? 15.461 -32.406 3.65 1 84.31 267 GLN B N 1
ATOM 4905 C CA . GLN B 1 267 ? 15.195 -32.906 4.992 1 84.31 267 GLN B CA 1
ATOM 4906 C C . GLN B 1 267 ? 13.758 -33.406 5.121 1 84.31 267 GLN B C 1
ATOM 4908 O O . GLN B 1 267 ? 13.508 -34.438 5.727 1 84.31 267 GLN B O 1
ATOM 4913 N N . ALA B 1 268 ? 12.852 -32.688 4.574 1 88.81 268 ALA B N 1
ATOM 4914 C CA . ALA B 1 268 ? 11.438 -33.062 4.637 1 88.81 268 ALA B CA 1
ATOM 4915 C C . ALA B 1 268 ? 11.203 -34.406 3.951 1 88.81 268 ALA B C 1
ATOM 4917 O O . ALA B 1 268 ? 10.531 -35.281 4.5 1 88.81 268 ALA B O 1
ATOM 4918 N N . THR B 1 269 ? 11.766 -34.594 2.791 1 89.56 269 THR B N 1
ATOM 4919 C CA . THR B 1 269 ? 11.57 -35.812 2.043 1 89.56 269 THR B CA 1
ATOM 4920 C C . THR B 1 269 ? 12.211 -37 2.771 1 89.56 269 THR B C 1
ATOM 4922 O O . THR B 1 269 ? 11.633 -38.094 2.83 1 89.56 269 THR B O 1
ATOM 4925 N N . LEU B 1 270 ? 13.344 -36.75 3.348 1 88.88 270 LEU B N 1
ATOM 4926 C CA . LEU B 1 270 ? 14.023 -37.812 4.094 1 88.88 270 LEU B CA 1
ATOM 4927 C C . LEU B 1 270 ? 13.188 -38.25 5.289 1 88.88 270 LEU B C 1
ATOM 4929 O O . LEU B 1 270 ? 13.078 -39.438 5.566 1 88.88 270 LEU B O 1
ATOM 4933 N N . GLN B 1 271 ? 12.656 -37.312 5.934 1 92.75 271 GLN B N 1
ATOM 4934 C CA . GLN B 1 271 ? 11.781 -37.625 7.059 1 92.75 271 GLN B CA 1
ATOM 4935 C C . GLN B 1 271 ? 10.539 -38.375 6.594 1 92.75 271 GLN B C 1
ATOM 4937 O O . GLN B 1 271 ? 10.078 -39.281 7.277 1 92.75 271 GLN B O 1
ATOM 4942 N N . GLN B 1 272 ? 10.047 -38 5.504 1 95.19 272 GLN B N 1
ATOM 4943 C CA . GLN B 1 272 ? 8.852 -38.625 4.953 1 95.19 272 GLN B CA 1
ATOM 4944 C C . GLN B 1 272 ? 9.141 -40.062 4.523 1 95.19 272 GLN B C 1
ATOM 4946 O O . GLN B 1 272 ? 8.32 -40.969 4.727 1 95.19 272 GLN B O 1
ATOM 4951 N N . VAL B 1 273 ? 10.281 -40.312 3.936 1 94.19 273 VAL B N 1
ATOM 4952 C CA . VAL B 1 273 ? 10.695 -41.656 3.541 1 94.19 273 VAL B CA 1
ATOM 4953 C C . VAL B 1 273 ? 10.859 -42.531 4.781 1 94.19 273 VAL B C 1
ATOM 4955 O O . VAL B 1 273 ? 10.43 -43.688 4.793 1 94.19 273 VAL B O 1
ATOM 4958 N N . ALA B 1 274 ? 11.43 -41.906 5.789 1 93.69 274 ALA B N 1
ATOM 4959 C CA . ALA B 1 274 ? 11.602 -42.656 7.039 1 93.69 274 ALA B CA 1
ATOM 4960 C C . ALA B 1 274 ? 10.242 -43.031 7.629 1 93.69 274 ALA B C 1
ATOM 4962 O O . ALA B 1 274 ? 10.07 -44.188 8.094 1 93.69 274 ALA B O 1
ATOM 4963 N N . ALA B 1 275 ? 9.383 -42.188 7.594 1 95.88 275 ALA B N 1
ATOM 4964 C CA . ALA B 1 275 ? 8.047 -42.438 8.117 1 95.88 275 ALA B CA 1
ATOM 4965 C C . ALA B 1 275 ? 7.34 -43.531 7.289 1 95.88 275 ALA B C 1
ATOM 4967 O O . ALA B 1 275 ? 6.574 -44.312 7.832 1 95.88 275 ALA B O 1
ATOM 4968 N N . ALA B 1 276 ? 7.566 -43.562 5.992 1 96.12 276 ALA B N 1
ATOM 4969 C CA . ALA B 1 276 ? 6.906 -44.469 5.082 1 96.12 276 ALA B CA 1
ATOM 4970 C C . ALA B 1 276 ? 7.344 -45.906 5.359 1 96.12 276 ALA B C 1
ATOM 4972 O O . ALA B 1 276 ? 6.609 -46.875 5.059 1 96.12 276 ALA B O 1
ATOM 4973 N N . GLU B 1 277 ? 8.477 -46.062 5.949 1 95.44 277 GLU B N 1
ATOM 4974 C CA . GLU B 1 277 ? 9 -47.406 6.258 1 95.44 277 GLU B CA 1
ATOM 4975 C C . GLU B 1 277 ? 8.062 -48.156 7.199 1 95.44 277 GLU B C 1
ATOM 4977 O O . GLU B 1 277 ? 8.047 -49.375 7.207 1 95.44 277 GLU B O 1
ATOM 4982 N N . ALA B 1 278 ? 7.367 -47.406 7.902 1 95.62 278 ALA B N 1
ATOM 4983 C CA . ALA B 1 278 ? 6.465 -48 8.875 1 95.62 278 ALA B CA 1
ATOM 4984 C C . ALA B 1 278 ? 5.219 -48.562 8.195 1 95.62 278 ALA B C 1
ATOM 4986 O O . ALA B 1 278 ? 4.504 -49.375 8.766 1 95.62 278 ALA B O 1
ATOM 4987 N N . ILE B 1 279 ? 5.008 -48.219 6.961 1 95.44 279 ILE B N 1
ATOM 4988 C CA . ILE B 1 279 ? 3.693 -48.562 6.43 1 95.44 279 ILE B CA 1
ATOM 4989 C C . ILE B 1 279 ? 3.848 -49.25 5.074 1 95.44 279 ILE B C 1
ATOM 4991 O O . ILE B 1 279 ? 2.875 -49.75 4.516 1 95.44 279 ILE B O 1
ATOM 4995 N N . MET B 1 280 ? 5.039 -49.25 4.504 1 96.94 280 MET B N 1
ATOM 4996 C CA . MET B 1 280 ? 5.258 -49.938 3.23 1 96.94 280 MET B CA 1
ATOM 4997 C C . MET B 1 280 ? 6.73 -50.281 3.045 1 96.94 280 MET B C 1
ATOM 4999 O O . MET B 1 280 ? 7.602 -49.688 3.662 1 96.94 280 MET B O 1
ATOM 5003 N N . PRO B 1 281 ? 6.996 -51.312 2.188 1 97.38 281 PRO B N 1
ATOM 5004 C CA . PRO B 1 281 ? 8.398 -51.625 1.87 1 97.38 281 PRO B CA 1
ATOM 5005 C C . PRO B 1 281 ? 9.094 -50.438 1.165 1 97.38 281 PRO B C 1
ATOM 5007 O O . PRO B 1 281 ? 8.508 -49.812 0.288 1 97.38 281 PRO B O 1
ATOM 5010 N N . VAL B 1 282 ? 10.352 -50.156 1.625 1 96.88 282 VAL B N 1
ATOM 5011 C CA . VAL B 1 282 ? 11.125 -49.062 1.055 1 96.88 282 VAL B CA 1
ATOM 5012 C C . VAL B 1 282 ? 12.461 -49.594 0.54 1 96.88 282 VAL B C 1
ATOM 5014 O O . VAL B 1 282 ? 13.156 -50.344 1.242 1 96.88 282 VAL B O 1
ATOM 5017 N N . LEU B 1 283 ? 12.734 -49.281 -0.724 1 95.88 283 LEU B N 1
ATOM 5018 C CA . LEU B 1 283 ? 14.047 -49.562 -1.297 1 95.88 283 LEU B CA 1
ATOM 5019 C C . LEU B 1 283 ? 14.852 -48.281 -1.46 1 95.88 283 LEU B C 1
ATOM 5021 O O . LEU B 1 283 ? 14.383 -47.344 -2.09 1 95.88 283 LEU B O 1
ATOM 5025 N N . ARG B 1 284 ? 16.031 -48.25 -0.895 1 92.94 284 ARG B N 1
ATOM 5026 C CA . ARG B 1 284 ? 16.922 -47.094 -1.065 1 92.94 284 ARG B CA 1
ATOM 5027 C C . ARG B 1 284 ? 18.016 -47.406 -2.082 1 92.94 284 ARG B C 1
ATOM 5029 O O . ARG B 1 284 ? 18.828 -48.312 -1.881 1 92.94 284 ARG B O 1
ATOM 5036 N N . LEU B 1 285 ? 17.938 -46.625 -3.082 1 90.62 285 LEU B N 1
ATOM 5037 C CA . LEU B 1 285 ? 18.938 -46.781 -4.133 1 90.62 285 LEU B CA 1
ATOM 5038 C C . LEU B 1 285 ? 20.234 -46.062 -3.787 1 90.62 285 LEU B C 1
ATOM 5040 O O . LEU B 1 285 ? 20.188 -44.938 -3.234 1 90.62 285 LEU B O 1
ATOM 5044 N N . ASP B 1 286 ? 21.312 -46.688 -4.055 1 84.94 286 ASP B N 1
ATOM 5045 C CA . ASP B 1 286 ? 22.625 -46.062 -3.852 1 84.94 286 ASP B CA 1
ATOM 5046 C C . ASP B 1 286 ? 23.062 -45.281 -5.09 1 84.94 286 ASP B C 1
ATOM 5048 O O . ASP B 1 286 ? 23.406 -45.875 -6.117 1 84.94 286 ASP B O 1
ATOM 5052 N N . PRO B 1 287 ? 23.109 -44.062 -4.965 1 83.69 287 PRO B N 1
ATOM 5053 C CA . PRO B 1 287 ? 23.484 -43.25 -6.133 1 83.69 287 PRO B CA 1
ATOM 5054 C C . PRO B 1 287 ? 24.875 -43.594 -6.66 1 83.69 287 PRO B C 1
ATOM 5056 O O . PRO B 1 287 ? 25.125 -43.469 -7.859 1 83.69 287 PRO B O 1
ATOM 5059 N N . ALA B 1 288 ? 25.75 -44.062 -5.766 1 83.06 288 ALA B N 1
ATOM 5060 C CA . ALA B 1 288 ? 27.094 -44.406 -6.195 1 83.06 288 ALA B CA 1
ATOM 5061 C C . ALA B 1 288 ? 27.062 -45.594 -7.152 1 83.06 288 ALA B C 1
ATOM 5063 O O . ALA B 1 288 ? 27.812 -45.656 -8.125 1 83.06 288 ALA B O 1
ATOM 5064 N N . ARG B 1 289 ? 26.219 -46.531 -6.812 1 87.44 289 ARG B N 1
ATOM 5065 C CA . ARG B 1 289 ? 26.062 -47.688 -7.684 1 87.44 289 ARG B CA 1
ATOM 5066 C C . ARG B 1 289 ? 25.453 -47.281 -9.023 1 87.44 289 ARG B C 1
ATOM 5068 O O . ARG B 1 289 ? 25.828 -47.812 -10.07 1 87.44 289 ARG B O 1
ATOM 5075 N N . LEU B 1 290 ? 24.5 -46.438 -8.961 1 84.62 290 LEU B N 1
ATOM 5076 C CA . LEU B 1 290 ? 23.875 -45.906 -10.172 1 84.62 290 LEU B CA 1
ATOM 5077 C C . LEU B 1 290 ? 24.922 -45.281 -11.086 1 84.62 290 LEU B C 1
ATOM 5079 O O . LEU B 1 290 ? 24.922 -45.531 -12.297 1 84.62 290 LEU B O 1
ATOM 5083 N N . LEU B 1 291 ? 25.812 -44.562 -10.555 1 84 291 LEU B N 1
ATOM 5084 C CA . LEU B 1 291 ? 26.812 -43.812 -11.32 1 84 291 LEU B CA 1
ATOM 5085 C C . LEU B 1 291 ? 27.922 -44.75 -11.812 1 84 291 LEU B C 1
ATOM 5087 O O . LEU B 1 291 ? 28.578 -44.469 -12.812 1 84 291 LEU B O 1
ATOM 5091 N N . ALA B 1 292 ? 28.078 -45.812 -11.016 1 84.38 292 ALA B N 1
ATOM 5092 C CA . ALA B 1 292 ? 29.094 -46.812 -11.391 1 84.38 292 ALA B CA 1
ATOM 5093 C C . ALA B 1 292 ? 28.609 -47.688 -12.539 1 84.38 292 ALA B C 1
ATOM 5095 O O . ALA B 1 292 ? 29.375 -48.469 -13.086 1 84.38 292 ALA B O 1
ATOM 5096 N N . GLY B 1 293 ? 27.391 -47.562 -12.93 1 84.19 293 GLY B N 1
ATOM 5097 C CA . GLY B 1 293 ? 26.891 -48.281 -14.086 1 84.19 293 GLY B CA 1
ATOM 5098 C C . GLY B 1 293 ? 26.125 -49.531 -13.719 1 84.19 293 GLY B C 1
ATOM 5099 O O . GLY B 1 293 ? 25.719 -50.312 -14.602 1 84.19 293 GLY B O 1
ATOM 5100 N N . ASP B 1 294 ? 25.906 -49.781 -12.445 1 88.5 294 ASP B N 1
ATOM 5101 C CA . ASP B 1 294 ? 25.078 -50.906 -12.016 1 88.5 294 ASP B CA 1
ATOM 5102 C C . ASP B 1 294 ? 23.641 -50.75 -12.484 1 88.5 294 ASP B C 1
ATOM 5104 O O . ASP B 1 294 ? 23.172 -49.625 -12.695 1 88.5 294 ASP B O 1
ATOM 5108 N N . ASP B 1 295 ? 23.016 -51.906 -12.773 1 92.31 295 ASP B N 1
ATOM 5109 C CA . ASP B 1 295 ? 21.625 -51.875 -13.219 1 92.31 295 ASP B CA 1
ATOM 5110 C C . ASP B 1 295 ? 20.672 -51.719 -12.031 1 92.31 295 ASP B C 1
ATOM 5112 O O . ASP B 1 295 ? 19.875 -52.625 -11.75 1 92.31 295 ASP B O 1
ATOM 5116 N N . VAL B 1 296 ? 20.75 -50.562 -11.453 1 91.69 296 VAL B N 1
ATOM 5117 C CA . VAL B 1 296 ? 19.938 -50.281 -10.273 1 91.69 296 VAL B CA 1
ATOM 5118 C C . VAL B 1 296 ? 18.469 -50.25 -10.656 1 91.69 296 VAL B C 1
ATOM 5120 O O . VAL B 1 296 ? 17.594 -50.5 -9.82 1 91.69 296 VAL B O 1
ATOM 5123 N N . VAL B 1 297 ? 18.141 -49.969 -11.891 1 95.5 297 VAL B N 1
ATOM 5124 C CA . VAL B 1 297 ? 16.75 -49.938 -12.375 1 95.5 297 VAL B CA 1
ATOM 5125 C C . VAL B 1 297 ? 16.141 -51.344 -12.32 1 95.5 297 VAL B C 1
ATOM 5127 O O . VAL B 1 297 ? 15.031 -51.5 -11.805 1 95.5 297 VAL B O 1
ATOM 5130 N N . ALA B 1 298 ? 16.859 -52.25 -12.828 1 95.69 298 ALA B N 1
ATOM 5131 C CA . ALA B 1 298 ? 16.375 -53.625 -12.812 1 95.69 298 ALA B CA 1
ATOM 5132 C C . ALA B 1 298 ? 16.172 -54.094 -11.383 1 95.69 298 ALA B C 1
ATOM 5134 O O . ALA B 1 298 ? 15.219 -54.844 -11.094 1 95.69 298 ALA B O 1
ATOM 5135 N N . GLU B 1 299 ? 17.078 -53.75 -10.586 1 95.19 299 GLU B N 1
ATOM 5136 C CA . GLU B 1 299 ? 16.969 -54.125 -9.172 1 95.19 299 GLU B CA 1
ATOM 5137 C C . GLU B 1 299 ? 15.703 -53.531 -8.539 1 95.19 299 GLU B C 1
ATOM 5139 O O . GLU B 1 299 ? 14.984 -54.219 -7.832 1 95.19 299 GLU B O 1
ATOM 5144 N N . ALA B 1 300 ? 15.5 -52.312 -8.758 1 96.75 300 ALA B N 1
ATOM 5145 C CA . ALA B 1 300 ? 14.336 -51.625 -8.211 1 96.75 300 ALA B CA 1
ATOM 5146 C C . ALA B 1 300 ? 13.039 -52.25 -8.727 1 96.75 300 ALA B C 1
ATOM 5148 O O . ALA B 1 300 ? 12.094 -52.438 -7.957 1 96.75 300 ALA B O 1
ATOM 5149 N N . LEU B 1 301 ? 13 -52.594 -10.016 1 97.5 301 LEU B N 1
ATOM 5150 C CA . LEU B 1 301 ? 11.805 -53.156 -10.609 1 97.5 301 LEU B CA 1
ATOM 5151 C C . LEU B 1 301 ? 11.555 -54.562 -10.094 1 97.5 301 LEU B C 1
ATOM 5153 O O . LEU B 1 301 ? 10.406 -54.969 -9.914 1 97.5 301 LEU B O 1
ATOM 5157 N N . ALA B 1 302 ? 12.586 -55.281 -9.859 1 96.94 302 ALA B N 1
ATOM 5158 C CA . ALA B 1 302 ? 12.445 -56.625 -9.258 1 96.94 302 ALA B CA 1
ATOM 5159 C C . ALA B 1 302 ? 11.875 -56.5 -7.844 1 96.94 302 ALA B C 1
ATOM 5161 O O . ALA B 1 302 ? 10.992 -57.281 -7.469 1 96.94 302 ALA B O 1
ATOM 5162 N N . PHE B 1 303 ? 12.398 -55.656 -7.121 1 96.44 303 PHE B N 1
ATOM 5163 C CA . PHE B 1 303 ? 11.898 -55.375 -5.781 1 96.44 303 PHE B CA 1
ATOM 5164 C C . PHE B 1 303 ? 10.406 -55.094 -5.805 1 96.44 303 PHE B C 1
ATOM 5166 O O . PHE B 1 303 ? 9.648 -55.656 -5.008 1 96.44 303 PHE B O 1
ATOM 5173 N N . ALA B 1 304 ? 9.992 -54.219 -6.73 1 97.06 304 ALA B N 1
ATOM 5174 C CA . ALA B 1 304 ? 8.586 -53.844 -6.84 1 97.06 304 ALA B CA 1
ATOM 5175 C C . ALA B 1 304 ? 7.719 -55 -7.289 1 97.06 304 ALA B C 1
ATOM 5177 O O . ALA B 1 304 ? 6.629 -55.219 -6.758 1 97.06 304 ALA B O 1
ATOM 5178 N N . GLU B 1 305 ? 8.203 -55.719 -8.266 1 95.25 305 GLU B N 1
ATOM 5179 C CA . GLU B 1 305 ? 7.445 -56.812 -8.844 1 95.25 305 GLU B CA 1
ATOM 5180 C C . GLU B 1 305 ? 7.035 -57.844 -7.777 1 95.25 305 GLU B C 1
ATOM 5182 O O . GLU B 1 305 ? 5.918 -58.344 -7.809 1 95.25 305 GLU B O 1
ATOM 5187 N N . GLU B 1 306 ? 7.836 -58 -6.871 1 95.88 306 GLU B N 1
ATOM 5188 C CA . GLU B 1 306 ? 7.605 -59 -5.809 1 95.88 306 GLU B CA 1
ATOM 5189 C C . GLU B 1 306 ? 6.582 -58.469 -4.801 1 95.88 306 GLU B C 1
ATOM 5191 O O . GLU B 1 306 ? 5.984 -59.25 -4.059 1 95.88 306 GLU B O 1
ATOM 5196 N N . ARG B 1 307 ? 6.352 -57.219 -4.879 1 97.06 307 ARG B N 1
ATOM 5197 C CA . ARG B 1 307 ? 5.68 -56.656 -3.709 1 97.06 307 ARG B CA 1
ATOM 5198 C C . ARG B 1 307 ? 4.414 -55.906 -4.113 1 97.06 307 ARG B C 1
ATOM 5200 O O . ARG B 1 307 ? 3.539 -55.688 -3.279 1 97.06 307 ARG B O 1
ATOM 5207 N N . LEU B 1 308 ? 4.207 -55.562 -5.363 1 95.88 308 LEU B N 1
ATOM 5208 C CA . LEU B 1 308 ? 3.141 -54.688 -5.824 1 95.88 308 LEU B CA 1
ATOM 5209 C C . LEU B 1 308 ? 1.771 -55.312 -5.555 1 95.88 308 LEU B C 1
ATOM 5211 O O . LEU B 1 308 ? 0.795 -54.594 -5.332 1 95.88 308 LEU B O 1
ATOM 5215 N N . ALA B 1 309 ? 1.737 -56.594 -5.598 1 93.44 309 ALA B N 1
ATOM 5216 C CA . ALA B 1 309 ? 0.468 -57.281 -5.383 1 93.44 309 ALA B CA 1
ATOM 5217 C C . ALA B 1 309 ? 0.001 -57.156 -3.939 1 93.44 309 ALA B C 1
ATOM 5219 O O . ALA B 1 309 ? -1.201 -57.188 -3.662 1 93.44 309 ALA B O 1
ATOM 5220 N N . SER B 1 310 ? 0.904 -56.969 -3.082 1 94.5 310 SER B N 1
ATOM 5221 C CA . SER B 1 310 ? 0.59 -56.938 -1.657 1 94.5 310 SER B CA 1
ATOM 5222 C C . SER B 1 310 ? 0.333 -55.5 -1.187 1 94.5 310 SER B C 1
ATOM 5224 O O . SER B 1 310 ? -0.246 -55.281 -0.12 1 94.5 310 SER B O 1
ATOM 5226 N N . GLY B 1 311 ? 0.766 -54.625 -1.929 1 94.81 311 GLY B N 1
ATOM 5227 C CA . GLY B 1 311 ? 0.579 -53.219 -1.529 1 94.81 311 GLY B CA 1
ATOM 5228 C C . GLY B 1 311 ? 1.578 -52.281 -2.168 1 94.81 311 GLY B C 1
ATOM 5229 O O . GLY B 1 311 ? 2.35 -52.688 -3.043 1 94.81 311 GLY B O 1
ATOM 5230 N N . PRO B 1 312 ? 1.553 -51.031 -1.656 1 96.88 312 PRO B N 1
ATOM 5231 C CA . PRO B 1 312 ? 2.438 -50.031 -2.254 1 96.88 312 PRO B CA 1
ATOM 5232 C C . PRO B 1 312 ? 3.902 -50.219 -1.867 1 96.88 312 PRO B C 1
ATOM 5234 O O . PRO B 1 312 ? 4.195 -50.844 -0.843 1 96.88 312 PRO B O 1
ATOM 5237 N N . VAL B 1 313 ? 4.77 -49.719 -2.67 1 97.81 313 VAL B N 1
ATOM 5238 C CA . VAL B 1 313 ? 6.203 -49.719 -2.389 1 97.81 313 VAL B CA 1
ATOM 5239 C C . VAL B 1 313 ? 6.762 -48.312 -2.582 1 97.81 313 VAL B C 1
ATOM 5241 O O . VAL B 1 313 ? 6.168 -47.5 -3.289 1 97.81 313 VAL B O 1
ATOM 5244 N N . LEU B 1 314 ? 7.863 -48 -1.872 1 97.88 314 LEU B N 1
ATOM 5245 C CA . LEU B 1 314 ? 8.57 -46.75 -2.041 1 97.88 314 LEU B CA 1
ATOM 5246 C C . LEU B 1 314 ? 10.023 -46.969 -2.443 1 97.88 314 LEU B C 1
ATOM 5248 O O . LEU B 1 314 ? 10.719 -47.781 -1.817 1 97.88 314 LEU B O 1
ATOM 5252 N N . ILE B 1 315 ? 10.391 -46.406 -3.549 1 96.75 315 ILE B N 1
ATOM 5253 C CA . ILE B 1 315 ? 11.766 -46.438 -4.02 1 96.75 315 ILE B CA 1
ATOM 5254 C C . ILE B 1 315 ? 12.398 -45.062 -3.922 1 96.75 315 ILE B C 1
ATOM 5256 O O . ILE B 1 315 ? 11.891 -44.094 -4.504 1 96.75 315 ILE B O 1
ATOM 5260 N N . ALA B 1 316 ? 13.492 -44.969 -3.172 1 94.31 316 ALA B N 1
ATOM 5261 C CA . ALA B 1 316 ? 14.102 -43.656 -2.881 1 94.31 316 ALA B CA 1
ATOM 5262 C C . ALA B 1 316 ? 15.586 -43.688 -3.232 1 94.31 316 ALA B C 1
ATOM 5264 O O . ALA B 1 316 ? 16.234 -44.719 -3.223 1 94.31 316 ALA B O 1
ATOM 5265 N N . THR B 1 317 ? 16.078 -42.5 -3.762 1 84.38 317 THR B N 1
ATOM 5266 C CA . THR B 1 317 ? 17.516 -42.344 -3.885 1 84.38 317 THR B CA 1
ATOM 5267 C C . THR B 1 317 ? 18.078 -41.594 -2.678 1 84.38 317 THR B C 1
ATOM 5269 O O . THR B 1 317 ? 19.234 -41.156 -2.689 1 84.38 317 THR B O 1
ATOM 5272 N N . SER B 1 318 ? 17.484 -41.594 -1.561 1 66.5 318 SER B N 1
ATOM 5273 C CA . SER B 1 318 ? 17.812 -40.75 -0.405 1 66.5 318 SER B CA 1
ATOM 5274 C C . SER B 1 318 ? 19.141 -41.156 0.205 1 66.5 318 SER B C 1
ATOM 5276 O O . SER B 1 318 ? 19.406 -42.344 0.393 1 66.5 318 SER B O 1
ATOM 5278 N N . ALA B 1 319 ? 20.125 -40.406 -0.123 1 66.12 319 ALA B N 1
ATOM 5279 C CA . ALA B 1 319 ? 21.406 -40.5 0.579 1 66.12 319 ALA B CA 1
ATOM 5280 C C . ALA B 1 319 ? 21.625 -39.312 1.497 1 66.12 319 ALA B C 1
ATOM 5282 O O . ALA B 1 319 ? 21.109 -38.219 1.241 1 66.12 319 ALA B O 1
ATOM 5283 N N . PRO B 1 320 ? 22.156 -39.594 2.676 1 66.5 320 PRO B N 1
ATOM 5284 C CA . PRO B 1 320 ? 22.484 -38.406 3.49 1 66.5 320 PRO B CA 1
ATOM 5285 C C . PRO B 1 320 ? 23.141 -37.312 2.682 1 66.5 320 PRO B C 1
ATOM 5287 O O . PRO B 1 320 ? 23.828 -37.562 1.693 1 66.5 320 PRO B O 1
ATOM 5290 N N . PRO B 1 321 ? 22.719 -36.125 3.02 1 66.25 321 PRO B N 1
ATOM 5291 C CA . PRO B 1 321 ? 23.25 -35 2.291 1 66.25 321 PRO B CA 1
ATOM 5292 C C . PRO B 1 321 ? 24.75 -35.094 2.057 1 66.25 321 PRO B C 1
ATOM 5294 O O . PRO B 1 321 ? 25.234 -34.719 0.987 1 66.25 321 PRO B O 1
ATOM 5297 N N . GLU B 1 322 ? 25.438 -35.625 3.035 1 69.81 322 GLU B N 1
ATOM 5298 C CA . GLU B 1 322 ? 26.891 -35.719 2.928 1 69.81 322 GLU B CA 1
ATOM 5299 C C . GLU B 1 322 ? 27.312 -36.656 1.806 1 69.81 322 GLU B C 1
ATOM 5301 O O . GLU B 1 322 ? 28.281 -36.406 1.093 1 69.81 322 GLU B O 1
ATOM 5306 N N . ALA B 1 323 ? 26.562 -37.656 1.665 1 70.12 323 ALA B N 1
ATOM 5307 C CA . ALA B 1 323 ? 26.859 -38.656 0.618 1 70.12 323 ALA B CA 1
ATOM 5308 C C . ALA B 1 323 ? 26.562 -38.062 -0.765 1 70.12 323 ALA B C 1
ATOM 5310 O O . ALA B 1 323 ? 27.328 -38.281 -1.711 1 70.12 323 ALA B O 1
ATOM 5311 N N . VAL B 1 324 ? 25.516 -37.344 -0.84 1 68.88 324 VAL B N 1
ATOM 5312 C CA . VAL B 1 324 ? 25.141 -36.719 -2.102 1 68.88 324 VAL B CA 1
ATOM 5313 C C . VAL B 1 324 ? 26.203 -35.688 -2.498 1 68.88 324 VAL B C 1
ATOM 5315 O O . VAL B 1 324 ? 26.609 -35.625 -3.662 1 68.88 324 VAL B O 1
ATOM 5318 N N . ARG B 1 325 ? 26.703 -34.938 -1.548 1 67.12 325 ARG B N 1
ATOM 5319 C CA . ARG B 1 325 ? 27.734 -33.938 -1.797 1 67.12 325 ARG B CA 1
ATOM 5320 C C . ARG B 1 325 ? 29.016 -34.594 -2.301 1 67.12 325 ARG B C 1
ATOM 5322 O O . ARG B 1 325 ? 29.672 -34.062 -3.203 1 67.12 325 ARG B O 1
ATOM 5329 N N . ALA B 1 326 ? 29.25 -35.688 -1.714 1 72.94 326 ALA B N 1
ATOM 5330 C CA . ALA B 1 326 ? 30.453 -36.406 -2.123 1 72.94 326 ALA B CA 1
ATOM 5331 C C . ALA B 1 326 ? 30.328 -36.906 -3.562 1 72.94 326 ALA B C 1
ATOM 5333 O O . ALA B 1 326 ? 31.297 -36.812 -4.328 1 72.94 326 ALA B O 1
ATOM 5334 N N . LEU B 1 327 ? 29.234 -37.344 -3.848 1 74.31 327 LEU B N 1
ATOM 5335 C CA . LEU B 1 327 ? 28.984 -37.844 -5.199 1 74.31 327 LEU B CA 1
ATOM 5336 C C . LEU B 1 327 ? 29 -36.688 -6.203 1 74.31 327 LEU B C 1
ATOM 5338 O O . LEU B 1 327 ? 29.562 -36.844 -7.297 1 74.31 327 LEU B O 1
ATOM 5342 N N . GLN B 1 328 ? 28.375 -35.656 -5.816 1 72.75 328 GLN B N 1
ATOM 5343 C CA . GLN B 1 328 ? 28.344 -34.469 -6.664 1 72.75 328 GLN B CA 1
ATOM 5344 C C . GLN B 1 328 ? 29.766 -33.906 -6.871 1 72.75 328 GLN B C 1
ATOM 5346 O O . GLN B 1 328 ? 30.094 -33.438 -7.961 1 72.75 328 GLN B O 1
ATOM 5351 N N . ALA B 1 329 ? 30.531 -33.875 -5.805 1 69.25 329 ALA B N 1
ATOM 5352 C CA . ALA B 1 329 ? 31.922 -33.469 -5.91 1 69.25 329 ALA B CA 1
ATOM 5353 C C . ALA B 1 329 ? 32.688 -34.344 -6.883 1 69.25 329 ALA B C 1
ATOM 5355 O O . ALA B 1 329 ? 33.531 -33.844 -7.633 1 69.25 329 ALA B O 1
ATOM 5356 N N . ALA B 1 330 ? 32.406 -35.562 -6.934 1 72 330 ALA B N 1
ATOM 5357 C CA . ALA B 1 330 ? 33.125 -36.531 -7.75 1 72 330 ALA B CA 1
ATOM 5358 C C . ALA B 1 330 ? 32.625 -36.5 -9.195 1 72 330 ALA B C 1
ATOM 5360 O O . ALA B 1 330 ? 33.406 -36.688 -10.133 1 72 330 ALA B O 1
ATOM 5361 N N . HIS B 1 331 ? 31.422 -36.344 -9.43 1 73.69 331 HIS B N 1
ATOM 5362 C CA . HIS B 1 331 ? 30.844 -36.531 -10.75 1 73.69 331 HIS B CA 1
ATOM 5363 C C . HIS B 1 331 ? 30.25 -35.25 -11.297 1 73.69 331 HIS B C 1
ATOM 5365 O O . HIS B 1 331 ? 29.891 -35.156 -12.477 1 73.69 331 HIS B O 1
ATOM 5371 N N . GLY B 1 332 ? 30.266 -34.219 -10.523 1 72.62 332 GLY B N 1
ATOM 5372 C CA . GLY B 1 332 ? 29.578 -32.969 -10.867 1 72.62 332 GLY B CA 1
ATOM 5373 C C . GLY B 1 332 ? 28.125 -32.969 -10.438 1 72.62 332 GLY B C 1
ATOM 5374 O O . GLY B 1 332 ? 27.438 -33.969 -10.5 1 72.62 332 GLY B O 1
ATOM 5375 N N . VAL B 1 333 ? 27.719 -31.844 -9.867 1 64.5 333 VAL B N 1
ATOM 5376 C CA . VAL B 1 333 ? 26.359 -31.672 -9.336 1 64.5 333 VAL B CA 1
ATOM 5377 C C . VAL B 1 333 ? 25.328 -32 -10.414 1 64.5 333 VAL B C 1
ATOM 5379 O O . VAL B 1 333 ? 24.391 -32.75 -10.18 1 64.5 333 VAL B O 1
ATOM 5382 N N . ASP B 1 334 ? 25.625 -31.578 -11.656 1 73.5 334 ASP B N 1
ATOM 5383 C CA . ASP B 1 334 ? 24.641 -31.703 -12.734 1 73.5 334 ASP B CA 1
ATOM 5384 C C . ASP B 1 334 ? 24.547 -33.156 -13.227 1 73.5 334 ASP B C 1
ATOM 5386 O O . ASP B 1 334 ? 23.453 -33.656 -13.445 1 73.5 334 ASP B O 1
ATOM 5390 N N . ALA B 1 335 ? 25.641 -33.812 -13.336 1 76.25 335 ALA B N 1
ATOM 5391 C CA . ALA B 1 335 ? 25.672 -35.156 -13.891 1 76.25 335 ALA B CA 1
ATOM 5392 C C . ALA B 1 335 ? 25.031 -36.156 -12.93 1 76.25 335 ALA B C 1
ATOM 5394 O O . ALA B 1 335 ? 24.281 -37.062 -13.352 1 76.25 335 ALA B O 1
ATOM 5395 N N . ALA B 1 336 ? 25.344 -36.062 -11.711 1 77.44 336 ALA B N 1
ATOM 5396 C CA . ALA B 1 336 ? 24.75 -36.938 -10.703 1 77.44 336 ALA B CA 1
ATOM 5397 C C . ALA B 1 336 ? 23.25 -36.75 -10.625 1 77.44 336 ALA B C 1
ATOM 5399 O O . ALA B 1 336 ? 22.5 -37.75 -10.562 1 77.44 336 ALA B O 1
ATOM 5400 N N . GLY B 1 337 ? 22.797 -35.562 -10.625 1 79.5 337 GLY B N 1
ATOM 5401 C CA . GLY B 1 337 ? 21.375 -35.25 -10.602 1 79.5 337 GLY B CA 1
ATOM 5402 C C . GLY B 1 337 ? 20.625 -35.844 -11.789 1 79.5 337 GLY B C 1
ATOM 5403 O O . GLY B 1 337 ? 19.578 -36.469 -11.633 1 79.5 337 GLY B O 1
ATOM 5404 N N . HIS B 1 338 ? 21.219 -35.719 -12.953 1 84.31 338 HIS B N 1
ATOM 5405 C CA . HIS B 1 338 ? 20.594 -36.219 -14.18 1 84.31 338 HIS B CA 1
ATOM 5406 C C . HIS B 1 338 ? 20.516 -37.719 -14.18 1 84.31 338 HIS B C 1
ATOM 5408 O O . HIS B 1 338 ? 19.516 -38.312 -14.641 1 84.31 338 HIS B O 1
ATOM 5414 N N . ALA B 1 339 ? 21.531 -38.281 -13.711 1 84.94 339 ALA B N 1
ATOM 5415 C CA . ALA B 1 339 ? 21.562 -39.75 -13.672 1 84.94 339 ALA B CA 1
ATOM 5416 C C . ALA B 1 339 ? 20.469 -40.281 -12.742 1 84.94 339 ALA B C 1
ATOM 5418 O O . ALA B 1 339 ? 19.797 -41.281 -13.062 1 84.94 339 ALA B O 1
ATOM 5419 N N . ILE B 1 340 ? 20.359 -39.688 -11.664 1 86.44 340 ILE B N 1
ATOM 5420 C CA . ILE B 1 340 ? 19.359 -40.094 -10.688 1 86.44 340 ILE B CA 1
ATOM 5421 C C . ILE B 1 340 ? 17.969 -39.875 -11.273 1 86.44 340 ILE B C 1
ATOM 5423 O O . ILE B 1 340 ? 17.109 -40.781 -11.18 1 86.44 340 ILE B O 1
ATOM 5427 N N . GLU B 1 341 ? 17.719 -38.781 -11.883 1 89.5 341 GLU B N 1
ATOM 5428 C CA . GLU B 1 341 ? 16.438 -38.469 -12.492 1 89.5 341 GLU B CA 1
ATOM 5429 C C . GLU B 1 341 ? 16.094 -39.469 -13.602 1 89.5 341 GLU B C 1
ATOM 5431 O O . GLU B 1 341 ? 14.961 -39.938 -13.695 1 89.5 341 GLU B O 1
ATOM 5436 N N . ALA B 1 342 ? 17.078 -39.75 -14.359 1 91.44 342 ALA B N 1
ATOM 5437 C CA . ALA B 1 342 ? 16.875 -40.719 -15.453 1 91.44 342 ALA B CA 1
ATOM 5438 C C . ALA B 1 342 ? 16.547 -42.094 -14.914 1 91.44 342 ALA B C 1
ATOM 5440 O O . ALA B 1 342 ? 15.688 -42.812 -15.477 1 91.44 342 ALA B O 1
ATOM 5441 N N . ALA B 1 343 ? 17.234 -42.469 -13.938 1 93.12 343 ALA B N 1
ATOM 5442 C CA . ALA B 1 343 ? 17 -43.75 -13.328 1 93.12 343 ALA B CA 1
ATOM 5443 C C . ALA B 1 343 ? 15.586 -43.844 -12.75 1 93.12 343 ALA B C 1
ATOM 5445 O O . ALA B 1 343 ? 14.875 -44.812 -12.984 1 93.12 343 ALA B O 1
ATOM 5446 N N . LEU B 1 344 ? 15.227 -42.875 -12.047 1 94.62 344 LEU B N 1
ATOM 5447 C CA . LEU B 1 344 ? 13.906 -42.875 -11.43 1 94.62 344 LEU B CA 1
ATOM 5448 C C . LEU B 1 344 ? 12.812 -42.812 -12.484 1 94.62 344 LEU B C 1
ATOM 5450 O O . LEU B 1 344 ? 11.742 -43.406 -12.32 1 94.62 344 LEU B O 1
ATOM 5454 N N . ALA B 1 345 ? 13.031 -42.062 -13.547 1 96.06 345 ALA B N 1
ATOM 5455 C CA . ALA B 1 345 ? 12.078 -42.031 -14.656 1 96.06 345 ALA B CA 1
ATOM 5456 C C . ALA B 1 345 ? 11.93 -43.406 -15.297 1 96.06 345 ALA B C 1
ATOM 5458 O O . ALA B 1 345 ? 10.82 -43.812 -15.633 1 96.06 345 ALA B O 1
ATOM 5459 N N . ALA B 1 346 ? 13.023 -44.031 -15.461 1 96.75 346 ALA B N 1
ATOM 5460 C CA . ALA B 1 346 ? 12.992 -45.406 -16 1 96.75 346 ALA B CA 1
ATOM 5461 C C . ALA B 1 346 ? 12.25 -46.344 -15.07 1 96.75 346 ALA B C 1
ATOM 5463 O O . ALA B 1 346 ? 11.508 -47.219 -15.523 1 96.75 346 ALA B O 1
ATOM 5464 N N . ILE B 1 347 ? 12.484 -46.219 -13.836 1 97.19 347 ILE B N 1
ATOM 5465 C CA . ILE B 1 347 ? 11.789 -47.031 -12.844 1 97.19 347 ILE B CA 1
ATOM 5466 C C . ILE B 1 347 ? 10.289 -46.75 -12.914 1 97.19 347 ILE B C 1
ATOM 5468 O O . ILE B 1 347 ? 9.484 -47.688 -12.891 1 97.19 347 ILE B O 1
ATOM 5472 N N . ALA B 1 348 ? 9.898 -45.5 -13 1 97.69 348 ALA B N 1
ATOM 5473 C CA . ALA B 1 348 ? 8.484 -45.156 -13.133 1 97.69 348 ALA B CA 1
ATOM 5474 C C . ALA B 1 348 ? 7.852 -45.844 -14.328 1 97.69 348 ALA B C 1
ATOM 5476 O O . ALA B 1 348 ? 6.758 -46.406 -14.219 1 97.69 348 ALA B O 1
ATOM 5477 N N . GLU B 1 349 ? 8.508 -45.781 -15.438 1 97.81 349 GLU B N 1
ATOM 5478 C CA . GLU B 1 349 ? 8.016 -46.469 -16.641 1 97.81 349 GLU B CA 1
ATOM 5479 C C . GLU B 1 349 ? 7.832 -47.938 -16.406 1 97.81 349 GLU B C 1
ATOM 5481 O O . GLU B 1 349 ? 6.82 -48.531 -16.812 1 97.81 349 GLU B O 1
ATOM 5486 N N . GLY B 1 350 ? 8.836 -48.562 -15.82 1 97.75 350 GLY B N 1
ATOM 5487 C CA . GLY B 1 350 ? 8.758 -49.969 -15.5 1 97.75 350 GLY B CA 1
ATOM 5488 C C . GLY B 1 350 ? 7.625 -50.312 -14.547 1 97.75 350 GLY B C 1
ATOM 5489 O O . GLY B 1 350 ? 6.977 -51.344 -14.68 1 97.75 350 GLY B O 1
ATOM 5490 N N . LEU B 1 351 ? 7.43 -49.438 -13.539 1 97.69 351 LEU B N 1
ATOM 5491 C CA . LEU B 1 351 ? 6.348 -49.625 -12.578 1 97.69 351 LEU B CA 1
ATOM 5492 C C . LEU B 1 351 ? 4.992 -49.562 -13.273 1 97.69 351 LEU B C 1
ATOM 5494 O O . LEU B 1 351 ? 4.125 -50.406 -13.023 1 97.69 351 LEU B O 1
ATOM 5498 N N . VAL B 1 352 ? 4.793 -48.625 -14.156 1 96.75 352 VAL B N 1
ATOM 5499 C CA . VAL B 1 352 ? 3.539 -48.469 -14.883 1 96.75 352 VAL B CA 1
ATOM 5500 C C . VAL B 1 352 ? 3.301 -49.688 -15.781 1 96.75 352 VAL B C 1
ATOM 5502 O O . VAL B 1 352 ? 2.178 -50.188 -15.875 1 96.75 352 VAL B O 1
ATOM 5505 N N . ALA B 1 353 ? 4.387 -50.125 -16.391 1 96.19 353 ALA B N 1
ATOM 5506 C CA . ALA B 1 353 ? 4.293 -51.344 -17.234 1 96.19 353 ALA B CA 1
ATOM 5507 C C . ALA B 1 353 ? 3.854 -52.531 -16.406 1 96.19 353 ALA B C 1
ATOM 5509 O O . ALA B 1 353 ? 3.279 -53.5 -16.938 1 96.19 353 ALA B O 1
ATOM 5510 N N . ARG B 1 354 ? 4.078 -52.5 -15.133 1 96.31 354 ARG B N 1
ATOM 5511 C CA . ARG B 1 354 ? 3.748 -53.594 -14.242 1 96.31 354 ARG B CA 1
ATOM 5512 C C . ARG B 1 354 ? 2.41 -53.375 -13.547 1 96.31 354 ARG B C 1
ATOM 5514 O O . ARG B 1 354 ? 2.074 -54.062 -12.578 1 96.31 354 ARG B O 1
ATOM 5521 N N . GLY B 1 355 ? 1.715 -52.344 -13.992 1 95.38 355 GLY B N 1
ATOM 5522 C CA . GLY B 1 355 ? 0.333 -52.188 -13.562 1 95.38 355 GLY B CA 1
ATOM 5523 C C . GLY B 1 355 ? 0.141 -51.062 -12.562 1 95.38 355 GLY B C 1
ATOM 5524 O O . GLY B 1 355 ? -0.971 -50.844 -12.078 1 95.38 355 GLY B O 1
ATOM 5525 N N . VAL B 1 356 ? 1.167 -50.375 -12.25 1 96.75 356 VAL B N 1
ATOM 5526 C CA . VAL B 1 356 ? 1.01 -49.219 -11.352 1 96.75 356 VAL B CA 1
ATOM 5527 C C . VAL B 1 356 ? 0.174 -48.156 -12.031 1 96.75 356 VAL B C 1
ATOM 5529 O O . VAL B 1 356 ? 0.455 -47.75 -13.164 1 96.75 356 VAL B O 1
ATOM 5532 N N . ARG B 1 357 ? -0.885 -47.719 -11.328 1 96.12 357 ARG B N 1
ATOM 5533 C CA . ARG B 1 357 ? -1.749 -46.656 -11.844 1 96.12 357 ARG B CA 1
ATOM 5534 C C . ARG B 1 357 ? -1.847 -45.5 -10.852 1 96.12 357 ARG B C 1
ATOM 5536 O O . ARG B 1 357 ? -2.395 -44.438 -11.172 1 96.12 357 ARG B O 1
ATOM 5543 N N . ARG B 1 358 ? -1.358 -45.656 -9.641 1 96.44 358 ARG B N 1
ATOM 5544 C CA . ARG B 1 358 ? -1.24 -44.625 -8.609 1 96.44 358 ARG B CA 1
ATOM 5545 C C . ARG B 1 358 ? 0.218 -44.406 -8.219 1 96.44 358 ARG B C 1
ATOM 5547 O O . ARG B 1 358 ? 0.844 -45.312 -7.625 1 96.44 358 ARG B O 1
ATOM 5554 N N . LEU B 1 359 ? 0.735 -43.219 -8.594 1 97.06 359 LEU B N 1
ATOM 5555 C CA . LEU B 1 359 ? 2.17 -43 -8.477 1 97.06 359 LEU B CA 1
ATOM 5556 C C . LEU B 1 359 ? 2.449 -41.656 -7.785 1 97.06 359 LEU B C 1
ATOM 5558 O O . LEU B 1 359 ? 1.96 -40.625 -8.219 1 97.06 359 LEU B O 1
ATOM 5562 N N . VAL B 1 360 ? 3.205 -41.688 -6.637 1 97.06 360 VAL B N 1
ATOM 5563 C CA . VAL B 1 360 ? 3.643 -40.5 -5.926 1 97.06 360 VAL B CA 1
ATOM 5564 C C . VAL B 1 360 ? 5.125 -40.25 -6.199 1 97.06 360 VAL B C 1
ATOM 5566 O O . VAL B 1 360 ? 5.957 -41.156 -6.012 1 97.06 360 VAL B O 1
ATOM 5569 N N . VAL B 1 361 ? 5.434 -39.062 -6.684 1 95.25 361 VAL B N 1
ATOM 5570 C CA . VAL B 1 361 ? 6.816 -38.719 -7 1 95.25 361 VAL B CA 1
ATOM 5571 C C . VAL B 1 361 ? 7.27 -37.531 -6.172 1 95.25 361 VAL B C 1
ATOM 5573 O O . VAL B 1 361 ? 6.645 -36.469 -6.219 1 95.25 361 VAL B O 1
ATOM 5576 N N . ALA B 1 362 ? 8.32 -37.688 -5.406 1 93.06 362 ALA B N 1
ATOM 5577 C CA . ALA B 1 362 ? 8.883 -36.594 -4.605 1 93.06 362 ALA B CA 1
ATOM 5578 C C . ALA B 1 362 ? 10.188 -36.094 -5.207 1 93.06 362 ALA B C 1
ATOM 5580 O O . ALA B 1 362 ? 11.141 -36.844 -5.363 1 93.06 362 ALA B O 1
ATOM 5581 N N . GLY B 1 363 ? 10.227 -34.844 -5.5 1 85.88 363 GLY B N 1
ATOM 5582 C CA . GLY B 1 363 ? 11.336 -34.188 -6.168 1 85.88 363 GLY B CA 1
ATOM 5583 C C . GLY B 1 363 ? 10.922 -33.438 -7.426 1 85.88 363 GLY B C 1
ATOM 5584 O O . GLY B 1 363 ? 10.336 -34.031 -8.336 1 85.88 363 GLY B O 1
ATOM 5585 N N . GLY B 1 364 ? 11.172 -32.188 -7.445 1 82 364 GLY B N 1
ATOM 5586 C CA . GLY B 1 364 ? 10.789 -31.391 -8.586 1 82 364 GLY B CA 1
ATOM 5587 C C . GLY B 1 364 ? 11.344 -31.891 -9.898 1 82 364 GLY B C 1
ATOM 5588 O O . GLY B 1 364 ? 10.594 -32.156 -10.836 1 82 364 GLY B O 1
ATOM 5589 N N . GLU B 1 365 ? 12.719 -32 -10 1 80.25 365 GLU B N 1
ATOM 5590 C CA . GLU B 1 365 ? 13.383 -32.5 -11.203 1 80.25 365 GLU B CA 1
ATOM 5591 C C . GLU B 1 365 ? 12.961 -33.938 -11.516 1 80.25 365 GLU B C 1
ATOM 5593 O O . GLU B 1 365 ? 12.758 -34.281 -12.68 1 80.25 365 GLU B O 1
ATOM 5598 N N . THR B 1 366 ? 12.789 -34.656 -10.492 1 88.31 366 THR B N 1
ATOM 5599 C CA . THR B 1 366 ? 12.352 -36.031 -10.664 1 88.31 366 THR B CA 1
ATOM 5600 C C . THR B 1 366 ? 10.938 -36.062 -11.25 1 88.31 366 THR B C 1
ATOM 5602 O O . THR B 1 366 ? 10.664 -36.875 -12.148 1 88.31 366 THR B O 1
ATOM 5605 N N . SER B 1 367 ? 10.062 -35.25 -10.719 1 91.44 367 SER B N 1
ATOM 5606 C CA . SER B 1 367 ? 8.695 -35.188 -11.227 1 91.44 367 SER B CA 1
ATOM 5607 C C . SER B 1 367 ? 8.672 -34.875 -12.711 1 91.44 367 SER B C 1
ATOM 5609 O O . SER B 1 367 ? 7.957 -35.5 -13.484 1 91.44 367 SER B O 1
ATOM 5611 N N . GLY B 1 368 ? 9.461 -33.938 -13.086 1 87.88 368 GLY B N 1
ATOM 5612 C CA . GLY B 1 368 ? 9.547 -33.562 -14.5 1 87.88 368 GLY B CA 1
ATOM 5613 C C . GLY B 1 368 ? 10.016 -34.719 -15.367 1 87.88 368 GLY B C 1
ATOM 5614 O O . GLY B 1 368 ? 9.422 -35 -16.422 1 87.88 368 GLY B O 1
ATOM 5615 N N . ALA B 1 369 ? 11.086 -35.406 -14.961 1 89.75 369 ALA B N 1
ATOM 5616 C CA . ALA B 1 369 ? 11.648 -36.531 -15.711 1 89.75 369 ALA B CA 1
ATOM 5617 C C . ALA B 1 369 ? 10.633 -37.656 -15.852 1 89.75 369 ALA B C 1
ATOM 5619 O O . ALA B 1 369 ? 10.523 -38.25 -16.922 1 89.75 369 ALA B O 1
ATOM 5620 N N . VAL B 1 370 ? 9.898 -37.906 -14.797 1 94.06 370 VAL B N 1
ATOM 5621 C CA . VAL B 1 370 ? 8.898 -38.969 -14.797 1 94.06 370 VAL B CA 1
ATOM 5622 C C . VAL B 1 370 ? 7.766 -38.594 -15.758 1 94.06 370 VAL B C 1
ATOM 5624 O O . VAL B 1 370 ? 7.348 -39.438 -16.562 1 94.06 370 VAL B O 1
ATOM 5627 N N . VAL B 1 371 ? 7.246 -37.438 -15.656 1 92.69 371 VAL B N 1
ATOM 5628 C CA . VAL B 1 371 ? 6.164 -36.969 -16.516 1 92.69 371 VAL B CA 1
ATOM 5629 C C . VAL B 1 371 ? 6.582 -37.062 -17.984 1 92.69 371 VAL B C 1
ATOM 5631 O O . VAL B 1 371 ? 5.82 -37.562 -18.812 1 92.69 371 VAL B O 1
ATOM 5634 N N . ASP B 1 372 ? 7.816 -36.719 -18.266 1 91.12 372 ASP B N 1
ATOM 5635 C CA . ASP B 1 372 ? 8.344 -36.781 -19.625 1 91.12 372 ASP B CA 1
ATOM 5636 C C . ASP B 1 372 ? 8.438 -38.219 -20.109 1 91.12 372 ASP B C 1
ATOM 5638 O O . ASP B 1 372 ? 7.996 -38.562 -21.219 1 91.12 372 ASP B O 1
ATOM 5642 N N . ARG B 1 373 ? 9.039 -39 -19.297 1 94.19 373 ARG B N 1
ATOM 5643 C CA . ARG B 1 373 ? 9.281 -40.406 -19.641 1 94.19 373 ARG B CA 1
ATOM 5644 C C . ARG B 1 373 ? 7.969 -41.125 -19.906 1 94.19 373 ARG B C 1
ATOM 5646 O O . ARG B 1 373 ? 7.891 -41.969 -20.812 1 94.19 373 ARG B O 1
ATOM 5653 N N . LEU B 1 374 ? 6.961 -40.812 -19.125 1 94.94 374 LEU B N 1
ATOM 5654 C CA . LEU B 1 374 ? 5.672 -41.469 -19.234 1 94.94 374 LEU B CA 1
ATOM 5655 C C . LEU B 1 374 ? 4.812 -40.844 -20.328 1 94.94 374 LEU B C 1
ATOM 5657 O O . LEU B 1 374 ? 3.719 -41.312 -20.625 1 94.94 374 LEU B O 1
ATOM 5661 N N . GLY B 1 375 ? 5.242 -39.75 -20.875 1 92 375 GLY B N 1
ATOM 5662 C CA . GLY B 1 375 ? 4.516 -39.062 -21.938 1 92 375 GLY B CA 1
ATOM 5663 C C . GLY B 1 375 ? 3.213 -38.438 -21.453 1 92 375 GLY B C 1
ATOM 5664 O O . GLY B 1 375 ? 2.211 -38.469 -22.172 1 92 375 GLY B O 1
ATOM 5665 N N . LEU B 1 376 ? 3.182 -38.062 -20.234 1 91.25 376 LEU B N 1
ATOM 5666 C CA . LEU B 1 376 ? 1.98 -37.438 -19.688 1 91.25 376 LEU B CA 1
ATOM 5667 C C . LEU B 1 376 ? 1.893 -35.969 -20.094 1 91.25 376 LEU B C 1
ATOM 5669 O O . LEU B 1 376 ? 2.85 -35.219 -19.922 1 91.25 376 LEU B O 1
ATOM 5673 N N . THR B 1 377 ? 0.69 -35.594 -20.656 1 90.81 377 THR B N 1
ATOM 5674 C CA . THR B 1 377 ? 0.634 -34.25 -21.234 1 90.81 377 THR B CA 1
ATOM 5675 C C . THR B 1 377 ? -0.547 -33.469 -20.688 1 90.81 377 THR B C 1
ATOM 5677 O O . THR B 1 377 ? -0.671 -32.25 -20.922 1 90.81 377 THR B O 1
ATOM 5680 N N . ALA B 1 378 ? -1.416 -34.094 -19.922 1 92.75 378 ALA B N 1
ATOM 5681 C CA . ALA B 1 378 ? -2.578 -33.375 -19.375 1 92.75 378 ALA B CA 1
ATOM 5682 C C . ALA B 1 378 ? -3.039 -34.031 -18.078 1 92.75 378 ALA B C 1
ATOM 5684 O O . ALA B 1 378 ? -3.047 -35.25 -17.938 1 92.75 378 ALA B O 1
ATOM 5685 N N . PHE B 1 379 ? -3.428 -33.125 -17.141 1 92.38 379 PHE B N 1
ATOM 5686 C CA . PHE B 1 379 ? -3.877 -33.594 -15.828 1 92.38 379 PHE B CA 1
ATOM 5687 C C . PHE B 1 379 ? -5.137 -32.844 -15.398 1 92.38 379 PHE B C 1
ATOM 5689 O O . PHE B 1 379 ? -5.242 -31.641 -15.578 1 92.38 379 PHE B O 1
ATOM 5696 N N . LEU B 1 380 ? -6.102 -33.562 -14.898 1 92.44 380 LEU B N 1
ATOM 5697 C CA . LEU B 1 380 ? -7.176 -33 -14.102 1 92.44 380 LEU B CA 1
ATOM 5698 C C . LEU B 1 380 ? -6.766 -32.875 -12.633 1 92.44 380 LEU B C 1
ATOM 5700 O O . LEU B 1 380 ? -6.316 -33.875 -12.039 1 92.44 380 LEU B O 1
ATOM 5704 N N . LEU B 1 381 ? -6.895 -31.703 -12.109 1 92.88 381 LEU B N 1
ATOM 5705 C CA . LEU B 1 381 ? -6.441 -31.484 -10.734 1 92.88 381 LEU B CA 1
ATOM 5706 C C . LEU B 1 381 ? -7.531 -31.844 -9.742 1 92.88 381 LEU B C 1
ATOM 5708 O O . LEU B 1 381 ? -8.703 -31.516 -9.945 1 92.88 381 LEU B O 1
ATOM 5712 N N . GLY B 1 382 ? -7.082 -32.562 -8.719 1 92.44 382 GLY B N 1
ATOM 5713 C CA . GLY B 1 382 ? -7.961 -32.938 -7.621 1 92.44 382 GLY B CA 1
ATOM 5714 C C . GLY B 1 382 ? -7.648 -32.219 -6.324 1 92.44 382 GLY B C 1
ATOM 5715 O O . GLY B 1 382 ? -7.074 -31.141 -6.332 1 92.44 382 GLY B O 1
ATOM 5716 N N . PRO B 1 383 ? -8.117 -32.781 -5.238 1 91.56 383 PRO B N 1
ATOM 5717 C CA . PRO B 1 383 ? -7.883 -32.156 -3.941 1 91.56 383 PRO B CA 1
ATOM 5718 C C . PRO B 1 383 ? -6.406 -32.125 -3.547 1 91.56 383 PRO B C 1
ATOM 5720 O O . PRO B 1 383 ? -5.637 -33 -3.99 1 91.56 383 PRO B O 1
ATOM 5723 N N . GLU B 1 384 ? -6.078 -31.203 -2.654 1 91.81 384 GLU B N 1
ATOM 5724 C CA . GLU B 1 384 ? -4.703 -31.109 -2.176 1 91.81 384 GLU B CA 1
ATOM 5725 C C . GLU B 1 384 ? -4.395 -32.188 -1.147 1 91.81 384 GLU B C 1
ATOM 5727 O O . GLU B 1 384 ? -5.172 -32.406 -0.217 1 91.81 384 GLU B O 1
ATOM 5732 N N . ILE B 1 385 ? -3.285 -32.844 -1.397 1 92.81 385 ILE B N 1
ATOM 5733 C CA . ILE B 1 385 ? -2.727 -33.75 -0.405 1 92.81 385 ILE B CA 1
ATOM 5734 C C . ILE B 1 385 ? -2.045 -32.938 0.703 1 92.81 385 ILE B C 1
ATOM 5736 O O . ILE B 1 385 ? -2.209 -33.25 1.887 1 92.81 385 ILE B O 1
ATOM 5740 N N . ALA B 1 386 ? -1.276 -32.062 0.34 1 91.12 386 ALA B N 1
ATOM 5741 C CA . ALA B 1 386 ? -0.619 -31.016 1.125 1 91.12 386 ALA B CA 1
ATOM 5742 C C . ALA B 1 386 ? -0.664 -29.672 0.401 1 91.12 386 ALA B C 1
ATOM 5744 O O . ALA B 1 386 ? -0.98 -29.609 -0.79 1 91.12 386 ALA B O 1
ATOM 5745 N N . ALA B 1 387 ? -0.449 -28.672 1.199 1 85.56 387 ALA B N 1
ATOM 5746 C CA . ALA B 1 387 ? -0.473 -27.344 0.583 1 85.56 387 ALA B CA 1
ATOM 5747 C C . ALA B 1 387 ? 0.408 -27.312 -0.662 1 85.56 387 ALA B C 1
ATOM 5749 O O . ALA B 1 387 ? 1.605 -27.594 -0.593 1 85.56 387 ALA B O 1
ATOM 5750 N N . GLY B 1 388 ? -0.25 -27.109 -1.832 1 86.19 388 GLY B N 1
ATOM 5751 C CA . GLY B 1 388 ? 0.495 -26.953 -3.07 1 86.19 388 GLY B CA 1
ATOM 5752 C C . GLY B 1 388 ? 0.673 -28.25 -3.828 1 86.19 388 GLY B C 1
ATOM 5753 O O . GLY B 1 388 ? 1.243 -28.266 -4.922 1 86.19 388 GLY B O 1
ATOM 5754 N N . VAL B 1 389 ? 0.201 -29.359 -3.262 1 92.06 389 VAL B N 1
ATOM 5755 C CA . VAL B 1 389 ? 0.389 -30.656 -3.916 1 92.06 389 VAL B CA 1
ATOM 5756 C C . VAL B 1 389 ? -0.963 -31.344 -4.113 1 92.06 389 VAL B C 1
ATOM 5758 O O . VAL B 1 389 ? -1.409 -32.094 -3.256 1 92.06 389 VAL B O 1
ATOM 5761 N N . PRO B 1 390 ? -1.5 -31.172 -5.281 1 93.12 390 PRO B N 1
ATOM 5762 C CA . PRO B 1 390 ? -2.789 -31.828 -5.543 1 93.12 390 PRO B CA 1
ATOM 5763 C C . PRO B 1 390 ? -2.637 -33.25 -6.062 1 93.12 390 PRO B C 1
ATOM 5765 O O . PRO B 1 390 ? -1.557 -33.625 -6.52 1 93.12 390 PRO B O 1
ATOM 5768 N N . VAL B 1 391 ? -3.762 -33.969 -5.891 1 93.44 391 VAL B N 1
ATOM 5769 C CA . VAL B 1 391 ? -3.904 -35.188 -6.676 1 93.44 391 VAL B CA 1
ATOM 5770 C C . VAL B 1 391 ? -4.102 -34.844 -8.148 1 93.44 391 VAL B C 1
ATOM 5772 O O . VAL B 1 391 ? -4.852 -33.938 -8.477 1 93.44 391 VAL B O 1
ATOM 5775 N N . LEU B 1 392 ? -3.412 -35.594 -9.008 1 93.19 392 LEU B N 1
ATOM 5776 C CA . LEU B 1 392 ? -3.527 -35.375 -10.445 1 93.19 392 LEU B CA 1
ATOM 5777 C C . LEU B 1 392 ? -4.09 -36.594 -11.141 1 93.19 392 LEU B C 1
ATOM 5779 O O . LEU B 1 392 ? -3.613 -37.719 -10.914 1 93.19 392 LEU B O 1
ATOM 5783 N N . ARG B 1 393 ? -5.102 -36.438 -11.859 1 93.06 393 ARG B N 1
ATOM 5784 C CA . ARG B 1 393 ? -5.617 -37.5 -12.734 1 93.06 393 ARG B CA 1
ATOM 5785 C C . ARG B 1 393 ? -5.211 -37.25 -14.18 1 93.06 393 ARG B C 1
ATOM 5787 O O . ARG B 1 393 ? -5.492 -36.188 -14.734 1 93.06 393 ARG B O 1
ATOM 5794 N N . THR B 1 394 ? -4.52 -38.219 -14.703 1 91.69 394 THR B N 1
ATOM 5795 C CA . THR B 1 394 ? -4.121 -38.031 -16.094 1 91.69 394 THR B CA 1
ATOM 5796 C C . THR B 1 394 ? -5.348 -37.906 -17 1 91.69 394 THR B C 1
ATOM 5798 O O . THR B 1 394 ? -6.371 -38.562 -16.766 1 91.69 394 THR B O 1
ATOM 5801 N N . ALA B 1 395 ? -5.258 -37.062 -17.953 1 88.31 395 ALA B N 1
ATOM 5802 C CA . ALA B 1 395 ? -6.332 -36.844 -18.906 1 88.31 395 ALA B CA 1
ATOM 5803 C C . ALA B 1 395 ? -5.863 -37.094 -20.328 1 88.31 395 ALA B C 1
ATOM 5805 O O . ALA B 1 395 ? -4.695 -36.875 -20.656 1 88.31 395 ALA B O 1
ATOM 5806 N N . GLY B 1 396 ? -6.785 -37.625 -21.156 1 79.5 396 GLY B N 1
ATOM 5807 C CA . GLY B 1 396 ? -6.512 -37.781 -22.578 1 79.5 396 GLY B CA 1
ATOM 5808 C C . GLY B 1 396 ? -5.793 -39.062 -22.906 1 79.5 396 GLY B C 1
ATOM 5809 O O . GLY B 1 396 ? -5.098 -39.156 -23.938 1 79.5 396 GLY B O 1
ATOM 5810 N N . ARG B 1 397 ? -5.77 -39.969 -22.031 1 81.25 397 ARG B N 1
ATOM 5811 C CA . ARG B 1 397 ? -5.16 -41.25 -22.312 1 81.25 397 ARG B CA 1
ATOM 5812 C C . ARG B 1 397 ? -6.102 -42.375 -21.938 1 81.25 397 ARG B C 1
ATOM 5814 O O . ARG B 1 397 ? -6.988 -42.219 -21.094 1 81.25 397 ARG B O 1
ATOM 5821 N N . PRO B 1 398 ? -5.961 -43.469 -22.625 1 80.94 398 PRO B N 1
ATOM 5822 C CA . PRO B 1 398 ? -6.887 -44.594 -22.422 1 80.94 398 PRO B CA 1
ATOM 5823 C C . PRO B 1 398 ? -6.887 -45.094 -21 1 80.94 398 PRO B C 1
ATOM 5825 O O . PRO B 1 398 ? -7.949 -45.375 -20.438 1 80.94 398 PRO B O 1
ATOM 5828 N N . GLU B 1 399 ? -5.75 -45.312 -20.391 1 86.31 399 GLU B N 1
ATOM 5829 C CA . GLU B 1 399 ? -5.656 -45.812 -19.016 1 86.31 399 GLU B CA 1
ATOM 5830 C C . GLU B 1 399 ? -5.266 -44.656 -18.062 1 86.31 399 GLU B C 1
ATOM 5832 O O . GLU B 1 399 ? -4.082 -44.344 -17.922 1 86.31 399 GLU B O 1
ATOM 5837 N N . PRO B 1 400 ? -6.328 -44.188 -17.344 1 90.62 400 PRO B N 1
ATOM 5838 C CA . PRO B 1 400 ? -6.035 -43.062 -16.469 1 90.62 400 PRO B CA 1
ATOM 5839 C C . PRO B 1 400 ? -5.152 -43.469 -15.273 1 90.62 400 PRO B C 1
ATOM 5841 O O . PRO B 1 400 ? -5.172 -44.625 -14.844 1 90.62 400 PRO B O 1
ATOM 5844 N N . MET B 1 401 ? -4.355 -42.5 -14.867 1 94.19 401 MET B N 1
ATOM 5845 C CA . MET B 1 401 ? -3.51 -42.625 -13.688 1 94.19 401 MET B CA 1
ATOM 5846 C C . MET B 1 401 ? -3.803 -41.5 -12.688 1 94.19 401 MET B C 1
ATOM 5848 O O . MET B 1 401 ? -4.336 -40.469 -13.055 1 94.19 401 MET B O 1
ATOM 5852 N N . LEU B 1 402 ? -3.58 -41.844 -11.414 1 94.94 402 LEU B N 1
ATOM 5853 C CA . LEU B 1 402 ? -3.518 -40.812 -10.383 1 94.94 402 LEU B CA 1
ATOM 5854 C C . LEU B 1 402 ? -2.076 -40.562 -9.953 1 94.94 402 LEU B C 1
ATOM 5856 O O . LEU B 1 402 ? -1.318 -41.531 -9.727 1 94.94 402 LEU B O 1
ATOM 5860 N N . LEU B 1 403 ? -1.72 -39.281 -9.938 1 95 403 LEU B N 1
ATOM 5861 C CA . LEU B 1 403 ? -0.348 -38.938 -9.602 1 95 403 LEU B CA 1
ATOM 5862 C C . LEU B 1 403 ? -0.32 -37.875 -8.5 1 95 403 LEU B C 1
ATOM 5864 O O . LEU B 1 403 ? -1.302 -37.156 -8.297 1 95 403 LEU B O 1
ATOM 5868 N N . ALA B 1 404 ? 0.727 -37.844 -7.73 1 94.75 404 ALA B N 1
ATOM 5869 C CA . ALA B 1 404 ? 1.139 -36.719 -6.895 1 94.75 404 ALA B CA 1
ATOM 5870 C C . ALA B 1 404 ? 2.59 -36.344 -7.168 1 94.75 404 ALA B C 1
ATOM 5872 O O . ALA B 1 404 ? 3.484 -37.188 -7.109 1 94.75 404 ALA B O 1
ATOM 5873 N N . LEU B 1 405 ? 2.766 -35.094 -7.598 1 93.06 405 LEU B N 1
ATOM 5874 C CA . LEU B 1 405 ? 4.094 -34.562 -7.906 1 93.06 405 LEU B CA 1
ATOM 5875 C C . LEU B 1 405 ? 4.496 -33.5 -6.906 1 93.06 405 LEU B C 1
ATOM 5877 O O . LEU B 1 405 ? 3.953 -32.375 -6.926 1 93.06 405 LEU B O 1
ATOM 5881 N N . LYS B 1 406 ? 5.398 -33.812 -5.961 1 89.38 406 LYS B N 1
ATOM 5882 C CA . LYS B 1 406 ? 5.727 -32.844 -4.922 1 89.38 406 LYS B CA 1
ATOM 5883 C C . LYS B 1 406 ? 7.176 -32.375 -5.039 1 89.38 406 LYS B C 1
ATOM 5885 O O . LYS B 1 406 ? 8.055 -33.156 -5.41 1 89.38 406 LYS B O 1
ATOM 5890 N N . SER B 1 407 ? 7.332 -31.094 -4.742 1 81.56 407 SER B N 1
ATOM 5891 C CA . SER B 1 407 ? 8.688 -30.578 -4.547 1 81.56 407 SER B CA 1
ATOM 5892 C C . SER B 1 407 ? 9.234 -30.969 -3.18 1 81.56 407 SER B C 1
ATOM 5894 O O . SER B 1 407 ? 8.508 -31.516 -2.346 1 81.56 407 SER B O 1
ATOM 5896 N N . GLY B 1 408 ? 10.477 -30.859 -2.967 1 73.75 408 GLY B N 1
ATOM 5897 C CA . GLY B 1 408 ? 11.195 -31.453 -1.843 1 73.75 408 GLY B CA 1
ATOM 5898 C C . GLY B 1 408 ? 10.688 -30.969 -0.497 1 73.75 408 GLY B C 1
ATOM 5899 O O . GLY B 1 408 ? 10.695 -31.719 0.48 1 73.75 408 GLY B O 1
ATOM 5900 N N . ASN B 1 409 ? 10.133 -29.766 -0.331 1 78.06 409 ASN B N 1
ATOM 5901 C CA . ASN B 1 409 ? 9.875 -29.203 0.988 1 78.06 409 ASN B CA 1
ATOM 5902 C C . ASN B 1 409 ? 8.391 -29.266 1.345 1 78.06 409 ASN B C 1
ATOM 5904 O O . ASN B 1 409 ? 7.988 -28.844 2.434 1 78.06 409 ASN B O 1
ATOM 5908 N N . PHE B 1 410 ? 7.641 -29.953 0.588 1 85.44 410 PHE B N 1
ATOM 5909 C CA . PHE B 1 410 ? 6.199 -29.906 0.802 1 85.44 410 PHE B CA 1
ATOM 5910 C C . PHE B 1 410 ? 5.73 -31.141 1.58 1 85.44 410 PHE B C 1
ATOM 5912 O O . PHE B 1 410 ? 6.246 -32.25 1.385 1 85.44 410 PHE B O 1
ATOM 5919 N N . GLY B 1 411 ? 4.703 -30.906 2.475 1 89 411 GLY B N 1
ATOM 5920 C CA . GLY B 1 411 ? 3.994 -32 3.127 1 89 411 GLY B CA 1
ATOM 5921 C C . GLY B 1 411 ? 4.547 -32.312 4.5 1 89 411 GLY B C 1
ATOM 5922 O O . GLY B 1 411 ? 5.699 -32 4.805 1 89 411 GLY B O 1
ATOM 5923 N N . GLY B 1 412 ? 3.709 -32.938 5.242 1 91.44 412 GLY B N 1
ATOM 5924 C CA . GLY B 1 412 ? 4.098 -33.438 6.555 1 91.44 412 GLY B CA 1
ATOM 5925 C C . GLY B 1 412 ? 4.766 -34.781 6.52 1 91.44 412 GLY B C 1
ATOM 5926 O O . GLY B 1 412 ? 4.945 -35.375 5.445 1 91.44 412 GLY B O 1
ATOM 5927 N N . ALA B 1 413 ? 5.102 -35.312 7.645 1 93.06 413 ALA B N 1
ATOM 5928 C CA . ALA B 1 413 ? 5.832 -36.594 7.781 1 93.06 413 ALA B CA 1
ATOM 5929 C C . ALA B 1 413 ? 5.047 -37.75 7.172 1 93.06 413 ALA B C 1
ATOM 5931 O O . ALA B 1 413 ? 5.637 -38.688 6.652 1 93.06 413 ALA B O 1
ATOM 5932 N N . ASP B 1 414 ? 3.82 -37.625 7.133 1 95.69 414 ASP B N 1
ATOM 5933 C CA . ASP B 1 414 ? 2.977 -38.719 6.672 1 95.69 414 ASP B CA 1
ATOM 5934 C C . ASP B 1 414 ? 2.582 -38.562 5.211 1 95.69 414 ASP B C 1
ATOM 5936 O O . ASP B 1 414 ? 1.622 -39.156 4.738 1 95.69 414 ASP B O 1
ATOM 5940 N N . PHE B 1 415 ? 3.266 -37.812 4.457 1 96 415 PHE B N 1
ATOM 5941 C CA . PHE B 1 415 ? 2.863 -37.375 3.127 1 96 415 PHE B CA 1
ATOM 5942 C C . PHE B 1 415 ? 2.58 -38.562 2.225 1 96 415 PHE B C 1
ATOM 5944 O O . PHE B 1 415 ? 1.532 -38.625 1.579 1 96 415 PHE B O 1
ATOM 5951 N N . PHE B 1 416 ? 3.465 -39.562 2.168 1 96.88 416 PHE B N 1
ATOM 5952 C CA . PHE B 1 416 ? 3.32 -40.656 1.239 1 96.88 416 PHE B CA 1
ATOM 5953 C C . PHE B 1 416 ? 2.082 -41.5 1.573 1 96.88 416 PHE B C 1
ATOM 5955 O O . PHE B 1 416 ? 1.305 -41.844 0.683 1 96.88 416 PHE B O 1
ATOM 5962 N N . GLY B 1 417 ? 1.917 -41.781 2.828 1 96.12 417 GLY B N 1
ATOM 5963 C CA . GLY B 1 417 ? 0.729 -42.5 3.242 1 96.12 417 GLY B CA 1
ATOM 5964 C C . GLY B 1 417 ? -0.561 -41.75 2.939 1 96.12 417 GLY B C 1
ATOM 5965 O O . GLY B 1 417 ? -1.513 -42.344 2.42 1 96.12 417 GLY B O 1
ATOM 5966 N N . ARG B 1 418 ? -0.575 -40.5 3.227 1 94.94 418 ARG B N 1
ATOM 5967 C CA . ARG B 1 418 ? -1.748 -39.656 2.986 1 94.94 418 ARG B CA 1
ATOM 5968 C C . ARG B 1 418 ? -2.08 -39.594 1.5 1 94.94 418 ARG B C 1
ATOM 5970 O O . ARG B 1 418 ? -3.248 -39.688 1.115 1 94.94 418 ARG B O 1
ATOM 5977 N N . ALA B 1 419 ? -1.037 -39.438 0.675 1 95.56 419 ALA B N 1
ATOM 5978 C CA . ALA B 1 419 ? -1.222 -39.375 -0.773 1 95.56 419 ALA B CA 1
ATOM 5979 C C . ALA B 1 419 ? -1.853 -40.656 -1.3 1 95.56 419 ALA B C 1
ATOM 5981 O O . ALA B 1 419 ? -2.824 -40.625 -2.059 1 95.56 419 ALA B O 1
ATOM 5982 N N . LEU B 1 420 ? -1.358 -41.781 -0.889 1 95.12 420 LEU B N 1
ATOM 5983 C CA . LEU B 1 420 ? -1.864 -43.062 -1.341 1 95.12 420 LEU B CA 1
ATOM 5984 C C . LEU B 1 420 ? -3.295 -43.281 -0.863 1 95.12 420 LEU B C 1
ATOM 5986 O O . LEU B 1 420 ? -4.121 -43.844 -1.592 1 95.12 420 LEU B O 1
ATOM 5990 N N . ASP B 1 421 ? -3.578 -42.812 0.317 1 94 421 ASP B N 1
ATOM 5991 C CA . ASP B 1 421 ? -4.93 -42.938 0.854 1 94 421 ASP B CA 1
ATOM 5992 C C . ASP B 1 421 ? -5.926 -42.156 0.011 1 94 421 ASP B C 1
ATOM 5994 O O . ASP B 1 421 ? -7.039 -42.625 -0.246 1 94 421 ASP B O 1
ATOM 5998 N N . MET B 1 422 ? -5.527 -41.031 -0.425 1 92.94 422 MET B N 1
ATOM 5999 C CA . MET B 1 422 ? -6.41 -40.156 -1.188 1 92.94 422 MET B CA 1
ATOM 6000 C C . MET B 1 422 ? -6.609 -40.688 -2.604 1 92.94 422 MET B C 1
ATOM 6002 O O . MET B 1 422 ? -7.543 -40.281 -3.299 1 92.94 422 MET B O 1
ATOM 6006 N N . MET B 1 423 ? -5.715 -41.562 -3.012 1 92.62 423 MET B N 1
ATOM 6007 C CA . MET B 1 423 ? -5.773 -42.094 -4.367 1 92.62 423 MET B CA 1
ATOM 6008 C C . MET B 1 423 ? -6.453 -43.469 -4.383 1 92.62 423 MET B C 1
ATOM 6010 O O . MET B 1 423 ? -6.562 -44.094 -5.434 1 92.62 423 MET B O 1
ATOM 6014 N N . ALA B 1 424 ? -6.859 -44 -3.209 1 86.5 424 ALA B N 1
ATOM 6015 C CA . ALA B 1 424 ? -7.398 -45.344 -3.104 1 86.5 424 ALA B CA 1
ATOM 6016 C C . ALA B 1 424 ? -8.812 -45.406 -3.674 1 86.5 424 ALA B C 1
ATOM 6018 O O . ALA B 1 424 ? -9.562 -44.438 -3.621 1 86.5 424 ALA B O 1
#

Solvent-accessible surface area (backbone atoms only — not comparable to full-atom values): 40922 Å² total; per-residue (Å²): 123,70,21,53,35,22,32,44,15,34,30,56,71,58,24,51,51,31,40,50,41,28,20,75,45,27,24,25,25,33,36,26,61,37,72,74,60,88,84,63,63,66,75,87,33,32,26,40,29,32,17,32,89,31,52,88,49,61,42,71,58,31,30,52,54,49,48,52,40,48,52,54,36,45,74,59,45,28,58,21,37,33,40,36,47,50,56,80,62,67,31,46,64,84,22,31,64,22,48,33,48,54,50,52,31,52,74,61,69,47,66,46,30,54,31,31,34,26,26,38,92,78,34,19,26,19,56,53,40,26,34,23,50,63,68,33,46,32,42,73,31,85,43,30,70,30,90,86,31,43,30,74,62,26,44,46,37,60,52,43,35,61,28,27,95,38,50,48,36,77,42,38,50,73,43,46,73,66,28,29,67,45,40,39,51,49,52,53,52,38,34,73,73,59,20,40,31,27,35,41,26,24,70,45,67,68,41,24,39,28,52,16,52,37,45,59,87,38,46,49,36,35,22,10,49,28,38,44,38,7,37,32,42,38,36,36,74,70,62,64,38,37,89,62,19,19,59,54,37,54,54,71,72,68,55,67,28,38,39,34,38,32,63,29,61,33,71,52,37,48,47,20,54,59,50,39,52,76,78,31,58,67,45,71,43,57,62,67,47,49,73,70,65,49,67,53,48,61,52,52,50,52,57,42,68,75,37,38,87,80,34,50,40,35,42,26,46,58,44,59,63,68,56,48,51,52,47,21,71,72,59,33,61,66,54,47,52,50,52,51,25,50,44,52,16,52,37,51,48,53,42,42,76,70,41,35,25,31,43,35,29,33,7,54,68,32,33,52,38,31,37,57,68,65,65,61,44,31,29,27,41,21,50,66,70,29,85,93,24,39,34,28,18,48,44,70,54,94,77,48,30,40,35,33,63,30,48,36,80,58,53,59,55,57,38,66,62,52,46,51,60,69,65,97,124,68,22,52,35,21,34,45,15,33,31,57,71,57,25,52,51,30,39,50,42,28,19,76,44,28,24,24,24,31,37,27,60,38,73,74,62,87,84,64,62,65,75,87,33,32,27,40,28,32,17,32,89,30,53,88,48,61,41,71,57,30,31,51,54,49,48,52,41,48,53,54,36,45,74,59,45,27,58,20,38,34,41,36,48,52,57,80,62,68,31,47,64,84,21,30,65,21,50,33,48,54,50,52,31,53,74,61,70,47,64,47,29,52,31,30,35,27,27,38,91,79,32,19,26,20,56,53,38,25,34,22,50,62,68,34,46,31,40,73,31,85,43,28,72,30,90,88,30,43,31,73,62,26,44,46,39,58,54,42,34,60,27,29,96,38,50,47,37,74,42,39,51,73,43,45,74,66,29,30,67,45,40,37,52,50,52,52,52,37,32,73,72,59,19,39,30,27,36,40,28,23,69,44,65,69,41,26,38,29,52,14,52,38,45,59,88,37,48,48,34,35,20,9,49,29,38,44,39,7,38,30,44,39,36,37,73,71,63,65,38,36,89,62,18,20,58,56,36,53,54,73,72,69,56,69,28,37,38,33,38,32,63,28,62,33,70,52,36,49,48,20,54,57,51,37,52,77,77,31,60,67,44,72,43,56,63,67,47,48,74,69,65,50,67,53,47,60,51,52,49,51,57,42,67,77,36,39,87,81,36,50,39,34,42,27,46,58,44,60,62,69,56,48,51,50,47,20,71,73,59,33,61,66,53,48,50,49,50,51,25,50,43,51,16,52,37,48,47,54,41,41,75,72,41,36,26,32,43,37,29,33,8,54,70,33,32,53,36,31,36,57,68,65,66,61,44,29,30,28,42,21,51,65,70,30,87,93,25,39,35,28,20,46,43,68,55,93,78,48,32,40,35,32,64,31,48,33,80,57,54,59,55,56,39,66,61,53,46,52,60,68,66,96

Foldseek 3Di:
DAQAEEEEEQADLQLLLLQQLLVVLFWFEKEFAAQDDDPQDWDDTNYYYYHHNHQQDQQVVSQVRLVSRLVSSVVRHHQAYEYAYALLNQAALQDNPASNLQNSCVVLVHLEAEEEAADQVQQWWAAPQFIGRNPHTSLPDPQCPPPRRHDNGRRVQVSSCSHHPWHEAEAHPVQLVVFLVSSLVVRVVVSVVGGHYYYYGDNDLVSLLRPLLNCSNPHYYYYGSSVSSNVSNNCVVVVSGHHQSQACQLPDALDWFEEEEEEDQFPQSVLLLVLCVVPAAEAADALVCLVVVHPVLVVLLVVCLVPRVPHYYYYYPHDHPVSLVVVCVVQNNVVSSVSSLQSLLSSLVSRVVSTHQEYEYEADSNLVSNCVSVVQTMWGWHDALWVSWTWTWGTSDDRIGIYTYYYHPIDHSNSVVSSVVSND/DAQAEEEEEQADLQLLLLQQLLVVLFWFEKEFAAQDDPPQDWDDTNYYYYHHNHFQDQQVVSQVRLVSRLVSSVVRHHQAYEYAYALLNQAALQDNPASNLQNVCVVLVHLEAEEEAADQVQQWWAAPQFIGRNPHTSLPDPQCVPPRRHDNGRRVQVSSCSHHPWHEAEAHPVQLVVFLVSSLVVRVVVSVVGGHYYYYGDNDLVSLLRPLLNCSNPHYYYYGSSVSSNVSNNCVVVVSGHHQSQVCQLPDALDWFEEEEEEDQFPQSVLLLVLCVVPAAEAADALVCLVVPHPVLVVLLVVCLVPRVPHYYYYYPHDHPVSLVVVCVVQNNVVSSVSSLQSLLSSLVSRVVSTHQEYEYEADSNLVSNCVSVVQTMWGWHDALWVSWTWTWGTSDDRIGIYTYYYHPIDHSNSVVSSVVSND

Sequence (848 aa):
MSLALGCVADDYTGASDLANTLTKAGLRTIQTIGVPEAGRALPEADAVVVALKSRSIPADQAVARSREAERWLRARGAAHVMFKVCSTFDSTDAGNIGPVMDALRADAGETVALVTPAFPETGRSVYQGNLFVGSVPLNESPLKDHPLNPMRDANLVRVLGRQSRSPVGLIDTATVARGAEAVAARLDALAQEGKGAAIADAIFDSDLEVLGRAILDRKFSVGASGLGLGLARALAADGRGTRDAAGAAVGEPVGGASACLAGSCSQATLQQVAAAEAIMPVLRLDPARLLAGDDVVAEALAFAEERLASGPVLIATSAPPEAVRALQAAHGVDAAGHAIEAALAAIAEGLVARGVRRLVVAGGETSGAVVDRLGLTAFLLGPEIAAGVPVLRTAGRPEPMLLALKSGNFGGADFFGRALDMMAMSLALGCVADDYTGASDLANTLTKAGLRTIQTIGVPEAGRALPEADAVVVALKSRSIPADQAVARSREAERWLRARGAAHVMFKVCSTFDSTDAGNIGPVMDALRADAGETVALVTPAFPETGRSVYQGNLFVGSVPLNESPLKDHPLNPMRDANLVRVLGRQSRSPVGLIDTATVARGAEAVAARLDALAQEGKGAAIADAIFDSDLEVLGRAILDRKFSVGASGLGLGLARALAADGRGTRDAAGAAVGEPVGGASACLAGSCSQATLQQVAAAEAIMPVLRLDPARLLAGDDVVAEALAFAEERLASGPVLIATSAPPEAVRALQAAHGVDAAGHAIEAALAAIAEGLVARGVRRLVVAGGETSGAVVDRLGLTAFLLGPEIAAGVPVLRTAGRPEPMLLALKSGNFGGADFFGRALDMMA